Protein AF-0000000067865112 (afdb_homodimer)

Sequence (846 aa):
MTFNIELVAAIVFAILALGLLWYLNKRKVSFSVRTLIGLGLGLIFGLTLKENSLIVEPIGKIYISLIRMVVIPLVMVSIINSISNFEDSSKLKSLGIRAMGMLLGTTAIAGIVGIIFGNIFSVGKGIVFEGAENFVPKEIPSFMDVFNDMLPTNPIKSMAEGQIIPVIIFALFIAFAIIMEDKKNKEKVVPFKAFINSFSTILMRITRIVLRLTPFGVFGLMTAVGAKNGVSTLMPLLTFVVAIYLALAFQILIIHSLFILIFKRRSPIKFFKGIWPAQVVAFTTQSSFGTLPVTIESLENNIGVSSSTASFVASLGSTVGMNGCGGVFPAIVAIFVANVFGIELTLTHYILMILTIVVGSVGIAGVPGAATMSTTLILTTLGLPIEGMAIILGVDAIIDMARTLTNVTGAGLAAYIVDKECKMTFNIELVAAIVFAILALGLLWYLNKRKVSFSVRTLIGLGLGLIFGLTLKENSLIVEPIGKIYISLIRMVVIPLVMVSIINSISNFEDSSKLKSLGIRAMGMLLGTTAIAGIVGIIFGNIFSVGKGIVFEGAENFVPKEIPSFMDVFNDMLPTNPIKSMAEGQIIPVIIFALFIAFAIIMEDKKNKEKVVPFKAFINSFSTILMRITRIVLRLTPFGVFGLMTAVGAKNGVSTLMPLLTFVVAIYLALAFQILIIHSLFILIFKRRSPIKFFKGIWPAQVVAFTTQSSFGTLPVTIESLENNIGVSSSTASFVASLGSTVGMNGCGGVFPAIVAIFVANVFGIELTLTHYILMILTIVVGSVGIAGVPGAATMSTTLILTTLGLPIEGMAIILGVDAIIDMARTLTNVTGAGLAAYIVDKECK

Organism: NCBI:txid29363

Radius of gyration: 30.99 Å; Cα contacts (8 Å, |Δi|>4): 1370; chains: 2; bounding box: 67×90×69 Å

InterPro domains:
  IPR001991 Sodium:dicarboxylate symporter [PF00375] (32-420)
  IPR001991 Sodium:dicarboxylate symporter [PTHR42865] (25-422)
  IPR036458 Sodium:dicarboxylate symporter superfamily [G3DSA:1.10.3860.10] (22-423)
  IPR036458 Sodium:dicarboxylate symporter superfamily [SSF118215] (31-420)

Nearest PDB structures (foldseek):
  8afa-assembly1_C  TM=9.190E-01  e=1.744E-18  Thermococcus kodakarensis
  8afa-assembly1_A  TM=9.163E-01  e=2.344E-18  Thermococcus kodakarensis
  4ky0-assembly1_B  TM=9.047E-01  e=3.729E-18  Thermococcus kodakarensis KOD1
  8qrp-assembly1_B  TM=8.846E-01  e=3.709E-16  Homo sapiens
  8cua-assembly1_A  TM=7.536E-01  e=6.661E-14  Homo sapiens

Foldseek 3Di:
DPPPVLLVVLVVLLVVLVVVLVVCVVVVPDLLVLQVSLQVSLLVSLQVSFPSNLVLLVLLVVLLCLLLVLQLVLLLLLQLLQLLPDLDPVLVVLLVVLLLCLLLVLQLVLQVLLQVLLVVLLAQAPDADDDPVDDDADDQDDLVVLVVLLDQPDLVVCSVVVQLNSSSVVSVVSSVVSSVVCVVPVVVCVVVNVVSVVVNVVSLVSNVVSLSSSSSNSNSLSSNVNSQQHPVLCVVRVSVLVSLLVSLVCSQVPVLQVLCCVQVVDGCPQVCVLQVSLLSCCLRSLALSSSLSVQLVSLCPRVNFRSNLSSNLSSQLSFANQSQLLRNLLSSLLSSQCNNVVHDDDPVLSVQLSVLSSVLRSSCGSPPPSNSSNNVSSCVSSVGDSVSVVSCVSCCSNSSSSSRSSSSSSSSSSSSSSRVVSD/DPPPVLLVVLVVLLVVLVVVLVVCVVVVPDLLVLQVSLLVSLLVSQQVSFPSNLVLLVLLVVLLVLLLVLLLVLLLLLQLLQLLPDLDPVLVVLLVVLLLCLLLVLQLVLQVLLQVLLVVLLAQAPDADDDPPPDDADDQDDLVVLVVLLDLPDLVVCSVVVQLNSSSVVSVVSSVVSSVVCVVPVVVCVVVNVVSVVVNVVSLVSNVVSLSCSSSNSNSLSSNVNNQQHPVLCVVRVSVLVSLLVSLCCSQVPVLQVLCCVQVVDGCPQVCVLQVSLLSCCLRSLALSSSLSVLLVSLCPRVNFRSNLSSNLSSQLSFARQSQLLRNLLSSLLSSQCNNVVHDDDPVLSVQLSVLSSVLRSSCGSPPPSNSSNNVSSCVSSVGDSVSVVSCVSCCSNSSSSSRSSSSSSSSSSSSSSRVVSD

Solvent-accessible surface area (backbone atoms only — not comparable to full-atom values): 41370 Å² total; per-residue (Å²): 129,79,76,54,58,60,44,53,51,33,50,50,49,50,52,50,53,53,48,48,54,50,50,38,53,74,67,63,50,54,68,67,58,47,30,52,48,18,36,51,52,11,30,53,44,2,59,73,47,23,78,46,35,50,77,43,35,62,48,16,52,52,43,54,20,56,45,29,32,46,32,64,64,41,54,36,35,35,37,26,46,36,48,36,66,48,86,54,73,70,54,52,57,54,47,52,54,47,35,49,49,42,25,39,48,50,14,37,51,23,20,50,43,11,43,52,35,26,56,73,63,47,26,37,60,90,46,78,82,72,81,69,89,81,70,74,80,76,84,76,74,47,59,65,55,38,52,57,64,46,50,58,85,48,55,66,60,31,51,40,69,65,40,61,60,19,35,49,53,52,23,48,53,51,14,50,50,46,39,57,40,40,76,73,45,46,76,78,47,44,66,57,52,45,28,38,48,13,46,37,53,32,48,51,44,40,48,55,58,53,55,70,42,40,31,58,19,34,19,16,36,28,16,43,48,21,32,72,57,45,70,78,65,43,60,87,44,40,69,49,52,51,36,50,54,51,34,49,46,43,44,54,67,46,52,48,33,48,49,33,41,70,76,64,65,44,74,49,61,57,53,54,64,22,41,39,68,28,35,53,48,7,31,61,66,53,26,41,60,50,23,40,58,46,40,32,48,22,33,34,72,57,59,62,34,49,59,38,39,23,43,49,35,37,57,48,23,50,40,29,25,27,26,19,36,34,7,23,47,30,36,27,48,45,43,20,35,27,37,39,70,68,48,84,81,50,71,65,52,53,53,50,44,40,53,44,34,44,51,42,22,62,46,44,40,75,45,86,58,46,40,61,52,40,25,49,52,48,24,55,74,68,68,44,69,67,69,50,52,64,73,49,56,78,47,41,71,66,52,37,16,58,23,23,20,39,16,47,50,47,16,49,47,30,24,56,59,48,41,69,71,72,104,130,83,75,56,60,61,44,53,52,32,51,52,48,50,51,50,52,53,48,48,56,51,50,40,53,75,68,62,51,54,68,68,60,47,29,50,48,20,36,51,52,12,30,51,44,3,56,74,48,22,78,48,32,47,77,42,33,61,48,17,53,51,43,53,51,59,45,44,68,46,30,62,63,42,53,38,35,36,36,27,49,37,48,35,68,48,89,55,72,68,51,53,56,53,45,53,54,49,34,50,49,43,27,40,49,50,14,36,51,23,21,51,44,12,43,51,34,25,57,74,64,47,26,37,59,90,46,76,81,74,79,70,90,80,68,74,79,76,83,75,74,50,59,66,54,38,53,56,63,46,45,34,40,45,47,58,32,29,56,74,70,66,39,61,62,17,34,49,54,51,24,49,46,52,14,52,22,42,37,57,40,40,75,74,43,47,77,54,39,45,50,36,52,53,48,38,48,54,49,40,53,53,47,53,51,52,49,54,60,55,55,70,44,42,30,56,21,35,19,15,38,29,15,40,49,21,32,72,57,44,70,80,65,41,58,89,45,41,69,48,52,48,37,51,53,51,33,50,46,43,44,53,67,47,53,50,35,48,50,34,40,68,76,63,67,47,74,48,61,58,52,54,65,23,42,37,69,27,34,52,45,8,33,61,68,53,26,42,60,49,23,40,58,47,40,32,48,21,32,33,71,59,59,62,34,48,59,40,38,21,41,47,34,36,57,48,22,49,40,28,26,27,24,19,35,36,7,23,48,28,35,27,48,46,43,21,37,27,38,39,72,68,48,84,81,49,69,66,52,53,53,50,44,40,54,45,33,43,51,41,23,63,46,45,39,73,45,83,57,48,39,62,51,39,25,50,52,47,24,54,74,70,69,42,69,67,68,51,54,64,73,50,58,78,48,40,71,67,53,37,17,55,22,23,20,39,16,47,49,47,16,48,48,30,25,56,59,45,42,68,70,68,104

pLDDT: mean 89.99, std 8.64, range [32.5, 98.69]

Secondary structure (DSSP, 8-state):
----HHHHHHHHHHHHHHHHHHHHHHTT--HHHHHHHHHHHHHHHHHHHGGGGGGGHHHHHHHHHHHHHHHHHHHHHHHHHHHTT-S-THHHHHHHHHHHHHHHHHHHHHHHHHHHHHHHTTTTTT------TT--PPP---HHHHHHHHS-S-HHHHHHTT-HHHHHHHHHHHHHHHHHHHHH-HHHHHHHHHHHHHHHHHHHHHHHHHHTTHHHHHHHHHHHHHHHS-HHHHGGGHHHHHHHHHHHHHIIIIIIHHHHHHHT-S-HHHHHHHHHHHHHHHHHH--TTTTHHHHHHIIIIII---HHHHHHHHHHHTTS--IIIIIIHHHHHHHHHHHHTTPPP-HHHHHHHHHHHHHHHHHTTT-S-HHHHHHHHHHHHHT--GGGHHHHGGGHHHHHHHHHHHHHHHHHHHHHHHHHHT-/----HHHHHHHHHHHHHHHHHHHHHHTT--HHHHHHHHHHHHHHHHHHHGGGGGGGHHHHHHHHHHHHHHHHHHHHHHHHHHHTT-S-HHHHHHHHHHHHHHHHHHHHHHHHHHHHHHHHTTTTTT------TT--PPP---HHHHHHHHS-S-HHHHHHTT-HHHHHHHHHHHHHHHHHHHHH-GGGTHHHHHHHHHHHHHHHHHHHHHHTTHHHHHHHHHHHHHHHS-HHHHGGGHHHHHHHHHHHHHIIIIIIHHHHHHHT-S-HHHHHHHHHHHHHHHHHH--TTTTHHHHHHIIIIII---HHHHHHHHHHHTTS--IIIIIIHHHHHHHHHHHHTTPPP-HHHHHHHHHHHHHHHHHTTT-S-HHHHHHHHHHHHHT--GGGHHHHGGGHHHHHHHHHHHHHHHHHHHHHHHHHHT-

Structure (mmCIF, N/CA/C/O backbone):
data_AF-0000000067865112-model_v1
#
loop_
_entity.id
_entity.type
_entity.pdbx_description
1 polymer Symporter
#
loop_
_atom_site.group_PDB
_atom_site.id
_atom_site.type_symbol
_atom_site.label_atom_id
_atom_site.label_alt_id
_atom_site.label_comp_id
_atom_site.label_asym_id
_atom_site.label_entity_id
_atom_site.label_seq_id
_atom_site.pdbx_PDB_ins_code
_atom_site.Cartn_x
_atom_site.Cartn_y
_atom_site.Cartn_z
_atom_site.occupancy
_atom_site.B_iso_or_equiv
_atom_site.auth_seq_id
_atom_site.auth_comp_id
_atom_site.auth_asym_id
_atom_site.auth_atom_id
_atom_site.pdbx_PDB_model_num
ATOM 1 N N . MET A 1 1 ? -28.672 4.848 -24.391 1 32.5 1 MET A N 1
ATOM 2 C CA . MET A 1 1 ? -27.391 5.125 -23.766 1 32.5 1 MET A CA 1
ATOM 3 C C . MET A 1 1 ? -27.109 6.625 -23.734 1 32.5 1 MET A C 1
ATOM 5 O O . MET A 1 1 ? -26.797 7.227 -24.766 1 32.5 1 MET A O 1
ATOM 9 N N . THR A 1 2 ? -27.938 7.379 -23.172 1 44.66 2 THR A N 1
ATOM 10 C CA . THR A 1 2 ? -27.984 8.836 -23.203 1 44.66 2 THR A CA 1
ATOM 11 C C . THR A 1 2 ? -26.594 9.422 -23.016 1 44.66 2 THR A C 1
ATOM 13 O O . THR A 1 2 ? -25.906 9.117 -22.031 1 44.66 2 THR A O 1
ATOM 16 N N . PHE A 1 3 ? -25.984 9.719 -24.109 1 52.12 3 PHE A N 1
ATOM 17 C CA . PHE A 1 3 ? -24.688 10.352 -24.266 1 52.12 3 PHE A CA 1
ATOM 18 C C . PHE A 1 3 ? -24.5 11.469 -23.25 1 52.12 3 PHE A C 1
ATOM 20 O O . PHE A 1 3 ? -25.188 12.492 -23.312 1 52.12 3 PHE A O 1
ATOM 27 N N . ASN A 1 4 ? -24.203 11.117 -22 1 70.5 4 ASN A N 1
ATOM 28 C CA . ASN A 1 4 ? -24.109 12.094 -20.906 1 70.5 4 ASN A CA 1
ATOM 29 C C . ASN A 1 4 ? -23.141 13.219 -21.234 1 70.5 4 ASN A C 1
ATOM 31 O O . ASN A 1 4 ? -21.922 13.078 -21.031 1 70.5 4 ASN A O 1
ATOM 35 N N . ILE A 1 5 ? -23.578 14.172 -22.188 1 81 5 ILE A N 1
ATOM 36 C CA . ILE A 1 5 ? -22.859 15.352 -22.641 1 81 5 ILE A CA 1
ATOM 37 C C . ILE A 1 5 ? -22.047 15.938 -21.484 1 81 5 ILE A C 1
ATOM 39 O O . ILE A 1 5 ? -20.938 16.422 -21.688 1 81 5 ILE A O 1
ATOM 43 N N . GLU A 1 6 ? -22.562 15.883 -20.422 1 85.12 6 GLU A N 1
ATOM 44 C CA . GLU A 1 6 ? -21.875 16.422 -19.25 1 85.12 6 GLU A CA 1
ATOM 45 C C . GLU A 1 6 ? -20.641 15.594 -18.906 1 85.12 6 GLU A C 1
ATOM 47 O O . GLU A 1 6 ? -19.625 16.141 -18.484 1 85.12 6 GLU A O 1
ATOM 52 N N . LEU A 1 7 ? -20.797 14.383 -19.156 1 86.69 7 LEU A N 1
ATOM 53 C CA . LEU A 1 7 ? -19.641 13.516 -18.906 1 86.69 7 LEU A CA 1
ATOM 54 C C . LEU A 1 7 ? -18.531 13.766 -19.922 1 86.69 7 LEU A C 1
ATOM 56 O O . LEU A 1 7 ? -17.359 13.797 -19.562 1 86.69 7 LEU A O 1
ATOM 60 N N . VAL A 1 8 ? -18.953 13.883 -21.188 1 88.5 8 VAL A N 1
ATOM 61 C CA . VAL A 1 8 ? -17.969 14.18 -22.219 1 88.5 8 VAL A CA 1
ATOM 62 C C . VAL A 1 8 ? -17.297 15.516 -21.938 1 88.5 8 VAL A C 1
ATOM 64 O O . VAL A 1 8 ? -16.062 15.641 -22.047 1 88.5 8 VAL A O 1
ATOM 67 N N . ALA A 1 9 ? -18.094 16.547 -21.578 1 88.62 9 ALA A N 1
ATOM 68 C CA . ALA A 1 9 ? -17.547 17.844 -21.203 1 88.62 9 ALA A CA 1
ATOM 69 C C . ALA A 1 9 ? -16.562 17.719 -20.047 1 88.62 9 ALA A C 1
ATOM 71 O O . ALA A 1 9 ? -15.508 18.359 -20.031 1 88.62 9 ALA A O 1
ATOM 72 N N . ALA A 1 10 ? -16.906 16.922 -19.125 1 90.69 10 ALA A N 1
ATOM 73 C CA . ALA A 1 10 ? -16.047 16.688 -17.969 1 90.69 10 ALA A CA 1
ATOM 74 C C . ALA A 1 10 ? -14.719 16.078 -18.406 1 90.69 10 ALA A C 1
ATOM 76 O O . ALA A 1 10 ? -13.656 16.484 -17.922 1 90.69 10 ALA A O 1
ATOM 77 N N . ILE A 1 11 ? -14.789 15.188 -19.281 1 90.62 11 ILE A N 1
ATOM 78 C CA . ILE A 1 11 ? -13.594 14.5 -19.766 1 90.62 11 ILE A CA 1
ATOM 79 C C . ILE A 1 11 ? -12.711 15.477 -20.531 1 90.62 11 ILE A C 1
ATOM 81 O O . ILE A 1 11 ? -11.492 15.523 -20.328 1 90.62 11 ILE A O 1
ATOM 85 N N . VAL A 1 12 ? -13.328 16.203 -21.375 1 90.19 12 VAL A N 1
ATOM 86 C CA . VAL A 1 12 ? -12.594 17.172 -22.172 1 90.19 12 VAL A CA 1
ATOM 87 C C . VAL A 1 12 ? -11.938 18.203 -21.266 1 90.19 12 VAL A C 1
ATOM 89 O O . VAL A 1 12 ? -10.758 18.531 -21.438 1 90.19 12 VAL A O 1
ATOM 92 N N . PHE A 1 13 ? -12.656 18.719 -20.328 1 91.81 13 PHE A N 1
ATOM 93 C CA . PHE A 1 13 ? -12.102 19.688 -19.391 1 91.81 13 PHE A CA 1
ATOM 94 C C . PHE A 1 13 ? -10.922 19.094 -18.625 1 91.81 13 PHE A C 1
ATOM 96 O O . PHE A 1 13 ? -9.906 19.766 -18.406 1 91.81 13 PHE A O 1
ATOM 103 N N . ALA A 1 14 ? -11.133 17.938 -18.172 1 92.75 14 ALA A N 1
ATOM 104 C CA . ALA A 1 14 ? -10.07 17.266 -17.422 1 92.75 14 ALA A CA 1
ATOM 105 C C . ALA A 1 14 ? -8.805 17.141 -18.25 1 92.75 14 ALA A C 1
ATOM 107 O O . ALA A 1 14 ? -7.703 17.438 -17.766 1 92.75 14 ALA A O 1
ATOM 108 N N . ILE A 1 15 ? -8.945 16.734 -19.484 1 92.94 15 ILE A N 1
ATOM 109 C CA . ILE A 1 15 ? -7.801 16.562 -20.391 1 92.94 15 ILE A CA 1
ATOM 110 C C . ILE A 1 15 ? -7.129 17.906 -20.625 1 92.94 15 ILE A C 1
ATOM 112 O O . ILE A 1 15 ? -5.898 18.016 -20.594 1 92.94 15 ILE A O 1
ATOM 116 N N . LEU A 1 16 ? -7.891 18.922 -20.828 1 93.31 16 LEU A N 1
ATOM 117 C CA . LEU A 1 16 ? -7.363 20.266 -21.078 1 93.31 16 LEU A CA 1
ATOM 118 C C . LEU A 1 16 ? -6.637 20.781 -19.844 1 93.31 16 LEU A C 1
ATOM 120 O O . LEU A 1 16 ? -5.57 21.406 -19.953 1 93.31 16 LEU A O 1
ATOM 124 N N . ALA A 1 17 ? -7.277 20.641 -18.703 1 94.62 17 ALA A N 1
ATOM 125 C CA . ALA A 1 17 ? -6.664 21.109 -17.469 1 94.62 17 ALA A CA 1
ATOM 126 C C . ALA A 1 17 ? -5.34 20.391 -17.203 1 94.62 17 ALA A C 1
ATOM 128 O O . ALA A 1 17 ? -4.34 21.031 -16.859 1 94.62 17 ALA A O 1
ATOM 129 N N . LEU A 1 18 ? -5.336 19.094 -17.375 1 94.56 18 LEU A N 1
ATOM 130 C CA . LEU A 1 18 ? -4.113 18.328 -17.203 1 94.56 18 LEU A CA 1
ATOM 131 C C . LEU A 1 18 ? -3.064 18.703 -18.234 1 94.56 18 LEU A C 1
ATOM 133 O O . LEU A 1 18 ? -1.875 18.797 -17.922 1 94.56 18 LEU A O 1
ATOM 137 N N . GLY A 1 19 ? -3.518 18.875 -19.438 1 94.69 19 GLY A N 1
ATOM 138 C CA . GLY A 1 19 ? -2.625 19.344 -20.484 1 94.69 19 GLY A CA 1
ATOM 139 C C . GLY A 1 19 ? -2.016 20.703 -20.188 1 94.69 19 GLY A C 1
ATOM 140 O O . GLY A 1 19 ? -0.831 20.922 -20.438 1 94.69 19 GLY A O 1
ATOM 141 N N . LEU A 1 20 ? -2.814 21.578 -19.672 1 94.62 20 LEU A N 1
ATOM 142 C CA . LEU A 1 20 ? -2.324 22.906 -19.297 1 94.62 20 LEU A CA 1
ATOM 143 C C . LEU A 1 20 ? -1.255 22.797 -18.203 1 94.62 20 LEU A C 1
ATOM 145 O O . LEU A 1 20 ? -0.215 23.469 -18.297 1 94.62 20 LEU A O 1
ATOM 149 N N . LEU A 1 21 ? -1.537 22.031 -17.234 1 94.69 21 LEU A N 1
ATOM 150 C CA . LEU A 1 21 ? -0.581 21.875 -16.141 1 94.69 21 LEU A CA 1
ATOM 151 C C . LEU A 1 21 ? 0.716 21.25 -16.641 1 94.69 21 LEU A C 1
ATOM 153 O O . LEU A 1 21 ? 1.805 21.641 -16.219 1 94.69 21 LEU A O 1
ATOM 157 N N . TRP A 1 22 ? 0.544 20.328 -17.516 1 93.5 22 TRP A N 1
ATOM 158 C CA . TRP A 1 22 ? 1.712 19.719 -18.125 1 93.5 22 TRP A CA 1
ATOM 159 C C . TRP A 1 22 ? 2.498 20.734 -18.953 1 93.5 22 TRP A C 1
ATOM 161 O O . TRP A 1 22 ? 3.73 20.766 -18.906 1 93.5 22 TRP A O 1
ATOM 171 N N . TYR A 1 23 ? 1.795 21.5 -19.719 1 94.5 23 TYR A N 1
ATOM 172 C CA . TYR A 1 23 ? 2.402 22.547 -20.531 1 94.5 23 TYR A CA 1
ATOM 173 C C . TYR A 1 23 ? 3.137 23.562 -19.656 1 94.5 23 TYR A C 1
ATOM 175 O O . TYR A 1 23 ? 4.25 23.984 -19.984 1 94.5 23 TYR A O 1
ATOM 183 N N . LEU A 1 24 ? 2.6 23.922 -18.578 1 94 24 LEU A N 1
ATOM 184 C CA . LEU A 1 24 ? 3.223 24.891 -17.672 1 94 24 LEU A CA 1
ATOM 185 C C . LEU A 1 24 ? 4.496 24.312 -17.062 1 94 24 LEU A C 1
ATOM 187 O O . LEU A 1 24 ? 5.453 25.047 -16.812 1 94 24 LEU A O 1
ATOM 191 N N . ASN A 1 25 ? 4.449 23.047 -16.812 1 91.69 25 ASN A N 1
ATOM 192 C CA . ASN A 1 25 ? 5.652 22.391 -16.312 1 91.69 25 ASN A CA 1
ATOM 193 C C . ASN A 1 25 ? 6.777 22.422 -17.344 1 91.69 25 ASN A C 1
ATOM 195 O O . ASN A 1 25 ? 7.934 22.656 -17 1 91.69 25 ASN A O 1
ATOM 199 N N . LYS A 1 26 ? 6.449 22.219 -18.578 1 92.31 26 LYS A N 1
ATOM 200 C CA . LYS A 1 26 ? 7.422 22.25 -19.656 1 92.31 26 LYS A CA 1
ATOM 201 C C . LYS A 1 26 ? 8 23.656 -19.844 1 92.31 26 LYS A C 1
ATOM 203 O O . LYS A 1 26 ? 9.164 23.797 -20.203 1 92.31 26 LYS A O 1
ATOM 208 N N . ARG A 1 27 ? 7.227 24.594 -19.531 1 94.19 27 ARG A N 1
ATOM 209 C CA . ARG A 1 27 ? 7.652 25.984 -19.656 1 94.19 27 ARG A CA 1
ATOM 210 C C . ARG A 1 27 ? 8.398 26.438 -18.406 1 94.19 27 ARG A C 1
ATOM 212 O O . ARG A 1 27 ? 8.727 27.625 -18.266 1 94.19 27 ARG A O 1
ATOM 219 N N . LYS A 1 28 ? 8.516 25.594 -17.531 1 91.69 28 LYS A N 1
ATOM 220 C CA . LYS A 1 28 ? 9.305 25.812 -16.328 1 91.69 28 LYS A CA 1
ATOM 221 C C . LYS A 1 28 ? 8.664 26.875 -15.438 1 91.69 28 LYS A C 1
ATOM 223 O O . LYS A 1 28 ? 9.367 27.719 -14.859 1 91.69 28 LYS A O 1
ATOM 228 N N . VAL A 1 29 ? 7.355 26.906 -15.516 1 91.19 29 VAL A N 1
ATOM 229 C CA . VAL A 1 29 ? 6.648 27.75 -14.555 1 91.19 29 VAL A CA 1
ATOM 230 C C . VAL A 1 29 ? 6.887 27.25 -13.141 1 91.19 29 VAL A C 1
ATOM 232 O O . VAL A 1 29 ? 7.051 26.047 -12.922 1 91.19 29 VAL A O 1
ATOM 235 N N . SER A 1 30 ? 6.887 28.172 -12.242 1 89.75 30 SER A N 1
ATOM 236 C CA . SER A 1 30 ? 7.238 27.812 -10.867 1 89.75 30 SER A CA 1
ATOM 237 C C . SER A 1 30 ? 6.242 26.828 -10.281 1 89.75 30 SER A C 1
ATOM 239 O O . SER A 1 30 ? 5.07 26.812 -10.656 1 89.75 30 SER A O 1
ATOM 241 N N . PHE A 1 31 ? 6.766 26.047 -9.359 1 87.62 31 PHE A N 1
ATOM 242 C CA . PHE A 1 31 ? 5.988 25.031 -8.656 1 87.62 31 PHE A CA 1
ATOM 243 C C . PHE A 1 31 ? 4.766 25.656 -7.988 1 87.62 31 PHE A C 1
ATOM 245 O O . PHE A 1 31 ? 3.656 25.125 -8.109 1 87.62 31 PHE A O 1
ATOM 252 N N . SER A 1 32 ? 4.973 26.703 -7.297 1 85.62 32 SER A N 1
ATOM 253 C CA . SER A 1 32 ? 3.914 27.359 -6.539 1 85.62 32 SER A CA 1
ATOM 254 C C . SER A 1 32 ? 2.783 27.812 -7.453 1 85.62 32 SER A C 1
ATOM 256 O O . SER A 1 32 ? 1.607 27.594 -7.148 1 85.62 32 SER A O 1
ATOM 258 N N . VAL A 1 33 ? 3.125 28.391 -8.531 1 89.5 33 VAL A N 1
ATOM 259 C CA . VAL A 1 33 ? 2.129 28.906 -9.461 1 89.5 33 VAL A CA 1
ATOM 260 C C . VAL A 1 33 ? 1.336 27.75 -10.07 1 89.5 33 VAL A C 1
ATOM 262 O O . VAL A 1 33 ? 0.106 27.797 -10.148 1 89.5 33 VAL A O 1
ATOM 265 N N . ARG A 1 34 ? 1.992 26.75 -10.453 1 92.75 34 ARG A N 1
ATOM 266 C CA . ARG A 1 34 ? 1.325 25.594 -11.039 1 92.75 34 ARG A CA 1
ATOM 267 C C . ARG A 1 34 ? 0.349 24.969 -10.047 1 92.75 34 ARG A C 1
ATOM 269 O O . ARG A 1 34 ? -0.751 24.562 -10.43 1 92.75 34 ARG A O 1
ATOM 276 N N . THR A 1 35 ? 0.812 24.891 -8.883 1 91.12 35 THR A N 1
ATOM 277 C CA . THR A 1 35 ? -0.02 24.281 -7.855 1 91.12 35 THR A CA 1
ATOM 278 C C . THR A 1 35 ? -1.254 25.141 -7.578 1 91.12 35 THR A C 1
ATOM 280 O O . THR A 1 35 ? -2.354 24.609 -7.406 1 91.12 35 THR A O 1
ATOM 283 N N . LEU A 1 36 ? -1.081 26.406 -7.508 1 89.38 36 LEU A N 1
ATOM 284 C CA . LEU A 1 36 ? -2.211 27.297 -7.293 1 89.38 36 LEU A CA 1
ATOM 285 C C . LEU A 1 36 ? -3.191 27.234 -8.461 1 89.38 36 LEU A C 1
ATOM 287 O O . LEU A 1 36 ? -4.406 27.281 -8.258 1 89.38 36 LEU A O 1
ATOM 291 N N . ILE A 1 37 ? -2.67 27.109 -9.609 1 92.31 37 ILE A N 1
ATOM 292 C CA . ILE A 1 37 ? -3.523 26.953 -10.781 1 92.31 37 ILE A CA 1
ATOM 293 C C . ILE A 1 37 ? -4.285 25.641 -10.688 1 92.31 37 ILE A C 1
ATOM 295 O O . ILE A 1 37 ? -5.488 25.594 -10.953 1 92.31 37 ILE A O 1
ATOM 299 N N . GLY A 1 38 ? -3.561 24.578 -10.359 1 93 38 GLY A N 1
ATOM 300 C CA . GLY A 1 38 ? -4.234 23.312 -10.148 1 93 38 GLY A CA 1
ATOM 301 C C . GLY A 1 38 ? -5.352 23.391 -9.133 1 93 38 GLY A C 1
ATOM 302 O O . GLY A 1 38 ? -6.422 22.812 -9.328 1 93 38 GLY A O 1
ATOM 303 N N . LEU A 1 39 ? -5.055 24.109 -8.086 1 90.81 39 LEU A N 1
ATOM 304 C CA . LEU A 1 39 ? -6.043 24.312 -7.035 1 90.81 39 LEU A CA 1
ATOM 305 C C . LEU A 1 39 ? -7.273 25.031 -7.578 1 90.81 39 LEU A C 1
ATOM 307 O O . LEU A 1 39 ? -8.398 24.562 -7.398 1 90.81 39 LEU A O 1
ATOM 311 N N . GLY A 1 40 ? -7.035 26.094 -8.227 1 92 40 GLY A N 1
ATOM 312 C CA . GLY A 1 40 ? -8.125 26.875 -8.781 1 92 40 GLY A CA 1
ATOM 313 C C . GLY A 1 40 ? -8.93 26.125 -9.828 1 92 40 GLY A C 1
ATOM 314 O O . GLY A 1 40 ? -10.164 26.094 -9.773 1 92 40 GLY A O 1
ATOM 315 N N . LEU A 1 41 ? -8.281 25.484 -10.742 1 94.19 41 LEU A N 1
ATOM 316 C CA . LEU A 1 41 ? -8.945 24.719 -11.797 1 94.19 41 LEU A CA 1
ATOM 317 C C . LEU A 1 41 ? -9.773 23.594 -11.195 1 94.19 41 LEU A C 1
ATOM 319 O O . LEU A 1 41 ? -10.883 23.312 -11.656 1 94.19 41 LEU A O 1
ATOM 323 N N . GLY A 1 42 ? -9.188 22.906 -10.25 1 93.62 42 GLY A N 1
ATOM 324 C CA . GLY A 1 42 ? -9.906 21.812 -9.617 1 93.62 42 GLY A CA 1
ATOM 325 C C . GLY A 1 42 ? -11.188 22.25 -8.938 1 93.62 42 GLY A C 1
ATOM 326 O O . GLY A 1 42 ? -12.242 21.641 -9.141 1 93.62 42 GLY A O 1
ATOM 327 N N . LEU A 1 43 ? -11.062 23.312 -8.18 1 90.56 43 LEU A N 1
ATOM 328 C CA . LEU A 1 43 ? -12.227 23.828 -7.477 1 90.56 43 LEU A CA 1
ATOM 329 C C . LEU A 1 43 ? -13.312 24.25 -8.461 1 90.56 43 LEU A C 1
ATOM 331 O O . LEU A 1 43 ? -14.484 23.906 -8.281 1 90.56 43 LEU A O 1
ATOM 335 N N . ILE A 1 44 ? -12.945 24.969 -9.461 1 92.25 44 ILE A N 1
ATOM 336 C CA . ILE A 1 44 ? -13.898 25.438 -10.461 1 92.25 44 ILE A CA 1
ATOM 337 C C . ILE A 1 44 ? -14.539 24.25 -11.172 1 92.25 44 ILE A C 1
ATOM 339 O O . ILE A 1 44 ? -15.758 24.203 -11.352 1 92.25 44 ILE A O 1
ATOM 343 N N . PHE A 1 45 ? -13.727 23.312 -11.523 1 92.94 45 PHE A N 1
ATOM 344 C CA . PHE A 1 45 ? -14.172 22.109 -12.203 1 92.94 45 PHE A CA 1
ATOM 345 C C . PHE A 1 45 ? -15.188 21.344 -11.352 1 92.94 45 PHE A C 1
ATOM 347 O O . PHE A 1 45 ? -16.25 20.969 -11.836 1 92.94 45 PHE A O 1
ATOM 354 N N . GLY A 1 46 ? -14.891 21.109 -10.148 1 92.06 46 GLY A N 1
ATOM 355 C CA . GLY A 1 46 ? -15.766 20.391 -9.234 1 92.06 46 GLY A CA 1
ATOM 356 C C . GLY A 1 46 ? -17.078 21.109 -8.977 1 92.06 46 GLY A C 1
ATOM 357 O O . GLY A 1 46 ? -18.141 20.5 -8.969 1 92.06 46 GLY A O 1
ATOM 358 N N . LEU A 1 47 ? -17 22.453 -8.781 1 89.56 47 LEU A N 1
ATOM 359 C CA . LEU A 1 47 ? -18.188 23.25 -8.469 1 89.56 47 LEU A CA 1
ATOM 360 C C . LEU A 1 47 ? -19.125 23.328 -9.672 1 89.56 47 LEU A C 1
ATOM 362 O O . LEU A 1 47 ? -20.344 23.375 -9.508 1 89.56 47 LEU A O 1
ATOM 366 N N . THR A 1 48 ? -18.578 23.328 -10.859 1 90.25 48 THR A N 1
ATOM 367 C CA . THR A 1 48 ? -19.375 23.516 -12.07 1 90.25 48 THR A CA 1
ATOM 368 C C . THR A 1 48 ? -19.984 22.203 -12.531 1 90.25 48 THR A C 1
ATOM 370 O O . THR A 1 48 ? -21.172 22.141 -12.875 1 90.25 48 THR A O 1
ATOM 373 N N . LEU A 1 49 ? -19.203 21.094 -12.484 1 91.62 49 LEU A N 1
ATOM 374 C CA . LEU A 1 49 ? -19.688 19.859 -13.094 1 91.62 49 LEU A CA 1
ATOM 375 C C . LEU A 1 49 ? -20.078 18.859 -12.023 1 91.62 49 LEU A C 1
ATOM 377 O O . LEU A 1 49 ? -20.578 17.766 -12.336 1 91.62 49 LEU A O 1
ATOM 381 N N . LYS A 1 50 ? -19.828 19.141 -10.805 1 90.38 50 LYS A N 1
ATOM 382 C CA . LYS A 1 50 ? -20.297 18.391 -9.648 1 90.38 50 LYS A CA 1
ATOM 383 C C . LYS A 1 50 ? -19.984 16.906 -9.789 1 90.38 50 LYS A C 1
ATOM 385 O O . LYS A 1 50 ? -18.828 16.531 -10.047 1 90.38 50 LYS A O 1
ATOM 390 N N . GLU A 1 51 ? -20.953 16.031 -9.875 1 89.56 51 GLU A N 1
ATOM 391 C CA . GLU A 1 51 ? -20.75 14.594 -9.867 1 89.56 51 GLU A CA 1
ATOM 392 C C . GLU A 1 51 ? -19.969 14.141 -11.094 1 89.56 51 GLU A C 1
ATOM 394 O O . GLU A 1 51 ? -19.172 13.195 -11.023 1 89.56 51 GLU A O 1
ATOM 399 N N . ASN A 1 52 ? -20.172 14.773 -12.188 1 90.12 52 ASN A N 1
ATOM 400 C CA . ASN A 1 52 ? -19.5 14.383 -13.422 1 90.12 52 ASN A CA 1
ATOM 401 C C . ASN A 1 52 ? -18 14.656 -13.359 1 90.12 52 ASN A C 1
ATOM 403 O O . ASN A 1 52 ? -17.234 14.062 -14.117 1 90.12 52 ASN A O 1
ATOM 407 N N . SER A 1 53 ? -17.656 15.523 -12.492 1 91.62 53 SER A N 1
ATOM 408 C CA . SER A 1 53 ? -16.234 15.875 -12.391 1 91.62 53 SER A CA 1
ATOM 409 C C . SER A 1 53 ? -15.469 14.844 -11.594 1 91.62 53 SER A C 1
ATOM 411 O O . SER A 1 53 ? -14.234 14.82 -11.617 1 91.62 53 SER A O 1
ATOM 413 N N . LEU A 1 54 ? -16.109 13.938 -10.977 1 90.88 54 LEU A N 1
ATOM 414 C CA . LEU A 1 54 ? -15.484 12.961 -10.086 1 90.88 54 LEU A CA 1
ATOM 415 C C . LEU A 1 54 ? -14.711 11.914 -10.883 1 90.88 54 LEU A C 1
ATOM 417 O O . LEU A 1 54 ? -14.031 11.07 -10.297 1 90.88 54 LEU A O 1
ATOM 421 N N . ILE A 1 55 ? -14.766 12.023 -12.156 1 88.06 55 ILE A N 1
ATOM 422 C CA . ILE A 1 55 ? -13.992 11.141 -13.023 1 88.06 55 ILE A CA 1
ATOM 423 C C . ILE A 1 55 ? -12.5 11.336 -12.758 1 88.06 55 ILE A C 1
ATOM 425 O O . ILE A 1 55 ? -11.695 10.43 -13 1 88.06 55 ILE A O 1
ATOM 429 N N . VAL A 1 56 ? -12.094 12.484 -12.219 1 90.69 56 VAL A N 1
ATOM 430 C CA . VAL A 1 56 ? -10.68 12.773 -12.016 1 90.69 56 VAL A CA 1
ATOM 431 C C . VAL A 1 56 ? -10.297 12.477 -10.57 1 90.69 56 VAL A C 1
ATOM 433 O O . VAL A 1 56 ? -9.148 12.672 -10.172 1 90.69 56 VAL A O 1
ATOM 436 N N . GLU A 1 57 ? -11.172 12.031 -9.805 1 88.38 57 GLU A N 1
ATOM 437 C CA . GLU A 1 57 ? -10.953 11.734 -8.391 1 88.38 57 GLU A CA 1
ATOM 438 C C . GLU A 1 57 ? -9.805 10.742 -8.211 1 88.38 57 GLU A C 1
ATOM 440 O O . GLU A 1 57 ? -8.992 10.891 -7.297 1 88.38 57 GLU A O 1
ATOM 445 N N . PRO A 1 58 ? -9.625 9.805 -9.141 1 89.38 58 PRO A N 1
ATOM 446 C CA . PRO A 1 58 ? -8.523 8.852 -9.008 1 89.38 58 PRO A CA 1
ATOM 447 C C . PRO A 1 58 ? -7.152 9.523 -9.055 1 89.38 58 PRO A C 1
ATOM 449 O O . PRO A 1 58 ? -6.207 9.055 -8.414 1 89.38 58 PRO A O 1
ATOM 452 N N . ILE A 1 59 ? -7.078 10.594 -9.688 1 91.06 59 ILE A N 1
ATOM 453 C CA . ILE A 1 59 ? -5.812 11.312 -9.781 1 91.06 59 ILE A CA 1
ATOM 454 C C . ILE A 1 59 ? -5.395 11.797 -8.391 1 91.06 59 ILE A C 1
ATOM 456 O O . ILE A 1 59 ? -4.234 11.648 -8 1 91.06 59 ILE A O 1
ATOM 460 N N . GLY A 1 60 ? -6.312 12.359 -7.684 1 90.88 60 GLY A N 1
ATOM 461 C CA . GLY A 1 60 ? -6.039 12.789 -6.324 1 90.88 60 GLY A CA 1
ATOM 462 C C . GLY A 1 60 ? -5.707 11.633 -5.391 1 90.88 60 GLY A C 1
ATOM 463 O O . GLY A 1 60 ? -4.793 11.734 -4.57 1 90.88 60 GLY A O 1
ATOM 464 N N . LYS A 1 61 ? -6.387 10.586 -5.535 1 89.69 61 LYS A N 1
ATOM 465 C CA . LYS A 1 61 ? -6.172 9.406 -4.691 1 89.69 61 LYS A CA 1
ATOM 466 C C . LYS A 1 61 ? -4.789 8.805 -4.934 1 89.69 61 LYS A C 1
ATOM 468 O O . LYS A 1 61 ? -4.121 8.375 -3.988 1 89.69 61 LYS A O 1
ATOM 473 N N . ILE A 1 62 ? -4.438 8.734 -6.191 1 91.81 62 ILE A N 1
ATOM 474 C CA . ILE A 1 62 ? -3.107 8.25 -6.535 1 91.81 62 ILE A CA 1
ATOM 475 C C . ILE A 1 62 ? -2.049 9.125 -5.871 1 91.81 62 ILE A C 1
ATOM 477 O O . ILE A 1 62 ? -1.122 8.625 -5.234 1 91.81 62 ILE A O 1
ATOM 481 N N . TYR A 1 63 ? -2.252 10.414 -6.008 1 91.06 63 TYR A N 1
ATOM 482 C CA . TYR A 1 63 ? -1.299 11.367 -5.457 1 91.06 63 TYR A CA 1
ATOM 483 C C . TYR A 1 63 ? -1.159 11.195 -3.949 1 91.06 63 TYR A C 1
ATOM 485 O O . TYR A 1 63 ? -0.046 11.07 -3.432 1 91.06 63 TYR A O 1
ATOM 493 N N . ILE A 1 64 ? -2.203 11.07 -3.189 1 88.88 64 ILE A N 1
ATOM 494 C CA . ILE A 1 64 ? -2.193 10.914 -1.739 1 88.88 64 ILE A CA 1
ATOM 495 C C . ILE A 1 64 ? -1.5 9.602 -1.366 1 88.88 64 ILE A C 1
ATOM 497 O O . ILE A 1 64 ? -0.729 9.555 -0.405 1 88.88 64 ILE A O 1
ATOM 501 N N . SER A 1 65 ? -1.784 8.594 -2.111 1 91.5 65 SER A N 1
ATOM 502 C CA . SER A 1 65 ? -1.209 7.281 -1.831 1 91.5 65 SER A CA 1
ATOM 503 C C . SER A 1 65 ? 0.305 7.293 -2.01 1 91.5 65 SER A C 1
ATOM 505 O O . SER A 1 65 ? 1.032 6.664 -1.235 1 91.5 65 SER A O 1
ATOM 507 N N . LEU A 1 66 ? 0.738 7.969 -2.957 1 91.94 66 LEU A N 1
ATOM 508 C CA . LEU A 1 66 ? 2.17 8.031 -3.23 1 91.94 66 LEU A CA 1
ATOM 509 C C . LEU A 1 66 ? 2.902 8.789 -2.127 1 91.94 66 LEU A C 1
ATOM 511 O O . LEU A 1 66 ? 4.004 8.406 -1.731 1 91.94 66 LEU A O 1
ATOM 515 N N . ILE A 1 67 ? 2.342 9.828 -1.627 1 86.88 67 ILE A N 1
ATOM 516 C CA . ILE A 1 67 ? 2.965 10.57 -0.54 1 86.88 67 ILE A CA 1
ATOM 517 C C . ILE A 1 67 ? 3.01 9.711 0.72 1 86.88 67 ILE A C 1
ATOM 519 O O . ILE A 1 67 ? 4.039 9.633 1.393 1 86.88 67 ILE A O 1
ATOM 523 N N . ARG A 1 68 ? 1.94 9.07 0.986 1 89.06 68 ARG A N 1
ATOM 524 C CA . ARG A 1 68 ? 1.823 8.266 2.195 1 89.06 68 ARG A CA 1
ATOM 525 C C . ARG A 1 68 ? 2.77 7.07 2.152 1 89.06 68 ARG A C 1
ATOM 527 O O . ARG A 1 68 ? 3.258 6.617 3.189 1 89.06 68 ARG A O 1
ATOM 534 N N . MET A 1 69 ? 3.01 6.605 0.951 1 92.06 69 MET A N 1
ATOM 535 C CA . MET A 1 69 ? 3.863 5.441 0.73 1 92.06 69 MET A CA 1
ATOM 536 C C . MET A 1 69 ? 5.238 5.645 1.36 1 92.06 69 MET A C 1
ATOM 538 O O . MET A 1 69 ? 5.848 4.695 1.851 1 92.06 69 MET A O 1
ATOM 542 N N . VAL A 1 70 ? 5.648 6.887 1.438 1 92.56 70 VAL A N 1
ATOM 543 C CA . VAL A 1 70 ? 7.027 7.188 1.818 1 92.56 70 VAL A CA 1
ATOM 544 C C . VAL A 1 70 ? 7.086 7.551 3.301 1 92.56 70 VAL A C 1
ATOM 546 O O . VAL A 1 70 ? 8.164 7.559 3.9 1 92.56 70 VAL A O 1
ATOM 549 N N . VAL A 1 71 ? 6.023 7.781 3.98 1 89.62 71 VAL A N 1
ATOM 550 C CA . VAL A 1 71 ? 5.969 8.383 5.309 1 89.62 71 VAL A CA 1
ATOM 551 C C . VAL A 1 71 ? 6.691 7.484 6.312 1 89.62 71 VAL A C 1
ATOM 553 O O . VAL A 1 71 ? 7.676 7.898 6.926 1 89.62 71 VAL A O 1
ATOM 556 N N . ILE A 1 72 ? 6.348 6.215 6.414 1 90.25 72 ILE A N 1
ATOM 557 C CA . ILE A 1 72 ? 6.824 5.332 7.473 1 90.25 72 ILE A CA 1
ATOM 558 C C . ILE A 1 72 ? 8.305 5.008 7.246 1 90.25 72 ILE A C 1
ATOM 560 O O . ILE A 1 72 ? 9.133 5.203 8.141 1 90.25 72 ILE A O 1
ATOM 564 N N . PRO A 1 73 ? 8.664 4.609 6.02 1 92.81 73 PRO A N 1
ATOM 565 C CA . PRO A 1 73 ? 10.086 4.32 5.812 1 92.81 73 PRO A CA 1
ATOM 566 C C . PRO A 1 73 ? 10.961 5.559 5.969 1 92.81 73 PRO A C 1
ATOM 568 O O . PRO A 1 73 ? 12.062 5.473 6.527 1 92.81 73 PRO A O 1
ATOM 571 N N . LEU A 1 74 ? 10.508 6.648 5.531 1 91.81 74 LEU A N 1
ATOM 572 C CA . LEU A 1 74 ? 11.32 7.863 5.566 1 91.81 74 LEU A CA 1
ATOM 573 C C . LEU A 1 74 ? 11.531 8.328 7.004 1 91.81 74 LEU A C 1
ATOM 575 O O . LEU A 1 74 ? 12.648 8.688 7.383 1 91.81 74 LEU A O 1
ATOM 579 N N . VAL A 1 75 ? 10.523 8.367 7.805 1 89.12 75 VAL A N 1
ATOM 580 C CA . VAL A 1 75 ? 10.625 8.828 9.188 1 89.12 75 VAL A CA 1
ATOM 581 C C . VAL A 1 75 ? 11.602 7.945 9.961 1 89.12 75 VAL A C 1
ATOM 583 O O . VAL A 1 75 ? 12.508 8.445 10.625 1 89.12 75 VAL A O 1
ATOM 586 N N . MET A 1 76 ? 11.477 6.66 9.828 1 92.31 76 MET A N 1
ATOM 587 C CA . MET A 1 76 ? 12.344 5.727 10.539 1 92.31 76 MET A CA 1
ATOM 588 C C . MET A 1 76 ? 13.797 5.902 10.117 1 92.31 76 MET A C 1
ATOM 590 O O . MET A 1 76 ? 14.68 6.105 10.953 1 92.31 76 MET A O 1
ATOM 594 N N . VAL A 1 77 ? 14.023 5.926 8.867 1 94.12 77 VAL A N 1
ATOM 595 C CA . VAL A 1 77 ? 15.375 5.953 8.32 1 94.12 77 VAL A CA 1
ATOM 596 C C . VAL A 1 77 ? 16 7.324 8.57 1 94.12 77 VAL A C 1
ATOM 598 O O . VAL A 1 77 ? 17.188 7.418 8.906 1 94.12 77 VAL A O 1
ATOM 601 N N . SER A 1 78 ? 15.25 8.359 8.43 1 90.62 78 SER A N 1
ATOM 602 C CA . SER A 1 78 ? 15.781 9.703 8.609 1 90.62 78 SER A CA 1
ATOM 603 C C . SER A 1 78 ? 16.203 9.945 10.055 1 90.62 78 SER A C 1
ATOM 605 O O . SER A 1 78 ? 17.25 10.547 10.305 1 90.62 78 SER A O 1
ATOM 607 N N . ILE A 1 79 ? 15.414 9.5 10.969 1 90 79 ILE A N 1
ATOM 608 C CA . ILE A 1 79 ? 15.75 9.68 12.383 1 90 79 ILE A CA 1
ATOM 609 C C . ILE A 1 79 ? 17 8.883 12.719 1 90 79 ILE A C 1
ATOM 611 O O . ILE A 1 79 ? 17.938 9.414 13.328 1 90 79 ILE A O 1
ATOM 615 N N . ILE A 1 80 ? 17.094 7.625 12.305 1 93.31 80 ILE A N 1
ATOM 616 C CA . ILE A 1 80 ? 18.281 6.82 12.555 1 93.31 80 ILE A CA 1
ATOM 617 C C . ILE A 1 80 ? 19.5 7.496 11.938 1 93.31 80 ILE A C 1
ATOM 619 O O . ILE A 1 80 ? 20.531 7.656 12.594 1 93.31 80 ILE A O 1
ATOM 623 N N . ASN A 1 81 ? 19.375 7.945 10.703 1 91.75 81 ASN A N 1
ATOM 624 C CA . ASN A 1 81 ? 20.469 8.539 9.953 1 91.75 81 ASN A CA 1
ATOM 625 C C . ASN A 1 81 ? 20.938 9.844 10.586 1 91.75 81 ASN A C 1
ATOM 627 O O . ASN A 1 81 ? 22.141 10.078 10.711 1 91.75 81 ASN A O 1
ATOM 631 N N . SER A 1 82 ? 20.062 10.648 10.969 1 86.62 82 SER A N 1
ATOM 632 C CA . SER A 1 82 ? 20.406 11.984 11.43 1 86.62 82 SER A CA 1
ATOM 633 C C . SER A 1 82 ? 20.891 11.969 12.867 1 86.62 82 SER A C 1
ATOM 635 O O . SER A 1 82 ? 21.844 12.68 13.219 1 86.62 82 SER A O 1
ATOM 637 N N . ILE A 1 83 ? 20.297 11.141 13.68 1 86.81 83 ILE A N 1
ATOM 638 C CA . ILE A 1 83 ? 20.609 11.133 15.109 1 86.81 83 ILE A CA 1
ATOM 639 C C . ILE A 1 83 ? 21.875 10.305 15.344 1 86.81 83 ILE A C 1
ATOM 641 O O . ILE A 1 83 ? 22.672 10.625 16.234 1 86.81 83 ILE A O 1
ATOM 645 N N . SER A 1 84 ? 22.078 9.281 14.57 1 89 84 SER A N 1
ATOM 646 C CA . SER A 1 84 ? 23.25 8.43 14.75 1 89 84 SER A CA 1
ATOM 647 C C . SER A 1 84 ? 24.547 9.203 14.492 1 89 84 SER A C 1
ATOM 649 O O . SER A 1 84 ? 25.625 8.742 14.859 1 89 84 SER A O 1
ATOM 651 N N . ASN A 1 85 ? 24.406 10.328 13.938 1 80 85 ASN A N 1
ATOM 652 C CA . ASN A 1 85 ? 25.578 11.133 13.641 1 80 85 ASN A CA 1
ATOM 653 C C . ASN A 1 85 ? 25.844 12.164 14.734 1 80 85 ASN A C 1
ATOM 655 O O . ASN A 1 85 ? 26.828 12.898 14.672 1 80 85 ASN A O 1
ATOM 659 N N . PHE A 1 86 ? 25.047 12.148 15.742 1 76.31 86 PHE A N 1
ATOM 660 C CA . PHE A 1 86 ? 25.25 13.07 16.859 1 76.31 86 PHE A CA 1
ATOM 661 C C . PHE A 1 86 ? 26.406 12.625 17.719 1 76.31 86 PHE A C 1
ATOM 663 O O . PHE A 1 86 ? 26.578 11.43 17.984 1 76.31 86 PHE A O 1
ATOM 670 N N . GLU A 1 87 ? 27.25 13.5 17.938 1 66.56 87 GLU A N 1
ATOM 671 C CA . GLU A 1 87 ? 28.391 13.211 18.828 1 66.56 87 GLU A CA 1
ATOM 672 C C . GLU A 1 87 ? 27.969 13.227 20.281 1 66.56 87 GLU A C 1
ATOM 674 O O . GLU A 1 87 ? 28.516 12.484 21.109 1 66.56 87 GLU A O 1
ATOM 679 N N . ASP A 1 88 ? 26.984 14.117 20.562 1 67.5 88 ASP A N 1
ATOM 680 C CA . ASP A 1 88 ? 26.656 14.328 21.969 1 67.5 88 ASP A CA 1
ATOM 681 C C . ASP A 1 88 ? 25.172 14.055 22.219 1 67.5 88 ASP A C 1
ATOM 683 O O . ASP A 1 88 ? 24.297 14.711 21.641 1 67.5 88 ASP A O 1
ATOM 687 N N . SER A 1 89 ? 24.844 1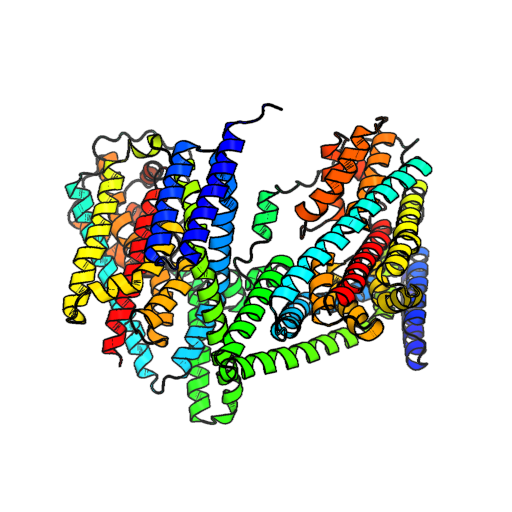3.039 23.047 1 71.12 89 SER A N 1
ATOM 688 C CA . SER A 1 89 ? 23.484 12.656 23.422 1 71.12 89 SER A CA 1
ATOM 689 C C . SER A 1 89 ? 22.766 13.797 24.141 1 71.12 89 SER A C 1
ATOM 691 O O . SER A 1 89 ? 21.547 13.898 24.078 1 71.12 89 SER A O 1
ATOM 693 N N . SER A 1 90 ? 23.422 14.656 24.844 1 74.75 90 SER A N 1
ATOM 694 C CA . SER A 1 90 ? 22.844 15.781 25.578 1 74.75 90 SER A CA 1
ATOM 695 C C . SER A 1 90 ? 22.109 16.734 24.625 1 74.75 90 SER A C 1
ATOM 697 O O . SER A 1 90 ? 21.125 17.359 25.016 1 74.75 90 SER A O 1
ATOM 699 N N . LYS A 1 91 ? 22.453 16.656 23.516 1 78.25 91 LYS A N 1
ATOM 700 C CA . LYS A 1 91 ? 21.859 17.547 22.531 1 78.25 91 LYS A CA 1
ATOM 701 C C . LYS A 1 91 ? 20.469 17.078 22.125 1 78.25 91 LYS A C 1
ATOM 703 O O . LYS A 1 91 ? 19.562 17.875 21.906 1 78.25 91 LYS A O 1
ATOM 708 N N . LEU A 1 92 ? 20.281 15.828 22.203 1 79.56 92 LEU A N 1
ATOM 709 C CA . LEU A 1 92 ? 18.984 15.273 21.828 1 79.56 92 LEU A CA 1
ATOM 710 C C . LEU A 1 92 ? 17.938 15.555 22.891 1 79.56 92 LEU A C 1
ATOM 712 O O . LEU A 1 92 ? 16.781 15.844 22.578 1 79.56 92 LEU A O 1
ATOM 716 N N . LYS A 1 93 ? 18.344 15.352 24.125 1 81.94 93 LYS A N 1
ATOM 717 C CA . LYS A 1 93 ? 17.438 15.633 25.219 1 81.94 93 LYS A CA 1
ATOM 718 C C . LYS A 1 93 ? 16.969 17.078 25.172 1 81.94 93 LYS A C 1
ATOM 720 O O . LYS A 1 93 ? 15.766 17.359 25.328 1 81.94 93 LYS A O 1
ATOM 725 N N . SER A 1 94 ? 17.812 17.953 24.969 1 87.81 94 SER A N 1
ATOM 726 C CA . SER A 1 94 ? 17.484 19.375 24.891 1 87.81 94 SER A CA 1
ATOM 727 C C . SER A 1 94 ? 16.562 19.672 23.703 1 87.81 94 SER A C 1
ATOM 729 O O . SER A 1 94 ? 15.641 20.469 23.812 1 87.81 94 SER A O 1
ATOM 731 N N . LEU A 1 95 ? 16.797 18.953 22.688 1 89.06 95 LEU A N 1
ATOM 732 C CA . LEU A 1 95 ? 16 19.141 21.484 1 89.06 95 LEU A CA 1
ATOM 733 C C . LEU A 1 95 ? 14.555 18.703 21.719 1 89.06 95 LEU A C 1
ATOM 735 O O . LEU A 1 95 ? 13.617 19.406 21.328 1 89.06 95 LEU A O 1
ATOM 739 N N . GLY A 1 96 ? 14.398 17.578 22.312 1 89.56 96 GLY A N 1
ATOM 740 C CA . GLY A 1 96 ? 13.07 17.062 22.609 1 89.56 96 GLY A CA 1
ATOM 741 C C . GLY A 1 96 ? 12.273 17.953 23.531 1 89.56 96 GLY A C 1
ATOM 742 O O . GLY A 1 96 ? 11.102 18.234 23.281 1 89.56 96 GLY A O 1
ATOM 743 N N . ILE A 1 97 ? 12.875 18.391 24.547 1 91.69 97 ILE A N 1
ATOM 744 C CA . ILE A 1 97 ? 12.203 19.219 25.562 1 91.69 97 ILE A CA 1
ATOM 745 C C . ILE A 1 97 ? 11.812 20.562 24.938 1 91.69 97 ILE A C 1
ATOM 747 O O . ILE A 1 97 ? 10.695 21.047 25.156 1 91.69 97 ILE A O 1
ATOM 751 N N . ARG A 1 98 ? 12.672 21.094 24.234 1 93.75 98 ARG A N 1
ATOM 752 C CA . ARG A 1 98 ? 12.398 22.375 23.609 1 93.75 98 ARG A CA 1
ATOM 753 C C . ARG A 1 98 ? 11.312 22.25 22.547 1 93.75 98 ARG A C 1
ATOM 755 O O . ARG A 1 98 ? 10.461 23.125 22.406 1 93.75 98 ARG A O 1
ATOM 762 N N . ALA A 1 99 ? 11.445 21.188 21.797 1 94.38 99 ALA A N 1
ATOM 763 C CA . ALA A 1 99 ? 10.43 20.938 20.766 1 94.38 99 ALA A CA 1
ATOM 764 C C . ALA A 1 99 ? 9.039 20.797 21.391 1 94.38 99 ALA A C 1
ATOM 766 O O . ALA A 1 99 ? 8.078 21.422 20.938 1 94.38 99 ALA A O 1
ATOM 767 N N . MET A 1 100 ? 8.977 20.047 22.438 1 93.56 100 MET A N 1
ATOM 768 C CA . MET A 1 100 ? 7.715 19.844 23.141 1 93.56 100 MET A CA 1
ATOM 769 C C . MET A 1 100 ? 7.184 21.156 23.688 1 93.56 100 MET A C 1
ATOM 771 O O . MET A 1 100 ? 5.992 21.453 23.594 1 93.56 100 MET A O 1
ATOM 775 N N . GLY A 1 101 ? 8.039 21.875 24.25 1 94.75 101 GLY A N 1
ATOM 776 C CA . GLY A 1 101 ? 7.648 23.172 24.766 1 94.75 101 GLY A CA 1
ATOM 777 C C . GLY A 1 101 ? 7.086 24.094 23.719 1 94.75 101 GLY A C 1
ATOM 778 O O . GLY A 1 101 ? 6.07 24.766 23.938 1 94.75 101 GLY A O 1
ATOM 779 N N . MET A 1 102 ? 7.73 24.125 22.625 1 95.31 102 MET A N 1
ATOM 780 C CA . MET A 1 102 ? 7.289 24.984 21.531 1 95.31 102 MET A CA 1
ATOM 781 C C . MET A 1 102 ? 5.945 24.531 20.984 1 95.31 102 MET A C 1
ATOM 783 O O . MET A 1 102 ? 5.062 25.344 20.719 1 95.31 102 MET A O 1
ATOM 787 N N . LEU A 1 103 ? 5.801 23.25 20.797 1 95.75 103 LEU A N 1
ATOM 788 C CA . LEU A 1 103 ? 4.574 22.688 20.234 1 95.75 103 LEU A CA 1
ATOM 789 C C . LEU A 1 103 ? 3.395 22.922 21.188 1 95.75 103 LEU A C 1
ATOM 791 O O . LEU A 1 103 ? 2.334 23.375 20.75 1 95.75 103 LEU A O 1
ATOM 795 N N . LEU A 1 104 ? 3.586 22.625 22.422 1 95.56 104 LEU A N 1
ATOM 796 C CA . LEU A 1 104 ? 2.514 22.797 23.406 1 95.56 104 LEU A CA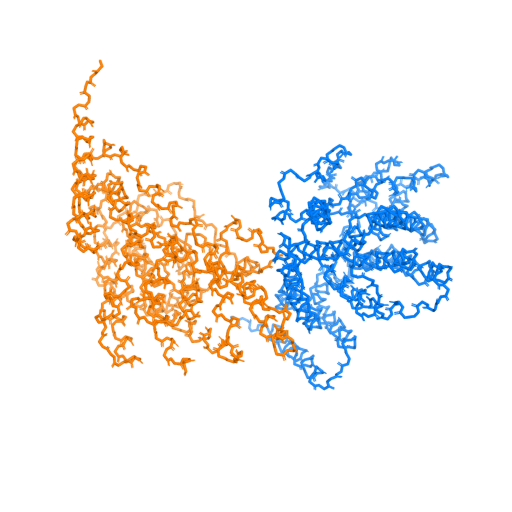 1
ATOM 797 C C . LEU A 1 104 ? 2.23 24.266 23.641 1 95.56 104 LEU A C 1
ATOM 799 O O . LEU A 1 104 ? 1.073 24.672 23.781 1 95.56 104 LEU A O 1
ATOM 803 N N . GLY A 1 105 ? 3.262 25.031 23.672 1 96.31 105 GLY A N 1
ATOM 804 C CA . GLY A 1 105 ? 3.1 26.453 23.859 1 96.31 105 GLY A CA 1
ATOM 805 C C . GLY A 1 105 ? 2.303 27.125 22.766 1 96.31 105 GLY A C 1
ATOM 806 O O . GLY A 1 105 ? 1.369 27.875 23.031 1 96.31 105 GLY A O 1
ATOM 807 N N . THR A 1 106 ? 2.689 26.859 21.578 1 97 106 THR A N 1
ATOM 808 C CA . THR A 1 106 ? 1.981 27.453 20.469 1 97 106 THR A CA 1
ATOM 809 C C . THR A 1 106 ? 0.545 26.953 20.391 1 97 106 THR A C 1
ATOM 811 O O . THR A 1 106 ? -0.354 27.672 19.953 1 97 106 THR A O 1
ATOM 814 N N . THR A 1 107 ? 0.316 25.734 20.781 1 97 107 THR A N 1
ATOM 815 C CA . THR A 1 107 ? -1.034 25.188 20.797 1 97 107 THR A CA 1
ATOM 816 C C . THR A 1 107 ? -1.895 25.891 21.844 1 97 107 THR A C 1
ATOM 818 O O . THR A 1 107 ? -3.074 26.156 21.609 1 97 107 THR A O 1
ATOM 821 N N . ALA A 1 108 ? -1.318 26.109 22.984 1 97.44 108 ALA A N 1
ATOM 822 C CA . ALA A 1 108 ? -2.031 26.875 24.016 1 97.44 108 ALA A CA 1
ATOM 823 C C . ALA A 1 108 ? -2.449 28.234 23.484 1 97.44 108 ALA A C 1
ATOM 825 O O . ALA A 1 108 ? -3.588 28.672 23.688 1 97.44 108 ALA A O 1
ATOM 826 N N . ILE A 1 109 ? -1.533 28.891 22.859 1 98.38 109 ILE A N 1
ATOM 827 C CA . ILE A 1 109 ? -1.818 30.203 22.297 1 98.38 109 ILE A CA 1
ATOM 828 C C . ILE A 1 109 ? -2.891 30.078 21.203 1 98.38 109 ILE A C 1
ATOM 830 O O . ILE A 1 109 ? -3.762 30.953 21.094 1 98.38 109 ILE A O 1
ATOM 834 N N . ALA A 1 110 ? -2.816 29.047 20.453 1 98.44 110 ALA A N 1
ATOM 835 C CA . ALA A 1 110 ? -3.838 28.797 19.438 1 98.44 110 ALA A CA 1
ATOM 836 C C . ALA A 1 110 ? -5.219 28.672 20.062 1 98.44 110 ALA A C 1
ATOM 838 O O . ALA A 1 110 ? -6.215 29.141 19.5 1 98.44 110 ALA A O 1
ATOM 839 N N . GLY A 1 111 ? -5.277 27.984 21.172 1 98.06 111 GLY A N 1
ATOM 840 C CA . GLY A 1 111 ? -6.531 27.922 21.906 1 98.06 111 GLY A CA 1
ATOM 841 C C . GLY A 1 111 ? -7.07 29.297 22.281 1 98.06 111 GLY A C 1
ATOM 842 O O . GLY A 1 111 ? -8.266 29.562 22.141 1 98.06 111 GLY A O 1
ATOM 843 N N . ILE A 1 112 ? -6.176 30.125 22.734 1 98.5 112 ILE A N 1
ATOM 844 C CA . ILE A 1 112 ? -6.555 31.484 23.094 1 98.5 112 ILE A CA 1
ATOM 845 C C . ILE A 1 112 ? -7.066 32.219 21.859 1 98.5 112 ILE A C 1
ATOM 847 O O . ILE A 1 112 ? -8.086 32.938 21.922 1 98.5 112 ILE A O 1
ATOM 851 N N . VAL A 1 113 ? -6.363 32.094 20.781 1 98.62 113 VAL A N 1
ATOM 852 C CA . VAL A 1 113 ? -6.793 32.688 19.531 1 98.62 113 VAL A CA 1
ATOM 853 C C . VAL A 1 113 ? -8.188 32.188 19.156 1 98.62 113 VAL A C 1
ATOM 855 O O . VAL A 1 113 ? -9.047 32.969 18.75 1 98.62 113 VAL A O 1
ATOM 858 N N . GLY A 1 114 ? -8.438 30.891 19.297 1 98.44 114 GLY A N 1
ATOM 859 C CA . GLY A 1 114 ? -9.758 30.328 19.047 1 98.44 114 GLY A CA 1
ATOM 860 C C . GLY A 1 114 ? -10.844 30.938 19.922 1 98.44 114 GLY A C 1
ATOM 861 O O . GLY A 1 114 ? -11.93 31.25 19.438 1 98.44 114 GLY A O 1
ATOM 862 N N . ILE A 1 115 ? -10.523 31.125 21.172 1 98.06 115 ILE A N 1
ATOM 863 C CA . ILE A 1 115 ? -11.469 31.703 22.125 1 98.06 115 ILE A CA 1
ATOM 864 C C . ILE A 1 115 ? -11.82 33.125 21.719 1 98.06 115 ILE A C 1
ATOM 866 O O . ILE A 1 115 ? -12.992 33.5 21.688 1 98.06 115 ILE A O 1
ATOM 870 N N . ILE A 1 116 ? -10.797 33.875 21.344 1 98.44 116 ILE A N 1
ATOM 871 C CA . ILE A 1 116 ? -10.984 35.25 21 1 98.44 116 ILE A CA 1
ATOM 872 C C . ILE A 1 116 ? -11.859 35.375 19.75 1 98.44 116 ILE A C 1
ATOM 874 O O . ILE A 1 116 ? -12.867 36.062 19.734 1 98.44 116 ILE A O 1
ATOM 878 N N . PHE A 1 117 ? -11.586 34.625 18.75 1 98.5 117 PHE A N 1
ATOM 879 C CA . PHE A 1 117 ? -12.312 34.719 17.484 1 98.5 117 PHE A CA 1
ATOM 880 C C . PHE A 1 117 ? -13.688 34.094 17.594 1 98.5 117 PHE A C 1
ATOM 882 O O . PHE A 1 117 ? -14.648 34.562 16.969 1 98.5 117 PHE A O 1
ATOM 889 N N . GLY A 1 118 ? -13.797 33.031 18.359 1 97.69 118 GLY A N 1
ATOM 890 C CA . GLY A 1 118 ? -15.117 32.438 18.594 1 97.69 118 GLY A CA 1
ATOM 891 C C . GLY A 1 118 ? -16.078 33.406 19.234 1 97.69 118 GLY A C 1
ATOM 892 O O . GLY A 1 118 ? -17.266 33.438 18.875 1 97.69 118 GLY A O 1
ATOM 893 N N . ASN A 1 119 ? -15.523 34.188 20.141 1 97.31 119 ASN A N 1
ATOM 894 C CA . ASN A 1 119 ? -16.359 35.156 20.844 1 97.31 119 ASN A CA 1
ATOM 895 C C . ASN A 1 119 ? -16.625 36.406 19.984 1 97.31 119 ASN A C 1
ATOM 897 O O . ASN A 1 119 ? -17.734 36.938 19.984 1 97.31 119 ASN A O 1
ATOM 901 N N . ILE A 1 120 ? -15.602 36.844 19.25 1 97.56 120 ILE A N 1
ATOM 902 C CA . ILE A 1 120 ? -15.75 38.031 18.391 1 97.56 120 ILE A CA 1
ATOM 903 C C . ILE A 1 120 ? -16.859 37.781 17.375 1 97.56 120 ILE A C 1
ATOM 905 O O . ILE A 1 120 ? -17.688 38.656 17.125 1 97.56 120 ILE A O 1
ATOM 909 N N . PHE A 1 121 ? -17.016 36.594 16.844 1 96.94 121 PHE A N 1
ATOM 910 C CA . PHE A 1 121 ? -17.969 36.281 15.789 1 96.94 121 PHE A CA 1
ATOM 911 C C . PHE A 1 121 ? -19.25 35.688 16.359 1 96.94 121 PHE A C 1
ATOM 913 O O . PHE A 1 121 ? -20.188 35.406 15.625 1 96.94 121 PHE A O 1
ATOM 920 N N . SER A 1 122 ? -19.297 35.531 17.625 1 95.94 122 SER A N 1
ATOM 921 C CA . SER A 1 122 ? -20.453 34.969 18.297 1 95.94 122 SER A CA 1
ATOM 922 C C . SER A 1 122 ? -20.969 33.719 17.547 1 95.94 122 SER A C 1
ATOM 924 O O . SER A 1 122 ? -22.156 33.656 17.234 1 95.94 122 SER A O 1
ATOM 926 N N . VAL A 1 123 ? -20.062 32.812 17.297 1 96.38 123 VAL A N 1
ATOM 927 C CA . VAL A 1 123 ? -20.406 31.656 16.484 1 96.38 123 VAL A CA 1
ATOM 928 C C . VAL A 1 123 ? -21.484 30.844 17.172 1 96.38 123 VAL A C 1
ATOM 930 O O . VAL A 1 123 ? -21.469 30.703 18.406 1 96.38 123 VAL A O 1
ATOM 933 N N . GLY A 1 124 ? -22.422 30.328 16.359 1 93 124 GLY A N 1
ATOM 934 C CA . GLY A 1 124 ? -23.469 29.453 16.891 1 93 124 GLY A CA 1
ATOM 935 C C . GLY A 1 124 ? -24.719 30.203 17.312 1 93 124 GLY A C 1
ATOM 936 O O . GLY A 1 124 ? -25.766 29.609 17.516 1 93 124 GLY A O 1
ATOM 937 N N . LYS A 1 125 ? -24.594 31.5 17.531 1 92.12 125 LYS A N 1
ATOM 938 C CA . LYS A 1 125 ? -25.75 32.281 17.938 1 92.12 125 LYS A CA 1
ATOM 939 C C . LYS A 1 125 ? -26.828 32.281 16.859 1 92.12 125 LYS A C 1
ATOM 941 O O . LYS A 1 125 ? -26.531 32.469 15.68 1 92.12 125 LYS A O 1
ATOM 946 N N . GLY A 1 126 ? -28.031 31.953 17.219 1 86.44 126 GLY A N 1
ATOM 947 C CA . GLY A 1 126 ? -29.156 31.984 16.297 1 86.44 126 GLY A CA 1
ATOM 948 C C . GLY A 1 126 ? -29.391 30.641 15.617 1 86.44 126 GLY A C 1
ATOM 949 O O . GLY A 1 126 ? -30.375 30.484 14.891 1 86.44 126 GLY A O 1
ATOM 950 N N . ILE A 1 127 ? -28.516 29.734 15.734 1 87.81 127 ILE A N 1
ATOM 951 C CA . ILE A 1 127 ? -28.672 28.406 15.148 1 87.81 127 ILE A CA 1
ATOM 952 C C . ILE A 1 127 ? -29.5 27.531 16.078 1 87.81 127 ILE A C 1
ATOM 954 O O . ILE A 1 127 ? -29.281 27.516 17.297 1 87.81 127 ILE A O 1
ATOM 958 N N . VAL A 1 128 ? -30.5 26.891 15.484 1 81.12 128 VAL A N 1
ATOM 959 C CA . VAL A 1 128 ? -31.359 26 16.266 1 81.12 128 VAL A CA 1
ATOM 960 C C . VAL A 1 128 ? -30.953 24.547 16.047 1 81.12 128 VAL A C 1
ATOM 962 O O . VAL A 1 128 ? -30.766 24.109 14.906 1 81.12 128 VAL A O 1
ATOM 965 N N . PHE A 1 129 ? -30.641 23.906 17.094 1 82.31 129 PHE A N 1
ATOM 966 C CA . PHE A 1 129 ? -30.297 22.484 17.031 1 82.31 129 PHE A CA 1
ATOM 967 C C . PHE A 1 129 ? -31.531 21.625 16.812 1 82.31 129 PHE A C 1
ATOM 969 O O . PHE A 1 129 ? -32.469 21.672 17.609 1 82.31 129 PHE A O 1
ATOM 976 N N . GLU A 1 130 ? -31.469 20.953 15.555 1 73.44 130 GLU A N 1
ATOM 977 C CA . GLU A 1 130 ? -32.562 20.031 15.266 1 73.44 130 GLU A CA 1
ATOM 978 C C . GLU A 1 130 ? -32.156 18.578 15.547 1 73.44 130 GLU A C 1
ATOM 980 O O . GLU A 1 130 ? -31.266 18.047 14.906 1 73.44 130 GLU A O 1
ATOM 985 N N . GLY A 1 131 ? -32.344 18.016 16.719 1 63.09 131 GLY A N 1
ATOM 986 C CA . GLY A 1 131 ? -32.125 16.672 17.203 1 63.09 131 GLY A CA 1
ATOM 987 C C . GLY A 1 131 ? -31.375 15.805 16.203 1 63.09 131 GLY A C 1
ATOM 988 O O . GLY A 1 131 ? -31.703 15.789 15.023 1 63.09 131 GLY A O 1
ATOM 989 N N . ALA A 1 132 ? -30.078 15.531 16.469 1 61.78 132 ALA A N 1
ATOM 990 C CA . ALA A 1 132 ? -29.359 14.586 15.617 1 61.78 132 ALA A CA 1
ATOM 991 C C . ALA A 1 132 ? -29.562 13.156 16.109 1 61.78 132 ALA A C 1
ATOM 993 O O . ALA A 1 132 ? -29.078 12.781 17.172 1 61.78 132 ALA A O 1
ATOM 994 N N . GLU A 1 133 ? -30.703 12.43 15.891 1 53.03 133 GLU A N 1
ATOM 995 C CA . GLU A 1 133 ? -31.031 11.109 16.406 1 53.03 133 GLU A CA 1
ATOM 996 C C . GLU A 1 133 ? -29.844 10.164 16.281 1 53.03 133 GLU A C 1
ATOM 998 O O . GLU A 1 133 ? -29.625 9.305 17.156 1 53.03 133 GLU A O 1
ATOM 1003 N N . ASN A 1 134 ? -28.953 10.32 15.344 1 57.88 134 ASN A N 1
ATOM 1004 C CA . ASN A 1 134 ? -28.047 9.203 15.094 1 57.88 134 ASN A CA 1
ATOM 1005 C C . ASN A 1 134 ? -26.594 9.617 15.258 1 57.88 134 ASN A C 1
ATOM 1007 O O . ASN A 1 134 ? -25.688 8.984 14.703 1 57.88 134 ASN A O 1
ATOM 1011 N N . PHE A 1 135 ? -26.484 10.664 16.25 1 70.75 135 PHE A N 1
ATOM 1012 C CA . PHE A 1 135 ? -25.062 11 16.422 1 70.75 135 PHE A CA 1
ATOM 1013 C C . PHE A 1 135 ? -24.422 10.102 17.469 1 70.75 135 PHE A C 1
ATOM 1015 O O . PHE A 1 135 ? -24.906 10 18.594 1 70.75 135 PHE A O 1
ATOM 1022 N N . VAL A 1 136 ? -23.484 9.219 17.016 1 66 136 VAL A N 1
ATOM 1023 C CA . VAL A 1 136 ? -22.734 8.359 17.922 1 66 136 VAL A CA 1
ATOM 1024 C C . VAL A 1 136 ? -21.359 8.977 18.203 1 66 136 VAL A C 1
ATOM 1026 O O . VAL A 1 136 ? -20.531 9.125 17.297 1 66 136 VAL A O 1
ATOM 1029 N N . PRO A 1 137 ? -21.266 9.477 19.531 1 66.12 137 PRO A N 1
ATOM 1030 C CA . PRO A 1 137 ? -19.953 10.039 19.875 1 66.12 137 PRO A CA 1
ATOM 1031 C C . PRO A 1 137 ? -18.828 9.016 19.797 1 66.12 137 PRO A C 1
ATOM 1033 O O . PRO A 1 137 ? -19.047 7.832 20.078 1 66.12 137 PRO A O 1
ATOM 1036 N N . LYS A 1 138 ? -17.781 9.484 19.328 1 69.19 138 LYS A N 1
ATOM 1037 C CA . LYS A 1 138 ? -16.609 8.609 19.359 1 69.19 138 LYS A CA 1
ATOM 1038 C C . LYS A 1 138 ? -16.062 8.461 20.766 1 69.19 138 LYS A C 1
ATOM 1040 O O . LYS A 1 138 ? -16.047 9.43 21.531 1 69.19 138 LYS A O 1
ATOM 1045 N N . GLU A 1 139 ? -15.656 7.25 21.125 1 74.62 139 GLU A N 1
ATOM 1046 C CA . GLU A 1 139 ? -15.078 7.004 22.438 1 74.62 139 GLU A CA 1
ATOM 1047 C C . GLU A 1 139 ? -13.68 7.605 22.562 1 74.62 139 GLU A C 1
ATOM 1049 O O . GLU A 1 139 ? -12.867 7.48 21.641 1 74.62 139 GLU A O 1
ATOM 1054 N N . ILE A 1 140 ? -13.547 8.469 23.703 1 75.56 140 ILE A N 1
ATOM 1055 C CA . ILE A 1 140 ? -12.234 9.016 24.016 1 75.56 140 ILE A CA 1
ATOM 1056 C C . ILE A 1 140 ? -11.383 7.957 24.703 1 75.56 140 ILE A C 1
ATOM 1058 O O . ILE A 1 140 ? -11.758 7.441 25.75 1 75.56 140 ILE A O 1
ATOM 1062 N N . PRO A 1 141 ? -10.344 7.566 24.031 1 74.44 141 PRO A N 1
ATOM 1063 C CA . PRO A 1 141 ? -9.492 6.605 24.734 1 74.44 141 PRO A CA 1
ATOM 1064 C C . PRO A 1 141 ? -8.938 7.156 26.047 1 74.44 141 PRO A C 1
ATOM 1066 O O . PRO A 1 141 ? -8.789 8.375 26.188 1 74.44 141 PRO A O 1
ATOM 1069 N N . SER A 1 142 ? -8.703 6.293 27 1 76.19 142 SER A N 1
ATOM 1070 C CA . SER A 1 142 ? -8.086 6.695 28.266 1 76.19 142 SER A CA 1
ATOM 1071 C C . SER A 1 142 ? -6.621 7.086 28.062 1 76.19 142 SER A C 1
ATOM 1073 O O . SER A 1 142 ? -6 6.695 27.062 1 76.19 142 SER A O 1
ATOM 1075 N N . PHE A 1 143 ? -6.273 8.008 28.953 1 77.25 143 PHE A N 1
ATOM 1076 C CA . PHE A 1 143 ? -4.875 8.406 28.906 1 77.25 143 PHE A CA 1
ATOM 1077 C C . PHE A 1 143 ? -3.959 7.188 28.938 1 77.25 143 PHE A C 1
ATOM 1079 O O . PHE A 1 143 ? -2.943 7.152 28.234 1 77.25 143 PHE A O 1
ATOM 1086 N N . MET A 1 144 ? -4.355 6.219 29.703 1 80.12 144 MET A N 1
ATOM 1087 C CA . MET A 1 144 ? -3.549 5.008 29.812 1 80.12 144 MET A CA 1
ATOM 1088 C C . MET A 1 144 ? -3.523 4.246 28.484 1 80.12 144 MET A C 1
ATOM 1090 O O . MET A 1 144 ? -2.506 3.654 28.125 1 80.12 144 MET A O 1
ATOM 1094 N N . ASP A 1 145 ? -4.586 4.266 27.859 1 78.44 145 ASP A N 1
ATOM 1095 C CA . ASP A 1 145 ? -4.652 3.59 26.562 1 78.44 145 ASP A CA 1
ATOM 1096 C C . ASP A 1 145 ? -3.738 4.27 25.547 1 78.44 145 ASP A C 1
ATOM 1098 O O . ASP A 1 145 ? -3.047 3.596 24.781 1 78.44 145 ASP A O 1
ATOM 1102 N N . VAL A 1 146 ? -3.768 5.539 25.625 1 75.81 146 VAL A N 1
ATOM 1103 C CA . VAL A 1 146 ? -2.924 6.301 24.703 1 75.81 146 VAL A CA 1
ATOM 1104 C C . VAL A 1 146 ? -1.452 6.047 25.031 1 75.81 146 VAL A C 1
ATOM 1106 O O . VAL A 1 146 ? -0.642 5.828 24.125 1 75.81 146 VAL A O 1
ATOM 1109 N N . PHE A 1 147 ? -1.219 6.117 26.25 1 81.5 147 PHE A N 1
ATOM 1110 C CA . PHE A 1 147 ? 0.145 5.84 26.688 1 81.5 147 PHE A CA 1
ATOM 1111 C C . PHE A 1 147 ? 0.588 4.453 26.234 1 81.5 147 PHE A C 1
ATOM 1113 O O . PHE A 1 147 ? 1.694 4.285 25.719 1 81.5 147 PHE A O 1
ATOM 1120 N N . ASN A 1 148 ? -0.154 3.455 26.453 1 80.88 148 ASN A N 1
ATOM 1121 C CA . ASN A 1 148 ? 0.152 2.09 26.031 1 80.88 148 ASN A CA 1
ATOM 1122 C C . ASN A 1 148 ? 0.371 1.994 24.531 1 80.88 148 ASN A C 1
ATOM 1124 O O . ASN A 1 148 ? 1.229 1.239 24.062 1 80.88 148 ASN A O 1
ATOM 1128 N N . ASP A 1 149 ? -0.337 2.748 23.828 1 78.88 149 ASP A N 1
ATOM 1129 C CA . ASP A 1 149 ? -0.244 2.723 22.375 1 78.88 149 ASP A CA 1
ATOM 1130 C C . ASP A 1 149 ? 1.066 3.342 21.891 1 78.88 149 ASP A C 1
ATOM 1132 O O . ASP A 1 149 ? 1.493 3.109 20.766 1 78.88 149 ASP A O 1
ATOM 1136 N N . MET A 1 150 ? 1.606 4.121 22.766 1 83.38 150 MET A N 1
ATOM 1137 C CA . MET A 1 150 ? 2.867 4.77 22.422 1 83.38 150 MET A CA 1
ATOM 1138 C C . MET A 1 150 ? 4.043 3.826 22.641 1 83.38 150 MET A C 1
ATOM 1140 O O . MET A 1 150 ? 5.141 4.07 22.141 1 83.38 150 MET A O 1
ATOM 1144 N N . LEU A 1 151 ? 3.818 2.744 23.375 1 85 151 LEU A N 1
ATOM 1145 C CA . LEU A 1 151 ? 4.895 1.811 23.688 1 85 151 LEU A CA 1
ATOM 1146 C C . LEU A 1 151 ? 5.254 0.976 22.453 1 85 151 LEU A C 1
ATOM 1148 O O . LEU A 1 151 ? 4.375 0.409 21.812 1 85 151 LEU A O 1
ATOM 1152 N N . PRO A 1 152 ? 6.508 0.886 22.141 1 85.19 152 PRO A N 1
ATOM 1153 C CA . PRO A 1 152 ? 6.949 0.129 20.969 1 85.19 152 PRO A CA 1
ATOM 1154 C C . PRO A 1 152 ? 7.07 -1.368 21.234 1 85.19 152 PRO A C 1
ATOM 1156 O O . PRO A 1 152 ? 8.164 -1.93 21.141 1 85.19 152 PRO A O 1
ATOM 1159 N N . THR A 1 153 ? 6.035 -2.104 21.328 1 84.69 153 THR A N 1
ATOM 1160 C CA . THR A 1 153 ? 6.051 -3.525 21.656 1 84.69 153 THR A CA 1
ATOM 1161 C C . THR A 1 153 ? 6.426 -4.355 20.438 1 84.69 153 THR A C 1
ATOM 1163 O O . THR A 1 153 ? 7.137 -5.355 20.547 1 84.69 153 THR A O 1
ATOM 1166 N N . ASN A 1 154 ? 6.039 -3.994 19.312 1 90.94 154 ASN A N 1
ATOM 1167 C CA . ASN A 1 154 ? 6.336 -4.625 18.031 1 90.94 154 ASN A CA 1
ATOM 1168 C C . ASN A 1 154 ? 6.512 -3.588 16.922 1 90.94 154 ASN A C 1
ATOM 1170 O O . ASN A 1 154 ? 5.535 -3.123 16.344 1 90.94 154 ASN A O 1
ATOM 1174 N N . PRO A 1 155 ? 7.668 -3.271 16.688 1 90.75 155 PRO A N 1
ATOM 1175 C CA . PRO A 1 155 ? 7.938 -2.193 15.727 1 90.75 155 PRO A CA 1
ATOM 1176 C C . PRO A 1 155 ? 7.383 -2.488 14.336 1 90.75 155 PRO A C 1
ATOM 1178 O O . PRO A 1 155 ? 6.934 -1.573 13.641 1 90.75 155 PRO A O 1
ATOM 1181 N N . ILE A 1 156 ? 7.379 -3.643 13.953 1 91.81 156 ILE A N 1
ATOM 1182 C CA . ILE A 1 156 ? 6.891 -4.012 12.625 1 91.81 156 ILE A CA 1
ATOM 1183 C C . ILE A 1 156 ? 5.379 -3.812 12.562 1 91.81 156 ILE A C 1
ATOM 1185 O O . ILE A 1 156 ? 4.859 -3.273 11.586 1 91.81 156 ILE A O 1
ATOM 1189 N N . LYS A 1 157 ? 4.738 -4.285 13.547 1 91.88 157 LYS A N 1
ATOM 1190 C CA . LYS A 1 157 ? 3.297 -4.066 13.625 1 91.88 157 LYS A CA 1
ATOM 1191 C C . LYS A 1 157 ? 2.967 -2.576 13.641 1 91.88 157 LYS A C 1
ATOM 1193 O O . LYS A 1 157 ? 2.043 -2.131 12.961 1 91.88 157 LYS A O 1
ATOM 1198 N N . SER A 1 158 ? 3.672 -1.815 14.438 1 91 158 SER A N 1
ATOM 1199 C CA . SER A 1 158 ? 3.457 -0.374 14.516 1 91 158 SER A CA 1
ATOM 1200 C C . SER A 1 158 ? 3.633 0.282 13.148 1 91 158 SER A C 1
ATOM 1202 O O . SER A 1 158 ? 2.867 1.175 12.781 1 91 158 SER A O 1
ATOM 1204 N N . MET A 1 159 ? 4.59 -0.142 12.453 1 92.75 159 MET A N 1
ATOM 1205 C CA . MET A 1 159 ? 4.836 0.385 11.109 1 92.75 159 MET A CA 1
ATOM 1206 C C . MET A 1 159 ? 3.688 0.031 10.172 1 92.75 159 MET A C 1
ATOM 1208 O O . MET A 1 159 ? 3.217 0.88 9.414 1 92.75 159 MET A O 1
ATOM 1212 N N . ALA A 1 160 ? 3.236 -1.133 10.234 1 92.88 160 ALA A N 1
ATOM 1213 C CA . ALA A 1 160 ? 2.148 -1.59 9.375 1 92.88 160 ALA A CA 1
ATOM 1214 C C . ALA A 1 160 ? 0.853 -0.846 9.688 1 92.88 160 ALA A C 1
ATOM 1216 O O . ALA A 1 160 ? 0.044 -0.592 8.797 1 92.88 160 ALA A O 1
ATOM 1217 N N . GLU A 1 161 ? 0.734 -0.516 10.914 1 89.81 161 GLU A N 1
ATOM 1218 C CA . GLU A 1 161 ? -0.5 0.137 11.344 1 89.81 161 GLU A CA 1
ATOM 1219 C C . GLU A 1 161 ? -0.376 1.656 11.266 1 89.81 161 GLU A C 1
ATOM 1221 O O . GLU A 1 161 ? -1.326 2.379 11.578 1 89.81 161 GLU A O 1
ATOM 1226 N N . GLY A 1 162 ? 0.798 2.125 10.906 1 85.31 162 GLY A N 1
ATOM 1227 C CA . GLY A 1 162 ? 0.995 3.555 10.734 1 85.31 162 GLY A CA 1
ATOM 1228 C C . GLY A 1 162 ? 1.104 4.309 12.047 1 85.31 162 GLY A C 1
ATOM 1229 O O . GLY A 1 162 ? 0.738 5.484 12.125 1 85.31 162 GLY A O 1
ATOM 1230 N N . GLN A 1 163 ? 1.527 3.688 13.086 1 86.06 163 GLN A N 1
ATOM 1231 C CA . GLN A 1 163 ? 1.745 4.332 14.375 1 86.06 163 GLN A CA 1
ATOM 1232 C C . GLN A 1 163 ? 3.111 5.012 14.43 1 86.06 163 GLN A C 1
ATOM 1234 O O . GLN A 1 163 ? 4.121 4.359 14.703 1 86.06 163 GLN A O 1
ATOM 1239 N N . ILE A 1 164 ? 3.146 6.285 14.352 1 84.94 164 ILE A N 1
ATOM 1240 C CA . ILE A 1 164 ? 4.379 7.027 14.102 1 84.94 164 ILE A CA 1
ATOM 1241 C C . ILE A 1 164 ? 5.195 7.117 15.391 1 84.94 164 ILE A C 1
ATOM 1243 O O . ILE A 1 164 ? 6.426 7.023 15.359 1 84.94 164 ILE A O 1
ATOM 1247 N N . ILE A 1 165 ? 4.578 7.266 16.547 1 85.88 165 ILE A N 1
ATOM 1248 C CA . ILE A 1 165 ? 5.309 7.496 17.781 1 85.88 165 ILE A CA 1
ATOM 1249 C C . ILE A 1 165 ? 6.125 6.258 18.141 1 85.88 165 ILE A C 1
ATOM 1251 O O . ILE A 1 165 ? 7.332 6.344 18.359 1 85.88 165 ILE A O 1
ATOM 1255 N N . PRO A 1 166 ? 5.469 5.047 18.219 1 89.12 166 PRO A N 1
ATOM 1256 C CA . PRO A 1 166 ? 6.27 3.846 18.469 1 89.12 166 PRO A CA 1
ATOM 1257 C C . PRO A 1 166 ? 7.414 3.678 17.469 1 89.12 166 PRO A C 1
ATOM 1259 O O . PRO A 1 166 ? 8.492 3.205 17.844 1 89.12 166 PRO A O 1
ATOM 1262 N N . VAL A 1 167 ? 7.246 4.055 16.25 1 91 167 VAL A N 1
ATOM 1263 C CA . VAL A 1 167 ? 8.273 3.949 15.227 1 91 167 VAL A CA 1
ATOM 1264 C C . VAL A 1 167 ? 9.43 4.891 15.555 1 91 167 VAL A C 1
ATOM 1266 O O . VAL A 1 167 ? 10.602 4.516 15.43 1 91 167 VAL A O 1
ATOM 1269 N N . ILE A 1 168 ? 9.125 6.105 16 1 88.56 168 ILE A N 1
ATOM 1270 C CA . ILE A 1 168 ? 10.133 7.094 16.375 1 88.56 168 ILE A CA 1
ATOM 1271 C C . ILE A 1 168 ? 10.945 6.57 17.562 1 88.56 168 ILE A C 1
ATOM 1273 O O . ILE A 1 168 ? 12.172 6.645 17.562 1 88.56 168 ILE A O 1
ATOM 1277 N N . ILE A 1 169 ? 10.258 6.023 18.562 1 89.25 169 ILE A N 1
ATOM 1278 C CA . ILE A 1 169 ? 10.93 5.516 19.75 1 89.25 169 ILE A CA 1
ATOM 1279 C C . ILE A 1 169 ? 11.906 4.406 19.359 1 89.25 169 ILE A C 1
ATOM 1281 O O . ILE A 1 169 ? 13.062 4.414 19.781 1 89.25 169 ILE A O 1
ATOM 1285 N N . PHE A 1 170 ? 11.469 3.465 18.609 1 92.38 170 PHE A N 1
ATOM 1286 C CA . PHE A 1 170 ? 12.328 2.381 18.141 1 92.38 170 PHE A CA 1
ATOM 1287 C C . PHE A 1 170 ? 13.516 2.93 17.359 1 92.38 170 PHE A C 1
ATOM 1289 O O . PHE A 1 170 ? 14.656 2.496 17.562 1 92.38 170 PHE A O 1
ATOM 1296 N N . ALA A 1 171 ? 13.273 3.865 16.438 1 92.69 171 ALA A N 1
ATOM 1297 C CA . ALA A 1 171 ? 14.336 4.48 15.648 1 92.69 171 ALA A CA 1
ATOM 1298 C C . ALA A 1 171 ? 15.367 5.16 16.547 1 92.69 171 ALA A C 1
ATOM 1300 O O . ALA A 1 171 ? 16.578 5.062 16.297 1 92.69 171 ALA A O 1
ATOM 1301 N N . LEU A 1 172 ? 14.938 5.836 17.562 1 90.31 172 LEU A N 1
ATOM 1302 C CA . LEU A 1 172 ? 15.828 6.516 18.484 1 90.31 172 LEU A CA 1
ATOM 1303 C C . LEU A 1 172 ? 16.719 5.512 19.219 1 90.31 172 LEU A C 1
ATOM 1305 O O . LEU A 1 172 ? 17.906 5.75 19.406 1 90.31 172 LEU A O 1
ATOM 1309 N N . PHE A 1 173 ? 16.156 4.387 19.672 1 92.19 173 PHE A N 1
ATOM 1310 C CA . PHE A 1 173 ? 16.938 3.357 20.344 1 92.19 173 PHE A CA 1
ATOM 1311 C C . PHE A 1 173 ? 18.016 2.807 19.422 1 92.19 173 PHE A C 1
ATOM 1313 O O . PHE A 1 173 ? 19.141 2.564 19.859 1 92.19 173 PHE A O 1
ATOM 1320 N N . ILE A 1 174 ? 17.688 2.59 18.156 1 93.81 174 ILE A N 1
ATOM 1321 C CA . ILE A 1 174 ? 18.688 2.135 17.188 1 93.81 174 ILE A CA 1
ATOM 1322 C C . ILE A 1 174 ? 19.781 3.18 17.062 1 93.81 174 ILE A C 1
ATOM 1324 O O . ILE A 1 174 ? 20.969 2.846 17.109 1 93.81 174 ILE A O 1
ATOM 1328 N N . ALA A 1 175 ? 19.406 4.426 16.906 1 92.12 175 ALA A N 1
ATOM 1329 C CA . ALA A 1 175 ? 20.375 5.512 16.75 1 92.12 175 ALA A CA 1
ATOM 1330 C C . ALA A 1 175 ? 21.297 5.598 17.953 1 92.12 175 ALA A C 1
ATOM 1332 O O . ALA A 1 175 ? 22.516 5.707 17.797 1 92.12 175 ALA A O 1
ATOM 1333 N N . PHE A 1 176 ? 20.734 5.496 19.125 1 90.69 176 PHE A N 1
ATOM 1334 C CA . PHE A 1 176 ? 21.531 5.566 20.359 1 90.69 176 PHE A CA 1
ATOM 1335 C C . PHE A 1 176 ? 22.484 4.383 20.438 1 90.69 176 PHE A C 1
ATOM 1337 O O . PHE A 1 176 ? 23.641 4.539 20.859 1 90.69 176 PHE A O 1
ATOM 1344 N N . ALA A 1 177 ? 22.031 3.195 20.156 1 93.38 177 ALA A N 1
ATOM 1345 C CA . ALA A 1 177 ? 22.875 2.006 20.156 1 93.38 177 ALA A CA 1
ATOM 1346 C C . ALA A 1 177 ? 24.047 2.16 19.172 1 93.38 177 ALA A C 1
ATOM 1348 O O . ALA A 1 177 ? 25.156 1.737 19.469 1 93.38 177 ALA A O 1
ATOM 1349 N N . ILE A 1 178 ? 23.797 2.754 18.031 1 92.88 178 ILE A N 1
ATOM 1350 C CA . ILE A 1 178 ? 24.828 3.004 17.047 1 92.88 178 ILE A CA 1
ATOM 1351 C C . ILE A 1 178 ? 25.875 3.949 17.641 1 92.88 178 ILE A C 1
ATOM 1353 O O . ILE A 1 178 ? 27.078 3.707 17.516 1 92.88 178 ILE A O 1
ATOM 1357 N N . ILE A 1 179 ? 25.484 5.055 18.266 1 89.31 179 ILE A N 1
ATOM 1358 C CA . ILE A 1 179 ? 26.391 6.031 18.859 1 89.31 179 ILE A CA 1
ATOM 1359 C C . ILE A 1 179 ? 27.266 5.348 19.891 1 89.31 179 ILE A C 1
ATOM 1361 O O . ILE A 1 179 ? 28.484 5.562 19.922 1 89.31 179 ILE A O 1
ATOM 1365 N N . MET A 1 180 ? 26.656 4.5 20.703 1 89.19 180 MET A N 1
ATOM 1366 C CA . MET A 1 180 ? 27.375 3.818 21.781 1 89.19 180 MET A CA 1
ATOM 1367 C C . MET A 1 180 ? 28.406 2.842 21.203 1 89.19 180 MET A C 1
ATOM 1369 O O . MET A 1 180 ? 29.547 2.789 21.656 1 89.19 180 MET A O 1
ATOM 1373 N N . GLU A 1 181 ? 28.031 2.117 20.219 1 91.38 181 GLU A N 1
ATOM 1374 C CA . GLU A 1 181 ? 28.922 1.131 19.625 1 91.38 181 GLU A CA 1
ATOM 1375 C C . GLU A 1 181 ? 30 1.804 18.781 1 91.38 181 GLU A C 1
ATOM 1377 O O . GLU A 1 181 ? 31.125 1.301 18.688 1 91.38 181 GLU A O 1
ATOM 1382 N N . ASP A 1 182 ? 29.609 2.908 18.203 1 88.44 182 ASP A N 1
ATOM 1383 C CA . ASP A 1 182 ? 30.562 3.676 17.406 1 88.44 182 ASP A CA 1
ATOM 1384 C C . ASP A 1 182 ? 31.734 4.152 18.266 1 88.44 182 ASP A C 1
ATOM 1386 O O . ASP A 1 182 ? 32.875 4.18 17.797 1 88.44 182 ASP A O 1
ATOM 1390 N N . LYS A 1 183 ? 31.531 4.547 19.469 1 87.44 183 LYS A N 1
ATOM 1391 C CA . LYS A 1 183 ? 32.562 5 20.406 1 87.44 183 LYS A CA 1
ATOM 1392 C C . LYS A 1 183 ? 33.438 3.84 20.844 1 87.44 183 LYS A C 1
ATOM 1394 O O . LYS A 1 183 ? 34.625 4.031 21.125 1 87.44 183 LYS A O 1
ATOM 1399 N N . LYS A 1 184 ? 32.844 2.623 20.875 1 90.75 184 LYS A N 1
ATOM 1400 C CA . LYS A 1 184 ? 33.625 1.445 21.281 1 90.75 184 LYS A CA 1
ATOM 1401 C C . LYS A 1 184 ? 34.406 0.873 20.109 1 90.75 184 LYS A C 1
ATOM 1403 O O . LYS A 1 184 ? 35.625 0.709 20.203 1 90.75 184 LYS A O 1
ATOM 1408 N N . ASN A 1 185 ? 33.75 0.498 19.078 1 91.94 185 ASN A N 1
ATOM 1409 C CA . ASN A 1 185 ? 34.344 -0.051 17.859 1 91.94 185 ASN A CA 1
ATOM 1410 C C . ASN A 1 185 ? 33.625 0.451 16.609 1 91.94 185 ASN A C 1
ATOM 1412 O O . ASN A 1 185 ? 32.688 -0.203 16.109 1 91.94 185 ASN A O 1
ATOM 1416 N N . LYS A 1 186 ? 34.188 1.372 15.977 1 89.12 186 LYS A N 1
ATOM 1417 C CA . LYS A 1 186 ? 33.562 2.082 14.852 1 89.12 186 LYS A CA 1
ATOM 1418 C C . LYS A 1 186 ? 33.344 1.142 13.672 1 89.12 186 LYS A C 1
ATOM 1420 O O . LYS A 1 186 ? 32.312 1.23 12.992 1 89.12 186 LYS A O 1
ATOM 1425 N N . GLU A 1 187 ? 34.188 0.267 13.398 1 91.81 187 GLU A N 1
ATOM 1426 C CA . GLU A 1 187 ? 34.125 -0.591 12.219 1 91.81 187 GLU A CA 1
ATOM 1427 C C . GLU A 1 187 ? 32.906 -1.509 12.25 1 91.81 187 GLU A C 1
ATOM 1429 O O . GLU A 1 187 ? 32.406 -1.896 11.203 1 91.81 187 GLU A O 1
ATOM 1434 N N . LYS A 1 188 ? 32.5 -1.745 13.484 1 92.69 188 LYS A N 1
ATOM 1435 C CA . LYS A 1 188 ? 31.422 -2.705 13.648 1 92.69 188 LYS A CA 1
ATOM 1436 C C . LYS A 1 188 ? 30.094 -2.113 13.195 1 92.69 188 LYS A C 1
ATOM 1438 O O . LYS A 1 188 ? 29.172 -2.85 12.836 1 92.69 188 LYS A O 1
ATOM 1443 N N . VAL A 1 189 ? 29.969 -0.86 13.141 1 93.69 189 VAL A N 1
ATOM 1444 C CA . VAL A 1 189 ? 28.656 -0.269 12.836 1 93.69 189 VAL A CA 1
ATOM 1445 C C . VAL A 1 189 ? 28.719 0.43 11.484 1 93.69 189 VAL A C 1
ATOM 1447 O O . VAL A 1 189 ? 27.688 0.882 10.969 1 93.69 189 VAL A O 1
ATOM 1450 N N . VAL A 1 190 ? 29.797 0.507 10.828 1 93.31 190 VAL A N 1
ATOM 1451 C CA . VAL A 1 190 ? 30.047 1.279 9.617 1 93.31 190 VAL A CA 1
ATOM 1452 C C . VAL A 1 190 ? 29.141 0.771 8.492 1 93.31 190 VAL A C 1
ATOM 1454 O O . VAL A 1 190 ? 28.5 1.561 7.801 1 93.31 190 VAL A O 1
ATOM 1457 N N . PRO A 1 191 ? 29.078 -0.546 8.312 1 93.31 191 PRO A N 1
ATOM 1458 C CA . PRO A 1 191 ? 28.25 -1.008 7.199 1 93.31 191 PRO A CA 1
ATOM 1459 C C . PRO A 1 191 ? 26.781 -0.608 7.355 1 93.31 191 PRO A C 1
ATOM 1461 O O . PRO A 1 191 ? 26.141 -0.223 6.379 1 93.31 191 PRO A O 1
ATOM 1464 N N . PHE A 1 192 ? 26.344 -0.675 8.555 1 95.19 192 PHE A N 1
ATOM 1465 C CA . PHE A 1 192 ? 24.953 -0.317 8.797 1 95.19 192 PHE A CA 1
ATOM 1466 C C . PHE A 1 192 ? 24.734 1.179 8.602 1 95.19 192 PHE A C 1
ATOM 1468 O O . PHE A 1 192 ? 23.734 1.595 8.016 1 95.19 192 PHE A O 1
ATOM 1475 N N . LYS A 1 193 ? 25.578 1.948 9.047 1 94.19 193 LYS A N 1
ATOM 1476 C CA . LYS A 1 193 ? 25.484 3.395 8.875 1 94.19 193 LYS A CA 1
ATOM 1477 C C . LYS A 1 193 ? 25.5 3.773 7.395 1 94.19 193 LYS A C 1
ATOM 1479 O O . LYS A 1 193 ? 24.734 4.637 6.961 1 94.19 193 LYS A O 1
ATOM 1484 N N . ALA A 1 194 ? 26.375 3.111 6.691 1 94.81 194 ALA A N 1
ATOM 1485 C CA . ALA A 1 194 ? 26.453 3.367 5.254 1 94.81 194 ALA A CA 1
ATOM 1486 C C . ALA A 1 194 ? 25.156 2.996 4.555 1 94.81 194 ALA A C 1
ATOM 1488 O O . ALA A 1 194 ? 24.688 3.725 3.674 1 94.81 194 ALA A O 1
ATOM 1489 N N . PHE A 1 195 ? 24.578 1.914 4.961 1 95.5 195 PHE A N 1
ATOM 1490 C CA . PHE A 1 195 ? 23.312 1.463 4.41 1 95.5 195 PHE A CA 1
ATOM 1491 C C . PHE A 1 195 ? 22.203 2.465 4.711 1 95.5 195 PHE A C 1
ATOM 1493 O O . PHE A 1 195 ? 21.422 2.828 3.824 1 95.5 195 PHE A O 1
ATOM 1500 N N . ILE A 1 196 ? 22.109 2.883 5.91 1 95.75 196 ILE A N 1
ATOM 1501 C CA . ILE A 1 196 ? 21.062 3.795 6.363 1 95.75 196 ILE A CA 1
ATOM 1502 C C . ILE A 1 196 ? 21.188 5.133 5.637 1 95.75 196 ILE A C 1
ATOM 1504 O O . ILE A 1 196 ? 20.188 5.723 5.227 1 95.75 196 ILE A O 1
ATOM 1508 N N . ASN A 1 197 ? 22.391 5.617 5.484 1 93.94 197 ASN A N 1
ATOM 1509 C CA . ASN A 1 197 ? 22.641 6.867 4.777 1 93.94 197 ASN A CA 1
ATOM 1510 C C . ASN A 1 197 ? 22.203 6.777 3.316 1 93.94 197 ASN A C 1
ATOM 1512 O O . ASN A 1 197 ? 21.562 7.695 2.799 1 93.94 197 ASN A O 1
ATOM 1516 N N . SER A 1 198 ? 22.547 5.723 2.713 1 95.62 198 SER A N 1
ATOM 1517 C CA . SER A 1 198 ? 22.156 5.488 1.325 1 95.62 198 SER A CA 1
ATOM 1518 C C . SER A 1 198 ? 20.641 5.395 1.181 1 95.62 198 SER A C 1
ATOM 1520 O O . SER A 1 198 ? 20.062 5.961 0.248 1 95.62 198 SER A O 1
ATOM 1522 N N . PHE A 1 199 ? 20.062 4.672 2.053 1 96.25 199 PHE A N 1
ATOM 1523 C CA . PHE A 1 199 ? 18.625 4.477 2.002 1 96.25 199 PHE A CA 1
ATOM 1524 C C . PHE A 1 199 ? 17.891 5.793 2.234 1 96.25 199 PHE A C 1
ATOM 1526 O O . PHE A 1 199 ? 16.875 6.07 1.588 1 96.25 199 PHE A O 1
ATOM 1533 N N . SER A 1 200 ? 18.359 6.613 3.137 1 93.5 200 SER A N 1
ATOM 1534 C CA . SER A 1 200 ? 17.781 7.934 3.385 1 93.5 200 SER A CA 1
ATOM 1535 C C . SER A 1 200 ? 17.812 8.797 2.127 1 93.5 200 SER A C 1
ATOM 1537 O O . SER A 1 200 ? 16.844 9.469 1.8 1 93.5 200 SER A O 1
ATOM 1539 N N . THR A 1 201 ? 18.922 8.734 1.472 1 93.5 201 THR A N 1
ATOM 1540 C CA . THR A 1 201 ? 19.078 9.484 0.233 1 93.5 201 THR A CA 1
ATOM 1541 C C . THR A 1 201 ? 18.078 9.031 -0.816 1 93.5 201 THR A C 1
ATOM 1543 O O . THR A 1 201 ? 17.469 9.859 -1.505 1 93.5 201 THR A O 1
ATOM 1546 N N . ILE A 1 202 ? 17.875 7.781 -0.916 1 95.19 202 ILE A N 1
ATOM 1547 C CA . ILE A 1 202 ? 16.969 7.199 -1.887 1 95.19 202 ILE A CA 1
ATOM 1548 C C . ILE A 1 202 ? 15.531 7.605 -1.553 1 95.19 202 ILE A C 1
ATOM 1550 O O . ILE A 1 202 ? 14.773 8.023 -2.434 1 95.19 202 ILE A O 1
ATOM 1554 N N . LEU A 1 203 ? 15.133 7.504 -0.317 1 94.75 203 LEU A N 1
ATOM 1555 C CA . LEU A 1 203 ? 13.773 7.844 0.106 1 94.75 203 LEU A CA 1
ATOM 1556 C C . LEU A 1 203 ? 13.484 9.32 -0.123 1 94.75 203 LEU A C 1
ATOM 1558 O O . LEU A 1 203 ? 12.375 9.695 -0.508 1 94.75 203 LEU A O 1
ATOM 1562 N N . MET A 1 204 ? 14.484 10.156 0.107 1 90.94 204 MET A N 1
ATOM 1563 C CA . MET A 1 204 ? 14.305 11.578 -0.147 1 90.94 204 MET A CA 1
ATOM 1564 C C . MET A 1 204 ? 14.109 11.852 -1.635 1 90.94 204 MET A C 1
ATOM 1566 O O . MET A 1 204 ? 13.336 12.727 -2.014 1 90.94 204 MET A O 1
ATOM 1570 N N . ARG A 1 205 ? 14.812 11.133 -2.414 1 93.25 205 ARG A N 1
ATOM 1571 C CA . ARG A 1 205 ? 14.625 11.258 -3.855 1 93.25 205 ARG A CA 1
ATOM 1572 C C . ARG A 1 205 ? 13.203 10.867 -4.262 1 93.25 205 ARG A C 1
ATOM 1574 O O . ARG A 1 205 ? 12.602 11.523 -5.113 1 93.25 205 ARG A O 1
ATOM 1581 N N . ILE A 1 206 ? 12.703 9.773 -3.713 1 94.62 206 ILE A N 1
ATOM 1582 C CA . ILE A 1 206 ? 11.32 9.383 -3.988 1 94.62 206 ILE A CA 1
ATOM 1583 C C . ILE A 1 206 ? 10.375 10.523 -3.621 1 94.62 206 ILE A C 1
ATOM 1585 O O . ILE A 1 206 ? 9.453 10.836 -4.375 1 94.62 206 ILE A O 1
ATOM 1589 N N . THR A 1 207 ? 10.594 11.125 -2.498 1 91.19 207 THR A N 1
ATOM 1590 C CA . THR A 1 207 ? 9.766 12.242 -2.049 1 91.19 207 THR A CA 1
ATOM 1591 C C . THR A 1 207 ? 9.766 13.367 -3.08 1 91.19 207 THR A C 1
ATOM 1593 O O . THR A 1 207 ? 8.719 13.93 -3.396 1 91.19 207 THR A O 1
ATOM 1596 N N . ARG A 1 208 ? 10.898 13.648 -3.627 1 91.5 208 ARG A N 1
ATOM 1597 C CA . ARG A 1 208 ? 11.016 14.711 -4.617 1 91.5 208 ARG A CA 1
ATOM 1598 C C . ARG A 1 208 ? 10.289 14.352 -5.906 1 91.5 208 ARG A C 1
ATOM 1600 O O . ARG A 1 208 ? 9.688 15.211 -6.547 1 91.5 208 ARG A O 1
ATOM 1607 N N . ILE A 1 209 ? 10.312 13.133 -6.262 1 91.31 209 ILE A N 1
ATOM 1608 C CA . ILE A 1 209 ? 9.586 12.664 -7.434 1 91.31 209 ILE A CA 1
ATOM 1609 C C . ILE A 1 209 ? 8.086 12.875 -7.23 1 91.31 209 ILE A C 1
ATOM 1611 O O . ILE A 1 209 ? 7.398 13.391 -8.109 1 91.31 209 ILE A O 1
ATOM 1615 N N . VAL A 1 210 ? 7.621 12.508 -6.109 1 90.5 210 VAL A N 1
ATOM 1616 C CA . VAL A 1 210 ? 6.195 12.586 -5.809 1 90.5 210 VAL A CA 1
ATOM 1617 C C . VAL A 1 210 ? 5.77 14.055 -5.723 1 90.5 210 VAL A C 1
ATOM 1619 O O . VAL A 1 210 ? 4.676 14.414 -6.168 1 90.5 210 VAL A O 1
ATOM 1622 N N . LEU A 1 211 ? 6.621 14.883 -5.16 1 86.5 211 LEU A N 1
ATOM 1623 C CA . LEU A 1 211 ? 6.324 16.297 -5.012 1 86.5 211 LEU A CA 1
ATOM 1624 C C . LEU A 1 211 ? 6.098 16.953 -6.371 1 86.5 211 LEU A C 1
ATOM 1626 O O . LEU A 1 211 ? 5.305 17.891 -6.488 1 86.5 211 LEU A O 1
ATOM 1630 N N . ARG A 1 212 ? 6.691 16.5 -7.375 1 89.88 212 ARG A N 1
ATOM 1631 C CA . ARG A 1 212 ? 6.547 17.047 -8.719 1 89.88 212 ARG A CA 1
ATOM 1632 C C . ARG A 1 212 ? 5.141 16.812 -9.258 1 89.88 212 ARG A C 1
ATOM 1634 O O . ARG A 1 212 ? 4.688 17.516 -10.156 1 89.88 212 ARG A O 1
ATOM 1641 N N . LEU A 1 213 ? 4.484 15.883 -8.695 1 92 213 LEU A N 1
ATOM 1642 C CA . LEU A 1 213 ? 3.141 15.539 -9.141 1 92 213 LEU A CA 1
ATOM 1643 C C . LEU A 1 213 ? 2.094 16.375 -8.422 1 92 213 LEU A C 1
ATOM 1645 O O . LEU A 1 213 ? 0.902 16.297 -8.734 1 92 213 LEU A O 1
ATOM 1649 N N . THR A 1 214 ? 2.494 17.25 -7.531 1 89.94 214 THR A N 1
ATOM 1650 C CA . THR A 1 214 ? 1.61 17.984 -6.625 1 89.94 214 THR A CA 1
ATOM 1651 C C . THR A 1 214 ? 0.581 18.797 -7.41 1 89.94 214 THR A C 1
ATOM 1653 O O . THR A 1 214 ? -0.615 18.734 -7.113 1 89.94 214 THR A O 1
ATOM 1656 N N . PRO A 1 215 ? 0.993 19.484 -8.484 1 92 215 PRO A N 1
ATOM 1657 C CA . PRO A 1 215 ? -0.017 20.281 -9.188 1 92 215 PRO A CA 1
ATOM 1658 C C . PRO A 1 215 ? -1.15 19.422 -9.75 1 92 215 PRO A C 1
ATOM 1660 O O . PRO A 1 215 ? -2.316 19.828 -9.695 1 92 215 PRO A O 1
ATOM 1663 N N . PHE A 1 216 ? -0.861 18.266 -10.211 1 93.75 216 PHE A N 1
ATOM 1664 C CA . PHE A 1 216 ? -1.86 17.359 -10.75 1 93.75 216 PHE A CA 1
ATOM 1665 C C . PHE A 1 216 ? -2.715 16.766 -9.641 1 93.75 216 PHE A C 1
ATOM 1667 O O . PHE A 1 216 ? -3.936 16.656 -9.773 1 93.75 216 PHE A O 1
ATOM 1674 N N . GLY A 1 217 ? -2.021 16.375 -8.594 1 92.81 217 GLY A N 1
ATOM 1675 C CA . GLY A 1 217 ? -2.738 15.828 -7.449 1 92.81 217 GLY A CA 1
ATOM 1676 C C . GLY A 1 217 ? -3.707 16.828 -6.832 1 92.81 217 GLY A C 1
ATOM 1677 O O . GLY A 1 217 ? -4.836 16.469 -6.496 1 92.81 217 GLY A O 1
ATOM 1678 N N . VAL A 1 218 ? -3.242 18.016 -6.695 1 91.44 218 VAL A N 1
ATOM 1679 C CA . VAL A 1 218 ? -4.055 19.078 -6.121 1 91.44 218 VAL A CA 1
ATOM 1680 C C . VAL A 1 218 ? -5.293 19.312 -6.984 1 91.44 218 VAL A C 1
ATOM 1682 O O . VAL A 1 218 ? -6.391 19.516 -6.465 1 91.44 218 VAL A O 1
ATOM 1685 N N . PHE A 1 219 ? -5.125 19.297 -8.312 1 94.06 219 PHE A N 1
ATOM 1686 C CA . PHE A 1 219 ? -6.25 19.406 -9.227 1 94.06 219 PHE A CA 1
ATOM 1687 C C . PHE A 1 219 ? -7.301 18.344 -8.938 1 94.06 219 PHE A C 1
ATOM 1689 O O . PHE A 1 219 ? -8.484 18.656 -8.812 1 94.06 219 PHE A O 1
ATOM 1696 N N . GLY A 1 220 ? -6.836 17.125 -8.844 1 92.44 220 GLY A N 1
ATOM 1697 C CA . GLY A 1 220 ? -7.754 16.031 -8.562 1 92.44 220 GLY A CA 1
ATOM 1698 C C . GLY A 1 220 ? -8.43 16.172 -7.211 1 92.44 220 GLY A C 1
ATOM 1699 O O . GLY A 1 220 ? -9.648 16 -7.102 1 92.44 220 GLY A O 1
ATOM 1700 N N . LEU A 1 221 ? -7.746 16.438 -6.207 1 90.12 221 LEU A N 1
ATOM 1701 C CA . LEU A 1 221 ? -8.258 16.531 -4.844 1 90.12 221 LEU A CA 1
ATOM 1702 C C . LEU A 1 221 ? -9.258 17.672 -4.711 1 90.12 221 LEU A C 1
ATOM 1704 O O . LEU A 1 221 ? -10.32 17.516 -4.105 1 90.12 221 LEU A O 1
ATOM 1708 N N . MET A 1 222 ? -8.898 18.766 -5.254 1 90.75 222 MET A N 1
ATOM 1709 C CA . MET A 1 222 ? -9.75 19.953 -5.113 1 90.75 222 MET A CA 1
ATOM 1710 C C . MET A 1 222 ? -11.023 19.797 -5.945 1 90.75 222 MET A C 1
ATOM 1712 O O . MET A 1 222 ? -12.062 20.359 -5.598 1 90.75 222 MET A O 1
ATOM 1716 N N . THR A 1 223 ? -10.938 19.047 -7.039 1 91.81 223 THR A N 1
ATOM 1717 C CA . THR A 1 223 ? -12.148 18.734 -7.789 1 91.81 223 THR A CA 1
ATOM 1718 C C . THR A 1 223 ? -13.141 17.984 -6.906 1 91.81 223 THR A C 1
ATOM 1720 O O . THR A 1 223 ? -14.336 18.297 -6.906 1 91.81 223 THR A O 1
ATOM 1723 N N . ALA A 1 224 ? -12.625 17.078 -6.215 1 89.25 224 ALA A N 1
ATOM 1724 C CA . ALA A 1 224 ? -13.484 16.297 -5.324 1 89.25 224 ALA A CA 1
ATOM 1725 C C . ALA A 1 224 ? -14.109 17.188 -4.254 1 89.25 224 ALA A C 1
ATOM 1727 O O . ALA A 1 224 ? -15.289 17.047 -3.93 1 89.25 224 ALA A O 1
ATOM 1728 N N . VAL A 1 225 ? -13.391 18.047 -3.68 1 85.56 225 VAL A N 1
ATOM 1729 C CA . VAL A 1 225 ? -13.883 18.969 -2.658 1 85.56 225 VAL A CA 1
ATOM 1730 C C . VAL A 1 225 ? -14.984 19.844 -3.242 1 85.56 225 VAL A C 1
ATOM 1732 O O . VAL A 1 225 ? -16.047 20 -2.637 1 85.56 225 VAL A O 1
ATOM 1735 N N . GLY A 1 226 ? -14.719 20.391 -4.387 1 86.31 226 GLY A N 1
ATOM 1736 C CA . GLY A 1 226 ? -15.719 21.219 -5.031 1 86.31 226 GLY A CA 1
ATOM 1737 C C . GLY A 1 226 ? -16.984 20.484 -5.371 1 86.31 226 GLY A C 1
ATOM 1738 O O . GLY A 1 226 ? -18.094 21.016 -5.227 1 86.31 226 GLY A O 1
ATOM 1739 N N . ALA A 1 227 ? -16.812 19.312 -5.793 1 88.44 227 ALA A N 1
ATOM 1740 C CA . ALA A 1 227 ? -17.953 18.516 -6.23 1 88.44 227 ALA A CA 1
ATOM 1741 C C . ALA A 1 227 ? -18.812 18.078 -5.043 1 88.44 227 ALA A C 1
ATOM 1743 O O . ALA A 1 227 ? -20.031 18.031 -5.141 1 88.44 227 ALA A O 1
ATOM 1744 N N . LYS A 1 228 ? -18.188 17.781 -3.973 1 85.06 228 LYS A N 1
ATOM 1745 C CA . LYS A 1 228 ? -18.891 17.188 -2.84 1 85.06 228 LYS A CA 1
ATOM 1746 C C . LYS A 1 228 ? -19.391 18.266 -1.874 1 85.06 228 LYS A C 1
ATOM 1748 O O . LYS A 1 228 ? -20.281 18.016 -1.062 1 85.06 228 LYS A O 1
ATOM 1753 N N . ASN A 1 229 ? -18.75 19.359 -1.767 1 78.62 229 ASN A N 1
ATOM 1754 C CA . ASN A 1 229 ? -19.094 20.422 -0.826 1 78.62 229 ASN A CA 1
ATOM 1755 C C . ASN A 1 229 ? -19.656 21.641 -1.545 1 78.62 229 ASN A C 1
ATOM 1757 O O . ASN A 1 229 ? -19 22.688 -1.59 1 78.62 229 ASN A O 1
ATOM 1761 N N . GLY A 1 230 ? -20.766 21.562 -2.031 1 71.5 230 GLY A N 1
ATOM 1762 C CA . GLY A 1 230 ? -21.375 22.656 -2.76 1 71.5 230 GLY A CA 1
ATOM 1763 C C . GLY A 1 230 ? -21.719 23.844 -1.874 1 71.5 230 GLY A C 1
ATOM 1764 O O . GLY A 1 230 ? -21.578 23.766 -0.651 1 71.5 230 GLY A O 1
ATOM 1765 N N . VAL A 1 231 ? -22.062 24.953 -2.391 1 74.06 231 VAL A N 1
ATOM 1766 C CA . VAL A 1 231 ? -22.344 26.25 -1.768 1 74.06 231 VAL A CA 1
ATOM 1767 C C . VAL A 1 231 ? -23.516 26.094 -0.785 1 74.06 231 VAL A C 1
ATOM 1769 O O . VAL A 1 231 ? -23.516 26.719 0.279 1 74.06 231 VAL A O 1
ATOM 1772 N N . SER A 1 232 ? -24.344 25.203 -1.004 1 74.88 232 SER A N 1
ATOM 1773 C CA . SER A 1 232 ? -25.531 25.047 -0.177 1 74.88 232 SER A CA 1
ATOM 1774 C C . SER A 1 232 ? -25.188 24.484 1.2 1 74.88 232 SER A C 1
ATOM 1776 O O . SER A 1 232 ? -25.859 24.781 2.186 1 74.88 232 SER A O 1
ATOM 1778 N N . THR A 1 233 ? -24.141 23.812 1.282 1 70.69 233 THR A N 1
ATOM 1779 C CA . THR A 1 233 ? -23.719 23.234 2.549 1 70.69 233 THR A CA 1
ATOM 1780 C C . THR A 1 233 ? -22.984 24.266 3.41 1 70.69 233 THR A C 1
ATOM 1782 O O . THR A 1 233 ? -23.047 24.188 4.641 1 70.69 233 THR A O 1
ATOM 1785 N N . LEU A 1 234 ? -22.5 25.25 2.799 1 77.88 234 LEU A N 1
ATOM 1786 C CA . LEU A 1 234 ? -21.625 26.203 3.475 1 77.88 234 LEU A CA 1
ATOM 1787 C C . LEU A 1 234 ? -22.422 27.391 4.02 1 77.88 234 LEU A C 1
ATOM 1789 O O . LEU A 1 234 ? -22.062 27.969 5.047 1 77.88 234 LEU A O 1
ATOM 1793 N N . MET A 1 235 ? -23.453 27.672 3.525 1 79.38 235 MET A N 1
ATOM 1794 C CA . MET A 1 235 ? -24.141 28.938 3.773 1 79.38 235 MET A CA 1
ATOM 1795 C C . MET A 1 235 ? -24.672 29 5.199 1 79.38 235 MET A C 1
ATOM 1797 O O . MET A 1 235 ? -24.453 29.984 5.906 1 79.38 235 MET A O 1
ATOM 1801 N N . PRO A 1 236 ? -25.234 27.938 5.715 1 77.56 236 PRO A N 1
ATOM 1802 C CA . PRO A 1 236 ? -25.781 28.016 7.074 1 77.56 236 PRO A CA 1
ATOM 1803 C C . PRO A 1 236 ? -24.688 28.172 8.133 1 77.56 236 PRO A C 1
ATOM 1805 O O . PRO A 1 236 ? -24.953 28.656 9.234 1 77.56 236 PRO A O 1
ATOM 1808 N N . LEU A 1 237 ? -23.484 27.812 7.828 1 88.88 237 LEU A N 1
ATOM 1809 C CA . LEU A 1 237 ? -22.391 27.797 8.789 1 88.88 237 LEU A CA 1
ATOM 1810 C C . LEU A 1 237 ? -21.281 28.766 8.375 1 88.88 237 LEU A C 1
ATOM 1812 O O . LEU A 1 237 ? -20.141 28.641 8.805 1 88.88 237 LEU A O 1
ATOM 1816 N N . LEU A 1 238 ? -21.609 29.688 7.578 1 90.56 238 LEU A N 1
ATOM 1817 C CA . LEU A 1 238 ? -20.625 30.609 6.988 1 90.56 238 LEU A CA 1
ATOM 1818 C C . LEU A 1 238 ? -19.859 31.359 8.07 1 90.56 238 LEU A C 1
ATOM 1820 O O . LEU A 1 238 ? -18.641 31.5 7.984 1 90.56 238 LEU A O 1
ATOM 1824 N N . THR A 1 239 ? -20.609 31.891 9.086 1 93.12 239 THR A N 1
ATOM 1825 C CA . THR A 1 239 ? -19.953 32.625 10.156 1 93.12 239 THR A CA 1
ATOM 1826 C C . THR A 1 239 ? -18.953 31.766 10.883 1 93.12 239 THR A C 1
ATOM 1828 O O . THR A 1 239 ? -17.859 32.219 11.234 1 93.12 239 THR A O 1
ATOM 1831 N N . PHE A 1 240 ? -19.344 30.547 11.125 1 94.31 240 PHE A N 1
ATOM 1832 C CA . PHE A 1 240 ? -18.469 29.578 11.773 1 94.31 240 PHE A CA 1
ATOM 1833 C C . PHE A 1 240 ? -17.219 29.328 10.938 1 94.31 240 PHE A C 1
ATOM 1835 O O . PHE A 1 240 ? -16.094 29.375 11.445 1 94.31 240 PHE A O 1
ATOM 1842 N N . VAL A 1 241 ? -17.391 29.094 9.664 1 94.88 241 VAL A N 1
ATOM 1843 C CA . VAL A 1 241 ? -16.312 28.797 8.75 1 94.88 241 VAL A CA 1
ATOM 1844 C C . VAL A 1 241 ? -15.367 29.984 8.648 1 94.88 241 VAL A C 1
ATOM 1846 O O . VAL A 1 241 ? -14.148 29.844 8.734 1 94.88 241 VAL A O 1
ATOM 1849 N N . VAL A 1 242 ? -15.883 31.141 8.5 1 96 242 VAL A N 1
ATOM 1850 C CA . VAL A 1 242 ? -15.094 32.375 8.383 1 96 242 VAL A CA 1
ATOM 1851 C C . VAL A 1 242 ? -14.305 32.594 9.664 1 96 242 VAL A C 1
ATOM 1853 O O . VAL A 1 242 ? -13.125 32.969 9.625 1 96 242 VAL A O 1
ATOM 1856 N N . ALA A 1 243 ? -14.914 32.375 10.836 1 97.38 243 ALA A N 1
ATOM 1857 C CA . ALA A 1 243 ? -14.234 32.562 12.117 1 97.38 243 ALA A CA 1
ATOM 1858 C C . ALA A 1 243 ? -13.016 31.656 12.227 1 97.38 243 ALA A C 1
ATOM 1860 O O . ALA A 1 243 ? -11.945 32.094 12.656 1 97.38 243 ALA A O 1
ATOM 1861 N N . ILE A 1 244 ? -13.227 30.453 11.828 1 97.56 244 ILE A N 1
ATOM 1862 C CA . ILE A 1 244 ? -12.148 29.484 11.914 1 97.56 244 ILE A CA 1
ATOM 1863 C C . ILE A 1 244 ? -11.008 29.875 10.984 1 97.56 244 ILE A C 1
ATOM 1865 O O . ILE A 1 244 ? -9.844 29.906 11.383 1 97.56 244 ILE A O 1
ATOM 1869 N N . TYR A 1 245 ? -11.289 30.203 9.734 1 97.81 245 TYR A N 1
ATOM 1870 C CA . TYR A 1 245 ? -10.273 30.578 8.758 1 97.81 245 TYR A CA 1
ATOM 1871 C C . TYR A 1 245 ? -9.508 31.812 9.195 1 97.81 245 TYR A C 1
ATOM 1873 O O . TYR A 1 245 ? -8.281 31.891 9.047 1 97.81 245 TYR A O 1
ATOM 1881 N N . LEU A 1 246 ? -10.242 32.75 9.711 1 98.25 246 LEU A N 1
ATOM 1882 C CA . LEU A 1 246 ? -9.586 33.969 10.156 1 98.25 246 LEU A CA 1
ATOM 1883 C C . LEU A 1 246 ? -8.727 33.719 11.391 1 98.25 246 LEU A C 1
ATOM 1885 O O . LEU A 1 246 ? -7.637 34.25 11.523 1 98.25 246 LEU A O 1
ATOM 1889 N N . ALA A 1 247 ? -9.227 32.938 12.312 1 98.62 247 ALA A N 1
ATOM 1890 C CA . ALA A 1 247 ? -8.445 32.562 13.484 1 98.62 247 ALA A CA 1
ATOM 1891 C C . ALA A 1 247 ? -7.152 31.844 13.094 1 98.62 247 ALA A C 1
ATOM 1893 O O . ALA A 1 247 ? -6.082 32.156 13.625 1 98.62 247 ALA A O 1
ATOM 1894 N N . LEU A 1 248 ? -7.277 30.922 12.18 1 98.62 248 LEU A N 1
ATOM 1895 C CA . LEU A 1 248 ? -6.117 30.172 11.734 1 98.62 248 LEU A CA 1
ATOM 1896 C C . LEU A 1 248 ? -5.145 31.078 10.977 1 98.62 248 LEU A C 1
ATOM 1898 O O . LEU A 1 248 ? -3.928 30.938 11.117 1 98.62 248 LEU A O 1
ATOM 1902 N N . ALA A 1 249 ? -5.668 31.953 10.148 1 98.44 249 ALA A N 1
ATOM 1903 C CA . ALA A 1 249 ? -4.82 32.938 9.469 1 98.44 249 ALA A CA 1
ATOM 1904 C C . ALA A 1 249 ? -4.078 33.812 10.477 1 98.44 249 ALA A C 1
ATOM 1906 O O . ALA A 1 249 ? -2.895 34.125 10.297 1 98.44 249 ALA A O 1
ATOM 1907 N N . PHE A 1 250 ? -4.77 34.219 11.484 1 98.5 250 PHE A N 1
ATOM 1908 C CA . PHE A 1 250 ? -4.152 35.031 12.531 1 98.5 250 PHE A CA 1
ATOM 1909 C C . PHE A 1 250 ? -3.039 34.25 13.219 1 98.5 250 PHE A C 1
ATOM 1911 O O . PHE A 1 250 ? -1.969 34.781 13.492 1 98.5 250 PHE A O 1
ATOM 1918 N N . GLN A 1 251 ? -3.303 33.031 13.547 1 98.56 251 GLN A N 1
ATOM 1919 C CA . GLN A 1 251 ? -2.309 32.156 14.18 1 98.56 251 GLN A CA 1
ATOM 1920 C C . GLN A 1 251 ? -1.035 32.094 13.344 1 98.56 251 GLN A C 1
ATOM 1922 O O . GLN A 1 251 ? 0.07 32.219 13.875 1 98.56 251 GLN A O 1
ATOM 1927 N N . ILE A 1 252 ? -1.162 31.875 12.086 1 98.12 252 ILE A N 1
ATOM 1928 C CA . ILE A 1 252 ? -0.021 31.672 11.195 1 98.12 252 ILE A CA 1
ATOM 1929 C C . ILE A 1 252 ? 0.665 33.031 10.93 1 98.12 252 ILE A C 1
ATOM 1931 O O . ILE A 1 252 ? 1.874 33.156 11.125 1 98.12 252 ILE A O 1
ATOM 1935 N N . LEU A 1 253 ? -0.062 34.062 10.516 1 97.75 253 LEU A N 1
ATOM 1936 C CA . LEU A 1 253 ? 0.502 35.312 10 1 97.75 253 LEU A CA 1
ATOM 1937 C C . LEU A 1 253 ? 0.99 36.188 11.141 1 97.75 253 LEU A C 1
ATOM 1939 O O . LEU A 1 253 ? 1.965 36.938 10.984 1 97.75 253 LEU A O 1
ATOM 1943 N N . ILE A 1 254 ? 0.327 36.094 12.266 1 97.69 254 ILE A N 1
ATOM 1944 C CA . ILE A 1 254 ? 0.689 37 13.344 1 97.69 254 ILE A CA 1
ATOM 1945 C C . ILE A 1 254 ? 1.462 36.25 14.422 1 97.69 254 ILE A C 1
ATOM 1947 O O . ILE A 1 254 ? 2.627 36.562 14.688 1 97.69 254 ILE A O 1
ATOM 1951 N N . ILE A 1 255 ? 0.872 35.219 14.992 1 97.81 255 ILE A N 1
ATOM 1952 C CA . ILE A 1 255 ? 1.492 34.562 16.125 1 97.81 255 ILE A CA 1
ATOM 1953 C C . ILE A 1 255 ? 2.785 33.875 15.68 1 97.81 255 ILE A C 1
ATOM 1955 O O . ILE A 1 255 ? 3.836 34.062 16.297 1 97.81 255 ILE A O 1
ATOM 1959 N N . HIS A 1 256 ? 2.736 33.031 14.664 1 98.06 256 HIS A N 1
ATOM 1960 C CA . HIS A 1 256 ? 3.943 32.375 14.203 1 98.06 256 HIS A CA 1
ATOM 1961 C C . HIS A 1 256 ? 5.008 33.375 13.766 1 98.06 256 HIS A C 1
ATOM 1963 O O . HIS A 1 256 ? 6.199 33.156 14.016 1 98.06 256 HIS A O 1
ATOM 1969 N N . SER A 1 257 ? 4.613 34.438 13.109 1 97.75 257 SER A N 1
ATOM 1970 C CA . SER A 1 257 ? 5.559 35.5 12.711 1 97.75 257 SER A CA 1
ATOM 1971 C C . SER A 1 257 ? 6.219 36.125 13.93 1 97.75 257 SER A C 1
ATOM 1973 O O . SER A 1 257 ? 7.422 36.406 13.922 1 97.75 257 SER A O 1
ATOM 1975 N N . LEU A 1 258 ? 5.43 36.344 14.906 1 97.06 258 LEU A N 1
ATOM 1976 C CA . LEU A 1 258 ? 5.969 36.938 16.125 1 97.06 258 LEU A CA 1
ATOM 1977 C C . LEU A 1 258 ? 6.988 36 16.781 1 97.06 258 LEU A C 1
ATOM 1979 O O . LEU A 1 258 ? 8.008 36.469 17.297 1 97.06 258 LEU A O 1
ATOM 1983 N N . PHE A 1 259 ? 6.699 34.719 16.734 1 96.56 259 PHE A N 1
ATOM 1984 C CA . PHE A 1 259 ? 7.641 33.75 17.297 1 96.56 259 PHE A CA 1
ATOM 1985 C C . PHE A 1 259 ? 8.953 33.781 16.516 1 96.56 259 PHE A C 1
ATOM 1987 O O . PHE A 1 259 ? 10.031 33.719 17.125 1 96.56 259 PHE A O 1
ATOM 1994 N N . ILE A 1 260 ? 8.867 33.844 15.25 1 96.5 260 ILE A N 1
ATOM 1995 C CA . ILE A 1 260 ? 10.07 33.875 14.438 1 96.5 260 ILE A CA 1
ATOM 1996 C C . ILE A 1 260 ? 10.859 35.156 14.734 1 96.5 260 ILE A C 1
ATOM 1998 O O . ILE A 1 260 ? 12.086 35.125 14.891 1 96.5 260 ILE A O 1
ATOM 2002 N N . LEU A 1 261 ? 10.18 36.312 14.844 1 95.62 261 LEU A N 1
ATOM 2003 C CA . LEU A 1 261 ? 10.828 37.594 15.094 1 95.62 261 LEU A CA 1
ATOM 2004 C C . LEU A 1 261 ? 11.492 37.594 16.469 1 95.62 261 LEU A C 1
ATOM 2006 O O . LEU A 1 261 ? 12.57 38.188 16.641 1 95.62 261 LEU A O 1
ATOM 2010 N N . ILE A 1 262 ? 10.922 36.969 17.391 1 94.12 262 ILE A N 1
ATOM 2011 C CA . ILE A 1 262 ? 11.414 37 18.766 1 94.12 262 ILE A CA 1
ATOM 2012 C C . ILE A 1 262 ? 12.562 36 18.938 1 94.12 262 ILE A C 1
ATOM 2014 O O . ILE A 1 262 ? 13.609 36.344 19.484 1 94.12 262 ILE A O 1
ATOM 2018 N N . PHE A 1 263 ? 12.422 34.844 18.422 1 93.25 263 PHE A N 1
ATOM 2019 C CA . PHE A 1 263 ? 13.367 33.781 18.75 1 93.25 263 PHE A CA 1
ATOM 2020 C C . PHE A 1 263 ? 14.477 33.719 17.703 1 93.25 263 PHE A C 1
ATOM 2022 O O . PHE A 1 263 ? 15.602 33.312 18.016 1 93.25 263 PHE A O 1
ATOM 2029 N N . LYS A 1 264 ? 14.125 34.031 16.484 1 91.81 264 LYS A N 1
ATOM 2030 C CA . LYS A 1 264 ? 15.125 33.938 15.43 1 91.81 264 LYS A CA 1
ATOM 2031 C C . LYS A 1 264 ? 15.633 35.312 15.039 1 91.81 264 LYS A C 1
ATOM 2033 O O . LYS A 1 264 ? 16.703 35.469 14.453 1 91.81 264 LYS A O 1
ATOM 2038 N N . ARG A 1 265 ? 14.945 36.375 15.336 1 92.19 265 ARG A N 1
ATOM 2039 C CA . ARG A 1 265 ? 15.312 37.75 15 1 92.19 265 ARG A CA 1
ATOM 2040 C C . ARG A 1 265 ? 15.602 37.875 13.508 1 92.19 265 ARG A C 1
ATOM 2042 O O . ARG A 1 265 ? 16.609 38.469 13.117 1 92.19 265 ARG A O 1
ATOM 2049 N N . ARG A 1 266 ? 14.852 37.188 12.727 1 91.38 266 ARG A N 1
ATOM 2050 C CA . ARG A 1 266 ? 14.945 37.25 11.273 1 91.38 266 ARG A CA 1
ATOM 2051 C C . ARG A 1 266 ? 13.578 37.438 10.641 1 91.38 266 ARG A C 1
ATOM 2053 O O . ARG A 1 266 ? 12.555 37.344 11.312 1 91.38 266 ARG A O 1
ATOM 2060 N N . SER A 1 267 ? 13.602 37.812 9.422 1 93.25 267 SER A N 1
ATOM 2061 C CA . SER A 1 267 ? 12.359 38 8.68 1 93.25 267 SER A CA 1
ATOM 2062 C C . SER A 1 267 ? 11.594 36.688 8.539 1 93.25 267 SER A C 1
ATOM 2064 O O . SER A 1 267 ? 12.18 35.656 8.211 1 93.25 267 SER A O 1
ATOM 2066 N N . PRO A 1 268 ? 10.234 36.781 8.805 1 96.31 268 PRO A N 1
ATOM 2067 C CA . PRO A 1 268 ? 9.422 35.562 8.695 1 96.31 268 PRO A CA 1
ATOM 2068 C C . PRO A 1 268 ? 9.18 35.125 7.246 1 96.31 268 PRO A C 1
ATOM 2070 O O . PRO A 1 268 ? 8.727 34 6.992 1 96.31 268 PRO A O 1
ATOM 2073 N N . ILE A 1 269 ? 9.461 35.938 6.328 1 95.75 269 ILE A N 1
ATOM 2074 C CA . ILE A 1 269 ? 9.148 35.688 4.922 1 95.75 269 ILE A CA 1
ATOM 2075 C C . ILE A 1 269 ? 9.906 34.469 4.418 1 95.75 269 ILE A C 1
ATOM 2077 O O . ILE A 1 269 ? 9.367 33.656 3.662 1 95.75 269 ILE A O 1
ATOM 2081 N N . LYS A 1 270 ? 11.117 34.344 4.793 1 94.25 270 LYS A N 1
ATOM 2082 C CA . LYS A 1 270 ? 11.93 33.188 4.367 1 94.25 270 LYS A CA 1
ATOM 2083 C C . LYS A 1 270 ? 11.312 31.891 4.832 1 94.25 270 LYS A C 1
ATOM 2085 O O . LYS A 1 270 ? 11.273 30.906 4.078 1 94.25 270 LYS A O 1
ATOM 2090 N N . PHE A 1 271 ? 10.914 31.938 6.039 1 96.81 271 PHE A N 1
ATOM 2091 C CA . PHE A 1 271 ? 10.305 30.734 6.586 1 96.81 271 PHE A CA 1
ATOM 2092 C C . PHE A 1 271 ? 9.039 30.375 5.82 1 96.81 271 PHE A C 1
ATOM 2094 O O . PHE A 1 271 ? 8.852 29.219 5.422 1 96.81 271 PHE A O 1
ATOM 2101 N N . PHE A 1 272 ? 8.18 31.312 5.602 1 97.06 272 PHE A N 1
ATOM 2102 C CA . PHE A 1 272 ? 6.895 31.047 4.969 1 97.06 272 PHE A CA 1
ATOM 2103 C C . PHE A 1 272 ? 7.082 30.656 3.508 1 97.06 272 PHE A C 1
ATOM 2105 O O . PHE A 1 272 ? 6.348 29.812 2.988 1 97.06 272 PHE A O 1
ATOM 2112 N N . LYS A 1 273 ? 8.023 31.234 2.857 1 95.38 273 LYS A N 1
ATOM 2113 C CA . LYS A 1 273 ? 8.344 30.828 1.489 1 95.38 273 LYS A CA 1
ATOM 2114 C C . LYS A 1 273 ? 8.883 29.406 1.448 1 95.38 273 LYS A C 1
ATOM 2116 O O . LYS A 1 273 ? 8.578 28.641 0.527 1 95.38 273 LYS A O 1
ATOM 2121 N N . GLY A 1 274 ? 9.641 29.125 2.41 1 95.88 274 GLY A N 1
ATOM 2122 C CA . GLY A 1 274 ? 10.273 27.812 2.453 1 95.88 274 GLY A CA 1
ATOM 2123 C C . GLY A 1 274 ? 9.312 26.688 2.787 1 95.88 274 GLY A C 1
ATOM 2124 O O . GLY A 1 274 ? 9.438 25.578 2.266 1 95.88 274 GLY A O 1
ATOM 2125 N N . ILE A 1 275 ? 8.359 26.969 3.637 1 97 275 ILE A N 1
ATOM 2126 C CA . ILE A 1 275 ? 7.477 25.906 4.121 1 97 275 ILE A CA 1
ATOM 2127 C C . ILE A 1 275 ? 6.254 25.797 3.211 1 97 275 ILE A C 1
ATOM 2129 O O . ILE A 1 275 ? 5.449 24.875 3.354 1 97 275 ILE A O 1
ATOM 2133 N N . TRP A 1 276 ? 6.148 26.609 2.258 1 95.69 276 TRP A N 1
ATOM 2134 C CA . TRP A 1 276 ? 4.988 26.75 1.387 1 95.69 276 TRP A CA 1
ATOM 2135 C C . TRP A 1 276 ? 4.617 25.422 0.738 1 95.69 276 TRP A C 1
ATOM 2137 O O . TRP A 1 276 ? 3.443 25.047 0.707 1 95.69 276 TRP A O 1
ATOM 2147 N N . PRO A 1 277 ? 5.566 24.641 0.176 1 94.38 277 PRO A N 1
ATOM 2148 C CA . PRO A 1 277 ? 5.18 23.375 -0.432 1 94.38 277 PRO A CA 1
ATOM 2149 C C . PRO A 1 277 ? 4.457 22.453 0.547 1 94.38 277 PRO A C 1
ATOM 2151 O O . PRO A 1 277 ? 3.473 21.797 0.182 1 94.38 277 PRO A O 1
ATOM 2154 N N . ALA A 1 278 ? 4.922 22.422 1.705 1 96.38 278 ALA A N 1
ATOM 2155 C CA . ALA A 1 278 ? 4.301 21.594 2.729 1 96.38 278 ALA A CA 1
ATOM 2156 C C . ALA A 1 278 ? 2.904 22.109 3.078 1 96.38 278 ALA A C 1
ATOM 2158 O O . ALA A 1 278 ? 1.986 21.312 3.311 1 96.38 278 ALA A O 1
ATOM 2159 N N . GLN A 1 279 ? 2.779 23.391 3.123 1 96.94 279 GLN A N 1
ATOM 2160 C CA . GLN A 1 279 ? 1.484 24 3.428 1 96.94 279 GLN A CA 1
ATOM 2161 C C . GLN A 1 279 ? 0.445 23.625 2.373 1 96.94 279 GLN A C 1
ATOM 2163 O O . GLN A 1 279 ? -0.687 23.266 2.707 1 96.94 279 GLN A O 1
ATOM 2168 N N . VAL A 1 280 ? 0.806 23.656 1.194 1 93.81 280 VAL A N 1
ATOM 2169 C CA . VAL A 1 280 ? -0.115 23.359 0.102 1 93.81 280 VAL A CA 1
ATOM 2170 C C . VAL A 1 280 ? -0.525 21.891 0.159 1 93.81 280 VAL A C 1
ATOM 2172 O O . VAL A 1 280 ? -1.705 21.562 0.014 1 93.81 280 VAL A O 1
ATOM 2175 N N . VAL A 1 281 ? 0.427 21.047 0.342 1 92.38 281 VAL A N 1
ATOM 2176 C CA . VAL A 1 281 ? 0.146 19.625 0.418 1 92.38 281 VAL A CA 1
ATOM 2177 C C . VAL A 1 281 ? -0.756 19.328 1.616 1 92.38 281 VAL A C 1
ATOM 2179 O O . VAL A 1 281 ? -1.721 18.578 1.507 1 92.38 281 VAL A O 1
ATOM 2182 N N . ALA A 1 282 ? -0.462 19.969 2.672 1 95.38 282 ALA A N 1
ATOM 2183 C CA . ALA A 1 282 ? -1.271 19.797 3.877 1 95.38 282 ALA A CA 1
ATOM 2184 C C . ALA A 1 282 ? -2.703 20.281 3.645 1 95.38 282 ALA A C 1
ATOM 2186 O O . ALA A 1 282 ? -3.658 19.594 4.016 1 95.38 282 ALA A O 1
ATOM 2187 N N . PHE A 1 283 ? -2.83 21.391 3.043 1 95.19 283 PHE A N 1
ATOM 2188 C CA . PHE A 1 283 ? -4.133 21.984 2.771 1 95.19 283 PHE A CA 1
ATOM 2189 C C . PHE A 1 283 ? -4.977 21.062 1.899 1 95.19 283 PHE A C 1
ATOM 2191 O O . PHE A 1 283 ? -6.18 20.906 2.127 1 95.19 283 PHE A O 1
ATOM 2198 N N . THR A 1 284 ? -4.363 20.438 1.02 1 91.12 284 THR A N 1
ATOM 2199 C CA . THR A 1 284 ? -5.117 19.719 0 1 91.12 284 THR A CA 1
ATOM 2200 C C . THR A 1 284 ? -5.305 18.25 0.396 1 91.12 284 THR A C 1
ATOM 2202 O O . THR A 1 284 ? -6.309 17.625 0.045 1 91.12 284 THR A O 1
ATOM 2205 N N . THR A 1 285 ? -4.363 17.672 1.131 1 89.31 285 THR A N 1
ATOM 2206 C CA . THR A 1 285 ? -4.469 16.281 1.524 1 89.31 285 THR A CA 1
ATOM 2207 C C . THR A 1 285 ? -5.188 16.141 2.863 1 89.31 285 THR A C 1
ATOM 2209 O O . THR A 1 285 ? -5.617 15.047 3.238 1 89.31 285 THR A O 1
ATOM 2212 N N . GLN A 1 286 ? -5.16 17.203 3.646 1 91.69 286 GLN A N 1
ATOM 2213 C CA . GLN A 1 286 ? -5.777 17.234 4.969 1 91.69 286 GLN A CA 1
ATOM 2214 C C . GLN A 1 286 ? -5.148 16.188 5.891 1 91.69 286 GLN A C 1
ATOM 2216 O O . GLN A 1 286 ? -5.855 15.484 6.613 1 91.69 286 GLN A O 1
ATOM 2221 N N . SER A 1 287 ? -3.787 16.047 5.789 1 90.25 287 SER A N 1
ATOM 2222 C CA . SER A 1 287 ? -3.062 15.086 6.609 1 90.25 287 SER A CA 1
ATOM 2223 C C . SER A 1 287 ? -1.663 15.594 6.949 1 90.25 287 SER A C 1
ATOM 2225 O O . SER A 1 287 ? -0.795 15.664 6.078 1 90.25 287 SER A O 1
ATOM 2227 N N . SER A 1 288 ? -1.532 15.844 8.227 1 92.94 288 SER A N 1
ATOM 2228 C CA . SER A 1 288 ? -0.193 16.219 8.672 1 92.94 288 SER A CA 1
ATOM 2229 C C . SER A 1 288 ? 0.786 15.055 8.508 1 92.94 288 SER A C 1
ATOM 2231 O O . SER A 1 288 ? 1.93 15.258 8.094 1 92.94 288 SER A O 1
ATOM 2233 N N . PHE A 1 289 ? 0.225 13.914 8.836 1 88 289 PHE A N 1
ATOM 2234 C CA . PHE A 1 289 ? 1.003 12.688 8.688 1 88 289 PHE A CA 1
ATOM 2235 C C . PHE A 1 289 ? 1.391 12.461 7.234 1 88 289 PHE A C 1
ATOM 2237 O O . PHE A 1 289 ? 2.549 12.172 6.934 1 88 289 PHE A O 1
ATOM 2244 N N . GLY A 1 290 ? 0.497 12.602 6.418 1 89.12 290 GLY A N 1
ATOM 2245 C CA . GLY A 1 290 ? 0.732 12.406 4.996 1 89.12 290 GLY A CA 1
ATOM 2246 C C . GLY A 1 290 ? 1.644 13.461 4.395 1 89.12 290 GLY A C 1
ATOM 2247 O O . GLY A 1 290 ? 2.246 13.234 3.342 1 89.12 290 GLY A O 1
ATOM 2248 N N . THR A 1 291 ? 1.845 14.57 5.012 1 94.19 291 THR A N 1
ATOM 2249 C CA . THR A 1 291 ? 2.625 15.688 4.488 1 94.19 291 THR A CA 1
ATOM 2250 C C . THR A 1 291 ? 4.055 15.641 5.023 1 94.19 291 THR A C 1
ATOM 2252 O O . THR A 1 291 ? 4.898 16.438 4.613 1 94.19 291 THR A O 1
ATOM 2255 N N . LEU A 1 292 ? 4.344 14.711 5.867 1 93.94 292 LEU A N 1
ATOM 2256 C CA . LEU A 1 292 ? 5.59 14.688 6.621 1 93.94 292 LEU A CA 1
ATOM 2257 C C . LEU A 1 292 ? 6.793 14.688 5.684 1 93.94 292 LEU A C 1
ATOM 2259 O O . LEU A 1 292 ? 7.738 15.453 5.879 1 93.94 292 LEU A O 1
ATOM 2263 N N . PRO A 1 293 ? 6.773 13.875 4.637 1 92.88 293 PRO A N 1
ATOM 2264 C CA . PRO A 1 293 ? 7.945 13.875 3.76 1 92.88 293 PRO A CA 1
ATOM 2265 C C . PRO A 1 293 ? 8.211 15.234 3.129 1 92.88 293 PRO A C 1
ATOM 2267 O O . PRO A 1 293 ? 9.367 15.656 3.027 1 92.88 293 PRO A O 1
ATOM 2270 N N . VAL A 1 294 ? 7.215 15.906 2.814 1 93.81 294 VAL A N 1
ATOM 2271 C CA . VAL A 1 294 ? 7.344 17.219 2.186 1 93.81 294 VAL A CA 1
ATOM 2272 C C . VAL A 1 294 ? 7.746 18.25 3.23 1 93.81 294 VAL A C 1
ATOM 2274 O O . VAL A 1 294 ? 8.508 19.188 2.934 1 93.81 294 VAL A O 1
ATOM 2277 N N . THR A 1 295 ? 7.203 18.109 4.383 1 96.94 295 THR A N 1
ATOM 2278 C CA . THR A 1 295 ? 7.586 19 5.473 1 96.94 295 THR A CA 1
ATOM 2279 C C . THR A 1 295 ? 9.078 18.875 5.766 1 96.94 295 THR A C 1
ATOM 2281 O O . THR A 1 295 ? 9.773 19.891 5.855 1 96.94 295 THR A O 1
ATOM 2284 N N . ILE A 1 296 ? 9.539 17.656 5.887 1 95.12 296 ILE A N 1
ATOM 2285 C CA . ILE A 1 296 ? 10.945 17.422 6.176 1 95.12 296 ILE A CA 1
ATOM 2286 C C . ILE A 1 296 ? 11.805 17.984 5.043 1 95.12 296 ILE A C 1
ATOM 2288 O O . ILE A 1 296 ? 12.789 18.688 5.293 1 95.12 296 ILE A O 1
ATOM 2292 N N . GLU A 1 297 ? 11.414 17.719 3.861 1 94.31 297 GLU A N 1
ATOM 2293 C CA . GLU A 1 297 ? 12.133 18.203 2.689 1 94.31 297 GLU A CA 1
ATOM 2294 C C . GLU A 1 297 ? 12.188 19.719 2.668 1 94.31 297 GLU A C 1
ATOM 2296 O O . GLU A 1 297 ? 13.234 20.312 2.404 1 94.31 297 GLU A O 1
ATOM 2301 N N . SER A 1 298 ? 11.117 20.359 2.916 1 95.94 298 SER A N 1
ATOM 2302 C CA . SER A 1 298 ? 11.047 21.812 2.914 1 95.94 298 SER A CA 1
ATOM 2303 C C . SER A 1 298 ? 11.906 22.422 4.02 1 95.94 298 SER A C 1
ATOM 2305 O O . SER A 1 298 ? 12.594 23.422 3.805 1 95.94 298 SER A O 1
ATOM 2307 N N . LEU A 1 299 ? 11.875 21.828 5.141 1 96.69 299 LEU A N 1
ATOM 2308 C CA . LEU A 1 299 ? 12.656 22.312 6.273 1 96.69 299 LEU A CA 1
ATOM 2309 C C . LEU A 1 299 ? 14.148 22.172 5.996 1 96.69 299 LEU A C 1
ATOM 2311 O O . LEU A 1 299 ? 14.914 23.109 6.238 1 96.69 299 LEU A O 1
ATOM 2315 N N . GLU A 1 300 ? 14.516 21.078 5.488 1 94.25 300 GLU A N 1
ATOM 2316 C CA . GLU A 1 300 ? 15.93 20.797 5.273 1 94.25 300 GLU A CA 1
ATOM 2317 C C . GLU A 1 300 ? 16.484 21.609 4.094 1 94.25 300 GLU A C 1
ATOM 2319 O O . GLU A 1 300 ? 17.469 22.312 4.227 1 94.25 300 GLU A O 1
ATOM 2324 N N . ASN A 1 301 ? 15.805 21.625 3.047 1 93.38 301 ASN A N 1
ATOM 2325 C CA . ASN A 1 301 ? 16.391 22.109 1.801 1 93.38 301 ASN A CA 1
ATOM 2326 C C . ASN A 1 301 ? 16 23.562 1.542 1 93.38 301 ASN A C 1
ATOM 2328 O O . ASN A 1 301 ? 16.797 24.328 0.992 1 93.38 301 ASN A O 1
ATOM 2332 N N . ASN A 1 302 ? 14.812 23.938 1.885 1 94.81 302 ASN A N 1
ATOM 2333 C CA . ASN A 1 302 ? 14.375 25.312 1.606 1 94.81 302 ASN A CA 1
ATOM 2334 C C . ASN A 1 302 ? 14.719 26.25 2.756 1 94.81 302 ASN A C 1
ATOM 2336 O O . ASN A 1 302 ? 15.094 27.406 2.529 1 94.81 302 ASN A O 1
ATOM 2340 N N . ILE A 1 303 ? 14.68 25.75 3.979 1 95.44 303 ILE A N 1
ATOM 2341 C CA . ILE A 1 303 ? 14.805 26.625 5.137 1 95.44 303 ILE A CA 1
ATOM 2342 C C . ILE A 1 303 ? 16.188 26.453 5.773 1 95.44 303 ILE A C 1
ATOM 2344 O O . ILE A 1 303 ? 16.703 27.375 6.406 1 95.44 303 ILE A O 1
ATOM 2348 N N . GLY A 1 304 ? 16.75 25.25 5.66 1 94.88 304 GLY A N 1
ATOM 2349 C CA . GLY A 1 304 ? 18.094 25.016 6.156 1 94.88 304 GLY A CA 1
ATOM 2350 C C . GLY A 1 304 ? 18.125 24.453 7.562 1 94.88 304 GLY A C 1
ATOM 2351 O O . GLY A 1 304 ? 19.109 24.625 8.289 1 94.88 304 GLY A O 1
ATOM 2352 N N . VAL A 1 305 ? 17.109 23.828 7.949 1 94.94 305 VAL A N 1
ATOM 2353 C CA . VAL A 1 305 ? 17.062 23.156 9.234 1 94.94 305 VAL A CA 1
ATOM 2354 C C . VAL A 1 305 ? 17.859 21.859 9.172 1 94.94 305 VAL A C 1
ATOM 2356 O O . VAL A 1 305 ? 17.859 21.172 8.141 1 94.94 305 VAL A O 1
ATOM 2359 N N . SER A 1 306 ? 18.547 21.562 10.25 1 93.56 306 SER A N 1
ATOM 2360 C CA . SER A 1 306 ? 19.312 20.328 10.289 1 93.56 306 SER A CA 1
ATOM 2361 C C . SER A 1 306 ? 18.422 19.094 10.109 1 93.56 306 SER A C 1
ATOM 2363 O O . SER A 1 306 ? 17.281 19.094 10.547 1 93.56 306 SER A O 1
ATOM 2365 N N . SER A 1 307 ? 18.969 18.094 9.547 1 91.56 307 SER A N 1
ATOM 2366 C CA . SER A 1 307 ? 18.219 16.875 9.242 1 91.56 307 SER A CA 1
ATOM 2367 C C . SER A 1 307 ? 17.656 16.25 10.516 1 91.56 307 SER A C 1
ATOM 2369 O O . SER A 1 307 ? 16.531 15.742 10.516 1 91.56 307 SER A O 1
ATOM 2371 N N . SER A 1 308 ? 18.406 16.281 11.547 1 90.38 308 SER A N 1
ATOM 2372 C CA . SER A 1 308 ? 17.969 15.695 12.812 1 90.38 308 SER A CA 1
ATOM 2373 C C . SER A 1 308 ? 16.75 16.422 13.375 1 90.38 308 SER A C 1
ATOM 2375 O O . SER A 1 308 ? 15.766 15.797 13.742 1 90.38 308 SER A O 1
ATOM 2377 N N . THR A 1 309 ? 16.891 17.734 13.352 1 93.69 309 THR A N 1
ATOM 2378 C CA . THR A 1 309 ? 15.797 18.531 13.875 1 93.69 309 THR A CA 1
ATOM 2379 C C . THR A 1 309 ? 14.57 18.422 12.977 1 93.69 309 THR A C 1
ATOM 2381 O O . THR A 1 309 ? 13.445 18.266 13.469 1 93.69 309 THR A O 1
ATOM 2384 N N . ALA A 1 310 ? 14.773 18.453 11.703 1 95.12 310 ALA A N 1
ATOM 2385 C CA . ALA A 1 310 ? 13.672 18.391 10.75 1 95.12 310 ALA A CA 1
ATOM 2386 C C . ALA A 1 310 ? 12.914 17.078 10.883 1 95.12 310 ALA A C 1
ATOM 2388 O O . ALA A 1 310 ? 11.68 17.078 10.977 1 95.12 310 ALA A O 1
ATOM 2389 N N . SER A 1 311 ? 13.57 16.016 10.922 1 92.69 311 SER A N 1
ATOM 2390 C CA . SER A 1 311 ? 12.93 14.695 10.961 1 92.69 311 SER A CA 1
ATOM 2391 C C . SER A 1 311 ? 12.266 14.445 12.312 1 92.69 311 SER A C 1
ATOM 2393 O O . SER A 1 311 ? 11.125 13.992 12.367 1 92.69 311 SER A O 1
ATOM 2395 N N . PHE A 1 312 ? 12.969 14.797 13.359 1 91.25 312 PHE A N 1
ATOM 2396 C CA . PHE A 1 312 ? 12.477 14.492 14.695 1 91.25 312 PHE A CA 1
ATOM 2397 C C . PHE A 1 312 ? 11.328 15.414 15.078 1 91.25 312 PHE A C 1
ATOM 2399 O O . PHE A 1 312 ? 10.242 14.945 15.438 1 91.25 312 PHE A O 1
ATOM 2406 N N . VAL A 1 313 ? 11.539 16.672 14.953 1 94.75 313 VAL A N 1
ATOM 2407 C CA . VAL A 1 313 ? 10.562 17.641 15.445 1 94.75 313 VAL A CA 1
ATOM 2408 C C . VAL A 1 313 ? 9.328 17.641 14.555 1 94.75 313 VAL A C 1
ATOM 2410 O O . VAL A 1 313 ? 8.195 17.734 15.047 1 94.75 313 VAL A O 1
ATOM 2413 N N . ALA A 1 314 ? 9.5 17.547 13.25 1 95.12 314 ALA A N 1
ATOM 2414 C CA . ALA A 1 314 ? 8.359 17.484 12.344 1 95.12 314 ALA A CA 1
ATOM 2415 C C . ALA A 1 314 ? 7.52 16.234 12.609 1 95.12 314 ALA A C 1
ATOM 2417 O O . ALA A 1 314 ? 6.289 16.281 12.562 1 95.12 314 ALA A O 1
ATOM 2418 N N . SER A 1 315 ? 8.148 15.125 12.867 1 92.75 315 SER A N 1
ATOM 2419 C CA . SER A 1 315 ? 7.43 13.883 13.156 1 92.75 315 SER A CA 1
ATOM 2420 C C . SER A 1 315 ? 6.637 14 14.453 1 92.75 315 SER A C 1
ATOM 2422 O O . SER A 1 315 ? 5.473 13.594 14.516 1 92.75 315 SER A O 1
ATOM 2424 N N . LEU A 1 316 ? 7.215 14.555 15.422 1 91.44 316 LEU A N 1
ATOM 2425 C CA . LEU A 1 316 ? 6.535 14.789 16.688 1 91.44 316 LEU A CA 1
ATOM 2426 C C . LEU A 1 316 ? 5.355 15.734 16.516 1 91.44 316 LEU A C 1
ATOM 2428 O O . LEU A 1 316 ? 4.27 15.492 17.047 1 91.44 316 LEU A O 1
ATOM 2432 N N . GLY A 1 317 ? 5.586 16.75 15.805 1 94.06 317 GLY A N 1
ATOM 2433 C CA . GLY A 1 317 ? 4.586 17.797 15.594 1 94.06 317 GLY A CA 1
ATOM 2434 C C . GLY A 1 317 ? 3.404 17.328 14.766 1 94.06 317 GLY A C 1
ATOM 2435 O O . GLY A 1 317 ? 2.361 17.969 14.734 1 94.06 317 GLY A O 1
ATOM 2436 N N . SER A 1 318 ? 3.57 16.203 14.062 1 91.56 318 SER A N 1
ATOM 2437 C CA . SER A 1 318 ? 2.459 15.664 13.289 1 91.56 318 SER A CA 1
ATOM 2438 C C . SER A 1 318 ? 1.425 14.992 14.188 1 91.56 318 SER A C 1
ATOM 2440 O O . SER A 1 318 ? 0.303 14.719 13.75 1 91.56 318 SER A O 1
ATOM 2442 N N . THR A 1 319 ? 1.761 14.859 15.469 1 87.88 319 THR A N 1
ATOM 2443 C CA . THR A 1 319 ? 0.861 14.148 16.375 1 87.88 319 THR A CA 1
ATOM 2444 C C . THR A 1 319 ? 0.598 14.977 17.625 1 87.88 319 THR A C 1
ATOM 2446 O O . THR A 1 319 ? -0.498 14.93 18.188 1 87.88 319 THR A O 1
ATOM 2449 N N . VAL A 1 320 ? 1.576 15.711 18.016 1 90.5 320 VAL A N 1
ATOM 2450 C CA . VAL A 1 320 ? 1.468 16.469 19.25 1 90.5 320 VAL A CA 1
ATOM 2451 C C . VAL A 1 320 ? 1.427 17.969 18.938 1 90.5 320 VAL A C 1
ATOM 2453 O O . VAL A 1 320 ? 2.145 18.438 18.047 1 90.5 320 VAL A O 1
ATOM 2456 N N . GLY A 1 321 ? 0.623 18.656 19.688 1 92.81 321 GLY A N 1
ATOM 2457 C CA . GLY A 1 321 ? 0.64 20.109 19.609 1 92.81 321 GLY A CA 1
ATOM 2458 C C . GLY A 1 321 ? 0.12 20.641 18.281 1 92.81 321 GLY A C 1
ATOM 2459 O O . GLY A 1 321 ? 0.774 21.469 17.641 1 92.81 321 GLY A O 1
ATOM 2460 N N . MET A 1 322 ? -0.978 20.203 17.922 1 94.94 322 MET A N 1
ATOM 2461 C CA . MET A 1 322 ? -1.571 20.609 16.656 1 94.94 322 MET A CA 1
ATOM 2462 C C . MET A 1 322 ? -2.359 21.906 16.812 1 94.94 322 MET A C 1
ATOM 2464 O O . MET A 1 322 ? -3.492 21.891 17.297 1 94.94 322 MET A O 1
ATOM 2468 N N . ASN A 1 323 ? -1.792 22.969 16.25 1 97.25 323 ASN A N 1
ATOM 2469 C CA . ASN A 1 323 ? -2.359 24.297 16.469 1 97.25 323 ASN A CA 1
ATOM 2470 C C . ASN A 1 323 ? -3.795 24.375 15.953 1 97.25 323 ASN A C 1
ATOM 2472 O O . ASN A 1 323 ? -4.66 24.953 16.609 1 97.25 323 ASN A O 1
ATOM 2476 N N . GLY A 1 324 ? -4 23.781 14.836 1 97.06 324 GLY A N 1
ATOM 2477 C CA . GLY A 1 324 ? -5.32 23.875 14.227 1 97.06 324 GLY A CA 1
ATOM 2478 C C . GLY A 1 324 ? -6.312 22.891 14.812 1 97.06 324 GLY A C 1
ATOM 2479 O O . GLY A 1 324 ? -7.348 23.281 15.352 1 97.06 324 GLY A O 1
ATOM 2480 N N . CYS A 1 325 ? -5.984 21.641 14.812 1 94.56 325 CYS A N 1
ATOM 2481 C CA . CYS A 1 325 ? -6.879 20.547 15.188 1 94.56 325 CYS A CA 1
ATOM 2482 C C . CYS A 1 325 ? -7.023 20.453 16.703 1 94.56 325 CYS A C 1
ATOM 2484 O O . CYS A 1 325 ? -8.062 20.031 17.203 1 94.56 325 CYS A O 1
ATOM 2486 N N . GLY A 1 326 ? -6.074 20.859 17.391 1 94.38 326 GLY A N 1
ATOM 2487 C CA . GLY A 1 326 ? -6.094 20.703 18.844 1 94.38 326 GLY A CA 1
ATOM 2488 C C . GLY A 1 326 ? -6.262 22.016 19.578 1 94.38 326 GLY A C 1
ATOM 2489 O O . GLY A 1 326 ? -6.566 22.031 20.766 1 94.38 326 GLY A O 1
ATOM 2490 N N . GLY A 1 327 ? -6.117 23.125 18.938 1 96.88 327 GLY A N 1
ATOM 2491 C CA . GLY A 1 327 ? -6.168 24.422 19.594 1 96.88 327 GLY A CA 1
ATOM 2492 C C . GLY A 1 327 ? -7.336 25.281 19.125 1 96.88 327 GLY A C 1
ATOM 2493 O O . GLY A 1 327 ? -8.398 25.281 19.75 1 96.88 327 GLY A O 1
ATOM 2494 N N . VAL A 1 328 ? -7.195 25.766 17.969 1 98 328 VAL A N 1
ATOM 2495 C CA . VAL A 1 328 ? -8.156 26.734 17.453 1 98 328 VAL A CA 1
ATOM 2496 C C . VAL A 1 328 ? -9.523 26.078 17.281 1 98 328 VAL A C 1
ATOM 2498 O O . VAL A 1 328 ? -10.531 26.594 17.766 1 98 328 VAL A O 1
ATOM 2501 N N . PHE A 1 329 ? -9.57 25 16.641 1 97.31 329 PHE A N 1
ATOM 2502 C CA . PHE A 1 329 ? -10.82 24.375 16.219 1 97.31 329 PHE A CA 1
ATOM 2503 C C . PHE A 1 329 ? -11.648 23.969 17.438 1 97.31 329 PHE A C 1
ATOM 2505 O O . PHE A 1 329 ? -12.797 24.391 17.578 1 97.31 329 PHE A O 1
ATOM 2512 N N . PRO A 1 330 ? -11.125 23.172 18.328 1 96.12 330 PRO A N 1
ATOM 2513 C CA . PRO A 1 330 ? -11.953 22.781 19.469 1 96.12 330 PRO A CA 1
ATOM 2514 C C . PRO A 1 330 ? -12.406 23.953 20.312 1 96.12 330 PRO A C 1
ATOM 2516 O O . PRO A 1 330 ? -13.5 23.922 20.891 1 96.12 330 PRO A O 1
ATOM 2519 N N . ALA A 1 331 ? -11.617 24.984 20.406 1 97.69 331 ALA A N 1
ATOM 2520 C CA . ALA A 1 331 ? -12 26.172 21.172 1 97.69 331 ALA A CA 1
ATOM 2521 C C . ALA A 1 331 ? -13.211 26.859 20.531 1 97.69 331 ALA A C 1
ATOM 2523 O O . ALA A 1 331 ? -14.172 27.188 21.234 1 97.69 331 ALA A O 1
ATOM 2524 N N . ILE A 1 332 ? -13.164 27 19.25 1 97.94 332 ILE A N 1
ATOM 2525 C CA . ILE A 1 332 ? -14.258 27.672 18.562 1 97.94 332 ILE A CA 1
ATOM 2526 C C . ILE A 1 332 ? -15.5 26.797 18.578 1 97.94 332 ILE A C 1
ATOM 2528 O O . ILE A 1 332 ? -16.625 27.297 18.734 1 97.94 332 ILE A O 1
ATOM 2532 N N . VAL A 1 333 ? -15.352 25.531 18.453 1 96.56 333 VAL A N 1
ATOM 2533 C CA . VAL A 1 333 ? -16.484 24.609 18.484 1 96.56 333 VAL A CA 1
ATOM 2534 C C . VAL A 1 333 ? -17.156 24.656 19.859 1 96.56 333 VAL A C 1
ATOM 2536 O O . VAL A 1 333 ? -18.391 24.609 19.953 1 96.56 333 VAL A O 1
ATOM 2539 N N . ALA A 1 334 ? -16.375 24.703 20.891 1 96.69 334 ALA A N 1
ATOM 2540 C CA . ALA A 1 334 ? -16.938 24.797 22.234 1 96.69 334 ALA A CA 1
ATOM 2541 C C . ALA A 1 334 ? -17.812 26.031 22.375 1 96.69 334 ALA A C 1
ATOM 2543 O O . ALA A 1 334 ? -18.906 25.953 22.938 1 96.69 334 ALA A O 1
ATOM 2544 N N . ILE A 1 335 ? -17.359 27.125 21.875 1 97.44 335 ILE A N 1
ATOM 2545 C CA . ILE A 1 335 ? -18.125 28.359 21.938 1 97.44 335 ILE A CA 1
ATOM 2546 C C . ILE A 1 335 ? -19.375 28.234 21.062 1 97.44 335 ILE A C 1
ATOM 2548 O O . ILE A 1 335 ? -20.453 28.656 21.453 1 97.44 335 ILE A O 1
ATOM 2552 N N . PHE A 1 336 ? -19.219 27.672 19.891 1 96.75 336 PHE A N 1
ATOM 2553 C CA . PHE A 1 336 ? -20.328 27.422 18.984 1 96.75 336 PHE A CA 1
ATOM 2554 C C . PHE A 1 336 ? -21.422 26.609 19.656 1 96.75 336 PHE A C 1
ATOM 2556 O O . PHE A 1 336 ? -22.594 26.984 19.641 1 96.75 336 PHE A O 1
ATOM 2563 N N . VAL A 1 337 ? -21.031 25.547 20.266 1 94.56 337 VAL A N 1
ATOM 2564 C CA . VAL A 1 337 ? -21.969 24.641 20.906 1 94.56 337 VAL A CA 1
ATOM 2565 C C . VAL A 1 337 ? -22.625 25.344 22.109 1 94.56 337 VAL A C 1
ATOM 2567 O O . VAL A 1 337 ? -23.828 25.234 22.312 1 94.56 337 VAL A O 1
ATOM 2570 N N . ALA A 1 338 ? -21.875 26.016 22.906 1 95.94 338 ALA A N 1
ATOM 2571 C CA . ALA A 1 338 ? -22.422 26.75 24.047 1 95.94 338 ALA A CA 1
ATOM 2572 C C . ALA A 1 338 ? -23.5 27.734 23.609 1 95.94 338 ALA A C 1
ATOM 2574 O O . ALA A 1 338 ? -24.578 27.781 24.219 1 95.94 338 ALA A O 1
ATOM 2575 N N . ASN A 1 339 ? -23.219 28.406 22.516 1 95.5 339 ASN A N 1
ATOM 2576 C CA . ASN A 1 339 ? -24.172 29.406 22.031 1 95.5 339 ASN A CA 1
ATOM 2577 C C . ASN A 1 339 ? -25.422 28.734 21.438 1 95.5 339 ASN A C 1
ATOM 2579 O O . ASN A 1 339 ? -26.531 29.219 21.625 1 95.5 339 ASN A O 1
ATOM 2583 N N . VAL A 1 340 ? -25.203 27.688 20.734 1 92.62 340 VAL A N 1
ATOM 2584 C CA . VAL A 1 340 ? -26.328 26.953 20.141 1 92.62 340 VAL A CA 1
ATOM 2585 C C . VAL A 1 340 ? -27.266 26.469 21.234 1 92.62 340 VAL A C 1
ATOM 2587 O O . VAL A 1 340 ? -28.5 26.531 21.094 1 92.62 340 VAL A O 1
ATOM 2590 N N . PHE A 1 341 ? -26.734 26.047 22.297 1 92.12 341 PHE A N 1
ATOM 2591 C CA . PHE A 1 341 ? -27.531 25.453 23.359 1 92.12 341 PHE A CA 1
ATOM 2592 C C . PHE A 1 341 ? -27.828 26.484 24.453 1 92.12 341 PHE A C 1
ATOM 2594 O O . PHE A 1 341 ? -28.375 26.141 25.5 1 92.12 341 PHE A O 1
ATOM 2601 N N . GLY A 1 342 ? -27.344 27.625 24.312 1 93.06 342 GLY A N 1
ATOM 2602 C CA . GLY A 1 342 ? -27.641 28.719 25.219 1 93.06 342 GLY A CA 1
ATOM 2603 C C . GLY A 1 342 ? -26.906 28.625 26.547 1 93.06 342 GLY A C 1
ATOM 2604 O O . GLY A 1 342 ? -27.438 29 27.594 1 93.06 342 GLY A O 1
ATOM 2605 N N . ILE A 1 343 ? -25.766 28.078 26.531 1 94.69 343 ILE A N 1
ATOM 2606 C CA . ILE A 1 343 ? -24.969 27.922 27.734 1 94.69 343 ILE A CA 1
ATOM 2607 C C . ILE A 1 343 ? -23.953 29.047 27.828 1 94.69 343 ILE A C 1
ATOM 2609 O O . ILE A 1 343 ? -23.203 29.312 26.875 1 94.69 343 ILE A O 1
ATOM 2613 N N . GLU A 1 344 ? -23.891 29.672 28.953 1 95 344 GLU A N 1
ATOM 2614 C CA . GLU A 1 344 ? -22.938 30.75 29.156 1 95 344 GLU A CA 1
ATOM 2615 C C . GLU A 1 344 ? -21.594 30.234 29.641 1 95 344 GLU A C 1
ATOM 2617 O O . GLU A 1 344 ? -21.531 29.469 30.609 1 95 344 GLU A O 1
ATOM 2622 N N . LEU A 1 345 ? -20.578 30.641 29 1 96.62 345 LEU A N 1
ATOM 2623 C CA . LEU A 1 345 ? -19.234 30.266 29.406 1 96.62 345 LEU A CA 1
ATOM 2624 C C . LEU A 1 345 ? -18.609 31.328 30.297 1 96.62 345 LEU A C 1
ATOM 2626 O O . LEU A 1 345 ? -18.625 32.531 29.953 1 96.62 345 LEU A O 1
ATOM 2630 N N . THR A 1 346 ? -18.031 30.859 31.375 1 96.31 346 THR A N 1
ATOM 2631 C CA . THR A 1 346 ? -17.391 31.734 32.344 1 96.31 346 THR A CA 1
ATOM 2632 C C . THR A 1 346 ? -15.867 31.688 32.188 1 96.31 346 THR A C 1
ATOM 2634 O O . THR A 1 346 ? -15.352 30.922 31.359 1 96.31 346 THR A O 1
ATOM 2637 N N . LEU A 1 347 ? -15.227 32.531 32.969 1 95.88 347 LEU A N 1
ATOM 2638 C CA . LEU A 1 347 ? -13.766 32.562 32.938 1 95.88 347 LEU A CA 1
ATOM 2639 C C . LEU A 1 347 ? -13.172 31.219 33.312 1 95.88 347 LEU A C 1
ATOM 2641 O O . LEU A 1 347 ? -12.148 30.812 32.75 1 95.88 347 LEU A O 1
ATOM 2645 N N . THR A 1 348 ? -13.828 30.609 34.219 1 94.31 348 THR A N 1
ATOM 2646 C CA . THR A 1 348 ? -13.367 29.281 34.625 1 94.31 348 THR A CA 1
ATOM 2647 C C . THR A 1 348 ? -13.438 28.297 33.469 1 94.31 348 THR A C 1
ATOM 2649 O O . THR A 1 348 ? -12.539 27.469 33.312 1 94.31 348 THR A O 1
ATOM 2652 N N . HIS A 1 349 ? -14.523 28.344 32.75 1 96 349 HIS A N 1
ATOM 2653 C CA . HIS A 1 349 ? -14.664 27.484 31.578 1 96 349 HIS A CA 1
ATOM 2654 C C . HIS A 1 349 ? -13.523 27.719 30.578 1 96 349 HIS A C 1
ATOM 2656 O O . HIS A 1 349 ? -12.969 26.766 30.031 1 96 349 HIS A O 1
ATOM 2662 N N . TYR A 1 350 ? -13.195 28.984 30.406 1 97.44 350 TYR A N 1
ATOM 2663 C CA . TYR A 1 350 ? -12.156 29.328 29.438 1 97.44 350 TYR A CA 1
ATOM 2664 C C . TYR A 1 350 ? -10.789 28.844 29.906 1 97.44 350 TYR A C 1
ATOM 2666 O O . TYR A 1 350 ? -9.977 28.375 29.109 1 97.44 350 TYR A O 1
ATOM 2674 N N . ILE A 1 351 ? -10.523 28.984 31.141 1 96.44 351 ILE A N 1
ATOM 2675 C CA . ILE A 1 351 ? -9.258 28.516 31.703 1 96.44 351 ILE A CA 1
ATOM 2676 C C . ILE A 1 351 ? -9.164 27 31.562 1 96.44 351 ILE A C 1
ATOM 2678 O O . ILE A 1 351 ? -8.133 26.453 31.156 1 96.44 351 ILE A O 1
ATOM 2682 N N . LEU A 1 352 ? -10.219 26.328 31.906 1 94.19 352 LEU A N 1
ATOM 2683 C CA . LEU A 1 352 ? -10.273 24.875 31.781 1 94.19 352 LEU A CA 1
ATOM 2684 C C . LEU A 1 352 ? -10.078 24.438 30.344 1 94.19 352 LEU A C 1
ATOM 2686 O O . LEU A 1 352 ? -9.477 23.391 30.078 1 94.19 352 LEU A O 1
ATOM 2690 N N . MET A 1 353 ? -10.641 25.219 29.531 1 96.19 353 MET A N 1
ATOM 2691 C CA . MET A 1 353 ? -10.5 24.938 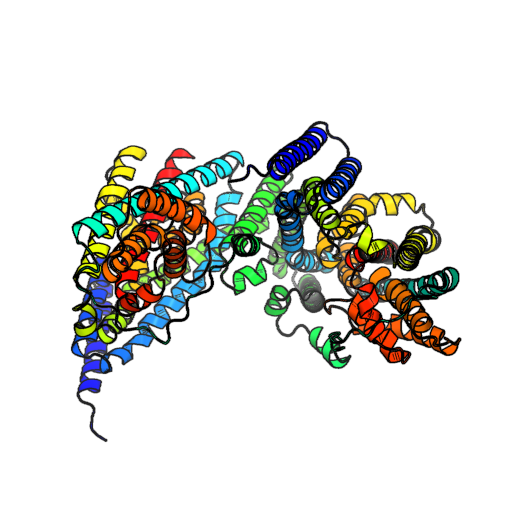28.109 1 96.19 353 MET A CA 1
ATOM 2692 C C . MET A 1 353 ? -9.039 24.953 27.688 1 96.19 353 MET A C 1
ATOM 2694 O O . MET A 1 353 ? -8.57 24.016 27.016 1 96.19 353 MET A O 1
ATOM 2698 N N . ILE A 1 354 ? -8.305 25.922 28.062 1 96.75 354 ILE A N 1
ATOM 2699 C CA . ILE A 1 354 ? -6.902 26.047 27.688 1 96.75 354 ILE A CA 1
ATOM 2700 C C . ILE A 1 354 ? -6.094 24.906 28.297 1 96.75 354 ILE A C 1
ATOM 2702 O O . ILE A 1 354 ? -5.234 24.328 27.641 1 96.75 354 ILE A O 1
ATOM 2706 N N . LEU A 1 355 ? -6.383 24.594 29.5 1 94.06 355 LEU A N 1
ATOM 2707 C CA . LEU A 1 355 ? -5.688 23.5 30.172 1 94.06 355 LEU A CA 1
ATOM 2708 C C . LEU A 1 355 ? -5.965 22.172 29.469 1 94.06 355 LEU A C 1
ATOM 2710 O O . LEU A 1 355 ? -5.059 21.359 29.281 1 94.06 355 LEU A O 1
ATOM 2714 N N . THR A 1 356 ? -7.203 21.984 29.125 1 92.62 356 THR A N 1
ATOM 2715 C CA . THR A 1 356 ? -7.605 20.766 28.438 1 92.62 356 THR A CA 1
ATOM 2716 C C . THR A 1 356 ? -6.953 20.672 27.062 1 92.62 356 THR A C 1
ATOM 2718 O O . THR A 1 356 ? -6.582 19.578 26.609 1 92.62 356 THR A O 1
ATOM 2721 N N . ILE A 1 357 ? -6.805 21.781 26.391 1 93.56 357 ILE A N 1
ATOM 2722 C CA . ILE A 1 357 ? -6.156 21.844 25.078 1 93.56 357 ILE A CA 1
ATOM 2723 C C . ILE A 1 357 ? -4.707 21.375 25.203 1 93.56 357 ILE A C 1
ATOM 2725 O O . ILE A 1 357 ? -4.246 20.547 24.422 1 93.56 357 ILE A O 1
ATOM 2729 N N . VAL A 1 358 ? -4.055 21.828 26.156 1 92.38 358 VAL A N 1
ATOM 2730 C CA . VAL A 1 358 ? -2.641 21.516 26.344 1 92.38 358 VAL A CA 1
ATOM 2731 C C . VAL A 1 358 ? -2.482 20.047 26.719 1 92.38 358 VAL A C 1
ATOM 2733 O O . VAL A 1 358 ? -1.705 19.328 26.094 1 92.38 358 VAL A O 1
ATOM 2736 N N . VAL A 1 359 ? -3.279 19.594 27.641 1 88.69 359 VAL A N 1
ATOM 2737 C CA . VAL A 1 359 ? -3.195 18.219 28.094 1 88.69 359 VAL A CA 1
ATOM 2738 C C . VAL A 1 359 ? -3.684 17.281 27 1 88.69 359 VAL A C 1
ATOM 2740 O O . VAL A 1 359 ? -3.092 16.219 26.766 1 88.69 359 VAL A O 1
ATOM 2743 N N . GLY A 1 360 ? -4.734 17.688 26.406 1 88 360 GLY A N 1
ATOM 2744 C CA . GLY A 1 360 ? -5.289 16.891 25.328 1 88 360 GLY A CA 1
ATOM 2745 C C . GLY A 1 360 ? -4.324 16.719 24.172 1 88 360 GLY A C 1
ATOM 2746 O O . GLY A 1 360 ? -4.344 15.688 23.484 1 88 360 GLY A O 1
ATOM 2747 N N . SER A 1 361 ? -3.508 17.672 23.906 1 87.5 361 SER A N 1
ATOM 2748 C CA . SER A 1 361 ? -2.533 17.625 22.828 1 87.5 361 SER A CA 1
ATOM 2749 C C . SER A 1 361 ? -1.568 16.469 22.984 1 87.5 361 SER A C 1
ATOM 2751 O O . SER A 1 361 ? -1.069 15.914 22 1 87.5 361 SER A O 1
ATOM 2753 N N . VAL A 1 362 ? -1.299 16.125 24.141 1 84.19 362 VAL A N 1
ATOM 2754 C CA . VAL A 1 362 ? -0.422 14.992 24.422 1 84.19 362 VAL A CA 1
ATOM 2755 C C . VAL A 1 362 ? -1.253 13.719 24.578 1 84.19 362 VAL A C 1
ATOM 2757 O O . VAL A 1 362 ? -0.851 12.648 24.125 1 84.19 362 VAL A O 1
ATOM 2760 N N . GLY A 1 363 ? -2.41 13.883 25.109 1 73.19 363 GLY A N 1
ATOM 2761 C CA . GLY A 1 363 ? -3.244 12.75 25.5 1 73.19 363 GLY A CA 1
ATOM 2762 C C . GLY A 1 363 ? -3.895 12.062 24.312 1 73.19 363 GLY A C 1
ATOM 2763 O O . GLY A 1 363 ? -4.34 10.922 24.422 1 73.19 363 GLY A O 1
ATOM 2764 N N . ILE A 1 364 ? -3.941 12.719 23.25 1 73.56 364 ILE A N 1
ATOM 2765 C CA . ILE A 1 364 ? -4.582 12.102 22.094 1 73.56 364 ILE A CA 1
ATOM 2766 C C . ILE A 1 364 ? -3.586 12 20.953 1 73.56 364 ILE A C 1
ATOM 2768 O O . ILE A 1 364 ? -3.979 11.859 19.781 1 73.56 364 ILE A O 1
ATOM 2772 N N . ALA A 1 365 ? -2.381 12.07 21.344 1 74.56 365 ALA A N 1
ATOM 2773 C CA . ALA A 1 365 ? -1.334 12.016 20.328 1 74.56 365 ALA A CA 1
ATOM 2774 C C . ALA A 1 365 ? -1.36 10.688 19.594 1 74.56 365 ALA A C 1
ATOM 2776 O O . ALA A 1 365 ? -1.407 9.625 20.203 1 74.56 365 ALA A O 1
ATOM 2777 N N . GLY A 1 366 ? -1.374 10.828 18.266 1 73.06 366 GLY A N 1
ATOM 2778 C CA . GLY A 1 366 ? -1.295 9.617 17.453 1 73.06 366 GLY A CA 1
ATOM 2779 C C . GLY A 1 366 ? -2.646 8.969 17.219 1 73.06 366 GLY A C 1
ATOM 2780 O O . GLY A 1 366 ? -2.75 7.992 16.469 1 73.06 366 GLY A O 1
ATOM 2781 N N . VAL A 1 367 ? -3.625 9.422 17.906 1 72.81 367 VAL A N 1
ATOM 2782 C CA . VAL A 1 367 ? -4.965 8.875 17.719 1 72.81 367 VAL A CA 1
ATOM 2783 C C . VAL A 1 367 ? -5.582 9.445 16.438 1 72.81 367 VAL A C 1
ATOM 2785 O O . VAL A 1 367 ? -5.477 10.648 16.188 1 72.81 367 VAL A O 1
ATOM 2788 N N . PRO A 1 368 ? -6.164 8.516 15.609 1 74.88 368 PRO A N 1
ATOM 2789 C CA . PRO A 1 368 ? -6.828 9.039 14.414 1 74.88 368 PRO A CA 1
ATOM 2790 C C . PRO A 1 368 ? -7.988 9.969 14.742 1 74.88 368 PRO A C 1
ATOM 2792 O O . PRO A 1 368 ? -8.711 9.75 15.719 1 74.88 368 PRO A O 1
ATOM 2795 N N . GLY A 1 369 ? -8.172 10.977 13.914 1 80.75 369 GLY A N 1
ATOM 2796 C CA . GLY A 1 369 ? -9.25 11.93 14.141 1 80.75 369 GLY A CA 1
ATOM 2797 C C . GLY A 1 369 ? -8.938 12.938 15.227 1 80.75 369 GLY A C 1
ATOM 2798 O O . GLY A 1 369 ? -9.742 13.148 16.141 1 80.75 369 GLY A O 1
ATOM 2799 N N . ALA A 1 370 ? -7.805 13.469 15.109 1 80.62 370 ALA A N 1
ATOM 2800 C CA . ALA A 1 370 ? -7.277 14.352 16.156 1 80.62 370 ALA A CA 1
ATOM 2801 C C . ALA A 1 370 ? -8.234 15.5 16.438 1 80.62 370 ALA A C 1
ATOM 2803 O O . ALA A 1 370 ? -8.469 15.852 17.594 1 80.62 370 ALA A O 1
ATOM 2804 N N . ALA A 1 371 ? -8.758 16.047 15.477 1 88.38 371 ALA A N 1
ATOM 2805 C CA . ALA A 1 371 ? -9.648 17.188 15.664 1 88.38 371 ALA A CA 1
ATOM 2806 C C . ALA A 1 371 ? -10.914 16.766 16.406 1 88.38 371 ALA A C 1
ATOM 2808 O O . ALA A 1 371 ? -11.344 17.453 17.344 1 88.38 371 ALA A O 1
ATOM 2809 N N . THR A 1 372 ? -11.5 15.695 15.984 1 85 372 THR A N 1
ATOM 2810 C CA . THR A 1 372 ? -12.734 15.203 16.594 1 85 372 THR A CA 1
ATOM 2811 C C . THR A 1 372 ? -12.477 14.773 18.031 1 85 372 THR A C 1
ATOM 2813 O O . THR A 1 372 ? -13.281 15.062 18.922 1 85 372 THR A O 1
ATOM 2816 N N . MET A 1 373 ? -11.422 14.133 18.234 1 85.38 373 MET A N 1
ATOM 2817 C CA . MET A 1 373 ? -11.094 13.664 19.578 1 85.38 373 MET A CA 1
ATOM 2818 C C . MET A 1 373 ? -10.836 14.844 20.516 1 85.38 373 MET A C 1
ATOM 2820 O O . MET A 1 373 ? -11.305 14.852 21.656 1 85.38 373 MET A O 1
ATOM 2824 N N . SER A 1 374 ? -10.086 15.766 20.047 1 89.25 374 SER A N 1
ATOM 2825 C CA . SER A 1 374 ? -9.797 16.953 20.844 1 89.25 374 SER A CA 1
ATOM 2826 C C . SER A 1 374 ? -11.07 17.703 21.188 1 89.25 374 SER A C 1
ATOM 2828 O O . SER A 1 374 ? -11.25 18.156 22.328 1 89.25 374 SER A O 1
ATOM 2830 N N . THR A 1 375 ? -11.891 17.844 20.281 1 91.62 375 THR A N 1
ATOM 2831 C CA . THR A 1 375 ? -13.133 18.578 20.469 1 91.62 375 THR A CA 1
ATOM 2832 C C . THR A 1 375 ? -14.039 17.844 21.469 1 91.62 375 THR A C 1
ATOM 2834 O O . THR A 1 375 ? -14.609 18.469 22.359 1 91.62 375 THR A O 1
ATOM 2837 N N . THR A 1 376 ? -14.172 16.578 21.266 1 87.81 376 THR A N 1
ATOM 2838 C CA . THR A 1 376 ? -14.984 15.789 22.188 1 87.81 376 THR A CA 1
ATOM 2839 C C . THR A 1 376 ? -14.453 15.914 23.609 1 87.81 376 THR A C 1
ATOM 2841 O O . THR A 1 376 ? -15.234 16.047 24.547 1 87.81 376 THR A O 1
ATOM 2844 N N . LEU A 1 377 ? -13.211 15.852 23.75 1 88.31 377 LEU A N 1
ATOM 2845 C CA . LEU A 1 377 ? -12.578 15.992 25.062 1 88.31 377 LEU A CA 1
ATOM 2846 C C . LEU A 1 377 ? -12.93 17.344 25.688 1 88.31 377 LEU A C 1
ATOM 2848 O O . LEU A 1 377 ? -13.281 17.406 26.875 1 88.31 377 LEU A O 1
ATOM 2852 N N . ILE A 1 378 ? -12.859 18.391 24.969 1 92.56 378 ILE A N 1
ATOM 2853 C CA . ILE A 1 378 ? -13.102 19.734 25.469 1 92.56 378 ILE A CA 1
ATOM 2854 C C . ILE A 1 378 ? -14.578 19.906 25.812 1 92.56 378 ILE A C 1
ATOM 2856 O O . ILE A 1 378 ? -14.922 20.438 26.875 1 92.56 378 ILE A O 1
ATOM 2860 N N . LEU A 1 379 ? -15.461 19.453 24.922 1 92.56 379 LEU A N 1
ATOM 2861 C CA . LEU A 1 379 ? -16.891 19.547 25.172 1 92.56 379 LEU A CA 1
ATOM 2862 C C . LEU A 1 379 ? -17.281 18.797 26.438 1 92.56 379 LEU A C 1
ATOM 2864 O O . LEU A 1 379 ? -18.031 19.312 27.266 1 92.56 379 LEU A O 1
ATOM 2868 N N . THR A 1 380 ? -16.75 17.609 26.578 1 89.69 380 THR A N 1
ATOM 2869 C CA . THR A 1 380 ? -17.031 16.797 27.75 1 89.69 380 THR A CA 1
ATOM 2870 C C . THR A 1 380 ? -16.5 17.469 29.016 1 89.69 380 THR A C 1
ATOM 2872 O O . THR A 1 380 ? -17.172 17.5 30.047 1 89.69 380 THR A O 1
ATOM 2875 N N . THR A 1 381 ? -15.328 17.953 28.969 1 90.88 381 THR A N 1
ATOM 2876 C CA . THR A 1 381 ? -14.703 18.625 30.109 1 90.88 381 THR A CA 1
ATOM 2877 C C . THR A 1 381 ? -15.523 19.828 30.547 1 90.88 381 THR A C 1
ATOM 2879 O O . THR A 1 381 ? -15.641 20.094 31.75 1 90.88 381 THR A O 1
ATOM 2882 N N . LEU A 1 382 ? -16.094 20.531 29.609 1 93.44 382 LEU A N 1
ATOM 2883 C CA . LEU A 1 382 ? -16.828 21.75 29.906 1 93.44 382 LEU A CA 1
ATOM 2884 C C . LEU A 1 382 ? -18.297 21.453 30.188 1 93.44 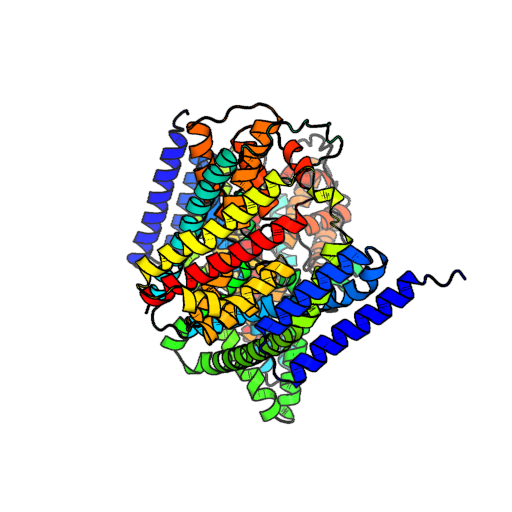382 LEU A C 1
ATOM 2886 O O . LEU A 1 382 ? -19.078 22.359 30.531 1 93.44 382 LEU A O 1
ATOM 2890 N N . GLY A 1 383 ? -18.656 20.188 29.984 1 90.38 383 GLY A N 1
ATOM 2891 C CA . GLY A 1 383 ? -20.031 19.812 30.219 1 90.38 383 GLY A CA 1
ATOM 2892 C C . GLY A 1 383 ? -20.953 20.234 29.094 1 90.38 383 GLY A C 1
ATOM 2893 O O . GLY A 1 383 ? -22.156 20.453 29.312 1 90.38 383 GLY A O 1
ATOM 2894 N N . LEU A 1 384 ? -20.469 20.453 27.984 1 92.5 384 LEU A N 1
ATOM 2895 C CA . LEU A 1 384 ? -21.25 20.844 26.812 1 92.5 384 LEU A CA 1
ATOM 2896 C C . LEU A 1 384 ? -21.75 19.625 26.047 1 92.5 384 LEU A C 1
ATOM 2898 O O . LEU A 1 384 ? -21.078 18.594 26.016 1 92.5 384 LEU A O 1
ATOM 2902 N N . PRO A 1 385 ? -22.906 19.719 25.438 1 89.75 385 PRO A N 1
ATOM 2903 C CA . PRO A 1 385 ? -23.438 18.578 24.688 1 89.75 385 PRO A CA 1
ATOM 2904 C C . PRO A 1 385 ? -22.594 18.25 23.453 1 89.75 385 PRO A C 1
ATOM 2906 O O . PRO A 1 385 ? -22.438 19.094 22.562 1 89.75 385 PRO A O 1
ATOM 2909 N N . ILE A 1 386 ? -22.219 17.016 23.312 1 88.25 386 ILE A N 1
ATOM 2910 C CA . ILE A 1 386 ? -21.359 16.562 22.234 1 88.25 386 ILE A CA 1
ATOM 2911 C C . ILE A 1 386 ? -22.156 16.5 20.938 1 88.25 386 ILE A C 1
ATOM 2913 O O . ILE A 1 386 ? -21.578 16.531 19.844 1 88.25 386 ILE A O 1
ATOM 2917 N N . GLU A 1 387 ? -23.484 16.422 21 1 83.38 387 GLU A N 1
ATOM 2918 C CA . GLU A 1 387 ? -24.359 16.359 19.844 1 83.38 387 GLU A CA 1
ATOM 2919 C C . GLU A 1 387 ? -24.203 17.609 18.953 1 83.38 387 GLU A C 1
ATOM 2921 O O . GLU A 1 387 ? -24.516 17.562 17.766 1 83.38 387 GLU A O 1
ATOM 2926 N N . GLY A 1 388 ? -23.781 18.641 19.625 1 85.88 388 GLY A N 1
ATOM 2927 C CA . GLY A 1 388 ? -23.562 19.875 18.875 1 85.88 388 GLY A CA 1
ATOM 2928 C C . GLY A 1 388 ? -22.547 19.703 17.75 1 85.88 388 GLY A C 1
ATOM 2929 O O . GLY A 1 388 ? -22.578 20.453 16.766 1 85.88 388 GLY A O 1
ATOM 2930 N N . MET A 1 389 ? -21.703 18.734 17.828 1 86.44 389 MET A N 1
ATOM 2931 C CA . MET A 1 389 ? -20.703 18.469 16.812 1 86.44 389 MET A CA 1
ATOM 2932 C C . MET A 1 389 ? -21.344 18.031 15.508 1 86.44 389 MET A C 1
ATOM 2934 O O . MET A 1 389 ? -20.781 18.234 14.43 1 86.44 389 MET A O 1
ATOM 2938 N N . ALA A 1 390 ? -22.453 17.406 15.562 1 82.62 390 ALA A N 1
ATOM 2939 C CA . ALA A 1 390 ? -23.156 16.906 14.375 1 82.62 390 ALA A CA 1
ATOM 2940 C C . ALA A 1 390 ? -23.484 18.047 13.414 1 82.62 390 ALA A C 1
ATOM 2942 O O . ALA A 1 390 ? -23.5 17.859 12.195 1 82.62 390 ALA A O 1
ATOM 2943 N N . ILE A 1 391 ? -23.625 19.219 13.945 1 83.12 391 ILE A N 1
ATOM 2944 C CA . ILE A 1 391 ? -24.031 20.375 13.164 1 83.12 391 ILE A CA 1
ATOM 2945 C C . ILE A 1 391 ? -22.906 20.797 12.227 1 83.12 391 ILE A C 1
ATOM 2947 O O . ILE A 1 391 ? -23.156 21.25 11.109 1 83.12 391 ILE A O 1
ATOM 2951 N N . ILE A 1 392 ? -21.703 20.547 12.672 1 86.94 392 ILE A N 1
ATOM 2952 C CA . ILE A 1 392 ? -20.594 21.125 11.914 1 86.94 392 ILE A CA 1
ATOM 2953 C C . ILE A 1 392 ? -19.969 20.047 11.031 1 86.94 392 ILE A C 1
ATOM 2955 O O . ILE A 1 392 ? -19 20.312 10.305 1 86.94 392 ILE A O 1
ATOM 2959 N N . LEU A 1 393 ? -20.453 18.844 11.055 1 79.81 393 LEU A N 1
ATOM 2960 C CA . LEU A 1 393 ? -19.891 17.75 10.281 1 79.81 393 LEU A CA 1
ATOM 2961 C C . LEU A 1 393 ? -19.938 18.047 8.789 1 79.81 393 LEU A C 1
ATOM 2963 O O . LEU A 1 393 ? -19.047 17.625 8.039 1 79.81 393 LEU A O 1
ATOM 2967 N N . GLY A 1 394 ? -20.953 18.734 8.406 1 77.19 394 GLY A N 1
ATOM 2968 C CA . GLY A 1 394 ? -21.125 19.047 6.992 1 77.19 394 GLY A CA 1
ATOM 2969 C C . GLY A 1 394 ? -20.031 19.906 6.418 1 77.19 394 GLY A C 1
ATOM 2970 O O . GLY A 1 394 ? -19.734 19.859 5.223 1 77.19 394 GLY A O 1
ATOM 2971 N N . VAL A 1 395 ? -19.344 20.75 7.246 1 87.5 395 VAL A N 1
ATOM 2972 C CA . VAL A 1 395 ? -18.328 21.656 6.734 1 87.5 395 VAL A CA 1
ATOM 2973 C C . VAL A 1 395 ? -16.953 21.234 7.215 1 87.5 395 VAL A C 1
ATOM 2975 O O . VAL A 1 395 ? -15.969 21.953 7.035 1 87.5 395 VAL A O 1
ATOM 2978 N N . ASP A 1 396 ? -16.875 20.125 7.785 1 88.69 396 ASP A N 1
ATOM 2979 C CA . ASP A 1 396 ? -15.625 19.688 8.406 1 88.69 396 ASP A CA 1
ATOM 2980 C C . ASP A 1 396 ? -14.508 19.562 7.367 1 88.69 396 ASP A C 1
ATOM 2982 O O . ASP A 1 396 ? -13.367 19.938 7.629 1 88.69 396 ASP A O 1
ATOM 2986 N N . ALA A 1 397 ? -14.828 19.109 6.262 1 86.12 397 ALA A N 1
ATOM 2987 C CA . ALA A 1 397 ? -13.836 18.875 5.219 1 86.12 397 ALA A CA 1
ATOM 2988 C C . ALA A 1 397 ? -13.18 20.188 4.793 1 86.12 397 ALA A C 1
ATOM 2990 O O . ALA A 1 397 ? -11.969 20.234 4.559 1 86.12 397 ALA A O 1
ATOM 2991 N N . ILE A 1 398 ? -13.922 21.172 4.727 1 88.88 398 ILE A N 1
ATOM 2992 C CA . ILE A 1 398 ? -13.43 22.469 4.281 1 88.88 398 ILE A CA 1
ATOM 2993 C C . ILE A 1 398 ? -12.578 23.109 5.379 1 88.88 398 ILE A C 1
ATOM 2995 O O . ILE A 1 398 ? -11.531 23.688 5.098 1 88.88 398 ILE A O 1
ATOM 2999 N N . ILE A 1 399 ? -12.984 22.969 6.559 1 93.69 399 ILE A N 1
ATOM 3000 C CA . ILE A 1 399 ? -12.273 23.578 7.676 1 93.69 399 ILE A CA 1
ATOM 3001 C C . ILE A 1 399 ? -10.977 22.812 7.945 1 93.69 399 ILE A C 1
ATOM 3003 O O . ILE A 1 399 ? -9.969 23.391 8.344 1 93.69 399 ILE A O 1
ATOM 3007 N N . ASP A 1 400 ? -11.047 21.547 7.688 1 93.81 400 ASP A N 1
ATOM 3008 C CA . ASP A 1 400 ? -9.891 20.703 7.945 1 93.81 400 ASP A CA 1
ATOM 3009 C C . ASP A 1 400 ? -8.695 21.109 7.086 1 93.81 400 ASP A C 1
ATOM 3011 O O . ASP A 1 400 ? -7.547 20.984 7.508 1 93.81 400 ASP A O 1
ATOM 3015 N N . MET A 1 401 ? -8.961 21.594 5.914 1 94.62 401 MET A N 1
ATOM 3016 C CA . MET A 1 401 ? -7.898 22.047 5.02 1 94.62 401 MET A CA 1
ATOM 3017 C C . MET A 1 401 ? -7.023 23.094 5.699 1 94.62 401 MET A C 1
ATOM 3019 O O . MET A 1 401 ? -5.809 22.922 5.797 1 94.62 401 MET A O 1
ATOM 3023 N N . ALA A 1 402 ? -7.664 24.047 6.273 1 96.56 402 ALA A N 1
ATOM 3024 C CA . ALA A 1 402 ? -6.941 25.141 6.926 1 96.56 402 ALA A CA 1
ATOM 3025 C C . ALA A 1 402 ? -6.34 24.688 8.25 1 96.56 402 ALA A C 1
ATOM 3027 O O . ALA A 1 402 ? -5.254 25.125 8.633 1 96.56 402 ALA A O 1
ATOM 3028 N N . ARG A 1 403 ? -7.008 23.828 8.961 1 97 403 ARG A N 1
ATOM 3029 C CA . ARG A 1 403 ? -6.488 23.297 10.219 1 97 403 ARG A CA 1
ATOM 3030 C C . ARG A 1 403 ? -5.184 22.547 10.008 1 97 403 ARG A C 1
ATOM 3032 O O . ARG A 1 403 ? -4.199 22.781 10.703 1 97 403 ARG A O 1
ATOM 3039 N N . THR A 1 404 ? -5.215 21.703 9.016 1 95.75 404 THR A N 1
ATOM 3040 C CA . THR A 1 404 ? -4.051 20.875 8.742 1 95.75 404 THR A CA 1
ATOM 3041 C C . THR A 1 404 ? -2.881 21.719 8.25 1 95.75 404 THR A C 1
ATOM 3043 O O . THR A 1 404 ? -1.737 21.5 8.656 1 95.75 404 THR A O 1
ATOM 3046 N N . LEU A 1 405 ? -3.201 22.672 7.398 1 97.69 405 LEU A N 1
ATOM 3047 C CA . LEU A 1 405 ? -2.178 23.609 6.965 1 97.69 405 LEU A CA 1
ATOM 3048 C C . LEU A 1 405 ? -1.532 24.297 8.164 1 97.69 405 LEU A C 1
ATOM 3050 O O . LEU A 1 405 ? -0.309 24.453 8.211 1 97.69 405 LEU A O 1
ATOM 3054 N N . THR A 1 406 ? -2.283 24.703 9.102 1 98.19 406 THR A N 1
ATOM 3055 C CA . THR A 1 406 ? -1.798 25.375 10.297 1 98.19 406 THR A CA 1
ATOM 3056 C C . THR A 1 406 ? -0.964 24.438 11.156 1 98.19 406 THR A C 1
ATOM 3058 O O . THR A 1 406 ? 0.061 24.844 11.711 1 98.19 406 THR A O 1
ATOM 3061 N N . ASN A 1 407 ? -1.449 23.203 11.305 1 97.25 407 ASN A N 1
ATOM 3062 C CA . ASN A 1 407 ? -0.691 22.203 12.055 1 97.25 407 ASN A CA 1
ATOM 3063 C C . ASN A 1 407 ? 0.719 22.047 11.492 1 97.25 407 ASN A C 1
ATOM 3065 O O . ASN A 1 407 ? 1.695 22.062 12.25 1 97.25 407 ASN A O 1
ATOM 3069 N N . VAL A 1 408 ? 0.789 21.844 10.195 1 97.69 408 VAL A N 1
ATOM 3070 C CA . VAL A 1 408 ? 2.072 21.625 9.539 1 97.69 408 VAL A CA 1
ATOM 3071 C C . VAL A 1 408 ? 2.957 22.859 9.688 1 97.69 408 VAL A C 1
ATOM 3073 O O . VAL A 1 408 ? 4.168 22.734 9.891 1 97.69 408 VAL A O 1
ATOM 3076 N N . THR A 1 409 ? 2.375 24.016 9.602 1 98.19 409 THR A N 1
ATOM 3077 C CA . THR A 1 409 ? 3.115 25.266 9.789 1 98.19 409 THR A CA 1
ATOM 3078 C C . THR A 1 409 ? 3.654 25.359 11.211 1 98.19 409 THR A C 1
ATOM 3080 O O . THR A 1 409 ? 4.801 25.75 11.422 1 98.19 409 THR A O 1
ATOM 3083 N N . GLY A 1 410 ? 2.842 25.047 12.133 1 97.69 410 GLY A N 1
ATOM 3084 C CA . GLY A 1 410 ? 3.268 25.047 13.523 1 97.69 410 GLY A CA 1
ATOM 3085 C C . GLY A 1 410 ? 4.398 24.078 13.805 1 97.69 410 GLY A C 1
ATOM 3086 O O . GLY A 1 410 ? 5.344 24.406 14.523 1 97.69 410 GLY A O 1
ATOM 3087 N N . ALA A 1 411 ? 4.266 22.906 13.289 1 97 411 ALA A N 1
ATOM 3088 C CA . ALA A 1 411 ? 5.332 21.922 13.438 1 97 411 ALA A CA 1
ATOM 3089 C C . ALA A 1 411 ? 6.625 22.422 12.805 1 97 411 ALA A C 1
ATOM 3091 O O . ALA A 1 411 ? 7.707 22.266 13.383 1 97 411 ALA A O 1
ATOM 3092 N N . GLY A 1 412 ? 6.504 22.953 11.617 1 97.81 412 GLY A N 1
ATOM 3093 C CA . GLY A 1 412 ? 7.664 23.531 10.953 1 97.81 412 GLY A CA 1
ATOM 3094 C C . GLY A 1 412 ? 8.297 24.672 11.742 1 97.81 412 GLY A C 1
ATOM 3095 O O . GLY A 1 412 ? 9.523 24.766 11.812 1 97.81 412 GLY A O 1
ATOM 3096 N N . LEU A 1 413 ? 7.469 25.484 12.266 1 97.56 413 LEU A N 1
ATOM 3097 C CA . LEU A 1 413 ? 7.938 26.594 13.094 1 97.56 413 LEU A CA 1
ATOM 3098 C C . LEU A 1 413 ? 8.734 26.078 14.289 1 97.56 413 LEU A C 1
ATOM 3100 O O . LEU A 1 413 ? 9.812 26.609 14.586 1 97.56 413 LEU A O 1
ATOM 3104 N N . ALA A 1 414 ? 8.18 25.125 14.945 1 97 414 ALA A N 1
ATOM 3105 C CA . ALA A 1 414 ? 8.875 24.547 16.094 1 97 414 ALA A CA 1
ATOM 3106 C C . ALA A 1 414 ? 10.25 24.031 15.703 1 97 414 ALA A C 1
ATOM 3108 O O . ALA A 1 414 ? 11.242 24.297 16.391 1 97 414 ALA A O 1
ATOM 3109 N N . ALA A 1 415 ? 10.305 23.312 14.648 1 96.94 415 ALA A N 1
ATOM 3110 C CA . ALA A 1 415 ? 11.578 22.797 14.156 1 96.94 415 ALA A CA 1
ATOM 3111 C C . ALA A 1 415 ? 12.547 23.938 13.828 1 96.94 415 ALA A C 1
ATOM 3113 O O . ALA A 1 415 ? 13.719 23.875 14.188 1 96.94 415 ALA A O 1
ATOM 3114 N N . TYR A 1 416 ? 12.094 24.922 13.195 1 96.88 416 TYR A N 1
ATOM 3115 C CA . TYR A 1 416 ? 12.898 26.047 12.773 1 96.88 416 TYR A CA 1
ATOM 3116 C C . TYR A 1 416 ? 13.492 26.781 13.969 1 96.88 416 TYR A C 1
ATOM 3118 O O . TYR A 1 416 ? 14.68 27.125 13.977 1 96.88 416 TYR A O 1
ATOM 3126 N N . ILE A 1 417 ? 12.734 26.969 14.977 1 96.25 417 ILE A N 1
ATOM 3127 C CA . ILE A 1 417 ? 13.148 27.75 16.141 1 96.25 417 ILE A CA 1
ATOM 3128 C C . ILE A 1 417 ? 14.109 26.938 17 1 96.25 417 ILE A C 1
ATOM 3130 O O . ILE A 1 417 ? 15.148 27.453 17.422 1 96.25 417 ILE A O 1
ATOM 3134 N N . VAL A 1 418 ? 13.82 25.688 17.156 1 94.81 418 VAL A N 1
ATOM 3135 C CA . VAL A 1 418 ? 14.617 24.891 18.078 1 94.81 418 VAL A CA 1
ATOM 3136 C C . VAL A 1 418 ? 15.953 24.531 17.438 1 94.81 418 VAL A C 1
ATOM 3138 O O . VAL A 1 418 ? 16.922 24.234 18.141 1 94.81 418 VAL A O 1
ATOM 3141 N N . ASP A 1 419 ? 16.016 24.406 16.125 1 92.75 419 ASP A N 1
ATOM 3142 C CA . ASP A 1 419 ? 17.266 24.062 15.43 1 92.75 419 ASP A CA 1
ATOM 3143 C C . ASP A 1 419 ? 18.359 25.062 15.758 1 92.75 419 ASP A C 1
ATOM 3145 O O . ASP A 1 419 ? 19.531 24.688 15.867 1 92.75 419 ASP A O 1
ATOM 3149 N N . LYS A 1 420 ? 18.25 26.312 15.859 1 71.94 420 LYS A N 1
ATOM 3150 C CA . LYS A 1 420 ? 19.219 27.375 16.094 1 71.94 420 LYS A CA 1
ATOM 3151 C C . LYS A 1 420 ? 19.734 27.344 17.531 1 71.94 420 LYS A C 1
ATOM 3153 O O . LYS A 1 420 ? 20.922 27.578 17.781 1 71.94 420 LYS A O 1
ATOM 3158 N N . GLU A 1 421 ? 18.953 26.812 18.266 1 60.69 421 GLU A N 1
ATOM 3159 C CA . GLU A 1 421 ? 19.297 26.875 19.688 1 60.69 421 GLU A CA 1
ATOM 3160 C C . GLU A 1 421 ? 20.156 25.688 20.109 1 60.69 421 GLU A C 1
ATOM 3162 O O . GLU A 1 421 ? 20.891 25.766 21.094 1 60.69 421 GLU A O 1
ATOM 3167 N N . CYS A 1 422 ? 20.047 24.578 19.266 1 53.22 422 CYS A N 1
ATOM 3168 C CA . CYS A 1 422 ? 20.781 23.375 19.641 1 53.22 422 CYS A CA 1
ATOM 3169 C C . CYS A 1 422 ? 22.031 23.219 18.797 1 53.22 422 CYS A C 1
ATOM 3171 O O . CYS A 1 422 ? 22.719 22.188 18.859 1 53.22 422 CYS A O 1
ATOM 3173 N N . LYS A 1 423 ? 22.344 24.203 18 1 51.59 423 LYS A N 1
ATOM 3174 C CA . LYS A 1 423 ? 23.656 24.141 17.344 1 51.59 423 LYS A CA 1
ATOM 3175 C C . LYS A 1 423 ? 24.766 24.578 18.281 1 51.59 423 LYS A C 1
ATOM 3177 O O . LYS A 1 423 ? 24.562 25.422 19.156 1 51.59 423 LYS A O 1
ATOM 3182 N N . MET B 1 1 ? -9.539 -50.812 22.094 1 34.97 1 MET B N 1
ATOM 3183 C CA . MET B 1 1 ? -8.586 -49.938 21.406 1 34.97 1 MET B CA 1
ATOM 3184 C C . MET B 1 1 ? -8.406 -50.375 19.953 1 34.97 1 MET B C 1
ATOM 3186 O O . MET B 1 1 ? -7.75 -51.375 19.672 1 34.97 1 MET B O 1
ATOM 3190 N N . THR B 1 2 ? -9.43 -50.562 19.188 1 46.28 2 THR B N 1
ATOM 3191 C CA . THR B 1 2 ? -9.578 -51.156 17.875 1 46.28 2 THR B CA 1
ATOM 3192 C C . THR B 1 2 ? -8.477 -50.688 16.938 1 46.28 2 THR B C 1
ATOM 3194 O O . THR B 1 2 ? -8.312 -49.469 16.734 1 46.28 2 THR B O 1
ATOM 3197 N N . PHE B 1 3 ? -7.387 -51.375 16.953 1 53.09 3 PHE B N 1
ATOM 3198 C CA . PHE B 1 3 ? -6.156 -51.25 16.172 1 53.09 3 PHE B CA 1
ATOM 3199 C C . PHE B 1 3 ? -6.457 -50.906 14.727 1 53.09 3 PHE B C 1
ATOM 3201 O O . PHE B 1 3 ? -7.031 -51.688 13.992 1 53.09 3 PHE B O 1
ATOM 3208 N N . ASN B 1 4 ? -6.812 -49.625 14.438 1 69.81 4 ASN B N 1
ATOM 3209 C CA . ASN B 1 4 ? -7.238 -49.156 13.109 1 69.81 4 ASN B CA 1
ATOM 3210 C C . ASN B 1 4 ? -6.223 -49.531 12.039 1 69.81 4 ASN B C 1
ATOM 3212 O O . ASN B 1 4 ? -5.238 -48.812 11.828 1 69.81 4 ASN B O 1
ATOM 3216 N N . ILE B 1 5 ? -6.121 -50.906 11.688 1 81.5 5 ILE B N 1
ATOM 3217 C CA . ILE B 1 5 ? -5.25 -51.531 10.703 1 81.5 5 ILE B CA 1
ATOM 3218 C C . ILE B 1 5 ? -5.066 -50.594 9.508 1 81.5 5 ILE B C 1
ATOM 3220 O O . ILE B 1 5 ? -3.98 -50.531 8.93 1 81.5 5 ILE B O 1
ATOM 3224 N N . GLU B 1 6 ? -6 -49.938 9.211 1 85.12 6 GLU B N 1
ATOM 3225 C CA . GLU B 1 6 ? -5.926 -49.031 8.078 1 85.12 6 GLU B CA 1
ATOM 3226 C C . GLU B 1 6 ? -4.988 -47.844 8.375 1 85.12 6 GLU B C 1
ATOM 3228 O O . GLU B 1 6 ? -4.27 -47.375 7.488 1 85.12 6 GLU B O 1
ATOM 3233 N N . LEU B 1 7 ? -5.066 -47.5 9.594 1 87.69 7 LEU B N 1
ATOM 3234 C CA . LEU B 1 7 ? -4.176 -46.406 9.984 1 87.69 7 LEU B CA 1
ATOM 3235 C C . LEU B 1 7 ? -2.721 -46.844 9.969 1 87.69 7 LEU B C 1
ATOM 3237 O O . LEU B 1 7 ? -1.837 -46.094 9.539 1 87.69 7 LEU B O 1
ATOM 3241 N N . VAL B 1 8 ? -2.486 -48.062 10.5 1 89.31 8 VAL B N 1
ATOM 3242 C CA . VAL B 1 8 ? -1.135 -48.594 10.492 1 89.31 8 VAL B CA 1
ATOM 3243 C C . VAL B 1 8 ? -0.652 -48.75 9.055 1 89.31 8 VAL B C 1
ATOM 3245 O O . VAL B 1 8 ? 0.497 -48.438 8.734 1 89.31 8 VAL B O 1
ATOM 3248 N N . ALA B 1 9 ? -1.448 -49.312 8.172 1 89.12 9 ALA B N 1
ATOM 3249 C CA . ALA B 1 9 ? -1.126 -49.406 6.75 1 89.12 9 ALA B CA 1
ATOM 3250 C C . ALA B 1 9 ? -0.785 -48.062 6.148 1 89.12 9 ALA B C 1
ATOM 3252 O O . ALA B 1 9 ? 0.142 -47.938 5.344 1 89.12 9 ALA B O 1
ATOM 3253 N N . ALA B 1 10 ? -1.537 -47.094 6.516 1 91.5 10 ALA B N 1
ATOM 3254 C CA . ALA B 1 10 ? -1.305 -45.75 6.02 1 91.5 10 ALA B CA 1
ATOM 3255 C C . ALA B 1 10 ? 0.068 -45.219 6.445 1 91.5 10 ALA B C 1
ATOM 3257 O O . ALA B 1 10 ? 0.791 -44.625 5.645 1 91.5 10 ALA B O 1
ATOM 3258 N N . ILE B 1 11 ? 0.365 -45.469 7.652 1 91.88 11 ILE B N 1
ATOM 3259 C CA . ILE B 1 11 ? 1.643 -45 8.188 1 91.88 11 ILE B CA 1
ATOM 3260 C C . ILE B 1 11 ? 2.787 -45.719 7.477 1 91.88 11 ILE B C 1
ATOM 3262 O O . ILE B 1 11 ? 3.773 -45.094 7.082 1 91.88 11 ILE B O 1
ATOM 3266 N N . VAL B 1 12 ? 2.652 -47 7.316 1 91.31 12 VAL B N 1
ATOM 3267 C CA . VAL B 1 12 ? 3.678 -47.812 6.656 1 91.31 12 VAL B CA 1
ATOM 3268 C C . VAL B 1 12 ? 3.844 -47.344 5.211 1 91.31 12 VAL B C 1
ATOM 3270 O O . VAL B 1 12 ? 4.969 -47.156 4.734 1 91.31 12 VAL B O 1
ATOM 3273 N N . PHE B 1 13 ? 2.807 -47.156 4.523 1 92.19 13 PHE B N 1
ATOM 3274 C CA . PHE B 1 13 ? 2.861 -46.688 3.146 1 92.19 13 PHE B CA 1
ATOM 3275 C C . PHE B 1 13 ? 3.553 -45.344 3.066 1 92.19 13 PHE B C 1
ATOM 3277 O O . PHE B 1 13 ? 4.359 -45.094 2.166 1 92.19 13 PHE B O 1
ATOM 3284 N N . ALA B 1 14 ? 3.141 -44.5 3.939 1 93.38 14 ALA B N 1
ATOM 3285 C CA . ALA B 1 14 ? 3.729 -43.188 3.955 1 93.38 14 ALA B CA 1
ATOM 3286 C C . ALA B 1 14 ? 5.242 -43.25 4.141 1 93.38 14 ALA B C 1
ATOM 3288 O O . ALA B 1 14 ? 5.992 -42.562 3.428 1 93.38 14 ALA B O 1
ATOM 3289 N N . ILE B 1 15 ? 5.664 -44.031 5.074 1 93.69 15 ILE B N 1
ATOM 3290 C CA . ILE B 1 15 ? 7.09 -44.188 5.359 1 93.69 15 ILE B CA 1
ATOM 3291 C C . ILE B 1 15 ? 7.801 -44.75 4.137 1 93.69 15 ILE B C 1
ATOM 3293 O O . ILE B 1 15 ? 8.883 -44.281 3.762 1 93.69 15 ILE B O 1
ATOM 3297 N N . LEU B 1 16 ? 7.219 -45.719 3.479 1 94.19 16 LEU B N 1
ATOM 3298 C CA . LEU B 1 16 ? 7.805 -46.344 2.299 1 94.19 16 LEU B CA 1
ATOM 3299 C C . LEU B 1 16 ? 7.879 -45.375 1.139 1 94.19 16 LEU B C 1
ATOM 3301 O O . LEU B 1 16 ? 8.875 -45.312 0.415 1 94.19 16 LEU B O 1
ATOM 3305 N N . ALA B 1 17 ? 6.809 -44.688 0.935 1 94.75 17 ALA B N 1
ATOM 3306 C CA . ALA B 1 17 ? 6.77 -43.688 -0.15 1 94.75 17 ALA B CA 1
ATOM 3307 C C . ALA B 1 17 ? 7.824 -42.625 0.053 1 94.75 17 ALA B C 1
ATOM 3309 O O . ALA B 1 17 ? 8.555 -42.281 -0.879 1 94.75 17 ALA B O 1
ATOM 3310 N N . LEU B 1 18 ? 7.887 -42.094 1.261 1 94.44 18 LEU B N 1
ATOM 3311 C CA . LEU B 1 18 ? 8.883 -41.062 1.58 1 94.44 18 LEU B CA 1
ATOM 3312 C C . LEU B 1 18 ? 10.297 -41.625 1.469 1 94.44 18 LEU B C 1
ATOM 3314 O O . LEU B 1 18 ? 11.203 -40.938 0.996 1 94.44 18 LEU B O 1
ATOM 3318 N N . GLY B 1 19 ? 10.445 -42.812 1.963 1 94.81 19 GLY B N 1
ATOM 3319 C CA . GLY B 1 19 ? 11.727 -43.5 1.812 1 94.81 19 GLY B CA 1
ATOM 3320 C C . GLY B 1 19 ? 12.133 -43.688 0.364 1 94.81 19 GLY B C 1
ATOM 3321 O O . GLY B 1 19 ? 13.305 -43.5 0.015 1 94.81 19 GLY B O 1
ATOM 3322 N N . LEU B 1 20 ? 11.195 -44.062 -0.473 1 94.88 20 LEU B N 1
ATOM 3323 C CA . LEU B 1 20 ? 11.461 -44.219 -1.898 1 94.88 20 LEU B CA 1
ATOM 3324 C C . LEU B 1 20 ? 11.898 -42.906 -2.525 1 94.88 20 LEU B C 1
ATOM 3326 O O . LEU B 1 20 ? 12.859 -42.875 -3.295 1 94.88 20 LEU B O 1
ATOM 3330 N N . LEU B 1 21 ? 11.188 -41.875 -2.205 1 94.5 21 LEU B N 1
ATOM 3331 C CA . LEU B 1 21 ? 11.531 -40.562 -2.75 1 94.5 21 LEU B CA 1
ATOM 3332 C C . LEU B 1 21 ? 12.914 -40.125 -2.283 1 94.5 21 LEU B C 1
ATOM 3334 O O . LEU B 1 21 ? 13.672 -39.562 -3.055 1 94.5 21 LEU B O 1
ATOM 3338 N N . TRP B 1 22 ? 13.172 -40.406 -1.075 1 93.44 22 TRP B N 1
ATOM 3339 C CA . TRP B 1 22 ? 14.492 -40.094 -0.535 1 93.44 22 TRP B CA 1
ATOM 3340 C C . TRP B 1 22 ? 15.57 -40.906 -1.25 1 93.44 22 TRP B C 1
ATOM 3342 O O . TRP B 1 22 ? 16.641 -40.406 -1.574 1 93.44 22 TRP B O 1
ATOM 3352 N N . TYR B 1 23 ? 15.297 -42.156 -1.443 1 94.56 23 TYR B N 1
ATOM 3353 C CA . TYR B 1 23 ? 16.219 -43.062 -2.131 1 94.56 23 TYR B CA 1
ATOM 3354 C C . TYR B 1 23 ? 16.469 -42.594 -3.561 1 94.56 23 TYR B C 1
ATOM 3356 O O . TYR B 1 23 ? 17.609 -42.594 -4.031 1 94.56 23 TYR B O 1
ATOM 3364 N N . LEU B 1 24 ? 15.492 -42.219 -4.211 1 93.88 24 LEU B N 1
ATOM 3365 C CA . LEU B 1 24 ? 15.617 -41.719 -5.582 1 93.88 24 LEU B CA 1
ATOM 3366 C C . LEU B 1 24 ? 16.453 -40.438 -5.633 1 93.88 24 LEU B C 1
ATOM 3368 O O . LEU B 1 24 ? 17.188 -40.219 -6.605 1 93.88 24 LEU B O 1
ATOM 3372 N N . ASN B 1 25 ? 16.312 -39.625 -4.641 1 91 25 ASN B N 1
ATOM 3373 C CA . ASN B 1 25 ? 17.141 -38.438 -4.547 1 91 25 ASN B CA 1
ATOM 3374 C C . ASN B 1 25 ? 18.609 -38.781 -4.387 1 91 25 ASN B C 1
ATOM 3376 O O . ASN B 1 25 ? 19.484 -38.156 -5.008 1 91 25 ASN B O 1
ATOM 3380 N N . LYS B 1 26 ? 18.906 -39.75 -3.611 1 92 26 LYS B N 1
ATOM 3381 C CA . LYS B 1 26 ? 20.266 -40.219 -3.387 1 92 26 LYS B CA 1
ATOM 3382 C C . LYS B 1 26 ? 20.875 -40.781 -4.664 1 92 26 LYS B C 1
ATOM 3384 O O . LYS B 1 26 ? 22.078 -40.688 -4.898 1 92 26 LYS B O 1
ATOM 3389 N N . ARG B 1 27 ? 20.031 -41.344 -5.438 1 94 27 ARG B N 1
ATOM 3390 C CA . ARG B 1 27 ? 20.469 -41.969 -6.688 1 94 27 ARG B CA 1
ATOM 3391 C C . ARG B 1 27 ? 20.562 -40.938 -7.805 1 94 27 ARG B C 1
ATOM 3393 O O . ARG B 1 27 ? 20.797 -41.281 -8.961 1 94 27 ARG B O 1
ATOM 3400 N N . LYS B 1 28 ? 20.25 -39.781 -7.496 1 91 28 LYS B N 1
ATOM 3401 C CA . LYS B 1 28 ? 20.375 -38.656 -8.391 1 91 28 LYS B CA 1
ATOM 3402 C C . LYS B 1 28 ? 19.406 -38.75 -9.562 1 91 28 LYS B C 1
ATOM 3404 O O . LYS B 1 28 ? 19.75 -38.438 -10.703 1 91 28 LYS B O 1
ATOM 3409 N N . VAL B 1 29 ? 18.281 -39.375 -9.227 1 90.44 29 VAL B N 1
ATOM 3410 C CA . VAL B 1 29 ? 17.219 -39.344 -10.219 1 90.44 29 VAL B CA 1
ATOM 3411 C C . VAL B 1 29 ? 16.766 -37.906 -10.461 1 90.44 29 VAL B C 1
ATOM 3413 O O . VAL B 1 29 ? 16.812 -37.094 -9.547 1 90.44 29 VAL B O 1
ATOM 3416 N N . SER B 1 30 ? 16.391 -37.688 -11.656 1 88.56 30 SER B N 1
ATOM 3417 C CA . SER B 1 30 ? 16.062 -36.344 -12.055 1 88.56 30 SER B CA 1
ATOM 3418 C C . SER B 1 30 ? 14.914 -35.781 -11.219 1 88.56 30 SER B C 1
ATOM 3420 O O . SER B 1 30 ? 14.055 -36.531 -10.766 1 88.56 30 SER B O 1
ATOM 3422 N N . PHE B 1 31 ? 14.953 -34.5 -11.031 1 85.88 31 PHE B N 1
ATOM 3423 C CA . PHE B 1 31 ? 13.938 -33.75 -10.281 1 85.88 31 PHE B CA 1
ATOM 3424 C C . PHE B 1 31 ? 12.547 -34.031 -10.828 1 85.88 31 PHE B C 1
ATOM 3426 O O . PHE B 1 31 ? 11.617 -34.312 -10.062 1 85.88 31 PHE B O 1
ATOM 3433 N N . SER B 1 32 ? 12.367 -33.938 -12.07 1 84.44 32 SER B N 1
ATOM 3434 C CA . SER B 1 32 ? 11.078 -34.094 -12.727 1 84.44 32 SER B CA 1
ATOM 3435 C C . SER B 1 32 ? 10.5 -35.5 -12.461 1 84.44 32 SER B C 1
ATOM 3437 O O . SER B 1 32 ? 9.32 -35.625 -12.125 1 84.44 32 SER B O 1
ATOM 3439 N N . VAL B 1 33 ? 11.289 -36.469 -12.586 1 88.38 33 VAL B N 1
ATOM 3440 C CA . VAL B 1 33 ? 10.844 -37.844 -12.391 1 88.38 33 VAL B CA 1
ATOM 3441 C C . VAL B 1 33 ? 10.43 -38.062 -10.938 1 88.38 33 VAL B C 1
ATOM 3443 O O . VAL B 1 33 ? 9.375 -38.625 -10.656 1 88.38 33 VAL B O 1
ATOM 3446 N N . ARG B 1 34 ? 11.227 -37.594 -10.07 1 91.88 34 ARG B N 1
ATOM 3447 C CA . ARG B 1 34 ? 10.914 -37.719 -8.648 1 91.88 34 ARG B CA 1
ATOM 3448 C C . ARG B 1 34 ? 9.594 -37.031 -8.312 1 91.88 34 ARG B C 1
ATOM 3450 O O . ARG B 1 34 ? 8.797 -37.562 -7.535 1 91.88 34 ARG B O 1
ATOM 3457 N N . THR B 1 35 ? 9.453 -35.938 -8.859 1 90.75 35 THR B N 1
ATOM 3458 C CA . THR B 1 35 ? 8.234 -35.188 -8.586 1 90.75 35 THR B CA 1
ATOM 3459 C C . THR B 1 35 ? 7.012 -35.906 -9.156 1 90.75 35 THR B C 1
ATOM 3461 O O . THR B 1 35 ? 5.965 -35.938 -8.516 1 90.75 35 THR B O 1
ATOM 3464 N N . LEU B 1 36 ? 7.102 -36.406 -10.312 1 88.94 36 LEU B N 1
ATOM 3465 C CA . LEU B 1 36 ? 6 -37.156 -10.922 1 88.94 36 LEU B CA 1
ATOM 3466 C C . LEU B 1 36 ? 5.684 -38.406 -10.117 1 88.94 36 LEU B C 1
ATOM 3468 O O . LEU B 1 36 ? 4.516 -38.75 -9.969 1 88.94 36 LEU B O 1
ATOM 3472 N N . ILE B 1 37 ? 6.676 -39 -9.688 1 91.75 37 ILE B N 1
ATOM 3473 C CA . ILE B 1 37 ? 6.473 -40.188 -8.836 1 91.75 37 ILE B CA 1
ATOM 3474 C C . ILE B 1 37 ? 5.758 -39.75 -7.551 1 91.75 37 ILE B C 1
ATOM 3476 O O . ILE B 1 37 ? 4.82 -40.438 -7.113 1 91.75 37 ILE B O 1
ATOM 3480 N N . GLY B 1 38 ? 6.262 -38.719 -6.926 1 92.38 38 GLY B N 1
ATOM 3481 C CA . GLY B 1 38 ? 5.57 -38.188 -5.758 1 92.38 38 GLY B CA 1
ATOM 3482 C C . GLY B 1 38 ? 4.102 -37.906 -6.016 1 92.38 38 GLY B C 1
ATOM 3483 O O . GLY B 1 38 ? 3.248 -38.219 -5.18 1 92.38 38 GLY B O 1
ATOM 3484 N N . LEU B 1 39 ? 3.863 -37.312 -7.145 1 90.69 39 LEU B N 1
ATOM 3485 C CA . LEU B 1 39 ? 2.496 -37 -7.559 1 90.69 39 LEU B CA 1
ATOM 3486 C C . LEU B 1 39 ? 1.666 -38.281 -7.652 1 90.69 39 LEU B C 1
ATOM 3488 O O . LEU B 1 39 ? 0.586 -38.375 -7.062 1 90.69 39 LEU B O 1
ATOM 3492 N N . GLY B 1 40 ? 2.172 -39.25 -8.375 1 91.5 40 GLY B N 1
ATOM 3493 C CA . GLY B 1 40 ? 1.473 -40.5 -8.555 1 91.5 40 GLY B CA 1
ATOM 3494 C C . GLY B 1 40 ? 1.251 -41.25 -7.246 1 91.5 40 GLY B C 1
ATOM 3495 O O . GLY B 1 40 ? 0.138 -41.688 -6.965 1 91.5 40 GLY B O 1
ATOM 3496 N N . LEU B 1 41 ? 2.252 -41.375 -6.484 1 93.69 41 LEU B N 1
ATOM 3497 C CA . LEU B 1 41 ? 2.16 -42.062 -5.203 1 93.69 41 LEU B CA 1
ATOM 3498 C C . LEU B 1 41 ? 1.149 -41.406 -4.289 1 93.69 41 LEU B C 1
ATOM 3500 O O . LEU B 1 41 ? 0.381 -42.062 -3.598 1 93.69 41 LEU B O 1
ATOM 3504 N N . GLY B 1 42 ? 1.238 -40.094 -4.211 1 93.31 42 GLY B N 1
ATOM 3505 C CA . GLY B 1 42 ? 0.302 -39.344 -3.375 1 93.31 42 GLY B CA 1
ATOM 3506 C C . GLY B 1 42 ? -1.146 -39.562 -3.762 1 93.31 42 GLY B C 1
ATOM 3507 O O . GLY B 1 42 ? -1.988 -39.844 -2.904 1 93.31 42 GLY B O 1
ATOM 3508 N N . LEU B 1 43 ? -1.386 -39.438 -5.051 1 90.56 43 LEU B N 1
ATOM 3509 C CA . LEU B 1 43 ? -2.744 -39.656 -5.543 1 90.56 43 LEU B CA 1
ATOM 3510 C C . LEU B 1 43 ? -3.242 -41.062 -5.219 1 90.56 43 LEU B C 1
ATOM 3512 O O . LEU B 1 43 ? -4.359 -41.219 -4.73 1 90.56 43 LEU B O 1
ATOM 3516 N N . ILE B 1 44 ? -2.453 -42.031 -5.516 1 91.5 44 ILE B N 1
ATOM 3517 C CA . ILE B 1 44 ? -2.822 -43.406 -5.262 1 91.5 44 ILE B CA 1
ATOM 3518 C C . ILE B 1 44 ? -3.057 -43.625 -3.77 1 91.5 44 ILE B C 1
ATOM 3520 O O . ILE B 1 44 ? -4.051 -44.219 -3.369 1 91.5 44 ILE B O 1
ATOM 3524 N N . PHE B 1 45 ? -2.172 -43.125 -2.98 1 92.56 45 PHE B N 1
ATOM 3525 C CA . PHE B 1 45 ? -2.26 -43.219 -1.528 1 92.56 45 PHE B CA 1
ATOM 3526 C C . PHE B 1 45 ? -3.559 -42.594 -1.021 1 92.56 45 PHE B C 1
ATOM 3528 O O . PHE B 1 45 ? -4.277 -43.219 -0.231 1 92.56 45 PHE B O 1
ATOM 3535 N N . GLY B 1 46 ? -3.863 -41.469 -1.414 1 91.5 46 GLY B N 1
ATOM 3536 C CA . GLY B 1 46 ? -5.074 -40.781 -1 1 91.5 46 GLY B CA 1
ATOM 3537 C C . GLY B 1 46 ? -6.344 -41.469 -1.442 1 91.5 46 GLY B C 1
ATOM 3538 O O . GLY B 1 46 ? -7.293 -41.594 -0.666 1 91.5 46 GLY B O 1
ATOM 3539 N N . LEU B 1 47 ? -6.348 -41.938 -2.719 1 89 47 LEU B N 1
ATOM 3540 C CA . LEU B 1 47 ? -7.527 -42.594 -3.279 1 89 47 LEU B CA 1
ATOM 3541 C C . LEU B 1 47 ? -7.797 -43.938 -2.594 1 89 47 LEU B C 1
ATOM 3543 O O . LEU B 1 47 ? -8.953 -44.312 -2.436 1 89 47 LEU B O 1
ATOM 3547 N N . THR B 1 48 ? -6.766 -44.625 -2.199 1 89.5 48 THR B N 1
ATOM 3548 C CA . THR B 1 48 ? -6.902 -45.969 -1.65 1 89.5 48 THR B CA 1
ATOM 3549 C C . THR B 1 48 ? -7.238 -45.906 -0.163 1 89.5 48 THR B C 1
ATOM 3551 O O . THR B 1 48 ? -8.117 -46.625 0.308 1 89.5 48 THR B O 1
ATOM 3554 N N . LEU B 1 49 ? -6.566 -45.031 0.583 1 90.88 49 LEU B N 1
ATOM 3555 C CA . LEU B 1 49 ? -6.711 -45.062 2.035 1 90.88 49 LEU B CA 1
ATOM 3556 C C . LEU B 1 49 ? -7.574 -43.906 2.525 1 90.88 49 LEU B C 1
ATOM 3558 O O . LEU B 1 49 ? -7.875 -43.812 3.717 1 90.88 49 LEU B O 1
ATOM 3562 N N . LYS B 1 50 ? -7.922 -43 1.676 1 89.88 50 LYS B N 1
ATOM 3563 C CA . LYS B 1 50 ? -8.883 -41.938 1.914 1 89.88 50 LYS B CA 1
ATOM 3564 C C . LYS B 1 50 ? -8.547 -41.188 3.189 1 89.88 50 LYS B C 1
ATOM 3566 O O . LYS B 1 50 ? -7.418 -40.719 3.367 1 89.88 50 LYS B O 1
ATOM 3571 N N . GLU B 1 51 ? -9.383 -41.188 4.207 1 90 51 GLU B N 1
ATOM 3572 C CA . GLU B 1 51 ? -9.219 -40.375 5.406 1 90 51 GLU B CA 1
ATOM 3573 C C . GLU B 1 51 ? -7.957 -40.781 6.168 1 90 51 GLU B C 1
ATOM 3575 O O . GLU B 1 51 ? -7.305 -39.938 6.785 1 90 51 GLU B O 1
ATOM 3580 N N . ASN B 1 52 ? -7.621 -42.031 6.129 1 90.81 52 ASN B N 1
ATOM 3581 C CA . ASN B 1 52 ? -6.453 -42.5 6.863 1 90.81 52 ASN B CA 1
ATOM 3582 C C . ASN B 1 52 ? -5.156 -41.969 6.258 1 90.81 52 ASN B C 1
ATOM 3584 O O . ASN B 1 52 ? -4.121 -41.938 6.93 1 90.81 52 ASN B O 1
ATOM 3588 N N . SER B 1 53 ? -5.219 -41.594 5.047 1 91.94 53 SER B N 1
ATOM 3589 C CA . SER B 1 53 ? -4.02 -41.125 4.363 1 91.94 53 SER B CA 1
ATOM 3590 C C . SER B 1 53 ? -3.721 -39.688 4.715 1 91.94 53 SER B C 1
ATOM 3592 O O . SER B 1 53 ? -2.619 -39.188 4.461 1 91.94 53 SER B O 1
ATOM 3594 N N . LEU B 1 54 ? -4.621 -38.969 5.355 1 92 54 LEU B N 1
ATOM 3595 C CA . LEU B 1 54 ? -4.504 -37.562 5.648 1 92 54 LEU B CA 1
ATOM 3596 C C . LEU B 1 54 ? -3.459 -37.312 6.73 1 92 54 LEU B C 1
ATOM 3598 O O . LEU B 1 54 ? -3.125 -36.156 7.027 1 92 54 LEU B O 1
ATOM 3602 N N . ILE B 1 55 ? -2.914 -38.344 7.246 1 90.25 55 ILE B N 1
ATOM 3603 C CA . ILE B 1 55 ? -1.839 -38.25 8.227 1 90.25 55 ILE B CA 1
ATOM 3604 C C . ILE B 1 55 ? -0.639 -37.531 7.602 1 90.25 55 ILE B C 1
ATOM 3606 O O . ILE B 1 55 ? 0.161 -36.906 8.312 1 90.25 55 ILE B O 1
ATOM 3610 N N . VAL B 1 56 ? -0.488 -37.562 6.277 1 91.62 56 VAL B N 1
ATOM 3611 C CA . VAL B 1 56 ? 0.675 -36.969 5.617 1 91.62 56 VAL B CA 1
ATOM 3612 C C . VAL B 1 56 ? 0.333 -35.562 5.113 1 91.62 56 VAL B C 1
ATOM 3614 O O . VAL B 1 56 ? 1.171 -34.906 4.508 1 91.62 56 VAL B O 1
ATOM 3617 N N . GLU B 1 57 ? -0.848 -35.125 5.359 1 89.25 57 GLU B N 1
ATOM 3618 C CA . GLU B 1 57 ? -1.312 -33.812 4.91 1 89.25 57 GLU B CA 1
ATOM 3619 C C . GLU B 1 57 ? -0.399 -32.688 5.414 1 89.25 57 GLU B C 1
ATOM 3621 O O . GLU B 1 57 ? -0.103 -31.75 4.688 1 89.25 57 GLU B O 1
ATOM 3626 N N . PRO B 1 58 ? 0.143 -32.812 6.641 1 91.12 58 PRO B N 1
ATOM 3627 C CA . PRO B 1 58 ? 1.029 -31.766 7.148 1 91.12 58 PRO B CA 1
ATOM 3628 C C . PRO B 1 58 ? 2.285 -31.594 6.297 1 91.12 58 PRO B C 1
ATOM 3630 O O . PRO B 1 58 ? 2.826 -30.484 6.211 1 91.12 58 PRO B O 1
ATOM 3633 N N . ILE B 1 59 ? 2.742 -32.625 5.633 1 90.94 59 ILE B N 1
ATOM 3634 C CA . ILE B 1 59 ? 3.922 -32.562 4.777 1 90.94 59 ILE B CA 1
ATOM 3635 C C . ILE B 1 59 ? 3.662 -31.562 3.639 1 90.94 59 ILE B C 1
ATOM 3637 O O . ILE B 1 59 ? 4.504 -30.719 3.342 1 90.94 59 ILE B O 1
ATOM 3641 N N . GLY B 1 60 ? 2.537 -31.641 3.062 1 90.31 60 GLY B N 1
ATOM 3642 C CA . GLY B 1 60 ? 2.158 -30.719 2.014 1 90.31 60 GLY B CA 1
ATOM 3643 C C . GLY B 1 60 ? 1.997 -29.297 2.51 1 90.31 60 GLY B C 1
ATOM 3644 O O . GLY B 1 60 ? 2.441 -28.344 1.854 1 90.31 60 GLY B O 1
ATOM 3645 N N . LYS B 1 61 ? 1.39 -29.141 3.654 1 89.44 61 LYS B N 1
ATOM 3646 C CA . LYS B 1 61 ? 1.166 -27.812 4.238 1 89.44 61 LYS B CA 1
ATOM 3647 C C . LYS B 1 61 ? 2.488 -27.125 4.574 1 89.44 61 LYS B C 1
ATOM 3649 O O . LYS B 1 61 ? 2.639 -25.922 4.371 1 89.44 61 LYS B O 1
ATOM 3654 N N . ILE B 1 62 ? 3.408 -27.906 5.098 1 91 62 ILE B N 1
ATOM 3655 C CA . ILE B 1 62 ? 4.734 -27.391 5.402 1 91 62 ILE B CA 1
ATOM 3656 C C . ILE B 1 62 ? 5.406 -26.906 4.117 1 91 62 ILE B C 1
ATOM 3658 O O . ILE B 1 62 ? 5.957 -25.797 4.078 1 91 62 ILE B O 1
ATOM 3662 N N . TYR B 1 63 ? 5.32 -27.703 3.121 1 89.88 63 TYR B N 1
ATOM 3663 C CA . TYR B 1 63 ? 5.926 -27.375 1.836 1 89.88 63 TYR B CA 1
ATOM 3664 C C . TYR B 1 63 ? 5.359 -26.078 1.286 1 89.88 63 TYR B C 1
ATOM 3666 O O . TYR B 1 63 ? 6.113 -25.172 0.907 1 89.88 63 TYR B O 1
ATOM 3674 N N . ILE B 1 64 ? 4.07 -25.844 1.277 1 86.94 64 ILE B N 1
ATOM 3675 C CA . ILE B 1 64 ? 3.406 -24.656 0.77 1 86.94 64 ILE B CA 1
ATOM 3676 C C . ILE B 1 64 ? 3.84 -23.438 1.586 1 86.94 64 ILE B C 1
ATOM 3678 O O . ILE B 1 64 ? 4.09 -22.359 1.029 1 86.94 64 ILE B O 1
ATOM 3682 N N . SER B 1 65 ? 3.934 -23.672 2.867 1 90.31 65 SER B N 1
ATOM 3683 C CA . SER B 1 65 ? 4.316 -22.578 3.754 1 90.31 65 SER B CA 1
ATOM 3684 C C . SER B 1 65 ? 5.746 -22.109 3.479 1 90.31 65 SER B C 1
ATOM 3686 O O . SER B 1 65 ? 6.035 -20.922 3.52 1 90.31 65 SER B O 1
ATOM 3688 N N . LEU B 1 66 ? 6.609 -23.016 3.189 1 89.56 66 LEU B N 1
ATOM 3689 C CA . LEU B 1 66 ? 8 -22.688 2.918 1 89.56 66 LEU B CA 1
ATOM 3690 C C . LEU B 1 66 ? 8.133 -21.906 1.617 1 89.56 66 LEU B C 1
ATOM 3692 O O . LEU B 1 66 ? 8.922 -20.953 1.533 1 89.56 66 LEU B O 1
ATOM 3696 N N . ILE B 1 67 ? 7.41 -22.188 0.604 1 84.38 67 ILE B N 1
ATOM 3697 C CA . ILE B 1 67 ? 7.477 -21.469 -0.665 1 84.38 67 ILE B CA 1
ATOM 3698 C C . ILE B 1 67 ? 6.922 -20.062 -0.489 1 84.38 67 ILE B C 1
ATOM 3700 O O . ILE B 1 67 ? 7.508 -19.094 -0.971 1 84.38 67 ILE B O 1
ATOM 3704 N N . ARG B 1 68 ? 5.805 -19.969 0.24 1 86.56 68 ARG B N 1
ATOM 3705 C CA . ARG B 1 68 ? 5.125 -18.688 0.433 1 86.56 68 ARG B CA 1
ATOM 3706 C C . ARG B 1 68 ? 5.98 -17.734 1.248 1 86.56 68 ARG B C 1
ATOM 3708 O O . ARG B 1 68 ? 5.914 -16.516 1.06 1 86.56 68 ARG B O 1
ATOM 3715 N N . MET B 1 69 ? 6.836 -18.266 2.123 1 90.56 69 MET B N 1
ATOM 3716 C CA . MET B 1 69 ? 7.684 -17.469 3.002 1 90.56 69 MET B CA 1
ATOM 3717 C C . MET B 1 69 ? 8.625 -16.578 2.193 1 90.56 69 MET B C 1
ATOM 3719 O O . MET B 1 69 ? 8.953 -15.469 2.613 1 90.56 69 MET B O 1
ATOM 3723 N N . VAL B 1 70 ? 8.93 -16.984 0.982 1 90.56 70 VAL B N 1
ATOM 3724 C CA . VAL B 1 70 ? 9.977 -16.297 0.236 1 90.56 70 VAL B CA 1
ATOM 3725 C C . VAL B 1 70 ? 9.344 -15.359 -0.79 1 90.56 70 VAL B C 1
ATOM 3727 O O . VAL B 1 70 ? 10.023 -14.5 -1.354 1 90.56 70 VAL B O 1
ATOM 3730 N N . VAL B 1 71 ? 8.086 -15.375 -1.02 1 89.62 71 VAL B N 1
ATOM 3731 C CA . VAL B 1 71 ? 7.418 -14.703 -2.125 1 89.62 71 VAL B CA 1
ATOM 3732 C C . VAL B 1 71 ? 7.602 -13.188 -1.995 1 89.62 71 VAL B C 1
ATOM 3734 O O . VAL B 1 71 ? 8.18 -12.547 -2.877 1 89.62 71 VAL B O 1
ATOM 3737 N N . ILE B 1 72 ? 7.25 -12.555 -0.873 1 90.69 72 ILE B N 1
ATOM 3738 C CA . ILE B 1 72 ? 7.195 -11.102 -0.71 1 90.69 72 ILE B CA 1
ATOM 3739 C C . ILE B 1 72 ? 8.609 -10.531 -0.703 1 90.69 72 ILE B C 1
ATOM 3741 O O . ILE B 1 72 ? 8.93 -9.641 -1.491 1 90.69 72 ILE B O 1
ATOM 3745 N N . PRO B 1 73 ? 9.516 -11.086 0.101 1 93 73 PRO B N 1
ATOM 3746 C CA . PRO B 1 73 ? 10.867 -10.523 0.085 1 93 73 PRO B CA 1
ATOM 3747 C C . PRO B 1 73 ? 11.57 -10.711 -1.259 1 93 73 PRO B C 1
ATOM 3749 O O . PRO B 1 73 ? 12.273 -9.805 -1.721 1 93 73 PRO B O 1
ATOM 3752 N N . LEU B 1 74 ? 11.352 -11.789 -1.861 1 91.62 74 LEU B N 1
ATOM 3753 C CA . LEU B 1 74 ? 12.031 -12.062 -3.119 1 91.62 74 LEU B CA 1
ATOM 3754 C C . LEU B 1 74 ? 11.539 -11.133 -4.223 1 91.62 74 LEU B C 1
ATOM 3756 O O . LEU B 1 74 ? 12.344 -10.57 -4.973 1 91.62 74 LEU B O 1
ATOM 3760 N N . VAL B 1 75 ? 10.273 -10.984 -4.359 1 89.69 75 VAL B N 1
ATOM 3761 C CA . VAL B 1 75 ? 9.695 -10.133 -5.395 1 89.69 75 VAL B CA 1
ATOM 3762 C C . VAL B 1 75 ? 10.195 -8.695 -5.211 1 89.69 75 VAL B C 1
ATOM 3764 O O . VAL B 1 75 ? 10.664 -8.07 -6.164 1 89.69 75 VAL B O 1
ATOM 3767 N N . MET B 1 76 ? 10.141 -8.172 -4.008 1 93.62 76 MET B N 1
ATOM 3768 C CA . MET B 1 76 ? 10.562 -6.801 -3.729 1 93.62 76 MET B CA 1
ATOM 3769 C C . MET B 1 76 ? 12.039 -6.613 -4.055 1 93.62 76 MET B C 1
ATOM 3771 O O . MET B 1 76 ? 12.406 -5.715 -4.816 1 93.62 76 MET B O 1
ATOM 3775 N N . VAL B 1 77 ? 12.875 -7.504 -3.59 1 94.25 77 VAL B N 1
ATOM 3776 C CA . VAL B 1 77 ? 14.328 -7.375 -3.717 1 94.25 77 VAL B CA 1
ATOM 3777 C C . VAL B 1 77 ? 14.742 -7.613 -5.168 1 94.25 77 VAL B C 1
ATOM 3779 O O . VAL B 1 77 ? 15.625 -6.922 -5.684 1 94.25 77 VAL B O 1
ATOM 3782 N N . SER B 1 78 ? 14.125 -8.531 -5.805 1 91.25 78 SER B N 1
ATOM 3783 C CA . SER B 1 78 ? 14.477 -8.844 -7.188 1 91.25 78 SER B CA 1
ATOM 3784 C C . SER B 1 78 ? 14.164 -7.68 -8.117 1 91.25 78 SER B C 1
ATOM 3786 O O . SER B 1 78 ? 14.953 -7.355 -9.008 1 91.25 78 SER B O 1
ATOM 3788 N N . ILE B 1 79 ? 13.031 -7.078 -7.938 1 91.12 79 ILE B N 1
ATOM 3789 C CA . ILE B 1 79 ? 12.648 -5.945 -8.773 1 91.12 79 ILE B CA 1
ATOM 3790 C C . ILE B 1 79 ? 13.602 -4.777 -8.539 1 91.12 79 ILE B C 1
ATOM 3792 O O . ILE B 1 79 ? 14.125 -4.191 -9.492 1 91.12 79 ILE B O 1
ATOM 3796 N N . ILE B 1 80 ? 13.875 -4.438 -7.254 1 94.56 80 ILE B N 1
ATOM 3797 C CA . ILE B 1 80 ? 14.805 -3.354 -6.949 1 94.56 80 ILE B CA 1
ATOM 3798 C C . ILE B 1 80 ? 16.172 -3.652 -7.57 1 94.56 80 ILE B C 1
ATOM 3800 O O . ILE B 1 80 ? 16.75 -2.801 -8.242 1 94.56 80 ILE B O 1
ATOM 3804 N N . ASN B 1 81 ? 16.641 -4.871 -7.391 1 92 81 ASN B N 1
ATOM 3805 C CA . ASN B 1 81 ? 17.969 -5.281 -7.852 1 92 81 ASN B CA 1
ATOM 3806 C C . ASN B 1 81 ? 18.062 -5.246 -9.375 1 92 81 ASN B C 1
ATOM 3808 O O . ASN B 1 81 ? 19.062 -4.785 -9.922 1 92 81 ASN B O 1
ATOM 3812 N N . SER B 1 82 ? 17.109 -5.684 -10.016 1 87.38 82 SER B N 1
ATOM 3813 C CA . SER B 1 82 ? 17.172 -5.848 -11.469 1 87.38 82 SER B CA 1
ATOM 3814 C C . SER B 1 82 ? 16.906 -4.531 -12.18 1 87.38 82 SER B C 1
ATOM 3816 O O . SER B 1 82 ? 17.547 -4.215 -13.18 1 87.38 82 SER B O 1
ATOM 3818 N N . ILE B 1 83 ? 15.945 -3.721 -11.688 1 88.19 83 ILE B N 1
ATOM 3819 C CA . ILE B 1 83 ? 15.531 -2.5 -12.367 1 88.19 83 ILE B CA 1
ATOM 3820 C C . ILE B 1 83 ? 16.516 -1.377 -12.062 1 88.19 83 ILE B C 1
ATOM 3822 O O . ILE B 1 83 ? 16.781 -0.521 -12.914 1 88.19 83 ILE B O 1
ATOM 3826 N N . SER B 1 84 ? 17.094 -1.374 -10.883 1 90.62 84 SER B N 1
ATOM 3827 C CA . SER B 1 84 ? 18.016 -0.315 -10.5 1 90.62 84 SER B CA 1
ATOM 3828 C C . SER B 1 84 ? 19.266 -0.332 -11.383 1 90.62 84 SER B C 1
ATOM 3830 O O . SER B 1 84 ? 20.031 0.631 -11.391 1 90.62 84 SER B O 1
ATOM 3832 N N . ASN B 1 85 ? 19.438 -1.37 -12.125 1 80.62 85 ASN B N 1
ATOM 3833 C CA . ASN B 1 85 ? 20.609 -1.489 -12.984 1 80.62 85 ASN B CA 1
ATOM 3834 C C . ASN B 1 85 ? 20.297 -1.05 -14.414 1 80.62 85 ASN B C 1
ATOM 3836 O O . ASN B 1 85 ? 21.188 -1.031 -15.266 1 80.62 85 ASN B O 1
ATOM 3840 N N . PHE B 1 86 ? 19.078 -0.622 -14.633 1 77.56 86 PHE B N 1
ATOM 3841 C CA . PHE B 1 86 ? 18.703 -0.144 -15.953 1 77.56 86 PHE B CA 1
ATOM 3842 C C . PHE B 1 86 ? 19.297 1.231 -16.219 1 77.56 86 PHE B C 1
ATOM 3844 O O . PHE B 1 86 ? 19.312 2.09 -15.336 1 77.56 86 PHE B O 1
ATOM 3851 N N . GLU B 1 87 ? 19.922 1.342 -17.25 1 67.25 87 GLU B N 1
ATOM 3852 C CA . GLU B 1 87 ? 20.484 2.637 -17.625 1 67.25 87 GLU B CA 1
ATOM 3853 C C . GLU B 1 87 ? 19.391 3.564 -18.172 1 67.25 87 GLU B C 1
ATOM 3855 O O . GLU B 1 87 ? 19.469 4.781 -18 1 67.25 87 GLU B O 1
ATOM 3860 N N . ASP B 1 88 ? 18.438 2.896 -18.828 1 67.81 88 ASP B N 1
ATOM 3861 C CA . ASP B 1 88 ? 17.438 3.723 -19.516 1 67.81 88 ASP B CA 1
ATOM 3862 C C . ASP B 1 88 ? 16.031 3.418 -19.016 1 67.81 88 ASP B C 1
ATOM 3864 O O . ASP B 1 88 ? 15.562 2.283 -19.125 1 67.81 88 ASP B O 1
ATOM 3868 N N . SER B 1 89 ? 15.359 4.391 -18.469 1 71.56 89 SER B N 1
ATOM 3869 C CA . SER B 1 89 ? 13.992 4.293 -17.969 1 71.56 89 SER B CA 1
ATOM 3870 C C . SER B 1 89 ? 13.016 3.969 -19.094 1 71.56 89 SER B C 1
ATOM 3872 O O . SER B 1 89 ? 11.969 3.367 -18.844 1 71.56 89 SER B O 1
ATOM 3874 N N . SER B 1 90 ? 13.242 4.309 -20.266 1 75.75 90 SER B N 1
ATOM 3875 C CA . SER B 1 90 ? 12.375 4.066 -21.406 1 75.75 90 SER B CA 1
ATOM 3876 C C . SER B 1 90 ? 12.188 2.572 -21.656 1 75.75 90 SER B C 1
ATOM 3878 O O . SER B 1 90 ? 11.125 2.139 -22.109 1 75.75 90 SER B O 1
ATOM 3880 N N . LYS B 1 91 ? 13.086 1.824 -21.234 1 78.56 91 LYS B N 1
ATOM 3881 C CA . LYS B 1 91 ? 13.031 0.379 -21.438 1 78.56 91 LYS B CA 1
ATOM 3882 C C . LYS B 1 91 ? 12 -0.26 -20.516 1 78.56 91 LYS B C 1
ATOM 3884 O O . LYS B 1 91 ? 11.297 -1.196 -20.906 1 78.56 91 LYS B O 1
ATOM 3889 N N . LEU B 1 92 ? 11.828 0.336 -19.391 1 80.62 92 LEU B N 1
ATOM 3890 C CA . LEU B 1 92 ? 10.875 -0.213 -18.438 1 80.62 92 LEU B CA 1
ATOM 3891 C C . LEU B 1 92 ? 9.445 0.034 -18.891 1 80.62 92 LEU B C 1
ATOM 3893 O O . LEU B 1 92 ? 8.586 -0.838 -18.75 1 80.62 92 LEU B O 1
ATOM 3897 N N . LYS B 1 93 ? 9.203 1.227 -19.359 1 82.56 93 LYS B N 1
ATOM 3898 C CA . LYS B 1 93 ? 7.871 1.547 -19.859 1 82.56 93 LYS B CA 1
ATOM 3899 C C . LYS B 1 93 ? 7.465 0.599 -20.984 1 82.56 93 LYS B C 1
ATOM 3901 O O . LYS B 1 93 ? 6.352 0.073 -20.984 1 82.56 93 LYS B O 1
ATOM 3906 N N . SER B 1 94 ? 8.336 0.389 -21.875 1 87.94 94 SER B N 1
ATOM 3907 C CA . SER B 1 94 ? 8.07 -0.507 -23 1 87.94 94 SER B CA 1
ATOM 3908 C C . SER B 1 94 ? 7.836 -1.937 -22.516 1 87.94 94 SER B C 1
ATOM 3910 O O . SER B 1 94 ? 6.957 -2.633 -23.031 1 87.94 94 SER B O 1
ATOM 3912 N N . LEU B 1 95 ? 8.539 -2.303 -21.516 1 89.56 95 LEU B N 1
ATOM 3913 C CA . LEU B 1 95 ? 8.406 -3.643 -20.953 1 89.56 95 LEU B CA 1
ATOM 3914 C C . LEU B 1 95 ? 7.027 -3.838 -20.344 1 89.56 95 LEU B C 1
ATOM 3916 O O . LEU B 1 95 ? 6.383 -4.867 -20.547 1 89.56 95 LEU B O 1
ATOM 3920 N N . GLY B 1 96 ? 6.605 -2.896 -19.578 1 90.06 96 GLY B N 1
ATOM 3921 C CA . GLY B 1 96 ? 5.301 -2.965 -18.938 1 90.06 96 GLY B CA 1
ATOM 3922 C C . GLY B 1 96 ? 4.156 -3.029 -19.922 1 90.06 96 GLY B C 1
ATOM 3923 O O . GLY B 1 96 ? 3.246 -3.85 -19.781 1 90.06 96 GLY B O 1
ATOM 3924 N N . ILE B 1 97 ? 4.219 -2.227 -20.906 1 92.06 97 ILE B N 1
ATOM 3925 C CA . ILE B 1 97 ? 3.148 -2.146 -21.891 1 92.06 97 ILE B CA 1
ATOM 3926 C C . ILE B 1 97 ? 3.086 -3.447 -22.688 1 92.06 97 ILE B C 1
ATOM 3928 O O . ILE B 1 97 ? 2.004 -3.99 -22.922 1 92.06 97 ILE B O 1
ATOM 3932 N N . ARG B 1 98 ? 4.172 -3.918 -23.062 1 93.81 98 ARG B N 1
ATOM 3933 C CA . ARG B 1 98 ? 4.223 -5.156 -23.828 1 93.81 98 ARG B CA 1
ATOM 3934 C C . ARG B 1 98 ? 3.773 -6.344 -22.984 1 93.81 98 ARG B C 1
ATOM 3936 O O . ARG B 1 98 ? 3.084 -7.238 -23.484 1 93.81 98 ARG B O 1
ATOM 3943 N N . ALA B 1 99 ? 4.25 -6.34 -21.75 1 94.69 99 ALA B N 1
ATOM 3944 C CA . ALA B 1 99 ? 3.844 -7.41 -20.844 1 94.69 99 ALA B CA 1
ATOM 3945 C C . ALA B 1 99 ? 2.33 -7.43 -20.656 1 94.69 99 ALA B C 1
ATOM 3947 O O . ALA B 1 99 ? 1.699 -8.484 -20.766 1 94.69 99 ALA B O 1
ATOM 3948 N N . MET B 1 100 ? 1.774 -6.289 -20.469 1 93.88 100 MET B N 1
ATOM 3949 C CA . MET B 1 100 ? 0.329 -6.176 -20.297 1 93.88 100 MET B CA 1
ATOM 3950 C C . MET B 1 100 ? -0.405 -6.633 -21.547 1 93.88 100 MET B C 1
ATOM 3952 O O . MET B 1 100 ? -1.401 -7.352 -21.469 1 93.88 100 MET B O 1
ATOM 3956 N N . GLY B 1 101 ? 0.075 -6.195 -22.609 1 95 101 GLY B N 1
ATOM 3957 C CA . GLY B 1 101 ? -0.518 -6.613 -23.875 1 95 101 GLY B CA 1
ATOM 3958 C C . GLY B 1 101 ? -0.514 -8.117 -24.062 1 95 101 GLY B C 1
ATOM 3959 O O . GLY B 1 101 ? -1.517 -8.695 -24.484 1 95 101 GLY B O 1
ATOM 3960 N N . MET B 1 102 ? 0.541 -8.719 -23.781 1 95.44 102 MET B N 1
ATOM 3961 C CA . MET B 1 102 ? 0.67 -10.164 -23.938 1 95.44 102 MET B CA 1
ATOM 3962 C C . MET B 1 102 ? -0.248 -10.906 -22.969 1 95.44 102 MET B C 1
ATOM 3964 O O . MET B 1 102 ? -0.911 -11.867 -23.344 1 95.44 102 MET B O 1
ATOM 3968 N N . LEU B 1 103 ? -0.268 -10.477 -21.734 1 96.06 103 LEU B N 1
ATOM 3969 C CA . LEU B 1 103 ? -1.076 -11.125 -20.703 1 96.06 103 LEU B CA 1
ATOM 3970 C C . LEU B 1 103 ? -2.562 -11 -21.031 1 96.06 103 LEU B C 1
ATOM 3972 O O . LEU B 1 103 ? -3.295 -11.992 -20.984 1 96.06 103 LEU B O 1
ATOM 3976 N N . LEU B 1 104 ? -2.986 -9.828 -21.359 1 95.88 104 LEU B N 1
ATOM 3977 C CA . LEU B 1 104 ? -4.395 -9.617 -21.672 1 95.88 104 LEU B CA 1
ATOM 3978 C C . LEU B 1 104 ? -4.766 -10.297 -22.984 1 95.88 104 LEU B C 1
ATOM 3980 O O . LEU B 1 104 ? -5.855 -10.859 -23.109 1 95.88 104 LEU B O 1
ATOM 3984 N N . GLY B 1 105 ? -3.896 -10.195 -23.891 1 96.44 105 GLY B N 1
ATOM 3985 C CA . GLY B 1 105 ? -4.137 -10.836 -25.172 1 96.44 105 GLY B CA 1
ATOM 3986 C C . GLY B 1 105 ? -4.312 -12.344 -25.078 1 96.44 105 GLY B C 1
ATOM 3987 O O . GLY B 1 105 ? -5.273 -12.898 -25.609 1 96.44 105 GLY B O 1
ATOM 3988 N N . THR B 1 106 ? -3.418 -12.977 -24.422 1 97.12 106 THR B N 1
ATOM 3989 C CA . THR B 1 106 ? -3.51 -14.422 -24.281 1 97.12 106 THR B CA 1
ATOM 3990 C C . THR B 1 106 ? -4.738 -14.812 -23.469 1 97.12 106 THR B C 1
ATOM 3992 O O . THR B 1 106 ? -5.32 -15.875 -23.672 1 97.12 106 THR B O 1
ATOM 3995 N N . THR B 1 107 ? -5.098 -13.992 -22.531 1 97.19 107 THR B N 1
ATOM 3996 C CA . THR B 1 107 ? -6.289 -14.258 -21.734 1 97.19 107 THR B CA 1
ATOM 3997 C C . THR B 1 107 ? -7.547 -14.164 -22.594 1 97.19 107 THR B C 1
ATOM 3999 O O . THR B 1 107 ? -8.469 -14.969 -22.438 1 97.19 107 THR B O 1
ATOM 4002 N N . ALA B 1 108 ? -7.598 -13.156 -23.422 1 97.56 108 ALA B N 1
ATOM 4003 C CA . ALA B 1 108 ? -8.719 -13.047 -24.359 1 97.56 108 ALA B CA 1
ATOM 4004 C C . ALA B 1 108 ? -8.844 -14.305 -25.203 1 97.56 108 ALA B C 1
ATOM 4006 O O . ALA B 1 108 ? -9.945 -14.836 -25.391 1 97.56 108 ALA B O 1
ATOM 4007 N N . ILE B 1 109 ? -7.746 -14.766 -25.719 1 98.44 109 ILE B N 1
ATOM 4008 C CA . ILE B 1 109 ? -7.73 -15.977 -26.531 1 98.44 109 ILE B CA 1
ATOM 4009 C C . ILE B 1 109 ? -8.156 -17.172 -25.688 1 98.44 109 ILE B C 1
ATOM 4011 O O . ILE B 1 109 ? -8.875 -18.062 -26.172 1 98.44 109 ILE B O 1
ATOM 4015 N N . ALA B 1 110 ? -7.699 -17.203 -24.484 1 98.5 110 ALA B N 1
ATOM 4016 C CA . ALA B 1 110 ? -8.117 -18.266 -23.562 1 98.5 110 ALA B CA 1
ATOM 4017 C C . ALA B 1 110 ? -9.633 -18.281 -23.406 1 98.5 110 ALA B C 1
ATOM 4019 O O . ALA B 1 110 ? -10.242 -19.359 -23.312 1 98.5 110 ALA B O 1
ATOM 4020 N N . GLY B 1 111 ? -10.227 -17.094 -23.281 1 98.19 111 GLY B N 1
ATOM 4021 C CA . GLY B 1 111 ? -11.672 -17.016 -23.25 1 98.19 111 GLY B CA 1
ATOM 4022 C C . GLY B 1 111 ? -12.336 -17.641 -24.469 1 98.19 111 GLY B C 1
ATOM 4023 O O . GLY B 1 111 ? -13.32 -18.375 -24.344 1 98.19 111 GLY B O 1
ATOM 4024 N N . ILE B 1 112 ? -11.766 -17.359 -25.625 1 98.5 112 ILE B N 1
ATOM 4025 C CA . ILE B 1 112 ? -12.281 -17.922 -26.859 1 98.5 112 ILE B CA 1
ATOM 4026 C C . ILE B 1 112 ? -12.148 -19.453 -26.844 1 98.5 112 ILE B C 1
ATOM 4028 O O . ILE B 1 112 ? -13.07 -20.172 -27.219 1 98.5 112 ILE B O 1
ATOM 4032 N N . VAL B 1 113 ? -11.008 -19.938 -26.406 1 98.69 113 VAL B N 1
ATOM 4033 C CA . VAL B 1 113 ? -10.797 -21.375 -26.266 1 98.69 113 VAL B CA 1
ATOM 4034 C C . VAL B 1 113 ? -11.844 -21.969 -25.344 1 98.69 113 VAL B C 1
ATOM 4036 O O . VAL B 1 113 ? -12.414 -23.016 -25.625 1 98.69 113 VAL B O 1
ATOM 4039 N N . GLY B 1 114 ? -12.102 -21.312 -24.203 1 98.5 114 GLY B N 1
ATOM 4040 C CA . GLY B 1 114 ? -13.141 -21.766 -23.281 1 98.5 114 GLY B CA 1
ATOM 4041 C C . GLY B 1 114 ? -14.508 -21.828 -23.938 1 98.5 114 GLY B C 1
ATOM 4042 O O . GLY B 1 114 ? -15.242 -22.812 -23.734 1 98.5 114 GLY B O 1
ATOM 4043 N N . ILE B 1 115 ? -14.836 -20.828 -24.719 1 98.25 115 ILE B N 1
ATOM 4044 C CA . ILE B 1 115 ? -16.125 -20.781 -25.406 1 98.25 115 ILE B CA 1
ATOM 4045 C C . ILE B 1 115 ? -16.234 -21.953 -26.375 1 98.25 115 ILE B C 1
ATOM 4047 O O . ILE B 1 115 ? -17.266 -22.641 -26.406 1 98.25 115 ILE B O 1
ATOM 4051 N N . ILE B 1 116 ? -15.188 -22.203 -27.109 1 98.44 116 ILE B N 1
ATOM 4052 C CA . ILE B 1 116 ? -15.195 -23.25 -28.125 1 98.44 116 ILE B CA 1
ATOM 4053 C C . ILE B 1 116 ? -15.367 -24.609 -27.453 1 98.44 116 ILE B C 1
ATOM 4055 O O . ILE B 1 116 ? -16.266 -25.391 -27.812 1 98.44 116 ILE B O 1
ATOM 4059 N N . PHE B 1 117 ? -14.641 -24.906 -26.453 1 98.5 117 PHE B N 1
ATOM 4060 C CA . PHE B 1 117 ? -14.68 -26.219 -25.812 1 98.5 117 PHE B CA 1
ATOM 4061 C C . PHE B 1 117 ? -15.945 -26.375 -24.969 1 98.5 117 PHE B C 1
ATOM 4063 O O . PHE B 1 117 ? -16.484 -27.469 -24.859 1 98.5 117 PHE B O 1
ATOM 4070 N N . GLY B 1 118 ? -16.391 -25.281 -24.328 1 97.75 118 GLY B N 1
ATOM 4071 C CA . GLY B 1 118 ? -17.656 -25.344 -23.609 1 97.75 118 GLY B CA 1
ATOM 4072 C C . GLY B 1 118 ? -18.828 -25.75 -24.5 1 97.75 118 GLY B C 1
ATOM 4073 O O . GLY B 1 118 ? -19.688 -26.516 -24.094 1 97.75 118 GLY B O 1
ATOM 4074 N N . ASN B 1 119 ? -18.766 -25.203 -25.703 1 97.38 119 ASN B N 1
ATOM 4075 C CA . ASN B 1 119 ? -19.844 -25.5 -26.656 1 97.38 119 ASN B CA 1
ATOM 4076 C C . ASN B 1 119 ? -19.672 -26.875 -27.281 1 97.38 119 ASN B C 1
ATOM 4078 O O . ASN B 1 119 ? -20.656 -27.594 -27.484 1 97.38 119 ASN B O 1
ATOM 4082 N N . ILE B 1 120 ? -18.422 -27.266 -27.625 1 97.62 120 ILE B N 1
ATOM 4083 C CA . ILE B 1 120 ? -18.141 -28.578 -28.219 1 97.62 120 ILE B CA 1
ATOM 4084 C C . ILE B 1 120 ? -18.641 -29.688 -27.297 1 97.62 120 ILE B C 1
ATOM 4086 O O . ILE B 1 120 ? -19.25 -30.656 -27.75 1 97.62 120 ILE B O 1
ATOM 4090 N N . PHE B 1 121 ? -18.516 -29.562 -26 1 97 121 PHE B N 1
ATOM 4091 C CA . PHE B 1 121 ? -18.844 -30.609 -25.031 1 97 121 PHE B CA 1
ATOM 4092 C C . PHE B 1 121 ? -20.234 -30.391 -24.453 1 97 121 PHE B C 1
ATOM 4094 O O . PHE B 1 121 ? -20.719 -31.188 -23.656 1 97 121 PHE B O 1
ATOM 4101 N N . SER B 1 122 ? -20.906 -29.344 -24.859 1 96 122 SER B N 1
ATOM 4102 C CA . SER B 1 122 ? -22.234 -29.016 -24.375 1 96 122 SER B CA 1
ATOM 4103 C C . SER B 1 122 ? -22.328 -29.172 -22.859 1 96 122 SER B C 1
ATOM 4105 O O . SER B 1 122 ? -23.219 -29.844 -22.359 1 96 122 SER B O 1
ATOM 4107 N N . VAL B 1 123 ? -21.391 -28.578 -22.188 1 96.38 123 VAL B N 1
ATOM 4108 C CA . VAL B 1 123 ? -21.297 -28.734 -20.734 1 96.38 123 VAL B CA 1
ATOM 4109 C C . VAL B 1 123 ? -22.578 -28.25 -20.078 1 96.38 123 VAL B C 1
ATOM 4111 O O . VAL B 1 123 ? -23.156 -27.25 -20.5 1 96.38 123 VAL B O 1
ATOM 4114 N N . GLY B 1 124 ? -23.031 -28.984 -19.031 1 93.06 124 GLY B N 1
ATOM 4115 C CA . GLY B 1 124 ? -24.188 -28.562 -18.266 1 93.06 124 GLY B CA 1
ATOM 4116 C C . GLY B 1 124 ? -25.484 -29.141 -18.797 1 93.06 124 GLY B C 1
ATOM 4117 O O . GLY B 1 124 ? -26.516 -29.109 -18.109 1 93.06 124 GLY B O 1
ATOM 4118 N N . LYS B 1 125 ? -25.5 -29.562 -20.062 1 92.06 125 LYS B N 1
ATOM 4119 C CA . LYS B 1 125 ? -26.719 -30.109 -20.625 1 92.06 125 LYS B CA 1
ATOM 4120 C C . LYS B 1 125 ? -27.141 -31.375 -19.891 1 92.06 125 LYS B C 1
ATOM 4122 O O . LYS B 1 125 ? -26.328 -32.25 -19.625 1 92.06 125 LYS B O 1
ATOM 4127 N N . GLY B 1 126 ? -28.375 -31.438 -19.484 1 86.75 126 GLY B N 1
ATOM 4128 C CA . GLY B 1 126 ? -28.922 -32.625 -18.812 1 86.75 126 GLY B CA 1
ATOM 4129 C C . GLY B 1 126 ? -28.797 -32.562 -17.312 1 86.75 126 GLY B C 1
ATOM 4130 O O . GLY B 1 126 ? -29.312 -33.438 -16.609 1 86.75 126 GLY B O 1
ATOM 4131 N N . ILE B 1 127 ? -28.062 -31.672 -16.781 1 88.12 127 ILE B N 1
ATOM 4132 C CA . ILE B 1 127 ? -27.906 -31.516 -15.336 1 88.12 127 ILE B CA 1
ATOM 4133 C C . ILE B 1 127 ? -29.078 -30.703 -14.789 1 88.12 127 ILE B C 1
ATOM 4135 O O . ILE B 1 127 ? -29.469 -29.688 -15.375 1 88.12 127 ILE B O 1
ATOM 4139 N N . VAL B 1 128 ? -29.688 -31.203 -13.742 1 81.88 128 VAL B N 1
ATOM 4140 C CA . VAL B 1 128 ? -30.812 -30.516 -13.117 1 81.88 128 VAL B CA 1
ATOM 4141 C C . VAL B 1 128 ? -30.344 -29.781 -11.867 1 81.88 128 VAL B C 1
ATOM 4143 O O . VAL B 1 128 ? -29.625 -30.344 -11.031 1 81.88 128 VAL B O 1
ATOM 4146 N N . PHE B 1 129 ? -30.578 -28.531 -11.852 1 82.88 129 PHE B N 1
ATOM 4147 C CA . PHE B 1 129 ? -30.234 -27.734 -10.68 1 82.88 129 PHE B CA 1
ATOM 4148 C C . PHE B 1 129 ? -31.219 -27.984 -9.547 1 82.88 129 PHE B C 1
ATOM 4150 O O . PHE B 1 129 ? -32.438 -27.766 -9.703 1 82.88 129 PHE B O 1
ATOM 4157 N N . GLU B 1 130 ? -30.609 -28.594 -8.414 1 74.19 130 GLU B N 1
ATOM 4158 C CA . GLU B 1 130 ? -31.438 -28.828 -7.238 1 74.19 130 GLU B CA 1
ATOM 4159 C C . GLU B 1 130 ? -31.266 -27.734 -6.191 1 74.19 130 GLU B C 1
ATOM 4161 O O . GLU B 1 130 ? -30.234 -27.688 -5.512 1 74.19 130 GLU B O 1
ATOM 4166 N N . GLY B 1 131 ? -31.844 -26.516 -6.293 1 64.88 131 GLY B N 1
ATOM 4167 C CA . GLY B 1 131 ? -31.875 -25.391 -5.379 1 64.88 131 GLY B CA 1
ATOM 4168 C C . GLY B 1 131 ? -30.719 -25.375 -4.395 1 64.88 131 GLY B C 1
ATOM 4169 O O . GLY B 1 131 ? -30.359 -26.422 -3.85 1 64.88 131 GLY B O 1
ATOM 4170 N N . ALA B 1 132 ? -29.688 -24.469 -4.52 1 64.12 132 ALA B N 1
ATOM 4171 C CA . ALA B 1 132 ? -28.625 -24.328 -3.52 1 64.12 132 ALA B CA 1
ATOM 4172 C C . ALA B 1 132 ? -29 -23.297 -2.465 1 64.12 132 ALA B C 1
ATOM 4174 O O . ALA B 1 132 ? -29.062 -22.094 -2.754 1 64.12 132 ALA B O 1
ATOM 4175 N N . GLU B 1 133 ? -29.891 -23.531 -1.389 1 54.91 133 GLU B N 1
ATOM 4176 C CA . GLU B 1 133 ? -30.406 -22.609 -0.393 1 54.91 133 GLU B CA 1
ATOM 4177 C C . GLU B 1 133 ? -29.281 -21.75 0.194 1 54.91 133 GLU B C 1
ATOM 4179 O O . GLU B 1 133 ? -29.5 -20.578 0.523 1 54.91 133 GLU B O 1
ATOM 4184 N N . ASN B 1 134 ? -28.078 -22.281 0.216 1 60.44 134 ASN B N 1
ATOM 4185 C CA . ASN B 1 134 ? -27.141 -21.562 1.072 1 60.44 134 ASN B CA 1
ATOM 4186 C C . ASN B 1 134 ? -25.953 -21.031 0.275 1 60.44 134 ASN B C 1
ATOM 4188 O O . ASN B 1 134 ? -24.906 -20.75 0.838 1 60.44 134 ASN B O 1
ATOM 4192 N N . PHE B 1 135 ? -26.359 -20.781 -1.062 1 71.88 135 PHE B N 1
ATOM 4193 C CA . PHE B 1 135 ? -25.219 -20.234 -1.778 1 71.88 135 PHE B CA 1
ATOM 4194 C C . PHE B 1 135 ? -25.141 -18.719 -1.609 1 71.88 135 PHE B C 1
ATOM 4196 O O . PHE B 1 135 ? -26.109 -18.016 -1.885 1 71.88 135 PHE B O 1
ATOM 4203 N N . VAL B 1 136 ? -24.109 -18.219 -0.904 1 68.25 136 VAL B N 1
ATOM 4204 C CA . VAL B 1 136 ? -23.875 -16.781 -0.729 1 68.25 136 VAL B CA 1
ATOM 4205 C C . VAL B 1 136 ? -22.828 -16.312 -1.727 1 68.25 136 VAL B C 1
ATOM 4207 O O . VAL B 1 136 ? -21.672 -16.719 -1.669 1 68.25 136 VAL B O 1
ATOM 4210 N N . PRO B 1 137 ? -23.344 -15.586 -2.75 1 68.69 137 PRO B N 1
ATOM 4211 C CA . PRO B 1 137 ? -22.375 -15.062 -3.721 1 68.69 137 PRO B CA 1
ATOM 4212 C C . PRO B 1 137 ? -21.344 -14.141 -3.082 1 68.69 137 PRO B C 1
ATOM 4214 O O . PRO B 1 137 ? -21.656 -13.422 -2.125 1 68.69 137 PRO B O 1
ATOM 4217 N N . LYS B 1 138 ? -20.219 -14.25 -3.6 1 72 138 LYS B N 1
ATOM 4218 C CA . LYS B 1 138 ? -19.203 -13.305 -3.148 1 72 138 LYS B CA 1
ATOM 4219 C C . LYS B 1 138 ? -19.422 -11.93 -3.762 1 72 138 LYS B C 1
ATOM 4221 O O . LYS B 1 138 ? -19.781 -11.812 -4.93 1 72 138 LYS B O 1
ATOM 4226 N N . GLU B 1 139 ? -19.266 -10.953 -2.916 1 76.19 139 GLU B N 1
ATOM 4227 C CA . GLU B 1 139 ? -19.406 -9.586 -3.412 1 76.19 139 GLU B CA 1
ATOM 4228 C C . GLU B 1 139 ? -18.25 -9.203 -4.324 1 76.19 139 GLU B C 1
ATOM 4230 O O . GLU B 1 139 ? -17.094 -9.484 -4.016 1 76.19 139 GLU B O 1
ATOM 4235 N N . ILE B 1 140 ? -18.672 -8.797 -5.59 1 76.81 140 ILE B N 1
ATOM 4236 C CA . ILE B 1 140 ? -17.672 -8.281 -6.52 1 76.81 140 ILE B CA 1
ATOM 4237 C C . ILE B 1 140 ? -17.234 -6.883 -6.078 1 76.81 140 ILE B C 1
ATOM 4239 O O . ILE B 1 140 ? -18.062 -5.969 -5.984 1 76.81 140 ILE B O 1
ATOM 4243 N N . PRO B 1 141 ? -16.016 -6.809 -5.742 1 75.94 141 PRO B N 1
ATOM 4244 C CA . PRO B 1 141 ? -15.594 -5.449 -5.402 1 75.94 141 PRO B CA 1
ATOM 4245 C C . PRO B 1 141 ? -15.75 -4.477 -6.57 1 75.94 141 PRO B C 1
ATOM 4247 O O . PRO B 1 141 ? -15.688 -4.883 -7.73 1 75.94 141 PRO B O 1
ATOM 4250 N N . SER B 1 142 ? -16.031 -3.234 -6.23 1 78.12 142 SER B N 1
ATOM 4251 C CA . SER B 1 142 ? -16.109 -2.205 -7.262 1 78.12 142 SER B CA 1
ATOM 4252 C C . SER B 1 142 ? -14.734 -1.936 -7.879 1 78.12 142 SER B C 1
ATOM 4254 O O . SER B 1 142 ? -13.703 -2.246 -7.277 1 78.12 142 SER B O 1
ATOM 4256 N N . PHE B 1 143 ? -14.773 -1.529 -9.102 1 77.62 143 PHE B N 1
ATOM 4257 C CA . PHE B 1 143 ? -13.539 -1.159 -9.781 1 77.62 143 PHE B CA 1
ATOM 4258 C C . PHE B 1 143 ? -12.734 -0.171 -8.938 1 77.62 143 PHE B C 1
ATOM 4260 O O . PHE B 1 143 ? -11.516 -0.269 -8.859 1 77.62 143 PHE B O 1
ATOM 4267 N N . MET B 1 144 ? -13.469 0.715 -8.305 1 79.19 144 MET B N 1
ATOM 4268 C CA . MET B 1 144 ? -12.805 1.728 -7.488 1 79.19 144 MET B CA 1
ATOM 4269 C C . MET B 1 144 ? -12.133 1.094 -6.273 1 79.19 144 MET B C 1
ATOM 4271 O O . MET B 1 144 ? -11.055 1.53 -5.855 1 79.19 144 MET B O 1
ATOM 4275 N N . ASP B 1 145 ? -12.727 0.122 -5.758 1 79.69 145 ASP B N 1
ATOM 4276 C CA . ASP B 1 145 ? -12.141 -0.577 -4.617 1 79.69 145 ASP B CA 1
ATOM 4277 C C . ASP B 1 145 ? -10.852 -1.287 -5.016 1 79.69 145 ASP B C 1
ATOM 4279 O O . ASP B 1 145 ? -9.852 -1.218 -4.297 1 79.69 145 ASP B O 1
ATOM 4283 N N . VAL B 1 146 ? -10.945 -1.882 -6.137 1 78.75 146 VAL B N 1
ATOM 4284 C CA . VAL B 1 146 ? -9.773 -2.594 -6.625 1 78.75 146 VAL B CA 1
ATOM 4285 C C . VAL B 1 146 ? -8.648 -1.601 -6.914 1 78.75 146 VAL B C 1
ATOM 4287 O O . VAL B 1 146 ? -7.496 -1.837 -6.551 1 78.75 146 VAL B O 1
ATOM 4290 N N . PHE B 1 147 ? -9.047 -0.604 -7.535 1 83.81 147 PHE B N 1
ATOM 4291 C CA . PHE B 1 147 ? -8.086 0.451 -7.824 1 83.81 147 PHE B CA 1
ATOM 4292 C C . PHE B 1 147 ? -7.434 0.95 -6.539 1 83.81 147 PHE B C 1
ATOM 4294 O O . PHE B 1 147 ? -6.207 1.074 -6.469 1 83.81 147 PHE B O 1
ATOM 4301 N N . ASN B 1 148 ? -8.188 1.226 -5.574 1 83.44 148 ASN B N 1
ATOM 4302 C CA . ASN B 1 148 ? -7.676 1.708 -4.297 1 83.44 148 ASN B CA 1
ATOM 4303 C C . ASN B 1 148 ? -6.734 0.697 -3.652 1 83.44 148 ASN B C 1
ATOM 4305 O O . ASN B 1 148 ? -5.738 1.078 -3.033 1 83.44 148 ASN B O 1
ATOM 4309 N N . ASP B 1 149 ? -6.988 -0.497 -3.854 1 82.44 149 ASP B N 1
ATOM 4310 C CA . ASP B 1 149 ? -6.184 -1.557 -3.256 1 82.44 149 ASP B CA 1
ATOM 4311 C C . ASP B 1 149 ? -4.82 -1.662 -3.938 1 82.44 149 ASP B C 1
ATOM 4313 O O . ASP B 1 149 ? -3.883 -2.234 -3.375 1 82.44 149 ASP B O 1
ATOM 4317 N N . MET B 1 150 ? -4.773 -1.156 -5.094 1 86.88 150 MET B N 1
ATOM 4318 C CA . MET B 1 150 ? -3.521 -1.215 -5.844 1 86.88 150 MET B CA 1
ATOM 4319 C C . MET B 1 150 ? -2.59 -0.08 -5.438 1 86.88 150 MET B C 1
ATOM 4321 O O . MET B 1 150 ? -1.397 -0.108 -5.746 1 86.88 150 MET B O 1
ATOM 4325 N N . LEU B 1 151 ? -3.127 0.817 -4.75 1 88.62 151 LEU B N 1
ATOM 4326 C CA . LEU B 1 151 ? -2.344 1.99 -4.379 1 88.62 151 LEU B CA 1
ATOM 4327 C C . LEU B 1 151 ? -1.37 1.66 -3.25 1 88.62 151 LEU B C 1
ATOM 4329 O O . LEU B 1 151 ? -1.735 0.982 -2.289 1 88.62 151 LEU B O 1
ATOM 4333 N N . PRO B 1 152 ? -0.108 2.098 -3.334 1 88.38 152 PRO B N 1
ATOM 4334 C CA . PRO B 1 152 ? 0.918 1.804 -2.332 1 88.38 152 PRO B CA 1
ATOM 4335 C C . PRO B 1 152 ? 0.891 2.777 -1.156 1 88.38 152 PRO B C 1
ATOM 4337 O O . PRO B 1 152 ? 1.896 3.432 -0.867 1 88.38 152 PRO B O 1
ATOM 4340 N N . THR B 1 153 ? -0.107 2.801 -0.281 1 89.31 153 THR B N 1
ATOM 4341 C CA . THR B 1 153 ? -0.28 3.758 0.807 1 89.31 153 THR B CA 1
ATOM 4342 C C . THR B 1 153 ? 0.666 3.439 1.962 1 89.31 153 THR B C 1
ATOM 4344 O O . THR B 1 153 ? 1.215 4.348 2.59 1 89.31 153 THR B O 1
ATOM 4347 N N . ASN B 1 154 ? 0.882 2.217 2.266 1 92.5 154 ASN B N 1
ATOM 4348 C CA . ASN B 1 154 ? 1.771 1.71 3.305 1 92.5 154 ASN B CA 1
ATOM 4349 C C . ASN B 1 154 ? 2.443 0.406 2.883 1 92.5 154 ASN B C 1
ATOM 4351 O O . ASN B 1 154 ? 1.865 -0.672 3.033 1 92.5 154 ASN B O 1
ATOM 4355 N N . PRO B 1 155 ? 3.617 0.559 2.418 1 93.38 155 PRO B N 1
ATOM 4356 C CA . PRO B 1 155 ? 4.297 -0.623 1.879 1 93.38 155 PRO B CA 1
ATOM 4357 C C . PRO B 1 155 ? 4.449 -1.736 2.912 1 93.38 155 PRO B C 1
ATOM 4359 O O . PRO B 1 155 ? 4.375 -2.918 2.568 1 93.38 155 PRO B O 1
ATOM 4362 N N . ILE B 1 156 ? 4.66 -1.442 4.125 1 93.56 156 ILE B N 1
ATOM 4363 C CA . ILE B 1 156 ? 4.844 -2.449 5.164 1 93.56 156 ILE B CA 1
ATOM 4364 C C . ILE B 1 156 ? 3.535 -3.205 5.387 1 93.56 156 ILE B C 1
ATOM 4366 O O . ILE B 1 156 ? 3.535 -4.434 5.516 1 93.56 156 ILE B O 1
ATOM 4370 N N . LYS B 1 157 ? 2.51 -2.488 5.453 1 93.62 157 LYS B N 1
ATOM 4371 C CA . LYS B 1 157 ? 1.202 -3.125 5.57 1 93.62 157 LYS B CA 1
ATOM 4372 C C . LYS B 1 157 ? 0.919 -4.02 4.367 1 93.62 157 LYS B C 1
ATOM 4374 O O . LYS B 1 157 ? 0.432 -5.145 4.523 1 93.62 157 LYS B O 1
ATOM 4379 N N . SER B 1 158 ? 1.188 -3.518 3.178 1 92.81 158 SER B N 1
ATOM 4380 C CA . SER B 1 158 ? 0.969 -4.289 1.959 1 92.81 158 SER B CA 1
ATOM 4381 C C . SER B 1 158 ? 1.76 -5.594 1.98 1 92.81 158 SER B C 1
ATOM 4383 O O . SER B 1 158 ? 1.258 -6.637 1.561 1 92.81 158 SER B O 1
ATOM 4385 N N . MET B 1 159 ? 2.967 -5.555 2.447 1 92.88 159 MET B N 1
ATOM 4386 C CA . MET B 1 159 ? 3.805 -6.742 2.561 1 92.88 159 MET B CA 1
ATOM 4387 C C . MET B 1 159 ? 3.219 -7.727 3.568 1 92.88 159 MET B C 1
ATOM 4389 O O . MET B 1 159 ? 3.154 -8.93 3.303 1 92.88 159 MET B O 1
ATOM 4393 N N . ALA B 1 160 ? 2.73 -7.199 4.637 1 91.44 160 ALA B N 1
ATOM 4394 C CA . ALA B 1 160 ? 2.166 -8.039 5.691 1 91.44 160 ALA B CA 1
ATOM 4395 C C . ALA B 1 160 ? 0.901 -8.75 5.211 1 91.44 160 ALA B C 1
ATOM 4397 O O . ALA B 1 160 ? 0.635 -9.891 5.594 1 91.44 160 ALA B O 1
ATOM 4398 N N . GLU B 1 161 ? 0.24 -8.094 4.371 1 90.25 161 GLU B N 1
ATOM 4399 C CA . GLU B 1 161 ? -1.049 -8.625 3.938 1 90.25 161 GLU B CA 1
ATOM 4400 C C . GLU B 1 161 ? -0.917 -9.383 2.617 1 90.25 161 GLU B C 1
ATOM 4402 O O . GLU B 1 161 ? -1.908 -9.875 2.076 1 90.25 161 GLU B O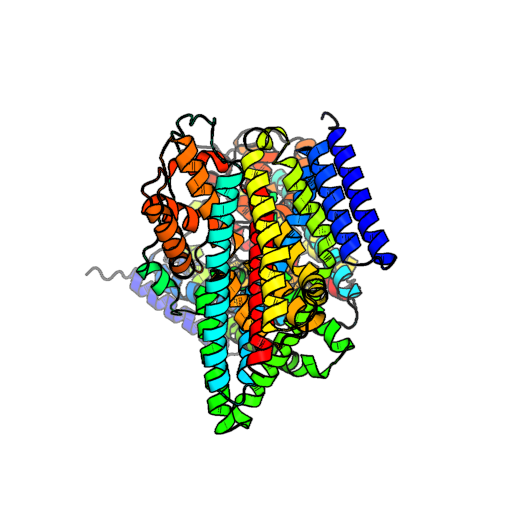 1
ATOM 4407 N N . GLY B 1 162 ? 0.257 -9.414 2.059 1 86.69 162 GLY B N 1
ATOM 4408 C CA . GLY B 1 162 ? 0.502 -10.172 0.844 1 86.69 162 GLY B CA 1
ATOM 4409 C C . GLY B 1 162 ? -0.037 -9.5 -0.403 1 86.69 162 GLY B C 1
ATOM 4410 O O . GLY B 1 162 ? -0.423 -10.172 -1.362 1 86.69 162 GLY B O 1
ATOM 4411 N N . GLN B 1 163 ? -0.132 -8.195 -0.423 1 88.06 163 GLN B N 1
ATOM 4412 C CA . GLN B 1 163 ? -0.566 -7.449 -1.598 1 88.06 163 GLN B CA 1
ATOM 4413 C C . GLN B 1 163 ? 0.601 -7.188 -2.547 1 88.06 163 GLN B C 1
ATOM 4415 O O . GLN B 1 163 ? 1.377 -6.25 -2.342 1 88.06 163 GLN B O 1
ATOM 4420 N N . ILE B 1 164 ? 0.633 -7.879 -3.633 1 86.06 164 ILE B N 1
ATOM 4421 C CA . ILE B 1 164 ? 1.833 -7.93 -4.461 1 86.06 164 ILE B CA 1
ATOM 4422 C C . ILE B 1 164 ? 1.938 -6.656 -5.301 1 86.06 164 ILE B C 1
ATOM 4424 O O . ILE B 1 164 ? 3.033 -6.129 -5.504 1 86.06 164 ILE B O 1
ATOM 4428 N N . ILE B 1 165 ? 0.826 -6.152 -5.785 1 87.81 165 ILE B N 1
ATOM 4429 C CA . ILE B 1 165 ? 0.868 -5.027 -6.711 1 87.81 165 ILE B CA 1
ATOM 4430 C C . ILE B 1 165 ? 1.425 -3.793 -6.004 1 87.81 165 ILE B C 1
ATOM 4432 O O . ILE B 1 165 ? 2.381 -3.176 -6.477 1 87.81 165 ILE B O 1
ATOM 4436 N N . PRO B 1 166 ? 0.85 -3.375 -4.785 1 91.94 166 PRO B N 1
ATOM 4437 C CA . PRO B 1 166 ? 1.441 -2.244 -4.066 1 91.94 166 PRO B CA 1
ATOM 4438 C C . PRO B 1 166 ? 2.926 -2.445 -3.77 1 91.94 166 PRO B C 1
ATOM 4440 O O . PRO B 1 166 ? 3.701 -1.486 -3.801 1 91.94 166 PRO B O 1
ATOM 4443 N N . VAL B 1 167 ? 3.369 -3.67 -3.537 1 92.5 167 VAL B N 1
ATOM 4444 C CA . VAL B 1 167 ? 4.766 -3.98 -3.248 1 92.5 167 VAL B CA 1
ATOM 4445 C C . VAL B 1 167 ? 5.621 -3.721 -4.484 1 92.5 167 VAL B C 1
ATOM 4447 O O . VAL B 1 167 ? 6.711 -3.154 -4.387 1 92.5 167 VAL B O 1
ATOM 4450 N N . ILE B 1 168 ? 5.094 -4.109 -5.621 1 90.81 168 ILE B N 1
ATOM 4451 C CA . ILE B 1 168 ? 5.793 -3.898 -6.883 1 90.81 168 ILE B CA 1
ATOM 4452 C C . ILE B 1 168 ? 5.945 -2.402 -7.145 1 90.81 168 ILE B C 1
ATOM 4454 O O . ILE B 1 168 ? 7.031 -1.938 -7.508 1 90.81 168 ILE B O 1
ATOM 4458 N N . ILE B 1 169 ? 4.895 -1.648 -6.922 1 91.62 169 ILE B N 1
ATOM 4459 C CA . ILE B 1 169 ? 4.918 -0.209 -7.16 1 91.62 169 ILE B CA 1
ATOM 4460 C C . ILE B 1 169 ? 5.969 0.447 -6.27 1 91.62 169 ILE B C 1
ATOM 4462 O O . ILE B 1 169 ? 6.777 1.251 -6.738 1 91.62 169 ILE B O 1
ATOM 4466 N N . PHE B 1 170 ? 5.988 0.126 -5.02 1 94.56 170 PHE B N 1
ATOM 4467 C CA . PHE B 1 170 ? 6.977 0.664 -4.09 1 94.56 170 PHE B CA 1
ATOM 4468 C C . PHE B 1 170 ? 8.391 0.292 -4.527 1 94.56 170 PHE B C 1
ATOM 4470 O O . PHE B 1 170 ? 9.289 1.132 -4.512 1 94.56 170 PHE B O 1
ATOM 4477 N N . ALA B 1 171 ? 8.602 -0.963 -4.875 1 94.44 171 ALA B N 1
ATOM 4478 C CA . ALA B 1 171 ? 9.906 -1.434 -5.34 1 94.44 171 ALA B CA 1
ATOM 4479 C C . ALA B 1 171 ? 10.367 -0.652 -6.566 1 94.44 171 ALA B C 1
ATOM 4481 O O . ALA B 1 171 ? 11.539 -0.302 -6.684 1 94.44 171 ALA B O 1
ATOM 4482 N N . LEU B 1 172 ? 9.461 -0.368 -7.465 1 92.31 172 LEU B N 1
ATOM 4483 C CA . LEU B 1 172 ? 9.781 0.38 -8.672 1 92.31 172 LEU B CA 1
ATOM 4484 C C . LEU B 1 172 ? 10.219 1.803 -8.336 1 92.31 172 LEU B C 1
ATOM 4486 O O . LEU B 1 172 ? 11.156 2.328 -8.93 1 92.31 172 LEU B O 1
ATOM 4490 N N . PHE B 1 173 ? 9.539 2.436 -7.402 1 93.81 173 PHE B N 1
ATOM 4491 C CA . PHE B 1 173 ? 9.914 3.783 -6.992 1 93.81 173 PHE B CA 1
ATOM 4492 C C . PHE B 1 173 ? 11.312 3.793 -6.387 1 93.81 173 PHE B C 1
ATOM 4494 O O . PHE B 1 173 ? 12.102 4.707 -6.641 1 93.81 173 PHE B O 1
ATOM 4501 N N . ILE B 1 174 ? 11.625 2.811 -5.543 1 95.38 174 ILE B N 1
ATOM 4502 C CA . ILE B 1 174 ? 12.969 2.699 -4.984 1 95.38 174 ILE B CA 1
ATOM 4503 C C . ILE B 1 174 ? 13.984 2.553 -6.113 1 95.38 174 ILE B C 1
ATOM 4505 O O . ILE B 1 174 ? 15 3.252 -6.137 1 95.38 174 ILE B O 1
ATOM 4509 N N . ALA B 1 175 ? 13.68 1.672 -7.043 1 93.75 175 ALA B N 1
ATOM 4510 C CA . ALA B 1 175 ? 14.594 1.425 -8.156 1 93.75 175 ALA B CA 1
ATOM 4511 C C . ALA B 1 175 ? 14.812 2.695 -8.977 1 93.75 175 ALA B C 1
ATOM 4513 O O . ALA B 1 175 ? 15.953 3.033 -9.305 1 93.75 175 ALA B O 1
ATOM 4514 N N . PHE B 1 176 ? 13.766 3.414 -9.297 1 92.69 176 PHE B N 1
ATOM 4515 C CA . PHE B 1 176 ? 13.867 4.645 -10.07 1 92.69 176 PHE B CA 1
ATOM 4516 C C . PHE B 1 176 ? 14.664 5.699 -9.312 1 92.69 176 PHE B C 1
ATOM 4518 O O . PHE B 1 176 ? 15.469 6.422 -9.898 1 92.69 176 PHE B O 1
ATOM 4525 N N . ALA B 1 177 ? 14.43 5.828 -8.023 1 94.38 177 ALA B N 1
ATOM 4526 C CA . ALA B 1 177 ? 15.18 6.77 -7.199 1 94.38 177 ALA B CA 1
ATOM 4527 C C . ALA B 1 177 ? 16.672 6.449 -7.219 1 94.38 177 ALA B C 1
ATOM 4529 O O . ALA B 1 177 ? 17.5 7.355 -7.262 1 94.38 177 ALA B O 1
ATOM 4530 N N . ILE B 1 178 ? 17.031 5.18 -7.148 1 94.25 178 ILE B N 1
ATOM 4531 C CA . ILE B 1 178 ? 18.422 4.746 -7.219 1 94.25 178 ILE B CA 1
ATOM 4532 C C . ILE B 1 178 ? 19.031 5.191 -8.547 1 94.25 178 ILE B C 1
ATOM 4534 O O . ILE B 1 178 ? 20.141 5.738 -8.578 1 94.25 178 ILE B O 1
ATOM 4538 N N . ILE B 1 179 ? 18.312 4.949 -9.664 1 91.62 179 ILE B N 1
ATOM 4539 C CA . ILE B 1 179 ? 18.812 5.305 -10.992 1 91.62 179 ILE B CA 1
ATOM 4540 C C . ILE B 1 179 ? 19.078 6.805 -11.055 1 91.62 179 ILE B C 1
ATOM 4542 O O . ILE B 1 179 ? 20.125 7.234 -11.547 1 91.62 179 ILE B O 1
ATOM 4546 N N . MET B 1 180 ? 18.188 7.605 -10.57 1 91.81 180 MET B N 1
ATOM 4547 C CA . MET B 1 180 ? 18.297 9.062 -10.617 1 91.81 180 MET B CA 1
ATOM 4548 C C . MET B 1 180 ? 19.469 9.539 -9.758 1 91.81 180 MET B C 1
ATOM 4550 O O . MET B 1 180 ? 20.25 10.398 -10.18 1 91.81 180 MET B O 1
ATOM 4554 N N . GLU B 1 181 ? 19.609 8.953 -8.57 1 92.69 181 GLU B N 1
ATOM 4555 C CA . GLU B 1 181 ? 20.688 9.367 -7.672 1 92.69 181 GLU B CA 1
ATOM 4556 C C . GLU B 1 181 ? 22.047 8.867 -8.164 1 92.69 181 GLU B C 1
ATOM 4558 O O . GLU B 1 181 ? 23.062 9.523 -7.969 1 92.69 181 GLU B O 1
ATOM 4563 N N . ASP B 1 182 ? 21.984 7.703 -8.719 1 89.81 182 ASP B N 1
ATOM 4564 C CA . ASP B 1 182 ? 23.188 7.121 -9.281 1 89.81 182 ASP B CA 1
ATOM 4565 C C . ASP B 1 182 ? 23.797 8.039 -10.344 1 89.81 182 ASP B C 1
ATOM 4567 O O . ASP B 1 182 ? 25.031 8.156 -10.438 1 89.81 182 ASP B O 1
ATOM 4571 N N . LYS B 1 183 ? 23 8.672 -11.164 1 88.31 183 LYS B N 1
ATOM 4572 C CA . LYS B 1 183 ? 23.438 9.609 -12.195 1 88.31 183 LYS B CA 1
ATOM 4573 C C . LYS B 1 183 ? 24.016 10.875 -11.586 1 88.31 183 LYS B C 1
ATOM 4575 O O . LYS B 1 183 ? 24.922 11.5 -12.156 1 88.31 183 LYS B O 1
ATOM 4580 N N . LYS B 1 184 ? 23.5 11.25 -10.422 1 90.06 184 LYS B N 1
ATOM 4581 C CA . LYS B 1 184 ? 23.969 12.461 -9.742 1 90.06 184 LYS B CA 1
ATOM 4582 C C . LYS B 1 184 ? 25.219 12.18 -8.914 1 90.06 184 LYS B C 1
ATOM 4584 O O . LYS B 1 184 ? 26.234 12.859 -9.055 1 90.06 184 LYS B O 1
ATOM 4589 N N . ASN B 1 185 ? 25.078 11.195 -8.008 1 91 185 ASN B N 1
ATOM 4590 C CA . ASN B 1 185 ? 26.188 10.781 -7.137 1 91 185 ASN B CA 1
ATOM 4591 C C . ASN B 1 185 ? 26.156 9.281 -6.867 1 91 185 ASN B C 1
ATOM 4593 O O . ASN B 1 185 ? 25.547 8.836 -5.891 1 91 185 ASN B O 1
ATOM 4597 N N . LYS B 1 186 ? 26.953 8.617 -7.523 1 88.81 186 LYS B N 1
ATOM 4598 C CA . LYS B 1 186 ? 26.969 7.156 -7.492 1 88.81 186 LYS B CA 1
ATOM 4599 C C . LYS B 1 186 ? 27.328 6.641 -6.102 1 88.81 186 LYS B C 1
ATOM 4601 O O . LYS B 1 186 ? 26.766 5.645 -5.641 1 88.81 186 LYS B O 1
ATOM 4606 N N . GLU B 1 187 ? 28.188 7.273 -5.445 1 91.81 187 GLU B N 1
ATOM 4607 C CA . GLU B 1 187 ? 28.688 6.809 -4.16 1 91.81 187 GLU B CA 1
ATOM 4608 C C . GLU B 1 187 ? 27.594 6.805 -3.098 1 91.81 187 GLU B C 1
ATOM 4610 O O . GLU B 1 187 ? 27.641 6 -2.162 1 91.81 187 GLU B O 1
ATOM 4615 N N . LYS B 1 188 ? 26.625 7.59 -3.307 1 92.56 188 LYS B N 1
ATOM 4616 C CA . LYS B 1 188 ? 25.578 7.75 -2.299 1 92.56 188 LYS B CA 1
ATOM 4617 C C . LYS B 1 188 ? 24.641 6.555 -2.287 1 92.56 188 LYS B C 1
ATOM 4619 O O . LYS B 1 188 ? 23.969 6.289 -1.283 1 92.56 188 LYS B O 1
ATOM 4624 N N . VAL B 1 189 ? 24.609 5.789 -3.35 1 94.81 189 VAL B N 1
ATOM 4625 C CA . VAL B 1 189 ? 23.625 4.723 -3.418 1 94.81 189 VAL B CA 1
ATOM 4626 C C . VAL B 1 189 ? 24.328 3.365 -3.428 1 94.81 189 VAL B C 1
ATOM 4628 O O . VAL B 1 189 ? 23.672 2.324 -3.303 1 94.81 189 VAL B O 1
ATOM 4631 N N . VAL B 1 190 ? 25.625 3.312 -3.461 1 94.19 190 VAL B N 1
ATOM 4632 C CA . VAL B 1 190 ? 26.422 2.1 -3.633 1 94.19 190 VAL B CA 1
ATOM 4633 C C . VAL B 1 190 ? 26.156 1.146 -2.469 1 94.19 190 VAL B C 1
ATOM 4635 O O . VAL B 1 190 ? 25.922 -0.048 -2.674 1 94.19 190 VAL B O 1
ATOM 4638 N N . PRO B 1 191 ? 26.219 1.67 -1.216 1 95.62 191 PRO B N 1
ATOM 4639 C CA . PRO B 1 191 ? 26 0.73 -0.113 1 95.62 191 PRO B CA 1
ATOM 4640 C C . PRO B 1 191 ? 24.641 0.044 -0.177 1 95.62 191 PRO B C 1
ATOM 4642 O O . PRO B 1 191 ? 24.531 -1.151 0.105 1 95.62 191 PRO B O 1
ATOM 4645 N N . PHE B 1 192 ? 23.688 0.739 -0.515 1 96.38 192 PHE B N 1
ATOM 4646 C CA . PHE B 1 192 ? 22.344 0.168 -0.608 1 96.38 192 PHE B CA 1
ATOM 4647 C C . PHE B 1 192 ? 22.266 -0.846 -1.744 1 96.38 192 PHE B C 1
ATOM 4649 O O . PHE B 1 192 ? 21.703 -1.929 -1.578 1 96.38 192 PHE B O 1
ATOM 4656 N N . LYS B 1 193 ? 22.797 -0.51 -2.861 1 94.62 193 LYS B N 1
ATOM 4657 C CA . LYS B 1 193 ? 22.797 -1.414 -4.008 1 94.62 193 LYS B CA 1
ATOM 4658 C C . LYS B 1 193 ? 23.531 -2.713 -3.684 1 94.62 193 LYS B C 1
ATOM 4660 O O . LYS B 1 193 ? 23.094 -3.797 -4.066 1 94.62 193 LYS B O 1
ATOM 4665 N N . ALA B 1 194 ? 24.656 -2.549 -3.035 1 95.06 194 ALA B N 1
ATOM 4666 C CA . ALA B 1 194 ? 25.438 -3.723 -2.652 1 95.06 194 ALA B CA 1
ATOM 4667 C C . ALA B 1 194 ? 24.641 -4.633 -1.721 1 95.06 194 ALA B C 1
ATOM 4669 O O . ALA B 1 194 ? 24.672 -5.855 -1.862 1 95.06 194 ALA B O 1
ATOM 4670 N N . PHE B 1 195 ? 23.969 -4.035 -0.846 1 95.56 195 PHE B N 1
ATOM 4671 C CA . PHE B 1 195 ? 23.141 -4.797 0.082 1 95.56 195 PHE B CA 1
ATOM 4672 C C . PHE B 1 195 ? 22.031 -5.527 -0.66 1 95.56 195 PHE B C 1
ATOM 4674 O O . PHE B 1 195 ? 21.781 -6.711 -0.414 1 95.56 195 PHE B O 1
ATOM 4681 N N . ILE B 1 196 ? 21.359 -4.844 -1.517 1 95.94 196 ILE B N 1
ATOM 4682 C CA . ILE B 1 196 ? 20.234 -5.398 -2.258 1 95.94 196 ILE B CA 1
ATOM 4683 C C . ILE B 1 196 ? 20.719 -6.57 -3.115 1 95.94 196 ILE B C 1
ATOM 4685 O O . ILE B 1 196 ? 20.047 -7.602 -3.191 1 95.94 196 ILE B O 1
ATOM 4689 N N . ASN B 1 197 ? 21.828 -6.441 -3.748 1 93.5 197 ASN B N 1
ATOM 4690 C CA . ASN B 1 197 ? 22.391 -7.504 -4.574 1 93.5 197 ASN B CA 1
ATOM 4691 C C . ASN B 1 197 ? 22.703 -8.75 -3.748 1 93.5 197 ASN B C 1
ATOM 4693 O O . ASN B 1 197 ? 22.375 -9.867 -4.156 1 93.5 197 ASN B O 1
ATOM 4697 N N . SER B 1 198 ? 23.328 -8.539 -2.637 1 95.62 198 SER B N 1
ATOM 4698 C CA . SER B 1 198 ? 23.656 -9.648 -1.751 1 95.62 198 SER B CA 1
ATOM 4699 C C . SER B 1 198 ? 22.391 -10.336 -1.229 1 95.62 198 SER B C 1
ATOM 4701 O O . SER B 1 198 ? 22.328 -11.562 -1.165 1 95.62 198 SER B O 1
ATOM 4703 N N . PHE B 1 199 ? 21.5 -9.555 -0.879 1 95.5 199 PHE B N 1
ATOM 4704 C CA . PHE B 1 199 ? 20.25 -10.086 -0.331 1 95.5 199 PHE B CA 1
ATOM 4705 C C . PHE B 1 199 ? 19.484 -10.875 -1.389 1 95.5 199 PHE B C 1
ATOM 4707 O O . PHE B 1 199 ? 18.922 -11.93 -1.097 1 95.5 199 PHE B O 1
ATOM 4714 N N . SER B 1 200 ? 19.438 -10.406 -2.619 1 92.44 200 SER B N 1
ATOM 4715 C CA . SER B 1 200 ? 18.797 -11.109 -3.725 1 92.44 200 SER B CA 1
ATOM 4716 C C . SER B 1 200 ? 19.406 -12.492 -3.938 1 92.44 200 SER B C 1
ATOM 4718 O O . SER B 1 200 ? 18.688 -13.477 -4.121 1 92.44 200 SER B O 1
ATOM 4720 N N . THR B 1 201 ? 20.703 -12.562 -3.865 1 92.56 201 THR B N 1
ATOM 4721 C CA . THR B 1 201 ? 21.422 -13.82 -4.039 1 92.56 201 THR B CA 1
ATOM 4722 C C . THR B 1 201 ? 21.047 -14.812 -2.939 1 92.56 201 THR B C 1
ATOM 4724 O O . THR B 1 201 ? 20.844 -15.992 -3.211 1 92.56 201 THR B O 1
ATOM 4727 N N . ILE B 1 202 ? 20.969 -14.359 -1.75 1 95.38 202 ILE B N 1
ATOM 4728 C CA . ILE B 1 202 ? 20.641 -15.203 -0.602 1 95.38 202 ILE B CA 1
ATOM 4729 C C . ILE B 1 202 ? 19.203 -15.719 -0.734 1 95.38 202 ILE B C 1
ATOM 4731 O O . ILE B 1 202 ? 18.953 -16.906 -0.503 1 95.38 202 ILE B O 1
ATOM 4735 N N . LEU B 1 203 ? 18.281 -14.859 -1.125 1 92.94 203 LEU B N 1
ATOM 4736 C CA . LEU B 1 203 ? 16.891 -15.25 -1.27 1 92.94 203 LEU B CA 1
ATOM 4737 C C . LEU B 1 203 ? 16.719 -16.281 -2.375 1 92.94 203 LEU B C 1
ATOM 4739 O O . LEU B 1 203 ? 15.922 -17.219 -2.248 1 92.94 203 LEU B O 1
ATOM 4743 N N . MET B 1 204 ? 17.453 -16.125 -3.447 1 88.88 204 MET B N 1
ATOM 4744 C CA . MET B 1 204 ? 17.406 -17.109 -4.523 1 88.88 204 MET B CA 1
ATOM 4745 C C . MET B 1 204 ? 17.906 -18.469 -4.047 1 88.88 204 MET B C 1
ATOM 4747 O O . MET B 1 204 ? 17.391 -19.516 -4.449 1 88.88 204 MET B O 1
ATOM 4751 N N . ARG B 1 205 ? 18.906 -18.469 -3.197 1 92.94 205 ARG B N 1
ATOM 4752 C CA . ARG B 1 205 ? 19.406 -19.719 -2.619 1 92.94 205 ARG B CA 1
ATOM 4753 C C . ARG B 1 205 ? 18.344 -20.375 -1.752 1 92.94 205 ARG B C 1
ATOM 4755 O O . ARG B 1 205 ? 18.172 -21.594 -1.786 1 92.94 205 ARG B O 1
ATOM 4762 N N . ILE B 1 206 ? 17.672 -19.609 -0.982 1 93.81 206 ILE B N 1
ATOM 4763 C CA . ILE B 1 206 ? 16.578 -20.141 -0.178 1 93.81 206 ILE B CA 1
ATOM 4764 C C . ILE B 1 206 ? 15.547 -20.812 -1.086 1 93.81 206 ILE B C 1
ATOM 4766 O O . ILE B 1 206 ? 15.07 -21.906 -0.788 1 93.81 206 ILE B O 1
ATOM 4770 N N . THR B 1 207 ? 15.211 -20.156 -2.146 1 89.19 207 THR B N 1
ATOM 4771 C CA . THR B 1 207 ? 14.25 -20.703 -3.098 1 89.19 207 THR B CA 1
ATOM 4772 C C . THR B 1 207 ? 14.711 -22.062 -3.625 1 89.19 207 THR B C 1
ATOM 4774 O O . THR B 1 207 ? 13.922 -23 -3.701 1 89.19 207 THR B O 1
ATOM 4777 N N . ARG B 1 208 ? 15.938 -22.219 -3.902 1 90.06 208 ARG B N 1
ATOM 4778 C CA . ARG B 1 208 ? 16.5 -23.469 -4.414 1 90.06 208 ARG B CA 1
ATOM 4779 C C . ARG B 1 208 ? 16.453 -24.562 -3.355 1 90.06 208 ARG B C 1
ATOM 4781 O O . ARG B 1 208 ? 16.203 -25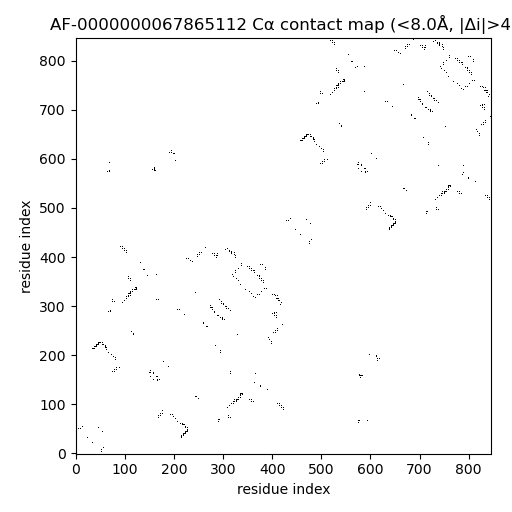.719 -3.668 1 90.06 208 ARG B O 1
ATOM 4788 N N . ILE B 1 209 ? 16.656 -24.219 -2.15 1 91.62 209 ILE B N 1
ATOM 4789 C CA . ILE B 1 209 ? 16.578 -25.172 -1.051 1 91.62 209 ILE B CA 1
ATOM 4790 C C . ILE B 1 209 ? 15.156 -25.703 -0.937 1 91.62 209 ILE B C 1
ATOM 4792 O O . ILE B 1 209 ? 14.945 -26.906 -0.807 1 91.62 209 ILE B O 1
ATOM 4796 N N . VAL B 1 210 ? 14.234 -24.828 -1.036 1 89.38 210 VAL B N 1
ATOM 4797 C CA . VAL B 1 210 ? 12.828 -25.219 -0.901 1 89.38 210 VAL B CA 1
ATOM 4798 C C . VAL B 1 210 ? 12.414 -26.078 -2.092 1 89.38 210 VAL B C 1
ATOM 4800 O O . VAL B 1 210 ? 11.656 -27.031 -1.938 1 89.38 210 VAL B O 1
ATOM 4803 N N . LEU B 1 211 ? 12.867 -25.734 -3.248 1 85.25 211 LEU B N 1
ATOM 4804 C CA . LEU B 1 211 ? 12.523 -26.453 -4.473 1 85.25 211 LEU B CA 1
ATOM 4805 C C . LEU B 1 211 ? 12.961 -27.906 -4.387 1 85.25 211 LEU B C 1
ATOM 4807 O O . LEU B 1 211 ? 12.328 -28.781 -4.977 1 85.25 211 LEU B O 1
ATOM 4811 N N . ARG B 1 212 ? 13.938 -28.188 -3.66 1 88.44 212 ARG B N 1
ATOM 4812 C CA . ARG B 1 212 ? 14.43 -29.562 -3.518 1 88.44 212 ARG B CA 1
ATOM 4813 C C . ARG B 1 212 ? 13.43 -30.422 -2.756 1 88.44 212 ARG B C 1
ATOM 4815 O O . ARG B 1 212 ? 13.438 -31.656 -2.879 1 88.44 212 ARG B O 1
ATOM 4822 N N . LEU B 1 213 ? 12.586 -29.812 -2.074 1 91.25 213 LEU B N 1
ATOM 4823 C CA . LEU B 1 213 ? 11.609 -30.531 -1.267 1 91.25 213 LEU B CA 1
ATOM 4824 C C . LEU B 1 213 ? 10.344 -30.812 -2.066 1 91.25 213 LEU B C 1
ATOM 4826 O O . LEU B 1 213 ? 9.438 -31.5 -1.584 1 91.25 213 LEU B O 1
ATOM 4830 N N . THR B 1 214 ? 10.297 -30.406 -3.297 1 89.25 214 THR B N 1
ATOM 4831 C CA . THR B 1 214 ? 9.094 -30.422 -4.113 1 89.25 214 THR B CA 1
ATOM 4832 C C . THR B 1 214 ? 8.539 -31.844 -4.223 1 89.25 214 THR B C 1
ATOM 4834 O O . THR B 1 214 ? 7.344 -32.062 -4.027 1 89.25 214 THR B O 1
ATOM 4837 N N . PRO B 1 215 ? 9.383 -32.875 -4.434 1 91.38 215 PRO B N 1
ATOM 4838 C CA . PRO B 1 215 ? 8.82 -34.219 -4.57 1 91.38 215 PRO B CA 1
ATOM 4839 C C . PRO B 1 215 ? 8.078 -34.688 -3.318 1 91.38 215 PRO B C 1
ATOM 4841 O O . PRO B 1 215 ? 7.02 -35.312 -3.418 1 91.38 215 PRO B O 1
ATOM 4844 N N . PHE B 1 216 ? 8.539 -34.312 -2.225 1 93.25 216 PHE B N 1
ATOM 4845 C CA . PHE B 1 216 ? 7.91 -34.688 -0.96 1 93.25 216 PHE B CA 1
ATOM 4846 C C . PHE B 1 216 ? 6.641 -33.875 -0.733 1 93.25 216 PHE B C 1
ATOM 4848 O O . PHE B 1 216 ? 5.625 -34.406 -0.294 1 93.25 216 PHE B O 1
ATOM 4855 N N . GLY B 1 217 ? 6.781 -32.594 -0.967 1 92 217 GLY B N 1
ATOM 4856 C CA . GLY B 1 217 ? 5.613 -31.75 -0.834 1 92 217 GLY B CA 1
ATOM 4857 C C . GLY B 1 217 ? 4.469 -32.156 -1.739 1 92 217 GLY B C 1
ATOM 4858 O O . GLY B 1 217 ? 3.311 -32.188 -1.312 1 92 217 GLY B O 1
ATOM 4859 N N . VAL B 1 218 ? 4.785 -32.469 -2.924 1 91.12 218 VAL B N 1
ATOM 4860 C CA . VAL B 1 218 ? 3.799 -32.875 -3.914 1 91.12 218 VAL B CA 1
ATOM 4861 C C . VAL B 1 218 ? 3.111 -34.156 -3.445 1 91.12 218 VAL B C 1
ATOM 4863 O O . VAL B 1 218 ? 1.896 -34.312 -3.598 1 91.12 218 VAL B O 1
ATOM 4866 N N . PHE B 1 219 ? 3.885 -35.094 -2.889 1 93.62 219 PHE B N 1
ATOM 4867 C CA . PHE B 1 219 ? 3.318 -36.312 -2.324 1 93.62 219 PHE B CA 1
ATOM 4868 C C . PHE B 1 219 ? 2.254 -35.969 -1.284 1 93.62 219 PHE B C 1
ATOM 4870 O O . PHE B 1 219 ? 1.143 -36.5 -1.335 1 93.62 219 PHE B O 1
ATOM 4877 N N . GLY B 1 220 ? 2.611 -35.156 -0.376 1 92.12 220 GLY B N 1
ATOM 4878 C CA . GLY B 1 220 ? 1.666 -34.75 0.658 1 92.12 220 GLY B CA 1
ATOM 4879 C C . GLY B 1 220 ? 0.434 -34.062 0.109 1 92.12 220 GLY B C 1
ATOM 4880 O O . GLY B 1 220 ? -0.691 -34.375 0.496 1 92.12 220 GLY B O 1
ATOM 4881 N N . LEU B 1 221 ? 0.593 -33.125 -0.737 1 90.06 221 LEU B N 1
ATOM 4882 C CA . LEU B 1 221 ? -0.502 -32.344 -1.292 1 90.06 221 LEU B CA 1
ATOM 4883 C C . LEU B 1 221 ? -1.44 -33.219 -2.115 1 90.06 221 LEU B C 1
ATOM 4885 O O . LEU B 1 221 ? -2.662 -33.125 -1.993 1 90.06 221 LEU B O 1
ATOM 4889 N N . MET B 1 222 ? -0.875 -34.062 -2.924 1 90.5 222 MET B N 1
ATOM 4890 C CA . MET B 1 222 ? -1.689 -34.906 -3.807 1 90.5 222 MET B CA 1
ATOM 4891 C C . MET B 1 222 ? -2.418 -35.969 -3.016 1 90.5 222 MET B C 1
ATOM 4893 O O . MET B 1 222 ? -3.496 -36.438 -3.412 1 90.5 222 MET B O 1
ATOM 4897 N N . THR B 1 223 ? -1.866 -36.406 -1.934 1 91.31 223 THR B N 1
ATOM 4898 C CA . THR B 1 223 ? -2.584 -37.312 -1.045 1 91.31 223 THR B CA 1
ATOM 4899 C C . THR B 1 223 ? -3.885 -36.688 -0.562 1 91.31 223 THR B C 1
ATOM 4901 O O . THR B 1 223 ? -4.934 -37.344 -0.566 1 91.31 223 THR B O 1
ATOM 4904 N N . ALA B 1 224 ? -3.73 -35.5 -0.152 1 89.25 224 ALA B N 1
ATOM 4905 C CA . ALA B 1 224 ? -4.918 -34.781 0.32 1 89.25 224 ALA B CA 1
ATOM 4906 C C . ALA B 1 224 ? -5.961 -34.656 -0.786 1 89.25 224 ALA B C 1
ATOM 4908 O O . ALA B 1 224 ? -7.156 -34.844 -0.538 1 89.25 224 ALA B O 1
ATOM 4909 N N . VAL B 1 225 ? -5.574 -34.344 -1.945 1 85.5 225 VAL B N 1
ATOM 4910 C CA . VAL B 1 225 ? -6.484 -34.25 -3.082 1 85.5 225 VAL B CA 1
ATOM 4911 C C . VAL B 1 225 ? -7.176 -35.594 -3.33 1 85.5 225 VAL B C 1
ATOM 4913 O O . VAL B 1 225 ? -8.398 -35.625 -3.494 1 85.5 225 VAL B O 1
ATOM 4916 N N . GLY B 1 226 ? -6.41 -36.656 -3.393 1 85.94 226 GLY B N 1
ATOM 4917 C CA . GLY B 1 226 ? -6.984 -37.969 -3.602 1 85.94 226 GLY B CA 1
ATOM 4918 C C . GLY B 1 226 ? -7.953 -38.375 -2.508 1 85.94 226 GLY B C 1
ATOM 4919 O O . GLY B 1 226 ? -8.992 -39 -2.785 1 85.94 226 GLY B O 1
ATOM 4920 N N . ALA B 1 227 ? -7.633 -38.062 -1.363 1 87.94 227 ALA B N 1
ATOM 4921 C CA . ALA B 1 227 ? -8.438 -38.438 -0.21 1 87.94 227 ALA B CA 1
ATOM 4922 C C . ALA B 1 227 ? -9.758 -37.688 -0.17 1 87.94 227 ALA B C 1
ATOM 4924 O O . ALA B 1 227 ? -10.789 -38.219 0.208 1 87.94 227 ALA B O 1
ATOM 4925 N N . LYS B 1 228 ? -9.695 -36.438 -0.503 1 85.38 228 LYS B N 1
ATOM 4926 C CA . LYS B 1 228 ? -10.852 -35.562 -0.327 1 85.38 228 LYS B CA 1
ATOM 4927 C C . LYS B 1 228 ? -11.734 -35.562 -1.571 1 85.38 228 LYS B C 1
ATOM 4929 O O . LYS B 1 228 ? -12.906 -35.188 -1.505 1 85.38 228 LYS B O 1
ATOM 4934 N N . ASN B 1 229 ? -11.227 -35.75 -2.693 1 78.5 229 ASN B N 1
ATOM 4935 C CA . ASN B 1 229 ? -11.969 -35.719 -3.945 1 78.5 229 ASN B CA 1
ATOM 4936 C C . ASN B 1 229 ? -12.109 -37.094 -4.559 1 78.5 229 ASN B C 1
ATOM 4938 O O . ASN B 1 229 ? -11.594 -37.375 -5.645 1 78.5 229 ASN B O 1
ATOM 4942 N N . GLY B 1 230 ? -12.82 -37.906 -3.994 1 70.88 230 GLY B N 1
ATOM 4943 C CA . GLY B 1 230 ? -12.992 -39.281 -4.48 1 70.88 230 GLY B CA 1
ATOM 4944 C C . GLY B 1 230 ? -13.75 -39.344 -5.793 1 70.88 230 GLY B C 1
ATOM 4945 O O . GLY B 1 230 ? -14.219 -38.312 -6.301 1 70.88 230 GLY B O 1
ATOM 4946 N N . VAL B 1 231 ? -13.812 -40.438 -6.441 1 73.56 231 VAL B N 1
ATOM 4947 C CA . VAL B 1 231 ? -14.383 -40.719 -7.754 1 73.56 231 VAL B CA 1
ATOM 4948 C C . VAL B 1 231 ? -15.867 -40.375 -7.762 1 73.56 231 VAL B C 1
ATOM 4950 O O . VAL B 1 231 ? -16.391 -39.875 -8.766 1 73.56 231 VAL B O 1
ATOM 4953 N N . SER B 1 232 ? -16.516 -40.438 -6.684 1 74.75 232 SER B N 1
ATOM 4954 C CA . SER B 1 232 ? -17.953 -40.219 -6.609 1 74.75 232 SER B CA 1
ATOM 4955 C C . SER B 1 232 ? -18.297 -38.75 -6.824 1 74.75 232 SER B C 1
ATOM 4957 O O . SER B 1 232 ? -19.359 -38.406 -7.348 1 74.75 232 SER B O 1
ATOM 4959 N N . THR B 1 233 ? -17.422 -37.906 -6.496 1 70.94 233 THR B N 1
ATOM 4960 C CA . THR B 1 233 ? -17.641 -36.469 -6.637 1 70.94 233 THR B CA 1
ATOM 4961 C C . THR B 1 233 ? -17.422 -36.031 -8.078 1 70.94 233 THR B C 1
ATOM 4963 O O . THR B 1 233 ? -18.047 -35.094 -8.547 1 70.94 233 THR B O 1
ATOM 4966 N N . LEU B 1 234 ? -16.688 -36.781 -8.766 1 77.75 234 LEU B N 1
ATOM 4967 C CA . LEU B 1 234 ? -16.234 -36.375 -10.102 1 77.75 234 LEU B CA 1
ATOM 4968 C C . LEU B 1 234 ? -17.203 -36.875 -11.172 1 77.75 234 LEU B C 1
ATOM 4970 O O . LEU B 1 234 ? -17.359 -36.25 -12.211 1 77.75 234 LEU B O 1
ATOM 4974 N N . MET B 1 235 ? -17.828 -37.844 -10.93 1 79.06 235 MET B N 1
ATOM 4975 C CA . MET B 1 235 ? -18.562 -38.562 -11.969 1 79.06 235 MET B CA 1
ATOM 4976 C C . MET B 1 235 ? -19.703 -37.719 -12.516 1 79.06 235 MET B C 1
ATOM 4978 O O . MET B 1 235 ? -19.859 -37.594 -13.734 1 79.06 235 MET B O 1
ATOM 4982 N N . PRO B 1 236 ? -20.453 -37.062 -11.688 1 78.12 236 PRO B N 1
ATOM 4983 C CA . PRO B 1 236 ? -21.578 -36.281 -12.219 1 78.12 236 PRO B CA 1
ATOM 4984 C C . PRO B 1 236 ? -21.125 -35.094 -13.07 1 78.12 236 PRO B C 1
ATOM 4986 O O . PRO B 1 236 ? -21.891 -34.625 -13.922 1 78.12 236 PRO B O 1
ATOM 4989 N N . LEU B 1 237 ? -19.922 -34.656 -12.891 1 89 237 LEU B N 1
ATOM 4990 C CA . LEU B 1 237 ? -19.422 -33.469 -13.562 1 89 237 LEU B CA 1
ATOM 4991 C C . LEU B 1 237 ? -18.25 -33.812 -14.484 1 89 237 LEU B C 1
ATOM 4993 O O . LEU B 1 237 ? -17.453 -32.938 -14.828 1 89 237 LEU B O 1
ATOM 4997 N N . LEU B 1 238 ? -18.141 -35 -14.852 1 90.5 238 LEU B N 1
ATOM 4998 C CA . LEU B 1 238 ? -17 -35.531 -15.609 1 90.5 238 LEU B CA 1
ATOM 4999 C C . LEU B 1 238 ? -16.844 -34.75 -16.922 1 90.5 238 LEU B C 1
ATOM 5001 O O . LEU B 1 238 ? -15.727 -34.406 -17.312 1 90.5 238 LEU B O 1
ATOM 5005 N N . THR B 1 239 ? -17.984 -34.562 -17.641 1 93.12 239 THR B N 1
ATOM 5006 C CA . THR B 1 239 ? -17.922 -33.875 -18.922 1 93.12 239 THR B CA 1
ATOM 5007 C C . THR B 1 239 ? -17.375 -32.469 -18.734 1 93.12 239 THR B C 1
ATOM 5009 O O . THR B 1 239 ? -16.578 -31.984 -19.547 1 93.12 239 THR B O 1
ATOM 5012 N N . PHE B 1 240 ? -17.828 -31.812 -17.672 1 94.5 240 PHE B N 1
ATOM 5013 C CA . PHE B 1 240 ? -17.375 -30.484 -17.328 1 94.5 240 PHE B CA 1
ATOM 5014 C C . PHE B 1 240 ? -15.875 -30.469 -17.047 1 94.5 240 PHE B C 1
ATOM 5016 O O . PHE B 1 240 ? -15.133 -29.656 -17.594 1 94.5 240 PHE B O 1
ATOM 5023 N N . VAL B 1 241 ? -15.414 -31.391 -16.266 1 95 241 VAL B N 1
ATOM 5024 C CA . VAL B 1 241 ? -14.016 -31.484 -15.859 1 95 241 VAL B CA 1
ATOM 5025 C C . VAL B 1 241 ? -13.148 -31.781 -17.078 1 95 241 VAL B C 1
ATOM 5027 O O . VAL B 1 241 ? -12.117 -31.125 -17.281 1 95 241 VAL B O 1
ATOM 5030 N N . VAL B 1 242 ? -13.539 -32.688 -17.875 1 95.94 242 VAL B N 1
ATOM 5031 C CA . VAL B 1 242 ? -12.789 -33.062 -19.062 1 95.94 242 VAL B CA 1
ATOM 5032 C C . VAL B 1 242 ? -12.703 -31.891 -20.031 1 95.94 242 VAL B C 1
ATOM 5034 O O . VAL B 1 242 ? -11.641 -31.609 -20.594 1 95.94 242 VAL B O 1
ATOM 5037 N N . ALA B 1 243 ? -13.789 -31.156 -20.203 1 97.5 243 ALA B N 1
ATOM 5038 C CA . ALA B 1 243 ? -13.805 -30 -21.094 1 97.5 243 ALA B CA 1
ATOM 5039 C C . ALA B 1 243 ? -12.781 -28.953 -20.641 1 97.5 243 ALA B C 1
ATOM 5041 O O . ALA B 1 243 ? -12.039 -28.406 -21.469 1 97.5 243 ALA B O 1
ATOM 5042 N N . ILE B 1 244 ? -12.766 -28.719 -19.375 1 97.69 244 ILE B N 1
ATOM 5043 C CA . ILE B 1 244 ? -11.852 -27.719 -18.828 1 97.69 244 ILE B CA 1
ATOM 5044 C C . ILE B 1 244 ? -10.406 -28.156 -19.031 1 97.69 244 ILE B C 1
ATOM 5046 O O . ILE B 1 244 ? -9.578 -27.391 -19.516 1 97.69 244 ILE B O 1
ATOM 5050 N N . TYR B 1 245 ? -10.07 -29.391 -18.719 1 97.75 245 TYR B N 1
ATOM 5051 C CA . TYR B 1 245 ? -8.711 -29.906 -18.844 1 97.75 245 TYR B CA 1
ATOM 5052 C C . TYR B 1 245 ? -8.258 -29.875 -20.297 1 97.75 245 TYR B C 1
ATOM 5054 O O . TYR B 1 245 ? -7.109 -29.531 -20.578 1 97.75 245 TYR B O 1
ATOM 5062 N N . LEU B 1 246 ? -9.141 -30.266 -21.141 1 98.31 246 LEU B N 1
ATOM 5063 C CA . LEU B 1 246 ? -8.781 -30.281 -22.562 1 98.31 246 LEU B CA 1
ATOM 5064 C C . LEU B 1 246 ? -8.609 -28.859 -23.078 1 98.31 246 LEU B C 1
ATOM 5066 O O . LEU B 1 246 ? -7.711 -28.594 -23.875 1 98.31 246 LEU B O 1
ATOM 5070 N N . ALA B 1 247 ? -9.492 -27.969 -22.688 1 98.69 247 ALA B N 1
ATOM 5071 C CA . ALA B 1 247 ? -9.359 -26.578 -23.078 1 98.69 247 ALA B CA 1
ATOM 5072 C C . ALA B 1 247 ? -8.039 -25.984 -22.609 1 98.69 247 ALA B C 1
ATOM 5074 O O . ALA B 1 247 ? -7.348 -25.297 -23.359 1 98.69 247 ALA B O 1
ATOM 5075 N N . LEU B 1 248 ? -7.703 -26.266 -21.3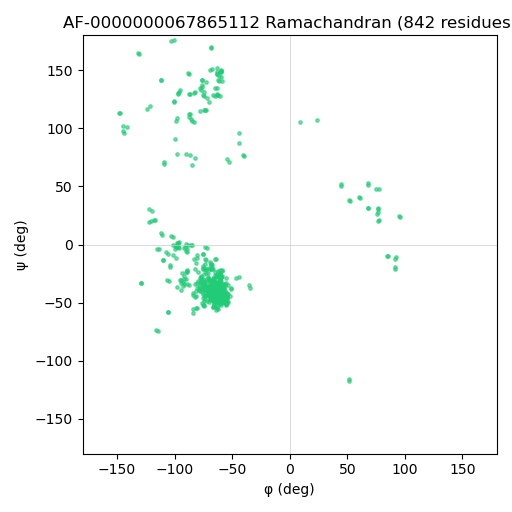75 1 98.69 248 LEU B N 1
ATOM 5076 C CA . LEU B 1 248 ? -6.465 -25.75 -20.797 1 98.69 248 LEU B CA 1
ATOM 5077 C C . LEU B 1 248 ? -5.25 -26.375 -21.469 1 98.69 248 LEU B C 1
ATOM 5079 O O . LEU B 1 248 ? -4.254 -25.703 -21.719 1 98.69 248 LEU B O 1
ATOM 5083 N N . ALA B 1 249 ? -5.316 -27.656 -21.766 1 98.44 249 ALA B N 1
ATOM 5084 C CA . ALA B 1 249 ? -4.254 -28.312 -22.516 1 98.44 249 ALA B CA 1
ATOM 5085 C C . ALA B 1 249 ? -4.086 -27.688 -23.891 1 98.44 249 ALA B C 1
ATOM 5087 O O . ALA B 1 249 ? -2.961 -27.484 -24.359 1 98.44 249 ALA B O 1
ATOM 5088 N N . PHE B 1 250 ? -5.18 -27.438 -24.516 1 98.5 250 PHE B N 1
ATOM 5089 C CA . PHE B 1 250 ? -5.141 -26.797 -25.812 1 98.5 250 PHE B CA 1
ATOM 5090 C C . PHE B 1 250 ? -4.484 -25.422 -25.719 1 98.5 250 PHE B C 1
ATOM 5092 O O . PHE B 1 250 ? -3.678 -25.047 -26.578 1 98.5 250 PHE B O 1
ATOM 5099 N N . GLN B 1 251 ? -4.883 -24.656 -24.734 1 98.62 251 GLN B N 1
ATOM 5100 C CA . GLN B 1 251 ? -4.309 -23.328 -24.516 1 98.62 251 GLN B CA 1
ATOM 5101 C C . GLN B 1 251 ? -2.789 -23.406 -24.391 1 98.62 251 GLN B C 1
ATOM 5103 O O . GLN B 1 251 ? -2.066 -22.625 -25.016 1 98.62 251 GLN B O 1
ATOM 5108 N N . ILE B 1 252 ? -2.275 -24.328 -23.625 1 98.25 252 ILE B N 1
ATOM 5109 C CA . ILE B 1 252 ? -0.851 -24.438 -23.344 1 98.25 252 ILE B CA 1
ATOM 5110 C C . ILE B 1 252 ? -0.121 -25.031 -24.531 1 98.25 252 ILE B C 1
ATOM 5112 O O . ILE B 1 252 ? 0.846 -24.453 -25.031 1 98.25 252 ILE B O 1
ATOM 5116 N N . LEU B 1 253 ? -0.574 -26.141 -25.062 1 97.81 253 LEU B N 1
ATOM 5117 C CA . LEU B 1 253 ? 0.166 -26.922 -26.047 1 97.81 253 LEU B CA 1
ATOM 5118 C C . LEU B 1 253 ? 0.051 -26.312 -27.438 1 97.81 253 LEU B C 1
ATOM 5120 O O . LEU B 1 253 ? 0.982 -26.406 -28.234 1 97.81 253 LEU B O 1
ATOM 5124 N N . ILE B 1 254 ? -1.083 -25.688 -27.688 1 97.75 254 ILE B N 1
ATOM 5125 C CA . ILE B 1 254 ? -1.275 -25.188 -29.047 1 97.75 254 ILE B CA 1
ATOM 5126 C C . ILE B 1 254 ? -1.1 -23.672 -29.062 1 97.75 254 ILE B C 1
ATOM 5128 O O . ILE B 1 254 ? -0.198 -23.141 -29.719 1 97.75 254 ILE B O 1
ATOM 5132 N N . ILE B 1 255 ? -1.895 -22.953 -28.281 1 98 255 ILE B N 1
ATOM 5133 C CA . ILE B 1 255 ? -1.885 -21.5 -28.359 1 98 255 ILE B CA 1
ATOM 5134 C C . ILE B 1 255 ? -0.532 -20.969 -27.891 1 98 255 ILE B C 1
ATOM 5136 O O . ILE B 1 255 ? 0.101 -20.156 -28.578 1 98 255 ILE B O 1
ATOM 5140 N N . HIS B 1 256 ? -0.069 -21.359 -26.719 1 98.12 256 HIS B N 1
ATOM 5141 C CA . HIS B 1 256 ? 1.213 -20.875 -26.219 1 98.12 256 HIS B CA 1
ATOM 5142 C C . HIS B 1 256 ? 2.354 -21.281 -27.141 1 98.12 256 HIS B C 1
ATOM 5144 O O . HIS B 1 256 ? 3.279 -20.5 -27.375 1 98.12 256 HIS B O 1
ATOM 5150 N N . SER B 1 257 ? 2.311 -22.484 -27.688 1 97.88 257 SER B N 1
ATOM 5151 C CA . SER B 1 257 ? 3.324 -22.922 -28.641 1 97.88 257 SER B CA 1
ATOM 5152 C C . SER B 1 257 ? 3.324 -22.062 -29.891 1 97.88 257 SER B C 1
ATOM 5154 O O . SER B 1 257 ? 4.383 -21.703 -30.406 1 97.88 257 SER B O 1
ATOM 5156 N N . LEU B 1 258 ? 2.162 -21.75 -30.328 1 97.25 258 LEU B N 1
ATOM 5157 C CA . LEU B 1 258 ? 2.055 -20.906 -31.516 1 97.25 258 LEU B CA 1
ATOM 5158 C C . LEU B 1 258 ? 2.652 -19.531 -31.234 1 97.25 258 LEU B C 1
ATOM 5160 O O . LEU B 1 258 ? 3.291 -18.938 -32.125 1 97.25 258 LEU B O 1
ATOM 5164 N N . PHE B 1 259 ? 2.406 -19.016 -30.047 1 96.75 259 PHE B N 1
ATOM 5165 C CA . PHE B 1 259 ? 2.971 -17.719 -29.688 1 96.75 259 PHE B CA 1
ATOM 5166 C C . PHE B 1 259 ? 4.496 -17.781 -29.688 1 96.75 259 PHE B C 1
ATOM 5168 O O . PHE B 1 259 ? 5.152 -16.844 -30.172 1 96.75 259 PHE B O 1
ATOM 5175 N N . ILE B 1 260 ? 5.035 -18.828 -29.188 1 96.62 260 ILE B N 1
ATOM 5176 C CA . ILE B 1 260 ? 6.488 -18.969 -29.156 1 96.62 260 ILE B CA 1
ATOM 5177 C C . ILE B 1 260 ? 7.035 -19.062 -30.578 1 96.62 260 ILE B C 1
ATOM 5179 O O . ILE B 1 260 ? 8.031 -18.422 -30.906 1 96.62 260 ILE B O 1
ATOM 5183 N N . LEU B 1 261 ? 6.379 -19.828 -31.406 1 95.88 261 LEU B N 1
ATOM 5184 C CA . LEU B 1 261 ? 6.828 -20.016 -32.781 1 95.88 261 LEU B CA 1
ATOM 5185 C C . LEU B 1 261 ? 6.754 -18.719 -33.562 1 95.88 261 LEU B C 1
ATOM 5187 O O . LEU B 1 261 ? 7.621 -18.438 -34.406 1 95.88 261 LEU B O 1
ATOM 5191 N N . ILE B 1 262 ? 5.801 -17.922 -33.281 1 94.44 262 ILE B N 1
ATOM 5192 C CA . ILE B 1 262 ? 5.582 -16.703 -34.062 1 94.44 262 ILE B CA 1
ATOM 5193 C C . ILE B 1 262 ? 6.516 -15.609 -33.562 1 94.44 262 ILE B C 1
ATOM 5195 O O . ILE B 1 262 ? 7.176 -14.938 -34.344 1 94.44 262 ILE B O 1
ATOM 5199 N N . PHE B 1 263 ? 6.625 -15.453 -32.281 1 93.25 263 PHE B N 1
ATOM 5200 C CA . PHE B 1 263 ? 7.305 -14.281 -31.75 1 93.25 263 PHE B CA 1
ATOM 5201 C C . PHE B 1 263 ? 8.781 -14.578 -31.5 1 93.25 263 PHE B C 1
ATOM 5203 O O . PHE B 1 263 ? 9.625 -13.68 -31.578 1 93.25 263 PHE B O 1
ATOM 5210 N N . LYS B 1 264 ? 9.086 -15.82 -31.141 1 91.94 264 LYS B N 1
ATOM 5211 C CA . LYS B 1 264 ? 10.469 -16.172 -30.844 1 91.94 264 LYS B CA 1
ATOM 5212 C C . LYS B 1 264 ? 11.102 -16.953 -31.984 1 91.94 264 LYS B C 1
ATOM 5214 O O . LYS B 1 264 ? 12.32 -17.031 -32.094 1 91.94 264 LYS B O 1
ATOM 5219 N N . ARG B 1 265 ? 10.352 -17.484 -32.844 1 92.19 265 ARG B N 1
ATOM 5220 C CA . ARG B 1 265 ? 10.828 -18.281 -33.969 1 92.19 265 ARG B CA 1
ATOM 5221 C C . ARG B 1 265 ? 11.789 -19.375 -33.5 1 92.19 265 ARG B C 1
ATOM 5223 O O . ARG B 1 265 ? 12.859 -19.562 -34.094 1 92.19 265 ARG B O 1
ATOM 5230 N N . ARG B 1 266 ? 11.5 -19.969 -32.375 1 91.44 266 ARG B N 1
ATOM 5231 C CA . ARG B 1 266 ? 12.273 -21.062 -31.781 1 91.44 266 ARG B CA 1
ATOM 5232 C C . ARG B 1 266 ? 11.367 -22.203 -31.359 1 91.44 266 ARG B C 1
ATOM 5234 O O . ARG B 1 266 ? 10.141 -22.047 -31.312 1 91.44 266 ARG B O 1
ATOM 5241 N N . SER B 1 267 ? 11.961 -23.297 -31.125 1 93.38 267 SER B N 1
ATOM 5242 C CA . SER B 1 267 ? 11.211 -24.453 -30.656 1 93.38 267 SER B CA 1
ATOM 5243 C C . SER B 1 267 ? 10.617 -24.219 -29.281 1 93.38 267 SER B C 1
ATOM 5245 O O . SER B 1 267 ? 11.289 -23.703 -28.375 1 93.38 267 SER B O 1
ATOM 5247 N N . PRO B 1 268 ? 9.312 -24.594 -29.125 1 96.38 268 PRO B N 1
ATOM 5248 C CA . PRO B 1 268 ? 8.656 -24.406 -27.844 1 96.38 268 PRO B CA 1
ATOM 5249 C C . PRO B 1 268 ? 9.133 -25.391 -26.781 1 96.38 268 PRO B C 1
ATOM 5251 O O . PRO B 1 268 ? 8.859 -25.203 -25.594 1 96.38 268 PRO B O 1
ATOM 5254 N N . ILE B 1 269 ? 9.805 -26.375 -27.125 1 95.69 269 ILE B N 1
ATOM 5255 C CA . ILE B 1 269 ? 10.203 -27.469 -26.234 1 95.69 269 ILE B CA 1
ATOM 5256 C C . ILE B 1 269 ? 11.109 -26.922 -25.125 1 95.69 269 ILE B C 1
ATOM 5258 O O . ILE B 1 269 ? 10.984 -27.297 -23.969 1 95.69 269 ILE B O 1
ATOM 5262 N N . LYS B 1 270 ? 12.016 -26.078 -25.516 1 94.19 270 LYS B N 1
ATOM 5263 C CA . LYS B 1 270 ? 12.93 -25.5 -24.531 1 94.19 270 LYS B CA 1
ATOM 5264 C C . LYS B 1 270 ? 12.164 -24.734 -23.453 1 94.19 270 LYS B C 1
ATOM 5266 O O . LYS B 1 270 ? 12.477 -24.828 -22.266 1 94.19 270 LYS B O 1
ATOM 5271 N N . PHE B 1 271 ? 11.234 -23.969 -23.922 1 96.81 271 PHE B N 1
ATOM 5272 C CA . PHE B 1 271 ? 10.438 -23.188 -22.969 1 96.81 271 PHE B CA 1
ATOM 5273 C C . PHE B 1 271 ? 9.695 -24.109 -22.016 1 96.81 271 PHE B C 1
ATOM 5275 O O . PHE B 1 271 ? 9.719 -23.906 -20.797 1 96.81 271 PHE B O 1
ATOM 5282 N N . PHE B 1 272 ? 9.039 -25.141 -22.531 1 97.25 272 PHE B N 1
ATOM 5283 C CA . PHE B 1 272 ? 8.211 -26.016 -21.703 1 97.25 272 PHE B CA 1
ATOM 5284 C C . PHE B 1 272 ? 9.07 -26.844 -20.766 1 97.25 272 PHE B C 1
ATOM 5286 O O . PHE B 1 272 ? 8.68 -27.109 -19.625 1 97.25 272 PHE B O 1
ATOM 5293 N N . LYS B 1 273 ? 10.203 -27.234 -21.203 1 95 273 LYS B N 1
ATOM 5294 C CA . LYS B 1 273 ? 11.133 -27.938 -20.328 1 95 273 LYS B CA 1
ATOM 5295 C C . LYS B 1 273 ? 11.633 -27.031 -19.219 1 95 273 LYS B C 1
ATOM 5297 O O . LYS B 1 273 ? 11.789 -27.469 -18.078 1 95 273 LYS B O 1
ATOM 5302 N N . GLY B 1 274 ? 11.867 -25.859 -19.578 1 95.56 274 GLY B N 1
ATOM 5303 C CA . GLY B 1 274 ? 12.406 -24.906 -18.625 1 95.56 274 GLY B CA 1
ATOM 5304 C C . GLY B 1 274 ? 11.398 -24.484 -17.578 1 95.56 274 GLY B C 1
ATOM 5305 O O . GLY B 1 274 ? 11.758 -24.266 -16.422 1 95.56 274 GLY B O 1
ATOM 5306 N N . ILE B 1 275 ? 10.156 -24.344 -17.953 1 97.06 275 ILE B N 1
ATOM 5307 C CA . ILE B 1 275 ? 9.148 -23.812 -17.047 1 97.06 275 ILE B CA 1
ATOM 5308 C C . ILE B 1 275 ? 8.5 -24.953 -16.25 1 97.06 275 ILE B C 1
ATOM 5310 O O . ILE B 1 275 ? 7.711 -24.703 -15.344 1 97.06 275 ILE B O 1
ATOM 5314 N N . TRP B 1 276 ? 8.836 -26.141 -16.5 1 95.25 276 TRP B N 1
ATOM 5315 C CA . TRP B 1 276 ? 8.227 -27.344 -15.961 1 95.25 276 TRP B CA 1
ATOM 5316 C C . TRP B 1 276 ? 8.211 -27.328 -14.438 1 95.25 276 TRP B C 1
ATOM 5318 O O . TRP B 1 276 ? 7.188 -27.625 -13.812 1 95.25 276 TRP B O 1
ATOM 5328 N N . PRO B 1 277 ? 9.344 -26.969 -13.75 1 93.44 277 PRO B N 1
ATOM 5329 C CA . PRO B 1 277 ? 9.289 -26.938 -12.289 1 93.44 277 PRO B CA 1
ATOM 5330 C C . PRO B 1 277 ? 8.195 -26.031 -11.75 1 93.44 277 PRO B C 1
ATOM 5332 O O . PRO B 1 277 ? 7.496 -26.375 -10.797 1 93.44 277 PRO B O 1
ATOM 5335 N N . ALA B 1 278 ? 8.047 -24.938 -12.367 1 95.94 278 ALA B N 1
ATOM 5336 C CA . ALA B 1 278 ? 7.016 -23.984 -11.953 1 95.94 278 ALA B CA 1
ATOM 5337 C C . ALA B 1 278 ? 5.621 -24.547 -12.219 1 95.94 278 ALA B C 1
ATOM 5339 O O . ALA B 1 278 ? 4.703 -24.359 -11.414 1 95.94 278 ALA B O 1
ATOM 5340 N N . GLN B 1 279 ? 5.469 -25.219 -13.297 1 96.75 279 GLN B N 1
ATOM 5341 C CA . GLN B 1 279 ? 4.184 -25.828 -13.641 1 96.75 279 GLN B CA 1
ATOM 5342 C C . GLN B 1 279 ? 3.766 -26.859 -12.602 1 96.75 279 GLN B C 1
ATOM 5344 O O . GLN B 1 279 ? 2.611 -26.891 -12.172 1 96.75 279 GLN B O 1
ATOM 5349 N N . VAL B 1 280 ? 4.629 -27.609 -12.219 1 92.88 280 VAL B N 1
ATOM 5350 C CA . VAL B 1 280 ? 4.332 -28.672 -11.258 1 92.88 280 VAL B CA 1
ATOM 5351 C C . VAL B 1 280 ? 3.945 -28.062 -9.914 1 92.88 280 VAL B C 1
ATOM 5353 O O . VAL B 1 280 ? 2.969 -28.484 -9.289 1 92.88 280 VAL B O 1
ATOM 5356 N N . VAL B 1 281 ? 4.715 -27.125 -9.492 1 91.44 281 VAL B N 1
ATOM 5357 C CA . VAL B 1 281 ? 4.434 -26.469 -8.219 1 91.44 281 VAL B CA 1
ATOM 5358 C C . VAL B 1 281 ? 3.076 -25.766 -8.281 1 91.44 281 VAL B C 1
ATOM 5360 O O . VAL B 1 281 ? 2.275 -25.875 -7.352 1 91.44 281 VAL B O 1
ATOM 5363 N N . ALA B 1 282 ? 2.842 -25.141 -9.344 1 95.19 282 ALA B N 1
ATOM 5364 C CA . ALA B 1 282 ? 1.558 -24.469 -9.539 1 95.19 282 ALA B CA 1
ATOM 5365 C C . ALA B 1 282 ? 0.406 -25.469 -9.5 1 95.19 282 ALA B C 1
ATOM 5367 O O . ALA B 1 282 ? -0.61 -25.234 -8.844 1 95.19 282 ALA B O 1
ATOM 5368 N N . PHE B 1 283 ? 0.563 -26.562 -10.172 1 95 283 PHE B N 1
ATOM 5369 C CA . PHE B 1 283 ? -0.454 -27.609 -10.25 1 95 283 PHE B CA 1
ATOM 5370 C C . PHE B 1 283 ? -0.784 -28.156 -8.859 1 95 283 PHE B C 1
ATOM 5372 O O . PHE B 1 283 ? -1.951 -28.391 -8.547 1 95 283 PHE B O 1
ATOM 5379 N N . THR B 1 284 ? 0.163 -28.234 -8.117 1 90.5 284 THR B N 1
ATOM 5380 C CA . THR B 1 284 ? -0.027 -28.953 -6.863 1 90.5 284 THR B CA 1
ATOM 5381 C C . THR B 1 284 ? -0.372 -27.984 -5.734 1 90.5 284 THR B C 1
ATOM 5383 O O . THR B 1 284 ? -1.093 -28.344 -4.801 1 90.5 284 THR B O 1
ATOM 5386 N N . THR B 1 285 ? 0.124 -26.75 -5.785 1 88.44 285 THR B N 1
ATOM 5387 C CA . THR B 1 285 ? -0.15 -25.781 -4.727 1 88.44 285 THR B CA 1
ATOM 5388 C C . THR B 1 285 ? -1.421 -25 -5.031 1 88.44 285 THR B C 1
ATOM 5390 O O . THR B 1 285 ? -1.976 -24.344 -4.148 1 88.44 285 THR B O 1
ATOM 5393 N N . GLN B 1 286 ? -1.745 -24.953 -6.289 1 91.38 286 GLN B N 1
ATOM 5394 C CA . GLN B 1 286 ? -2.918 -24.203 -6.742 1 91.38 286 GLN B CA 1
ATOM 5395 C C . GLN B 1 286 ? -2.803 -22.734 -6.402 1 91.38 286 GLN B C 1
ATOM 5397 O O . GLN B 1 286 ? -3.768 -22.109 -5.941 1 91.38 286 GLN B O 1
ATOM 5402 N N . SER B 1 287 ? -1.553 -22.172 -6.578 1 90.06 287 SER B N 1
ATOM 5403 C CA . SER B 1 287 ? -1.299 -20.766 -6.285 1 90.06 287 SER B CA 1
ATOM 5404 C C . SER B 1 287 ? -0.229 -20.188 -7.207 1 90.06 287 SER B C 1
ATOM 5406 O O . SER B 1 287 ? 0.95 -20.531 -7.086 1 90.06 287 SER B O 1
ATOM 5408 N N . SER B 1 288 ? -0.712 -19.266 -8.039 1 92.56 288 SER B N 1
ATOM 5409 C CA . SER B 1 288 ? 0.256 -18.578 -8.883 1 92.56 288 SER B CA 1
ATOM 5410 C C . SER B 1 288 ? 1.205 -17.719 -8.047 1 92.56 288 SER B C 1
ATOM 5412 O O . SER B 1 288 ? 2.406 -17.672 -8.32 1 92.56 288 SER B O 1
ATOM 5414 N N . PHE B 1 289 ? 0.57 -17.125 -7.039 1 87.38 289 PHE B N 1
ATOM 5415 C CA . PHE B 1 289 ? 1.337 -16.297 -6.109 1 87.38 289 PHE B CA 1
ATOM 5416 C C . PHE B 1 289 ? 2.369 -17.141 -5.371 1 87.38 289 PHE B C 1
ATOM 5418 O O . PHE B 1 289 ? 3.533 -16.75 -5.258 1 87.38 289 PHE B O 1
ATOM 5425 N N . GLY B 1 290 ? 1.979 -18.234 -4.914 1 88.25 290 GLY B N 1
ATOM 5426 C CA . GLY B 1 290 ? 2.859 -19.125 -4.172 1 88.25 290 GLY B CA 1
ATOM 5427 C C . GLY B 1 290 ? 3.939 -19.75 -5.031 1 88.25 290 GLY B C 1
ATOM 5428 O O . GLY B 1 290 ? 4.957 -20.219 -4.52 1 88.25 290 GLY B O 1
ATOM 5429 N N . THR B 1 291 ? 3.814 -19.703 -6.293 1 93.88 291 THR B N 1
ATOM 5430 C CA . THR B 1 291 ? 4.742 -20.359 -7.211 1 93.88 291 THR B CA 1
ATOM 5431 C C . THR B 1 291 ? 5.75 -19.344 -7.762 1 93.88 291 THR B C 1
ATOM 5433 O O . THR B 1 291 ? 6.68 -19.719 -8.484 1 93.88 291 THR B O 1
ATOM 5436 N N . LEU B 1 292 ? 5.609 -18.125 -7.422 1 93.69 292 LEU B N 1
ATOM 5437 C CA . LEU B 1 292 ? 6.355 -17.031 -8.039 1 93.69 292 LEU B CA 1
ATOM 5438 C C . LEU B 1 292 ? 7.855 -17.25 -7.914 1 93.69 292 LEU B C 1
ATOM 5440 O O . LEU B 1 292 ? 8.594 -17.109 -8.891 1 93.69 292 LEU B O 1
ATOM 5444 N N . PRO B 1 293 ? 8.352 -17.625 -6.73 1 92.25 293 PRO B N 1
ATOM 5445 C CA . PRO B 1 293 ? 9.797 -17.812 -6.617 1 92.25 293 PRO B CA 1
ATOM 5446 C C . PRO B 1 293 ? 10.328 -18.875 -7.578 1 92.25 293 PRO B C 1
ATOM 5448 O O . PRO B 1 293 ? 11.391 -18.688 -8.18 1 92.25 293 PRO B O 1
ATOM 5451 N N . VAL B 1 294 ? 9.594 -19.875 -7.762 1 93.06 294 VAL B N 1
ATOM 5452 C CA . VAL B 1 294 ? 10 -20.969 -8.648 1 93.06 294 VAL B CA 1
ATOM 5453 C C . VAL B 1 294 ? 9.852 -20.531 -10.102 1 93.06 294 VAL B C 1
ATOM 5455 O O . VAL B 1 294 ? 10.664 -20.906 -10.961 1 93.06 294 VAL B O 1
ATOM 5458 N N . THR B 1 295 ? 8.812 -19.797 -10.367 1 96.69 295 THR B N 1
ATOM 5459 C CA . THR B 1 295 ? 8.617 -19.25 -11.711 1 96.69 295 THR B CA 1
ATOM 5460 C C . THR B 1 295 ? 9.789 -18.359 -12.109 1 96.69 295 THR B C 1
ATOM 5462 O O . THR B 1 295 ? 10.352 -18.516 -13.195 1 96.69 295 THR B O 1
ATOM 5465 N N . ILE B 1 296 ? 10.141 -17.469 -11.227 1 95 296 ILE B N 1
ATOM 5466 C CA . ILE B 1 296 ? 11.242 -16.547 -11.5 1 95 296 ILE B CA 1
ATOM 5467 C C . ILE B 1 296 ? 12.539 -17.344 -11.688 1 95 296 ILE B C 1
ATOM 5469 O O . ILE B 1 296 ? 13.281 -17.109 -12.641 1 95 296 ILE B O 1
ATOM 5473 N N . GLU B 1 297 ? 12.758 -18.234 -10.812 1 93.69 297 GLU B N 1
ATOM 5474 C CA . GLU B 1 297 ? 13.953 -19.078 -10.891 1 93.69 297 GLU B CA 1
ATOM 5475 C C . GLU B 1 297 ? 14 -19.844 -12.211 1 93.69 297 GLU B C 1
ATOM 5477 O O . GLU B 1 297 ? 15.047 -19.906 -12.859 1 93.69 297 GLU B O 1
ATOM 5482 N N . SER B 1 298 ? 12.945 -20.438 -12.594 1 95.56 298 SER B N 1
ATOM 5483 C CA . SER B 1 298 ? 12.875 -21.203 -13.836 1 95.56 298 SER B CA 1
ATOM 5484 C C . SER B 1 298 ? 13.102 -20.312 -15.055 1 95.56 298 SER B C 1
ATOM 5486 O O . SER B 1 298 ? 13.805 -20.688 -15.984 1 95.56 298 SER B O 1
ATOM 5488 N N . LEU B 1 299 ? 12.523 -19.156 -15.031 1 96.56 299 LEU B N 1
ATOM 5489 C CA . LEU B 1 299 ? 12.672 -18.219 -16.141 1 96.56 299 LEU B CA 1
ATOM 5490 C C . LEU B 1 299 ? 14.109 -17.75 -16.266 1 96.56 299 LEU B C 1
ATOM 5492 O O . LEU B 1 299 ? 14.664 -17.719 -17.375 1 96.56 299 LEU B O 1
ATOM 5496 N N . GLU B 1 300 ? 14.68 -17.438 -15.211 1 94 300 GLU B N 1
ATOM 5497 C CA . GLU B 1 300 ? 16.031 -16.875 -15.227 1 94 300 GLU B CA 1
ATOM 5498 C C . GLU B 1 300 ? 17.062 -17.938 -15.531 1 94 300 GLU B C 1
ATOM 5500 O O . GLU B 1 300 ? 17.875 -17.781 -16.453 1 94 300 GLU B O 1
ATOM 5505 N N . ASN B 1 301 ? 17 -19 -14.875 1 92.94 301 ASN B N 1
ATOM 5506 C CA . ASN B 1 301 ? 18.109 -19.953 -14.891 1 92.94 301 ASN B CA 1
ATOM 5507 C C . ASN B 1 301 ? 17.906 -21.031 -15.938 1 92.94 301 ASN B C 1
ATOM 5509 O O . ASN B 1 301 ? 18.859 -21.5 -16.562 1 92.94 301 ASN B O 1
ATOM 5513 N N . ASN B 1 302 ? 16.688 -21.5 -16.109 1 94.44 302 ASN B N 1
ATOM 5514 C CA . ASN B 1 302 ? 16.438 -22.578 -17.047 1 94.44 302 ASN B CA 1
ATOM 5515 C C . ASN B 1 302 ? 16.188 -22.047 -18.469 1 94.44 302 ASN B C 1
ATOM 5517 O O . ASN B 1 302 ? 16.625 -22.641 -19.438 1 94.44 302 ASN B O 1
ATOM 5521 N N . ILE B 1 303 ? 15.555 -20.906 -18.562 1 95.38 303 ILE B N 1
ATOM 5522 C CA . ILE B 1 303 ? 15.102 -20.422 -19.875 1 95.38 303 ILE B CA 1
ATOM 5523 C C . ILE B 1 303 ? 16.016 -19.281 -20.344 1 95.38 303 ILE B C 1
ATOM 5525 O O . ILE B 1 303 ? 16.172 -19.062 -21.547 1 95.38 303 ILE B O 1
ATOM 5529 N N . GLY B 1 304 ? 16.562 -18.5 -19.406 1 94.81 304 GLY B N 1
ATOM 5530 C CA . GLY B 1 304 ? 17.5 -17.453 -19.766 1 94.81 304 GLY B CA 1
ATOM 5531 C C . GLY B 1 304 ? 16.859 -16.094 -19.906 1 94.81 304 GLY B C 1
ATOM 5532 O O . GLY B 1 304 ? 17.375 -15.219 -20.609 1 94.81 304 GLY B O 1
ATOM 5533 N N . VAL B 1 305 ? 15.789 -15.898 -19.297 1 94.94 305 VAL B N 1
ATOM 5534 C CA . VAL B 1 305 ? 15.133 -14.594 -19.281 1 94.94 305 VAL B CA 1
ATOM 5535 C C . VAL B 1 305 ? 15.875 -13.664 -18.328 1 94.94 305 VAL B C 1
ATOM 5537 O O . VAL B 1 305 ? 16.359 -14.094 -17.281 1 94.94 305 VAL B O 1
ATOM 5540 N N . SER B 1 306 ? 15.977 -12.414 -18.719 1 93.5 306 SER B N 1
ATOM 5541 C CA . SER B 1 306 ? 16.641 -11.438 -17.859 1 93.5 306 SER B CA 1
ATOM 5542 C C . SER B 1 306 ? 15.945 -11.32 -16.516 1 93.5 306 SER B C 1
ATOM 5544 O O . SER B 1 306 ? 14.719 -11.461 -16.422 1 93.5 306 SER B O 1
ATOM 5546 N N . SER B 1 307 ? 16.703 -11.023 -15.516 1 91.62 307 SER B N 1
ATOM 5547 C CA . SER B 1 307 ? 16.188 -10.938 -14.156 1 91.62 307 SER B CA 1
ATOM 5548 C C . SER B 1 307 ? 15.094 -9.891 -14.039 1 91.62 307 SER B C 1
ATOM 5550 O O . SER B 1 307 ? 14.094 -10.094 -13.344 1 91.62 307 SER B O 1
ATOM 5552 N N . SER B 1 308 ? 15.258 -8.797 -14.688 1 90.25 308 SER B N 1
ATOM 5553 C CA . SER B 1 308 ? 14.281 -7.711 -14.641 1 90.25 308 SER B CA 1
ATOM 5554 C C . SER B 1 308 ? 12.945 -8.148 -15.227 1 90.25 308 SER B C 1
ATOM 5556 O O . SER B 1 308 ? 11.898 -7.961 -14.602 1 90.25 308 SER B O 1
ATOM 5558 N N . THR B 1 309 ? 13.062 -8.758 -16.359 1 93.75 309 THR B N 1
ATOM 5559 C CA . THR B 1 309 ? 11.852 -9.219 -17.031 1 93.75 309 THR B CA 1
ATOM 5560 C C . THR B 1 309 ? 11.195 -10.344 -16.234 1 93.75 309 THR B C 1
ATOM 5562 O O . THR B 1 309 ? 9.977 -10.352 -16.062 1 93.75 309 THR B O 1
ATOM 5565 N N . ALA B 1 310 ? 11.992 -11.266 -15.773 1 95.31 310 ALA B N 1
ATOM 5566 C CA . ALA B 1 310 ? 11.477 -12.414 -15.031 1 95.31 310 ALA B CA 1
ATOM 5567 C C . ALA B 1 310 ? 10.742 -11.961 -13.766 1 95.31 310 ALA B C 1
ATOM 5569 O O . ALA B 1 310 ? 9.609 -12.375 -13.516 1 95.31 310 ALA B O 1
ATOM 5570 N N . SER B 1 311 ? 11.32 -11.141 -13.023 1 92.75 311 SER B N 1
ATOM 5571 C CA . SER B 1 311 ? 10.742 -10.703 -11.75 1 92.75 311 SER B CA 1
ATOM 5572 C C . SER B 1 311 ? 9.523 -9.82 -11.969 1 92.75 311 SER B C 1
ATOM 5574 O O . SER B 1 311 ? 8.492 -10.008 -11.32 1 92.75 311 SER B O 1
ATOM 5576 N N . PHE B 1 312 ? 9.656 -8.938 -12.898 1 91.69 312 PHE B N 1
ATOM 5577 C CA . PHE B 1 312 ? 8.594 -7.965 -13.109 1 91.69 312 PHE B CA 1
ATOM 5578 C C . PHE B 1 312 ? 7.395 -8.609 -13.797 1 91.69 312 PHE B C 1
ATOM 5580 O O . PHE B 1 312 ? 6.273 -8.547 -13.289 1 91.69 312 PHE B O 1
ATOM 5587 N N . VAL B 1 313 ? 7.59 -9.242 -14.867 1 95.12 313 VAL B N 1
ATOM 5588 C CA . VAL B 1 313 ? 6.5 -9.758 -15.695 1 95.12 313 VAL B CA 1
ATOM 5589 C C . VAL B 1 313 ? 5.836 -10.938 -14.992 1 95.12 313 VAL B C 1
ATOM 5591 O O . VAL B 1 313 ? 4.609 -11.078 -15.016 1 95.12 313 VAL B O 1
ATOM 5594 N N . ALA B 1 314 ? 6.621 -11.82 -14.383 1 95.5 314 ALA B N 1
ATOM 5595 C CA . ALA B 1 314 ? 6.039 -12.938 -13.648 1 95.5 314 ALA B CA 1
ATOM 5596 C C . ALA B 1 314 ? 5.18 -12.445 -12.492 1 95.5 314 ALA B C 1
ATOM 5598 O O . ALA B 1 314 ? 4.117 -13.008 -12.211 1 95.5 314 ALA B O 1
ATOM 5599 N N . SER B 1 315 ? 5.625 -11.453 -11.797 1 93 315 SER B N 1
ATOM 5600 C CA . SER B 1 315 ? 4.855 -10.898 -10.688 1 93 315 SER B CA 1
ATOM 5601 C C . SER B 1 315 ? 3.541 -10.297 -11.172 1 93 315 SER B C 1
ATOM 5603 O O . SER B 1 315 ? 2.488 -10.531 -10.578 1 93 315 SER B O 1
ATOM 5605 N N . LEU B 1 316 ? 3.6 -9.578 -12.211 1 92.19 316 LEU B N 1
ATOM 5606 C CA . LEU B 1 316 ? 2.398 -9.008 -12.805 1 92.19 316 LEU B CA 1
ATOM 5607 C C . LEU B 1 316 ? 1.441 -10.102 -13.258 1 92.19 316 LEU B C 1
ATOM 5609 O O . LEU B 1 316 ? 0.235 -10.016 -13.023 1 92.19 316 LEU B O 1
ATOM 5613 N N . GLY B 1 317 ? 1.966 -11.078 -13.867 1 94.38 317 GLY B N 1
ATOM 5614 C CA . GLY B 1 317 ? 1.182 -12.172 -14.422 1 94.38 317 GLY B CA 1
ATOM 5615 C C . GLY B 1 317 ? 0.536 -13.047 -13.367 1 94.38 317 GLY B C 1
ATOM 5616 O O . GLY B 1 317 ? -0.37 -13.828 -13.664 1 94.38 317 GLY B O 1
ATOM 5617 N N . SER B 1 318 ? 1.023 -12.938 -12.156 1 92 318 SER B N 1
ATOM 5618 C CA . SER B 1 318 ? 0.417 -13.711 -11.078 1 92 318 SER B CA 1
ATOM 5619 C C . SER B 1 318 ? -0.917 -13.109 -10.648 1 92 318 SER B C 1
ATOM 5621 O O . SER B 1 318 ? -1.695 -13.758 -9.945 1 92 318 SER B O 1
ATOM 5623 N N . THR B 1 319 ? -1.228 -11.93 -11.172 1 88.19 319 THR B N 1
ATOM 5624 C CA . THR B 1 319 ? -2.443 -11.258 -10.734 1 88.19 319 THR B CA 1
ATOM 5625 C C . THR B 1 319 ? -3.283 -10.828 -11.938 1 88.19 319 THR B C 1
ATOM 5627 O O . THR B 1 319 ? -4.516 -10.82 -11.867 1 88.19 319 THR B O 1
ATOM 5630 N N . VAL B 1 320 ? -2.607 -10.5 -12.984 1 90.81 320 VAL B N 1
ATOM 5631 C CA . VAL B 1 320 ? -3.303 -9.992 -14.164 1 90.81 320 VAL B CA 1
ATOM 5632 C C . VAL B 1 320 ? -3.199 -11 -15.305 1 90.81 320 VAL B C 1
ATOM 5634 O O . VAL B 1 320 ? -2.15 -11.617 -15.5 1 90.81 320 VAL B O 1
ATOM 5637 N N . GLY B 1 321 ? -4.281 -11.094 -16 1 92.94 321 GLY B N 1
ATOM 5638 C CA . GLY B 1 321 ? -4.242 -11.883 -17.234 1 92.94 321 GLY B CA 1
ATOM 5639 C C . GLY B 1 321 ? -4.066 -13.367 -16.969 1 92.94 321 GLY B C 1
ATOM 5640 O O . GLY B 1 321 ? -3.189 -14 -17.562 1 92.94 321 GLY B O 1
ATOM 5641 N N . MET B 1 322 ? -4.848 -13.891 -16.203 1 95.12 322 MET B N 1
ATOM 5642 C CA . MET B 1 322 ? -4.762 -15.305 -15.859 1 95.12 322 MET B CA 1
ATOM 5643 C C . MET B 1 322 ? -5.531 -16.156 -16.859 1 95.12 322 MET B C 1
ATOM 5645 O O . MET B 1 322 ? -6.762 -16.234 -16.797 1 95.12 322 MET B O 1
ATOM 5649 N N . ASN B 1 323 ? -4.805 -16.875 -17.641 1 97.44 323 ASN B N 1
ATOM 5650 C CA . ASN B 1 323 ? -5.402 -17.625 -18.734 1 97.44 323 ASN B CA 1
ATOM 5651 C C . ASN B 1 323 ? -6.422 -18.641 -18.234 1 97.44 323 ASN B C 1
ATOM 5653 O O . ASN B 1 323 ? -7.5 -18.797 -18.812 1 97.44 323 ASN B O 1
ATOM 5657 N N . GLY B 1 324 ? -6.059 -19.297 -17.203 1 97.31 324 GLY B N 1
ATOM 5658 C CA . GLY B 1 324 ? -6.926 -20.344 -16.703 1 97.31 324 GLY B CA 1
ATOM 5659 C C . GLY B 1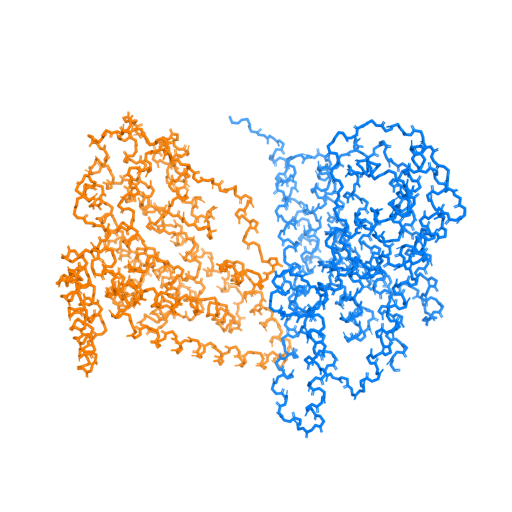 324 ? -8.078 -19.812 -15.859 1 97.31 324 GLY B C 1
ATOM 5660 O O . GLY B 1 324 ? -9.242 -20.016 -16.203 1 97.31 324 GLY B O 1
ATOM 5661 N N . CYS B 1 325 ? -7.789 -19.047 -14.852 1 94.88 325 CYS B N 1
ATOM 5662 C CA . CYS B 1 325 ? -8.75 -18.578 -13.852 1 94.88 325 CYS B CA 1
ATOM 5663 C C . CYS B 1 325 ? -9.594 -17.438 -14.414 1 94.88 325 CYS B C 1
ATOM 5665 O O . CYS B 1 325 ? -10.75 -17.266 -14.016 1 94.88 325 CYS B O 1
ATOM 5667 N N . GLY B 1 326 ? -9.07 -16.734 -15.312 1 94.62 326 GLY B N 1
ATOM 5668 C CA . GLY B 1 326 ? -9.781 -15.562 -15.805 1 94.62 326 GLY B CA 1
ATOM 5669 C C . GLY B 1 326 ? -10.289 -15.734 -17.234 1 94.62 326 GLY B C 1
ATOM 5670 O O . GLY B 1 326 ? -11.133 -14.953 -17.688 1 94.62 326 GLY B O 1
ATOM 5671 N N . GLY B 1 327 ? -9.859 -16.688 -17.922 1 97.12 327 GLY B N 1
ATOM 5672 C CA . GLY B 1 327 ? -10.219 -16.875 -19.328 1 97.12 327 GLY B CA 1
ATOM 5673 C C . GLY B 1 327 ? -11.031 -18.141 -19.562 1 97.12 327 GLY B C 1
ATOM 5674 O O . GLY B 1 327 ? -12.258 -18.094 -19.594 1 97.12 327 GLY B O 1
ATOM 5675 N N . VAL B 1 328 ? -10.375 -19.234 -19.516 1 98.25 328 VAL B N 1
ATOM 5676 C CA . VAL B 1 328 ? -10.977 -20.5 -19.906 1 98.25 328 VAL B CA 1
ATOM 5677 C C . VAL B 1 328 ? -12.094 -20.859 -18.922 1 98.25 328 VAL B C 1
ATOM 5679 O O . VAL B 1 328 ? -13.219 -21.156 -19.328 1 98.25 328 VAL B O 1
ATOM 5682 N N . PHE B 1 329 ? -11.812 -20.828 -17.688 1 97.38 329 PHE B N 1
ATOM 5683 C CA . PHE B 1 329 ? -12.703 -21.328 -16.656 1 97.38 329 PHE B CA 1
ATOM 5684 C C . PHE B 1 329 ? -14.008 -20.547 -16.625 1 97.38 329 PHE B C 1
ATOM 5686 O O . PHE B 1 329 ? -15.094 -21.125 -16.766 1 97.38 329 PHE B O 1
ATOM 5693 N N . PRO B 1 330 ? -13.961 -19.234 -16.484 1 96.38 330 PRO B N 1
ATOM 5694 C CA . PRO B 1 330 ? -15.227 -18.5 -16.438 1 96.38 330 PRO B CA 1
ATOM 5695 C C . PRO B 1 330 ? -16.047 -18.656 -17.719 1 96.38 330 PRO B C 1
ATOM 5697 O O . PRO B 1 330 ? -17.281 -18.641 -17.688 1 96.38 330 PRO B O 1
ATOM 5700 N N . ALA B 1 331 ? -15.398 -18.766 -18.844 1 97.81 331 ALA B N 1
ATOM 5701 C CA . ALA B 1 331 ? -16.109 -18.953 -20.109 1 97.81 331 ALA B CA 1
ATOM 5702 C C . ALA B 1 331 ? -16.875 -20.266 -20.125 1 97.81 331 ALA B C 1
ATOM 5704 O O . ALA B 1 331 ? -18.047 -20.297 -20.484 1 97.81 331 ALA B O 1
ATOM 5705 N N . ILE B 1 332 ? -16.219 -21.328 -19.703 1 98.06 332 ILE B N 1
ATOM 5706 C CA . ILE B 1 332 ? -16.859 -22.641 -19.719 1 98.06 332 ILE B CA 1
ATOM 5707 C C . ILE B 1 332 ? -17.953 -22.688 -18.672 1 98.06 332 ILE B C 1
ATOM 5709 O O . ILE B 1 332 ? -19.016 -23.281 -18.891 1 98.06 332 ILE B O 1
ATOM 5713 N N . VAL B 1 333 ? -17.766 -22.078 -17.531 1 96.75 333 VAL B N 1
ATOM 5714 C CA . VAL B 1 333 ? -18.781 -22.062 -16.469 1 96.75 333 VAL B CA 1
ATOM 5715 C C . VAL B 1 333 ? -20.016 -21.312 -16.953 1 96.75 333 VAL B C 1
ATOM 5717 O O . VAL B 1 333 ? -21.141 -21.719 -16.672 1 96.75 333 VAL B O 1
ATOM 5720 N N . ALA B 1 334 ? -19.812 -20.219 -17.641 1 97.06 334 ALA B N 1
ATOM 5721 C CA . ALA B 1 334 ? -20.953 -19.469 -18.172 1 97.06 334 ALA B CA 1
ATOM 5722 C C . ALA B 1 334 ? -21.797 -20.344 -19.078 1 97.06 334 ALA B C 1
ATOM 5724 O O . ALA B 1 334 ? -23.031 -20.328 -18.984 1 97.06 334 ALA B O 1
ATOM 5725 N N . ILE B 1 335 ? -21.172 -21.078 -19.938 1 97.56 335 ILE B N 1
ATOM 5726 C CA . ILE B 1 335 ? -21.875 -21.969 -20.844 1 97.56 335 ILE B CA 1
ATOM 5727 C C . ILE B 1 335 ? -22.562 -23.078 -20.047 1 97.56 335 ILE B C 1
ATOM 5729 O O . ILE B 1 335 ? -23.703 -23.438 -20.328 1 97.56 335 ILE B O 1
ATOM 5733 N N . PHE B 1 336 ? -21.859 -23.641 -19.062 1 96.88 336 PHE B N 1
ATOM 5734 C CA . PHE B 1 336 ? -22.406 -24.672 -18.172 1 96.88 336 PHE B CA 1
ATOM 5735 C C . PHE B 1 336 ? -23.672 -24.188 -17.5 1 96.88 336 PHE B C 1
ATOM 5737 O O . PHE B 1 336 ? -24.703 -24.875 -17.547 1 96.88 336 PHE B O 1
ATOM 5744 N N . VAL B 1 337 ? -23.625 -23.016 -16.969 1 94.69 337 VAL B N 1
ATOM 5745 C CA . VAL B 1 337 ? -24.75 -22.453 -16.234 1 94.69 337 VAL B CA 1
ATOM 5746 C C . VAL B 1 337 ? -25.891 -22.156 -17.203 1 94.69 337 VAL B C 1
ATOM 5748 O O . VAL B 1 337 ? -27.062 -22.438 -16.906 1 94.69 337 VAL B O 1
ATOM 5751 N N . ALA B 1 338 ? -25.609 -21.562 -18.312 1 96.25 338 ALA B N 1
ATOM 5752 C CA . ALA B 1 338 ? -26.625 -21.281 -19.312 1 96.25 338 ALA B CA 1
ATOM 5753 C C . ALA B 1 338 ? -27.391 -22.562 -19.703 1 96.25 338 ALA B C 1
ATOM 5755 O O . ALA B 1 338 ? -28.625 -22.562 -19.75 1 96.25 338 ALA B O 1
ATOM 5756 N N . ASN B 1 339 ? -26.656 -23.641 -19.906 1 95.69 339 ASN B N 1
ATOM 5757 C CA . ASN B 1 339 ? -27.266 -24.906 -20.312 1 95.69 339 ASN B CA 1
ATOM 5758 C C . ASN B 1 339 ? -28.078 -25.516 -19.172 1 95.69 339 ASN B C 1
ATOM 5760 O O . ASN B 1 339 ? -29.156 -26.062 -19.406 1 95.69 339 ASN B O 1
ATOM 5764 N N . VAL B 1 340 ? -27.547 -25.469 -17.984 1 92.56 340 VAL B N 1
ATOM 5765 C CA . VAL B 1 340 ? -28.25 -26 -16.828 1 92.56 340 VAL B CA 1
ATOM 5766 C C . VAL B 1 340 ? -29.594 -25.297 -16.656 1 92.56 340 VAL B C 1
ATOM 5768 O O . VAL B 1 340 ? -30.594 -25.938 -16.344 1 92.56 340 VAL B O 1
ATOM 5771 N N . PHE B 1 341 ? -29.609 -24.062 -16.906 1 92.31 341 PHE B N 1
ATOM 5772 C CA . PHE B 1 341 ? -30.828 -23.281 -16.656 1 92.31 341 PHE B CA 1
ATOM 5773 C C . PHE B 1 341 ? -31.609 -23.094 -17.953 1 92.31 341 PHE B C 1
ATOM 5775 O O . PHE B 1 341 ? -32.594 -22.344 -17.984 1 92.31 341 PHE B O 1
ATOM 5782 N N . GLY B 1 342 ? -31.109 -23.578 -19 1 93.19 342 GLY B N 1
ATOM 5783 C CA . GLY B 1 342 ? -31.828 -23.562 -20.266 1 93.19 342 GLY B CA 1
ATOM 5784 C C . GLY B 1 342 ? -31.812 -22.203 -20.938 1 93.19 342 GLY B C 1
ATOM 5785 O O . GLY B 1 342 ? -32.781 -21.812 -21.594 1 93.19 342 GLY B O 1
ATOM 5786 N N . ILE B 1 343 ? -30.812 -21.453 -20.75 1 94.94 343 ILE B N 1
ATOM 5787 C CA . ILE B 1 343 ? -30.672 -20.125 -21.328 1 94.94 343 ILE B CA 1
ATOM 5788 C C . ILE B 1 343 ? -29.828 -20.203 -22.609 1 94.94 343 ILE B C 1
ATOM 5790 O O . ILE B 1 343 ? -28.734 -20.766 -22.594 1 94.94 343 ILE B O 1
ATOM 5794 N N . GLU B 1 344 ? -30.328 -19.641 -23.641 1 95.44 344 GLU B N 1
ATOM 5795 C CA . GLU B 1 344 ? -29.594 -19.641 -24.906 1 95.44 344 GLU B CA 1
ATOM 5796 C C . GLU B 1 344 ? -28.625 -18.469 -24.984 1 95.44 344 GLU B C 1
ATOM 5798 O O . GLU B 1 344 ? -29.031 -17.328 -24.766 1 95.44 344 GLU B O 1
ATOM 5803 N N . LEU B 1 345 ? -27.422 -18.781 -25.312 1 96.75 345 LEU B N 1
ATOM 5804 C CA . LEU B 1 345 ? -26.422 -17.734 -25.484 1 96.75 345 LEU B CA 1
ATOM 5805 C C . LEU B 1 345 ? -26.297 -17.344 -26.953 1 96.75 345 LEU B C 1
ATOM 5807 O O . LEU B 1 345 ? -26.156 -18.203 -27.828 1 96.75 345 LEU B O 1
ATOM 5811 N N . THR B 1 346 ? -26.344 -16.016 -27.141 1 96.62 346 THR B N 1
ATOM 5812 C CA . THR B 1 346 ? -26.234 -15.461 -28.484 1 96.62 346 THR B CA 1
ATOM 5813 C C . THR B 1 346 ? -24.812 -14.938 -28.75 1 96.62 346 THR B C 1
ATOM 5815 O O . THR B 1 346 ? -23.969 -14.953 -27.844 1 96.62 346 THR B O 1
ATOM 5818 N N . LEU B 1 347 ? -24.625 -14.5 -29.984 1 96.06 347 LEU B N 1
ATOM 5819 C CA . LEU B 1 347 ? -23.328 -13.953 -30.359 1 96.06 347 LEU B CA 1
ATOM 5820 C C . LEU B 1 347 ? -22.984 -12.742 -29.5 1 96.06 347 LEU B C 1
ATOM 5822 O O . LEU B 1 347 ? -21.812 -12.539 -29.156 1 96.06 347 LEU B O 1
ATOM 5826 N N . THR B 1 348 ? -24 -12.008 -29.219 1 94.56 348 THR B N 1
ATOM 5827 C CA . THR B 1 348 ? -23.797 -10.836 -28.391 1 94.56 348 THR B CA 1
ATOM 5828 C C . THR B 1 348 ? -23.297 -11.242 -27 1 94.56 348 THR B C 1
ATOM 5830 O O . THR B 1 348 ? -22.422 -10.586 -26.438 1 94.56 348 THR B O 1
ATOM 5833 N N . HIS B 1 349 ? -23.875 -12.281 -26.438 1 96 349 HIS B N 1
ATOM 5834 C CA . HIS B 1 349 ? -23.438 -12.789 -25.156 1 96 349 HIS B CA 1
ATOM 5835 C C . HIS B 1 349 ? -21.969 -13.195 -25.203 1 96 349 HIS B C 1
ATOM 5837 O O . HIS B 1 349 ? -21.203 -12.906 -24.266 1 96 349 HIS B O 1
ATOM 5843 N N . TYR B 1 350 ? -21.625 -13.82 -26.312 1 97.38 350 TYR B N 1
ATOM 5844 C CA . TYR B 1 350 ? -20.25 -14.297 -26.422 1 97.38 350 TYR B CA 1
ATOM 5845 C C . TYR B 1 350 ? -19.266 -13.141 -26.562 1 97.38 350 TYR B C 1
ATOM 5847 O O . TYR B 1 350 ? -18.188 -13.164 -25.984 1 97.38 350 TYR B O 1
ATOM 5855 N N . ILE B 1 351 ? -19.594 -12.164 -27.266 1 96.56 351 ILE B N 1
ATOM 5856 C CA . ILE B 1 351 ? -18.75 -10.984 -27.422 1 96.56 351 ILE B CA 1
ATOM 5857 C C . ILE B 1 351 ? -18.594 -10.281 -26.078 1 96.56 351 ILE B C 1
ATOM 5859 O O . ILE B 1 351 ? -17.484 -9.906 -25.672 1 96.56 351 ILE B O 1
ATOM 5863 N N . LEU B 1 352 ? -19.688 -10.133 -25.391 1 94.25 352 LEU B N 1
ATOM 5864 C CA . LEU B 1 352 ? -19.672 -9.516 -24.062 1 94.25 352 LEU B CA 1
ATOM 5865 C C . LEU B 1 352 ? -18.812 -10.32 -23.094 1 94.25 352 LEU B C 1
ATOM 5867 O O . LEU B 1 352 ? -18.156 -9.75 -22.219 1 94.25 352 LEU B O 1
ATOM 5871 N N . MET B 1 353 ? -18.922 -11.562 -23.281 1 96.06 353 MET B N 1
ATOM 5872 C CA . MET B 1 353 ? -18.125 -12.445 -22.438 1 96.06 353 MET B CA 1
ATOM 5873 C C . MET B 1 353 ? -16.641 -12.172 -22.625 1 96.06 353 MET B C 1
ATOM 5875 O O . MET B 1 353 ? -15.914 -12.016 -21.641 1 96.06 353 MET B O 1
ATOM 5879 N N . ILE B 1 354 ? -16.203 -12.07 -23.812 1 96.75 354 ILE B N 1
ATOM 5880 C CA . ILE B 1 354 ? -14.797 -11.852 -24.109 1 96.75 354 ILE B CA 1
ATOM 5881 C C . ILE B 1 354 ? -14.367 -10.484 -23.594 1 96.75 354 ILE B C 1
ATOM 5883 O O . ILE B 1 354 ? -13.297 -10.344 -22.984 1 96.75 354 ILE B O 1
ATOM 5887 N N . LEU B 1 355 ? -15.156 -9.539 -23.781 1 94.38 355 LEU B N 1
ATOM 5888 C CA . LEU B 1 355 ? -14.852 -8.195 -23.297 1 94.38 355 LEU B CA 1
ATOM 5889 C C . LEU B 1 355 ? -14.758 -8.172 -21.766 1 94.38 355 LEU B C 1
ATOM 5891 O O . LEU B 1 355 ? -13.867 -7.535 -21.203 1 94.38 355 LEU B O 1
ATOM 5895 N N . THR B 1 356 ? -15.688 -8.844 -21.141 1 92.62 356 THR B N 1
ATOM 5896 C CA . THR B 1 356 ? -15.711 -8.914 -19.688 1 92.62 356 THR B CA 1
ATOM 5897 C C . THR B 1 356 ? -14.484 -9.648 -19.156 1 92.62 356 THR B C 1
ATOM 5899 O O . THR B 1 356 ? -13.945 -9.297 -18.109 1 92.62 356 THR B O 1
ATOM 5902 N N . ILE B 1 357 ? -14.062 -10.648 -19.891 1 93.81 357 ILE B N 1
ATOM 5903 C CA . ILE B 1 357 ? -12.875 -11.398 -19.516 1 93.81 357 ILE B CA 1
ATOM 5904 C C . ILE B 1 357 ? -11.656 -10.477 -19.516 1 93.81 357 ILE B C 1
ATOM 5906 O O . ILE B 1 357 ? -10.883 -10.453 -18.562 1 93.81 357 ILE B O 1
ATOM 5910 N N . VAL B 1 358 ? -11.539 -9.719 -20.5 1 92.5 358 VAL B N 1
ATOM 5911 C CA . VAL B 1 358 ? -10.383 -8.844 -20.641 1 92.5 358 VAL B CA 1
ATOM 5912 C C . VAL B 1 358 ? -10.422 -7.75 -19.578 1 92.5 358 VAL B C 1
ATOM 5914 O O . VAL B 1 358 ? -9.453 -7.547 -18.844 1 92.5 358 VAL B O 1
ATOM 5917 N N . VAL B 1 359 ? -11.539 -7.148 -19.391 1 88.94 359 VAL B N 1
ATOM 5918 C CA . VAL B 1 359 ? -11.688 -6.066 -18.422 1 88.94 359 VAL B CA 1
ATOM 5919 C C . VAL B 1 359 ? -11.594 -6.629 -17 1 88.94 359 VAL B C 1
ATOM 5921 O O . VAL B 1 359 ? -10.961 -6.023 -16.125 1 88.94 359 VAL B O 1
ATOM 5924 N N . GLY B 1 360 ? -12.242 -7.723 -16.859 1 88.81 360 GLY B N 1
ATOM 5925 C CA . GLY B 1 360 ? -12.203 -8.375 -15.555 1 88.81 360 GLY B CA 1
ATOM 5926 C C . GLY B 1 360 ? -10.805 -8.766 -15.117 1 88.81 360 GLY B C 1
ATOM 5927 O O . GLY B 1 360 ? -10.492 -8.75 -13.93 1 88.81 360 GLY B O 1
ATOM 5928 N N . SER B 1 361 ? -9.977 -9.109 -16.062 1 88.25 361 SER B N 1
ATOM 5929 C CA . SER B 1 361 ? -8.602 -9.508 -15.781 1 88.25 361 SER B CA 1
ATOM 5930 C C . SER B 1 361 ? -7.832 -8.391 -15.094 1 88.25 361 SER B C 1
ATOM 5932 O O . SER B 1 361 ? -6.914 -8.648 -14.305 1 88.25 361 SER B O 1
ATOM 5934 N N . VAL B 1 362 ? -8.156 -7.242 -15.367 1 85.19 362 VAL B N 1
ATOM 5935 C CA . VAL B 1 362 ? -7.52 -6.086 -14.742 1 85.19 362 VAL B CA 1
ATOM 5936 C C . VAL B 1 362 ? -8.312 -5.668 -13.5 1 85.19 362 VAL B C 1
ATOM 5938 O O . VAL B 1 362 ? -7.734 -5.309 -12.477 1 85.19 362 VAL B O 1
ATOM 5941 N N . GLY B 1 363 ? -9.617 -5.812 -13.594 1 76 363 GLY B N 1
ATOM 5942 C CA . GLY B 1 363 ? -10.523 -5.301 -12.578 1 76 363 GLY B CA 1
ATOM 5943 C C . GLY B 1 363 ? -10.508 -6.113 -11.297 1 76 363 GLY B C 1
ATOM 5944 O O . GLY B 1 363 ? -10.953 -5.637 -10.25 1 76 363 GLY B O 1
ATOM 5945 N N . ILE B 1 364 ? -9.992 -7.277 -11.359 1 75.19 364 ILE B N 1
ATOM 5946 C CA . ILE B 1 364 ? -9.984 -8.102 -10.148 1 75.19 364 ILE B CA 1
ATOM 5947 C C . ILE B 1 364 ? -8.547 -8.492 -9.805 1 75.19 364 ILE B C 1
ATOM 5949 O O . ILE B 1 364 ? -8.32 -9.445 -9.047 1 75.19 364 ILE B O 1
ATOM 5953 N N . ALA B 1 365 ? -7.684 -7.734 -10.367 1 77.12 365 ALA B N 1
ATOM 5954 C CA . ALA B 1 365 ? -6.273 -8.023 -10.133 1 77.12 365 ALA B CA 1
ATOM 5955 C C . ALA B 1 365 ? -5.93 -7.934 -8.648 1 77.12 365 ALA B C 1
ATOM 5957 O O . ALA B 1 365 ? -6.277 -6.953 -7.984 1 77.12 365 ALA B O 1
ATOM 5958 N N . GLY B 1 366 ? -5.309 -9.023 -8.227 1 74.5 366 GLY B N 1
ATOM 5959 C CA . GLY B 1 366 ? -4.84 -9.008 -6.848 1 74.5 366 GLY B CA 1
ATOM 5960 C C . GLY B 1 366 ? -5.906 -9.414 -5.848 1 74.5 366 GLY B C 1
ATOM 5961 O O . GLY B 1 366 ? -5.629 -9.531 -4.652 1 74.5 366 GLY B O 1
ATOM 5962 N N . VAL B 1 367 ? -7.098 -9.539 -6.254 1 73.62 367 VAL B N 1
ATOM 5963 C CA . VAL B 1 367 ? -8.172 -9.953 -5.363 1 73.62 367 VAL B CA 1
ATOM 5964 C C . VAL B 1 367 ? -8.109 -11.461 -5.148 1 73.62 367 VAL B C 1
ATOM 5966 O O . VAL B 1 367 ? -7.906 -12.227 -6.094 1 73.62 367 VAL B O 1
ATOM 5969 N N . PRO B 1 368 ? -8.242 -11.852 -3.879 1 75.31 368 PRO B N 1
ATOM 5970 C CA . PRO B 1 368 ? -8.25 -13.297 -3.637 1 75.31 368 PRO B CA 1
ATOM 5971 C C . PRO B 1 368 ? -9.43 -14 -4.305 1 75.31 368 PRO B C 1
ATOM 5973 O O . PRO B 1 368 ? -10.523 -13.438 -4.383 1 75.31 368 PRO B O 1
ATOM 5976 N N . GLY B 1 369 ? -9.211 -15.211 -4.727 1 81.25 369 GLY B N 1
ATOM 5977 C CA . GLY B 1 369 ? -10.266 -15.969 -5.387 1 81.25 369 GLY B CA 1
ATOM 5978 C C . GLY B 1 369 ? -10.523 -15.516 -6.812 1 81.25 369 GLY B C 1
ATOM 5979 O O . GLY B 1 369 ? -11.672 -15.266 -7.191 1 81.25 369 GLY B O 1
ATOM 5980 N N . ALA B 1 370 ? -9.469 -15.391 -7.484 1 81.94 370 ALA B N 1
ATOM 5981 C CA . ALA B 1 370 ? -9.508 -14.82 -8.828 1 81.94 370 ALA B CA 1
ATOM 5982 C C . ALA B 1 370 ? -10.492 -15.578 -9.719 1 81.94 370 ALA B C 1
ATOM 5984 O O . ALA B 1 370 ? -11.258 -14.961 -10.469 1 81.94 370 ALA B O 1
ATOM 5985 N N . ALA B 1 371 ? -10.5 -16.797 -9.633 1 88.69 371 ALA B N 1
ATOM 5986 C CA . ALA B 1 371 ? -11.375 -17.594 -10.484 1 88.69 371 ALA B CA 1
ATOM 5987 C C . ALA B 1 371 ? -12.844 -17.344 -10.141 1 88.69 371 ALA B C 1
ATOM 5989 O O . ALA B 1 371 ? -13.664 -17.141 -11.031 1 88.69 371 ALA B O 1
ATOM 5990 N N . THR B 1 372 ? -13.164 -17.391 -8.891 1 85.38 372 THR B N 1
ATOM 5991 C CA . THR B 1 372 ? -14.531 -17.172 -8.438 1 85.38 372 THR B CA 1
ATOM 5992 C C . THR B 1 372 ? -15 -15.758 -8.766 1 85.38 372 THR B C 1
ATOM 5994 O O . THR B 1 372 ? -16.125 -15.562 -9.219 1 85.38 372 THR B O 1
ATOM 5997 N N . MET B 1 373 ? -14.125 -14.859 -8.562 1 86.31 373 MET B N 1
ATOM 5998 C CA . MET B 1 373 ? -14.484 -13.469 -8.828 1 86.31 373 MET B CA 1
ATOM 5999 C C . MET B 1 373 ? -14.711 -13.242 -10.32 1 86.31 373 MET B C 1
ATOM 6001 O O . MET B 1 373 ? -15.672 -12.586 -10.711 1 86.31 373 MET B O 1
ATOM 6005 N N . SER B 1 374 ? -13.844 -13.75 -11.094 1 89.69 374 SER B N 1
ATOM 6006 C CA . SER B 1 374 ? -13.977 -13.625 -12.539 1 89.69 374 SER B CA 1
ATOM 6007 C C . SER B 1 374 ? -15.266 -14.266 -13.031 1 89.69 374 SER B C 1
ATOM 6009 O O . SER B 1 374 ? -15.969 -13.703 -13.875 1 89.69 374 SER B O 1
ATOM 6011 N N . THR B 1 375 ? -15.562 -15.375 -12.539 1 92 375 THR B N 1
ATOM 6012 C CA . THR B 1 375 ? -16.75 -16.109 -12.961 1 92 375 THR B CA 1
ATOM 6013 C C . THR B 1 375 ? -18.016 -15.352 -12.555 1 92 375 THR B C 1
ATOM 6015 O O . THR B 1 375 ? -18.953 -15.211 -13.352 1 92 375 THR B O 1
ATOM 6018 N N . THR B 1 376 ? -18.031 -14.953 -11.336 1 88.44 376 THR B N 1
ATOM 6019 C CA . THR B 1 376 ? -19.188 -14.188 -10.859 1 88.44 376 THR B CA 1
ATOM 6020 C C . THR B 1 376 ? -19.406 -12.945 -11.719 1 88.44 376 THR B C 1
ATOM 6022 O O . THR B 1 376 ? -20.531 -12.609 -12.062 1 88.44 376 THR B O 1
ATOM 6025 N N . LEU B 1 377 ? -18.359 -12.305 -12.031 1 88.75 377 LEU B N 1
ATOM 6026 C CA . LEU B 1 377 ? -18.438 -11.117 -12.875 1 88.75 377 LEU B CA 1
ATOM 6027 C C . LEU B 1 377 ? -19.047 -11.461 -14.227 1 88.75 377 LEU B C 1
ATOM 6029 O O . LEU B 1 377 ? -19.922 -10.742 -14.719 1 88.75 377 LEU B O 1
ATOM 6033 N N . ILE B 1 378 ? -18.656 -12.5 -14.844 1 92.75 378 ILE B N 1
ATOM 6034 C CA . ILE B 1 378 ? -19.109 -12.898 -16.172 1 92.75 378 ILE B CA 1
ATOM 6035 C C . ILE B 1 378 ? -20.578 -13.32 -16.109 1 92.75 378 ILE B C 1
ATOM 6037 O O . ILE B 1 378 ? -21.391 -12.914 -16.938 1 92.75 378 ILE B O 1
ATOM 6041 N N . LEU B 1 379 ? -20.938 -14.141 -15.102 1 93.06 379 LEU B N 1
ATOM 6042 C CA . LEU B 1 379 ? -22.328 -14.586 -14.961 1 93.06 379 LEU B CA 1
ATOM 6043 C C . LEU B 1 379 ? -23.25 -13.391 -14.773 1 93.06 379 LEU B C 1
ATOM 6045 O O . LEU B 1 379 ? -24.312 -13.32 -15.406 1 93.06 379 LEU B O 1
ATOM 6049 N N . THR B 1 380 ? -22.828 -12.484 -13.945 1 90.06 380 THR B N 1
ATOM 6050 C CA . THR B 1 380 ? -23.641 -11.297 -13.695 1 90.06 380 THR B CA 1
ATOM 6051 C C . THR B 1 380 ? -23.766 -10.453 -14.961 1 90.06 380 THR B C 1
ATOM 6053 O O . THR B 1 380 ? -24.859 -9.961 -15.281 1 90.06 380 THR B O 1
ATOM 6056 N N . THR B 1 381 ? -22.719 -10.25 -15.633 1 90.88 381 THR B N 1
ATOM 6057 C CA . THR B 1 381 ? -22.719 -9.453 -16.859 1 90.88 381 THR B CA 1
ATOM 6058 C C . THR B 1 381 ? -23.656 -10.055 -17.906 1 90.88 381 THR B C 1
ATOM 6060 O O . THR B 1 381 ? -24.344 -9.328 -18.625 1 90.88 381 THR B O 1
ATOM 6063 N N . LEU B 1 382 ? -23.734 -11.352 -17.953 1 93.44 382 LEU B N 1
ATOM 6064 C CA . LEU B 1 382 ? -24.531 -12.039 -18.953 1 93.44 382 LEU B CA 1
ATOM 6065 C C . LEU B 1 382 ? -25.953 -12.266 -18.469 1 93.44 382 LEU B C 1
ATOM 6067 O O . LEU B 1 382 ? -26.797 -12.789 -19.203 1 93.44 382 LEU B O 1
ATOM 6071 N N . GLY B 1 383 ? -26.156 -11.906 -17.188 1 91.31 383 GLY B N 1
ATOM 6072 C CA . GLY B 1 383 ? -27.484 -12.109 -16.625 1 91.31 383 GLY B CA 1
ATOM 6073 C C . GLY B 1 383 ? -27.766 -13.555 -16.266 1 91.31 383 GLY B C 1
ATOM 6074 O O . GLY B 1 383 ? -28.922 -13.992 -16.266 1 91.31 383 GLY B O 1
ATOM 6075 N N . LEU B 1 384 ? -26.781 -14.352 -16.094 1 92.62 384 LEU B N 1
ATOM 6076 C CA . LEU B 1 384 ? -26.922 -15.758 -15.734 1 92.62 384 LEU B CA 1
ATOM 6077 C C . LEU B 1 384 ? -26.984 -15.93 -14.219 1 92.62 384 LEU B C 1
ATOM 6079 O O . LEU B 1 384 ? -26.375 -15.156 -13.477 1 92.62 384 LEU B O 1
ATOM 6083 N N . PRO B 1 385 ? -27.719 -16.891 -13.75 1 89.62 385 PRO B N 1
ATOM 6084 C CA . PRO B 1 385 ? -27.812 -17.125 -12.305 1 89.62 385 PRO B CA 1
ATOM 6085 C C . PRO B 1 385 ? -26.5 -17.547 -11.68 1 89.62 385 PRO B C 1
ATOM 6087 O O . PRO B 1 385 ? -25.938 -18.578 -12.047 1 89.62 385 PRO B O 1
ATOM 6090 N N . ILE B 1 386 ? -26.094 -16.891 -10.664 1 88.12 386 ILE B N 1
ATOM 6091 C CA . ILE B 1 386 ? -24.812 -17.141 -10 1 88.12 386 ILE B CA 1
ATOM 6092 C C . ILE B 1 386 ? -24.891 -18.422 -9.18 1 88.12 386 ILE B C 1
ATOM 6094 O O . ILE B 1 386 ? -23.875 -19.031 -8.867 1 88.12 386 ILE B O 1
ATOM 6098 N N . GLU B 1 387 ? -26.094 -18.844 -8.836 1 83.5 387 GLU B N 1
ATOM 6099 C CA . GLU B 1 387 ? -26.328 -20.047 -8.055 1 83.5 387 GLU B CA 1
ATOM 6100 C C . GLU B 1 387 ? -25.781 -21.281 -8.781 1 83.5 387 GLU B C 1
ATOM 6102 O O . GLU B 1 387 ? -25.469 -22.297 -8.148 1 83.5 387 GLU B O 1
ATOM 6107 N N . GLY B 1 388 ? -25.703 -21.156 -10.078 1 86.12 388 GLY B N 1
ATOM 6108 C CA . GLY B 1 388 ? -25.156 -22.25 -10.852 1 86.12 388 GLY B CA 1
ATOM 6109 C C . GLY B 1 388 ? -23.734 -22.609 -10.461 1 86.12 388 GLY B C 1
ATOM 6110 O O . GLY B 1 388 ? -23.297 -23.75 -10.664 1 86.12 388 GLY B O 1
ATOM 6111 N N . MET B 1 389 ? -23.047 -21.703 -9.891 1 86.5 389 MET B N 1
ATOM 6112 C CA . MET B 1 389 ? -21.672 -21.922 -9.469 1 86.5 389 MET B CA 1
ATOM 6113 C C . MET B 1 389 ? -21.609 -22.953 -8.344 1 86.5 389 MET B C 1
ATOM 6115 O O . MET B 1 389 ? -20.594 -23.656 -8.188 1 86.5 389 MET B O 1
ATOM 6119 N N . ALA B 1 390 ? -22.609 -23.062 -7.57 1 82.88 390 ALA B N 1
ATOM 6120 C CA . ALA B 1 390 ? -22.656 -24 -6.449 1 82.88 390 ALA B CA 1
ATOM 6121 C C . ALA B 1 390 ? -22.5 -25.453 -6.93 1 82.88 390 ALA B C 1
ATOM 6123 O O . ALA B 1 390 ? -21.938 -26.281 -6.223 1 82.88 390 ALA B O 1
ATOM 6124 N N . ILE B 1 391 ? -22.875 -25.719 -8.125 1 83.12 391 ILE B N 1
ATOM 6125 C CA . ILE B 1 391 ? -22.859 -27.062 -8.68 1 83.12 391 ILE B CA 1
ATOM 6126 C C . ILE B 1 391 ? -21.422 -27.516 -8.906 1 83.12 391 ILE B C 1
ATOM 6128 O O . ILE B 1 391 ? -21.109 -28.703 -8.734 1 83.12 391 ILE B O 1
ATOM 6132 N N . ILE B 1 392 ? -20.609 -26.562 -9.203 1 86.75 392 ILE B N 1
ATOM 6133 C CA . ILE B 1 392 ? -19.266 -26.969 -9.625 1 86.75 392 ILE B CA 1
ATOM 6134 C C . ILE B 1 392 ? -18.297 -26.844 -8.461 1 86.75 392 ILE B C 1
ATOM 6136 O O . ILE B 1 392 ? -17.109 -27.141 -8.602 1 86.75 392 ILE B O 1
ATOM 6140 N N . LEU B 1 393 ? -18.734 -26.391 -7.316 1 79.56 393 LEU B N 1
ATOM 6141 C CA . LEU B 1 393 ? -17.875 -26.203 -6.148 1 79.56 393 LEU B CA 1
ATOM 6142 C C . LEU B 1 393 ? -17.203 -27.516 -5.75 1 79.56 393 LEU B C 1
ATOM 6144 O O . LEU B 1 393 ? -16.062 -27.516 -5.27 1 79.56 393 LEU B O 1
ATOM 6148 N N . GLY B 1 394 ? -17.906 -28.594 -5.934 1 76.56 394 GLY B N 1
ATOM 6149 C CA . GLY B 1 394 ? -17.391 -29.891 -5.527 1 76.56 394 GLY B CA 1
ATOM 6150 C C . GLY B 1 394 ? -16.156 -30.312 -6.297 1 76.56 394 GLY B C 1
ATOM 6151 O O . GLY B 1 394 ? -15.344 -31.094 -5.793 1 76.56 394 GLY B O 1
ATOM 6152 N N . VAL B 1 395 ? -15.961 -29.844 -7.52 1 87.19 395 VAL B N 1
ATOM 6153 C CA . VAL B 1 395 ? -14.828 -30.281 -8.328 1 87.19 395 VAL B CA 1
ATOM 6154 C C . VAL B 1 395 ? -13.836 -29.141 -8.5 1 87.19 395 VAL B C 1
ATOM 6156 O O . VAL B 1 395 ? -12.891 -29.234 -9.289 1 87.19 395 VAL B O 1
ATOM 6159 N N . ASP B 1 396 ? -14.039 -28.078 -7.82 1 88.31 396 ASP B N 1
ATOM 6160 C CA . ASP B 1 396 ? -13.227 -26.875 -8.008 1 88.31 396 ASP B CA 1
ATOM 6161 C C . ASP B 1 396 ? -11.758 -27.156 -7.711 1 88.31 396 ASP B C 1
ATOM 6163 O O . ASP B 1 396 ? -10.875 -26.688 -8.43 1 88.31 396 ASP B O 1
ATOM 6167 N N . ALA B 1 397 ? -11.508 -27.906 -6.734 1 85.81 397 ALA B N 1
ATOM 6168 C CA . ALA B 1 397 ? -10.141 -28.188 -6.316 1 85.81 397 ALA B CA 1
ATOM 6169 C C . ALA B 1 397 ? -9.359 -28.891 -7.422 1 85.81 397 ALA B C 1
ATOM 6171 O O . ALA B 1 397 ? -8.188 -28.609 -7.648 1 85.81 397 ALA B O 1
ATOM 6172 N N . ILE B 1 398 ? -9.977 -29.75 -8.086 1 88.38 398 ILE B N 1
ATOM 6173 C CA . ILE B 1 398 ? -9.336 -30.547 -9.133 1 88.38 398 ILE B CA 1
ATOM 6174 C C . ILE B 1 398 ? -9.109 -29.672 -10.375 1 88.38 398 ILE B C 1
ATOM 6176 O O . ILE B 1 398 ? -8.055 -29.75 -11 1 88.38 398 ILE B O 1
ATOM 6180 N N . ILE B 1 399 ? -10.039 -28.875 -10.648 1 93.62 399 ILE B N 1
ATOM 6181 C CA . ILE B 1 399 ? -9.953 -28.031 -11.836 1 93.62 399 ILE B CA 1
ATOM 6182 C C . ILE B 1 399 ? -8.93 -26.922 -11.609 1 93.62 399 ILE B C 1
ATOM 6184 O O . ILE B 1 399 ? -8.234 -26.5 -12.539 1 93.62 399 ILE B O 1
ATOM 6188 N N . ASP B 1 400 ? -8.859 -26.484 -10.367 1 93.88 400 ASP B N 1
ATOM 6189 C CA . ASP B 1 400 ? -7.965 -25.375 -10.031 1 93.88 400 ASP B CA 1
ATOM 6190 C C . ASP B 1 400 ? -6.508 -25.75 -10.305 1 93.88 400 ASP B C 1
ATOM 6192 O O . ASP B 1 400 ? -5.699 -24.891 -10.656 1 93.88 400 ASP B O 1
ATOM 6196 N N . MET B 1 401 ? -6.18 -27.016 -10.141 1 94.56 401 MET B N 1
ATOM 6197 C CA . MET B 1 401 ? -4.82 -27.484 -10.391 1 94.56 401 MET B CA 1
ATOM 6198 C C . MET B 1 401 ? -4.379 -27.141 -11.805 1 94.56 401 MET B C 1
ATOM 6200 O O . MET B 1 401 ? -3.357 -26.469 -12 1 94.56 401 MET B O 1
ATOM 6204 N N . ALA B 1 402 ? -5.207 -27.453 -12.727 1 96.56 402 ALA B N 1
ATOM 6205 C CA . ALA B 1 402 ? -4.879 -27.203 -14.133 1 96.56 402 ALA B CA 1
ATOM 6206 C C . ALA B 1 402 ? -4.98 -25.719 -14.477 1 96.56 402 ALA B C 1
ATOM 6208 O O . ALA B 1 402 ? -4.207 -25.219 -15.289 1 96.56 402 ALA B O 1
ATOM 6209 N N . ARG B 1 403 ? -5.91 -25.016 -13.883 1 97.19 403 ARG B N 1
ATOM 6210 C CA . ARG B 1 403 ? -6.051 -23.578 -14.117 1 97.19 403 ARG B CA 1
ATOM 6211 C C . ARG B 1 403 ? -4.797 -22.828 -13.688 1 97.19 403 ARG B C 1
ATOM 6213 O O . ARG B 1 403 ? -4.262 -22.016 -14.445 1 97.19 403 ARG B O 1
ATOM 6220 N N . THR B 1 404 ? -4.348 -23.141 -12.508 1 95.94 404 THR B N 1
ATOM 6221 C CA . THR B 1 404 ? -3.189 -22.453 -11.953 1 95.94 404 THR B CA 1
ATOM 6222 C C . THR B 1 404 ? -1.93 -22.766 -12.75 1 95.94 404 THR B C 1
ATOM 6224 O O . THR B 1 404 ? -1.116 -21.891 -13.023 1 95.94 404 THR B O 1
ATOM 6227 N N . LEU B 1 405 ? -1.811 -24.062 -13.102 1 97.69 405 LEU B N 1
ATOM 6228 C CA . LEU B 1 405 ? -0.707 -24.453 -13.977 1 97.69 405 LEU B CA 1
ATOM 6229 C C . LEU B 1 405 ? -0.711 -23.625 -15.258 1 97.69 405 LEU B C 1
ATOM 6231 O O . LEU B 1 405 ? 0.339 -23.156 -15.703 1 97.69 405 LEU B O 1
ATOM 6235 N N . THR B 1 406 ? -1.818 -23.438 -15.852 1 98.25 406 THR B N 1
ATOM 6236 C CA . THR B 1 406 ? -1.962 -22.672 -17.094 1 98.25 406 THR B CA 1
ATOM 6237 C C . THR B 1 406 ? -1.634 -21.203 -16.859 1 98.25 406 THR B C 1
ATOM 6239 O O . THR B 1 406 ? -0.997 -20.562 -17.703 1 98.25 406 THR B O 1
ATOM 6242 N N . ASN B 1 407 ? -2.111 -20.656 -15.742 1 97.44 407 ASN B N 1
ATOM 6243 C CA . ASN B 1 407 ? -1.799 -19.266 -15.398 1 97.44 407 ASN B CA 1
ATOM 6244 C C . ASN B 1 407 ? -0.292 -19.031 -15.352 1 97.44 407 ASN B C 1
ATOM 6246 O O . ASN B 1 407 ? 0.208 -18.078 -15.953 1 97.44 407 ASN B O 1
ATOM 6250 N N . VAL B 1 408 ? 0.39 -19.875 -14.625 1 97.81 408 VAL B N 1
ATOM 6251 C CA . VAL B 1 408 ? 1.832 -19.734 -14.445 1 97.81 408 VAL B CA 1
ATOM 6252 C C . VAL B 1 408 ? 2.537 -19.891 -15.789 1 97.81 408 VAL B C 1
ATOM 6254 O O . VAL B 1 408 ? 3.502 -19.172 -16.078 1 97.81 408 VAL B O 1
ATOM 6257 N N . THR B 1 409 ? 2.061 -20.781 -16.594 1 98.31 409 THR B N 1
ATOM 6258 C CA . THR B 1 409 ? 2.619 -20.969 -17.938 1 98.31 409 THR B CA 1
ATOM 6259 C C . THR B 1 409 ? 2.416 -19.719 -18.781 1 98.31 409 THR B C 1
ATOM 6261 O O . THR B 1 409 ? 3.326 -19.281 -19.5 1 98.31 409 THR B O 1
ATOM 6264 N N . GLY B 1 410 ? 1.252 -19.203 -18.734 1 97.75 410 GLY B N 1
ATOM 6265 C CA . GLY B 1 410 ? 0.965 -17.969 -19.453 1 97.75 410 GLY B CA 1
ATOM 6266 C C . GLY B 1 410 ? 1.832 -16.797 -19.016 1 97.75 410 GLY B C 1
ATOM 6267 O O . GLY B 1 410 ? 2.318 -16.031 -19.844 1 97.75 410 GLY B O 1
ATOM 6268 N N . ALA B 1 411 ? 1.965 -16.641 -17.75 1 97.25 411 ALA B N 1
ATOM 6269 C CA . ALA B 1 411 ? 2.836 -15.594 -17.219 1 97.25 411 ALA B CA 1
ATOM 6270 C C . ALA B 1 411 ? 4.277 -15.797 -17.672 1 97.25 411 ALA B C 1
ATOM 6272 O O . ALA B 1 411 ? 4.949 -14.844 -18.078 1 97.25 411 ALA B O 1
ATOM 6273 N N . GLY B 1 412 ? 4.746 -17.031 -17.578 1 97.88 412 GLY B N 1
ATOM 6274 C CA . GLY B 1 412 ? 6.078 -17.344 -18.062 1 97.88 412 GLY B CA 1
ATOM 6275 C C . GLY B 1 412 ? 6.254 -17.062 -19.547 1 97.88 412 GLY B C 1
ATOM 6276 O O . GLY B 1 412 ? 7.297 -16.562 -19.969 1 97.88 412 GLY B O 1
ATOM 6277 N N . LEU B 1 413 ? 5.262 -17.422 -20.281 1 97.75 413 LEU B N 1
ATOM 6278 C CA . LEU B 1 413 ? 5.273 -17.156 -21.719 1 97.75 413 LEU B CA 1
ATOM 6279 C C . LEU B 1 413 ? 5.406 -15.672 -22 1 97.75 413 LEU B C 1
ATOM 6281 O O . LEU B 1 413 ? 6.203 -15.266 -22.844 1 97.75 413 LEU B O 1
ATOM 6285 N N . ALA B 1 414 ? 4.605 -14.898 -21.328 1 97.19 414 ALA B N 1
ATOM 6286 C CA . ALA B 1 414 ? 4.664 -13.453 -21.5 1 97.19 414 ALA B CA 1
ATOM 6287 C C . ALA B 1 414 ? 6.066 -12.922 -21.219 1 97.19 414 ALA B C 1
ATOM 6289 O O . ALA B 1 414 ? 6.605 -12.125 -22 1 97.19 414 ALA B O 1
ATOM 6290 N N . ALA B 1 415 ? 6.641 -13.336 -20.156 1 97.12 415 ALA B N 1
ATOM 6291 C CA . ALA B 1 415 ? 7.996 -12.922 -19.797 1 97.12 415 ALA B CA 1
ATOM 6292 C C . ALA B 1 415 ? 8.992 -13.344 -20.875 1 97.12 415 ALA B C 1
ATOM 6294 O O . ALA B 1 415 ? 9.852 -12.555 -21.281 1 97.12 415 ALA B O 1
ATOM 6295 N N . TYR B 1 416 ? 8.883 -14.508 -21.328 1 96.94 416 TYR B N 1
ATOM 6296 C CA . TYR B 1 416 ? 9.789 -15.07 -22.328 1 96.94 416 TYR B CA 1
ATOM 6297 C C . TYR B 1 416 ? 9.727 -14.281 -23.625 1 96.94 416 TYR B C 1
ATOM 6299 O O . TYR B 1 416 ? 10.766 -13.953 -24.203 1 96.94 416 TYR B O 1
ATOM 6307 N N . ILE B 1 417 ? 8.57 -13.93 -24.047 1 96.44 417 ILE B N 1
ATOM 6308 C CA . ILE B 1 417 ? 8.375 -13.281 -25.328 1 96.44 417 ILE B CA 1
ATOM 6309 C C . ILE B 1 417 ? 8.812 -11.82 -25.25 1 96.44 417 ILE B C 1
ATOM 6311 O O . ILE B 1 417 ? 9.516 -11.328 -26.125 1 96.44 417 ILE B O 1
ATOM 6315 N N . VAL B 1 418 ? 8.461 -11.148 -24.156 1 95 418 VAL B N 1
ATOM 6316 C CA . VAL B 1 418 ? 8.711 -9.719 -24.062 1 95 418 VAL B CA 1
ATOM 6317 C C . VAL B 1 418 ? 10.195 -9.469 -23.797 1 95 418 VAL B C 1
ATOM 6319 O O . VAL B 1 418 ? 10.719 -8.398 -24.094 1 95 418 VAL B O 1
ATOM 6322 N N . ASP B 1 419 ? 10.914 -10.375 -23.125 1 92.75 419 ASP B N 1
ATOM 6323 C CA . ASP B 1 419 ? 12.328 -10.227 -22.812 1 92.75 419 ASP B CA 1
ATOM 6324 C C . ASP B 1 419 ? 13.148 -10.023 -24.094 1 92.75 419 ASP B C 1
ATOM 6326 O O . ASP B 1 419 ? 14.117 -9.258 -24.109 1 92.75 419 ASP B O 1
ATOM 6330 N N . LYS B 1 420 ? 12.953 -10.578 -25.141 1 72.62 420 LYS B N 1
ATOM 6331 C CA . LYS B 1 420 ? 13.695 -10.539 -26.391 1 72.62 420 LYS B CA 1
ATOM 6332 C C . LYS B 1 420 ? 13.469 -9.227 -27.141 1 72.62 420 LYS B C 1
ATOM 6334 O O . LYS B 1 420 ? 14.383 -8.688 -27.75 1 72.62 420 LYS B O 1
ATOM 6339 N N . GLU B 1 421 ? 12.383 -8.688 -26.844 1 61.91 421 GLU B N 1
ATOM 6340 C CA . GLU B 1 421 ? 12.008 -7.5 -27.609 1 61.91 421 GLU B CA 1
ATOM 6341 C C . GLU B 1 421 ? 12.547 -6.23 -26.953 1 61.91 421 GLU B C 1
ATOM 6343 O O . GLU B 1 421 ? 12.727 -5.211 -27.625 1 61.91 421 GLU B O 1
ATOM 6348 N N . CYS B 1 422 ? 12.836 -6.297 -25.578 1 55.5 422 CYS B N 1
ATOM 6349 C CA . CYS B 1 422 ? 13.297 -5.105 -24.875 1 55.5 422 CYS B CA 1
ATOM 6350 C C . CYS B 1 422 ? 14.805 -5.145 -24.672 1 55.5 422 CYS B C 1
ATOM 6352 O O . CYS B 1 422 ? 15.352 -4.328 -23.922 1 55.5 422 CYS B O 1
ATOM 6354 N N . LYS B 1 423 ? 15.516 -6.164 -25.266 1 51.16 423 LYS B N 1
ATOM 6355 C CA . LYS B 1 423 ? 16.969 -6.102 -25.25 1 51.16 423 LYS B CA 1
ATOM 6356 C C . LYS B 1 423 ? 17.484 -5.133 -26.312 1 51.16 423 LYS B C 1
ATOM 6358 O O . LYS B 1 423 ? 16.875 -4.969 -27.375 1 51.16 423 LYS B O 1
#